Protein 5ZY9 (pdb70)

Radius of gyration: 34.43 Å; Cα contacts (8 Å, |Δi|>4): 2413; chains: 3; bounding box: 102×99×86 Å

Solvent-accessible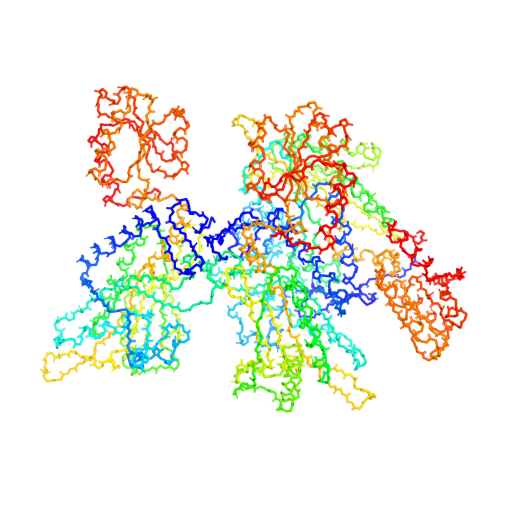 surface area: 51373 Å² total; per-residue (Å²): 228,89,162,123,58,31,34,116,32,102,56,8,6,25,68,58,97,25,0,33,4,0,6,0,2,5,37,53,0,1,27,1,1,48,50,0,7,132,4,0,67,75,22,6,120,70,71,41,17,62,24,4,17,3,0,4,1,1,23,12,85,0,1,71,48,22,9,20,21,169,101,46,76,158,56,6,4,47,10,108,5,60,71,78,70,7,0,2,1,0,51,1,14,1,2,7,0,18,0,2,78,65,128,102,14,6,58,168,57,13,26,18,50,9,0,7,11,18,9,0,2,39,39,34,126,43,79,54,25,92,19,1,58,108,17,2,12,17,24,34,0,7,0,3,2,0,0,58,29,83,25,2,62,123,7,1,29,60,4,0,55,2,0,88,98,0,0,76,34,5,59,5,118,39,85,5,56,6,2,26,81,17,168,176,23,58,21,127,106,123,60,2,98,122,1,34,66,29,0,27,89,0,0,62,122,50,38,24,84,72,150,46,75,65,30,103,35,84,11,18,73,64,0,0,62,0,31,3,45,0,30,6,72,30,179,67,112,30,128,8,4,50,1,18,0,9,9,26,20,3,86,106,19,83,0,87,0,52,40,43,96,64,121,75,86,81,92,4,10,1,3,24,2,10,0,0,13,9,0,2,77,0,0,2,3,0,2,18,21,46,39,19,30,7,5,6,10,0,2,10,36,0,0,15,0,0,2,63,23,98,80,41,27,110,7,0,88,106,0,47,69,9,0,69,171,36,37,3,51,12,56,27,21,64,61,83,62,85,56,102,94,3,13,155,71,2,27,134,43,71,18,8,27,0,0,9,0,6,45,96,17,89,138,54,176,5,0,30,2,59,24,26,121,84,146,88,57,23,71,42,44,31,123,89,0,34,56,75,0,112,103,47,60,131,82,45,33,67,75,201,154,93,58,144,30,78,12,24,12,47,81,10,5,23,52,57,40,25,2,16,3,0,6,0,3,17,36,56,0,1,30,0,1,50,47,0,8,130,6,0,66,78,20,5,117,72,76,39,17,62,24,3,16,5,0,4,1,1,21,15,84,0,1,70,45,11,9,20,26,157,90,44,76,117,52,8,5,48,12,92,5,96,62,105,72,10,0,2,2,0,52,1,16,0,2,4,0,19,0,3,77,65,108,115,12,13,64,184,66,14,23,21,46,8,0,6,10,19,9,0,2,49,44,52,56,5,2,22,19,15,9,3,18,66,15,3,15,17,24,36,0,7,0,1,2,0,0,51,43,86,28,2,51,128,7,1,32,64,3,0,53,2,0,80,102,0,0,78,29,3,51,5,104,55,87,12,49,5,0,20,72,22,182,174,33,60,21,127,118,82,57,3,112,124,1,32,63,26,0,25,84,0,0,52,108,80,52,17,76,80,155,41,84,71,30,108,34,89,10,23,71,66,0,0,43,1,36,5,36,0,23,4,41,6,116,5,76,11,103,5,6,48,0,16,0,6,7,22,11,3,88,100,20,72,0,94,4,100,17,83,116,70,115,92,71,95,92,3,10,2,1,29,2,12,0,0,13,10,0,4,89,0,1,20,4,0,7,8,20,44,34,8,25,8,5,6,12,0,3,10,67,1,0,14,0,0,6,85,22,85,73,33,28,109,12,0,84,102,0,44,62,20,0,74,168,44,35,4,49,12,51,33,27,66,69,76,88,78,57,88,127,3,5,164,90,4,30,144,36,68,19,7,15,0,0,12,0,11,56,121,13,86,150,51,149,2,0,36,1,52,29,22,115,79,129,104,48,20,66,62,58,22,143,75,0,31,55,53,0,131,103,40,60,138,87,46,36,80,72,178,142,66,12,17,21,34,40,115,98,9,0,44,12,36,19,135,46,21,3,20,25,88,52,52,102,45,0,25,24,0,16,127,45,0,8,129,4,0,100,82,25,5,208,81,74,41,18,83,67,26,158,13,75,66,80,21,45,14,94,16,1,72,55,14,8,20,24,164,90,46,70,116,49,8,53,58,73,95,48,170,65,104,76,48,0,42,2,0,50,0,14,1,6,4,0,88,57,2,76,164,124,127,14,33,61,190,60,14,28,20,43,27,0,4,12,17,39,0,42,47,54,71,63,12,3,36,2,4,14,2,9,35,17,48,64,17,29,34,0,7,0,2,3,0,0,49,46,89,23,2,53,123,7,0,31,67,6,0,50,2,0,88,106,0,0,80,28,4,54,7,112,50,80,5,44,6,0,22,73,22,182,180,28,59,14,121,113,110,45,4,113,103,2,35,61,25,0,25,86,0,0,56,114,54,46,20,91,60,146,38,84,67,31,109,35,82,10,16,72,66,0,0,56,2,37,4,30,0,27,4,55,57,138,27,38,6,111,5,6,55,1,14,0,9,6,24,11,2,86,110,23,80,0,63,6,103,19,92,119,12,146,92,96,113,82,3,9,1,4,26,2,10,0,0,15,10,0,3,77,0,0,0,0,0,2,15,22,40,41,9,92,8,5,6,13,0,3,11,38,2,0,13,0,0,4,70,29,95,72,37,27,114,4,0,97,80,0,55,57,21,0,142,190,19,51,4,48,14,52,24,19,59,62,85,80,86,57,98,101,1,8,145,58,2,34,116,29,54,17,9,22,0,0,12,0,8,54,123,16,76,130,66,120,3,0,40,0,53,20,22,97,77,131,107,36,37,73,47,58,24,144,86,0,35,59,60,0,73,96,39,57,126,81,43,32,68,78,214

Structure (mmCIF, N/CA/C/O backbone):
data_5ZY9
#
_entry.id   5ZY9
#
_cell.length_a   105.212
_cell.length_b   109.633
_cell.length_c   133.766
_cell.angle_alpha   90.00
_cell.angle_beta   99.46
_cell.angle_gamma   90.00
#
_symmetry.space_group_name_H-M   'C 1 2 1'
#
loop_
_entity.id
_entity.type
_entity.pdbx_description
1 polymer 'Threonyl-tRNA synthase'
2 non-polymer '(1R,2R)-2-[(2S,4E,6E,8R,9S,11R,13S,15S,16S)-7-cyano-8,16-dihydroxy-9,11,13,15-tetramethyl-18-oxooxacyclooctadeca-4,6-dien-2-yl]cyclopentanecarboxylic acid'
3 non-polymer 'ZINC ION'
4 water water
#
loop_
_atom_site.group_PDB
_atom_site.id
_atom_site.type_symbol
_atom_site.label_atom_id
_atom_site.label_alt_id
_atom_site.label_comp_id
_atom_site.label_asym_id
_atom_site.label_entity_id
_atom_site.label_seq_id
_atom_site.pdbx_PDB_ins_code
_atom_site.Cartn_x
_atom_site.Cartn_y
_atom_site.Cartn_z
_atom_site.occupancy
_atom_site.B_iso_or_equiv
_atom_site.auth_seq_id
_atom_site.auth_comp_id
_atom_site.auth_asym_id
_atom_site.auth_atom_id
_atom_site.pdbx_PDB_model_num
ATOM 1 N N . MET A 1 1 ? -27.006 1.982 75.628 1.00 78.15 1 MET C N 1
ATOM 2 C CA . MET A 1 1 ? -25.862 2.093 76.505 1.00 76.64 1 MET C CA 1
ATOM 3 C C . MET A 1 1 ? -24.896 0.935 76.316 1.00 73.10 1 MET C C 1
ATOM 4 O O . MET A 1 1 ? -25.224 -0.175 76.606 1.00 73.80 1 MET C O 1
ATOM 9 N N . ASP A 1 2 ? -23.700 1.236 75.821 1.00 71.64 2 ASP C N 1
ATOM 10 C CA . ASP A 1 2 ? -22.685 0.215 75.590 1.00 68.15 2 ASP C CA 1
ATOM 11 C C . ASP A 1 2 ? -21.485 0.792 74.846 1.00 63.08 2 ASP C C 1
ATOM 12 O O . ASP A 1 2 ? -21.576 1.857 74.235 1.00 56.05 2 ASP C O 1
ATOM 17 N N . HIS A 1 3 ? -20.363 0.083 74.901 1.00 71.10 3 HIS C N 1
ATOM 18 C CA . HIS A 1 3 ? -19.144 0.525 74.234 1.00 69.52 3 HIS C CA 1
ATOM 19 C C . HIS A 1 3 ? -19.434 1.010 72.817 1.00 71.94 3 HIS C C 1
ATOM 20 O O . HIS A 1 3 ? -20.449 0.647 72.222 1.00 74.56 3 HIS C O 1
ATOM 27 N N . ARG A 1 4 ? -18.537 1.832 72.283 1.00 74.17 4 ARG C N 1
ATOM 28 C CA . ARG A 1 4 ? -18.696 2.369 70.937 1.00 72.85 4 ARG C CA 1
ATOM 29 C C . ARG A 1 4 ? -17.360 2.827 70.362 1.00 74.71 4 ARG C C 1
ATOM 30 O O . ARG A 1 4 ? -16.537 3.412 71.066 1.00 70.42 4 ARG C O 1
ATOM 38 N N . ARG A 1 5 ? -17.150 2.556 69.077 1.00 75.82 5 ARG C N 1
ATOM 39 C CA . ARG A 1 5 ? -18.145 1.859 68.270 1.00 83.20 5 ARG C CA 1
ATOM 40 C C . ARG A 1 5 ? -17.925 2.113 66.783 1.00 89.21 5 ARG C C 1
ATOM 41 O O . ARG A 1 5 ? -18.693 1.642 65.943 1.00 90.21 5 ARG C O 1
ATOM 49 N N . LEU A 1 6 ? -16.873 2.858 66.463 1.00 83.19 6 LEU C N 1
ATOM 50 C CA . LEU A 1 6 ? -16.551 3.175 65.077 1.00 84.03 6 LEU C CA 1
ATOM 51 C C . LEU A 1 6 ? -15.110 2.803 64.746 1.00 82.94 6 LEU C C 1
ATOM 52 O O . LEU A 1 6 ? -14.396 2.243 65.579 1.00 85.64 6 LEU C O 1
ATOM 57 N N . GLY A 1 7 ? -14.688 3.117 63.526 1.00 78.94 7 GLY C N 1
ATOM 58 C CA . GLY A 1 7 ? -13.338 2.819 63.085 1.00 80.79 7 GLY C CA 1
ATOM 59 C C . GLY A 1 7 ? -13.054 1.330 63.053 1.00 83.71 7 GLY C C 1
ATOM 60 O O . GLY A 1 7 ? -12.812 0.757 61.991 1.00 81.45 7 GLY C O 1
ATOM 61 N N . VAL A 1 8 ? -13.083 0.702 64.224 1.00 88.78 8 VAL C N 1
ATOM 62 C CA . VAL A 1 8 ? -12.827 -0.730 64.332 1.00 82.41 8 VAL C CA 1
ATOM 63 C C . VAL A 1 8 ? -13.937 -1.540 63.671 1.00 73.62 8 VAL C C 1
ATOM 64 O O . VAL A 1 8 ? -13.685 -2.596 63.090 1.00 69.97 8 VAL C O 1
ATOM 68 N N . SER A 1 9 ? -15.149 -1.042 63.766 1.00 73.76 9 SER C N 1
ATOM 69 C CA . SER A 1 9 ? -16.291 -1.705 63.199 1.00 74.67 9 SER C CA 1
ATOM 70 C C . SER A 1 9 ? -16.047 -2.010 61.717 1.00 69.16 9 SER C C 1
ATOM 71 O O . SER A 1 9 ? -15.813 -1.122 60.922 1.00 65.89 9 SER C O 1
ATOM 74 N N . GLU A 1 10 ? -16.099 -3.293 61.378 1.00 72.55 10 GLU C N 1
ATOM 75 C CA . GLU A 1 10 ? -15.635 -3.819 60.099 1.00 68.14 10 GLU C CA 1
ATOM 76 C C . GLU A 1 10 ? -16.750 -4.446 59.250 1.00 65.18 10 GLU C C 1
ATOM 77 O O . GLU A 1 10 ? -17.841 -4.618 59.732 1.00 69.91 10 GLU C O 1
ATOM 83 N N . GLU A 1 11 ? -16.473 -4.788 57.993 1.00 55.93 11 GLU C N 1
ATOM 84 C CA . GLU A 1 11 ? -15.241 -4.390 57.331 1.00 58.24 11 GLU C CA 1
ATOM 85 C C . GLU A 1 11 ? -15.284 -2.905 56.940 1.00 53.33 11 GLU C C 1
ATOM 86 O O . GLU A 1 11 ? -14.775 -2.059 57.651 1.00 48.97 11 GLU C O 1
ATOM 92 N N . LEU A 1 12 ? -15.909 -2.593 55.828 1.00 41.68 12 LEU C N 1
ATOM 93 C CA . LEU A 1 12 ? -16.231 -1.207 55.481 1.00 40.14 12 LEU C CA 1
ATOM 94 C C . LEU A 1 12 ? -15.138 -0.280 54.983 1.00 34.39 12 LEU C C 1
ATOM 95 O O . LEU A 1 12 ? -15.131 0.061 53.855 1.00 33.60 12 LEU C O 1
ATOM 100 N N . PHE A 1 13 ? -14.239 0.158 55.831 1.00 37.98 13 PHE C N 1
ATOM 101 C CA . PHE A 1 13 ? -13.258 1.103 55.379 1.00 30.31 13 PHE C CA 1
ATOM 102 C C . PHE A 1 13 ? -11.990 1.075 56.164 1.00 33.70 13 PHE C C 1
ATOM 103 O O . PHE A 1 13 ? -11.980 0.659 57.248 1.00 34.10 13 PHE C O 1
ATOM 111 N N . PHE A 1 14 ? -10.914 1.554 55.581 1.00 34.54 14 PHE C N 1
ATOM 112 C CA . PHE A 1 14 ? -9.622 1.574 56.238 1.00 33.54 14 PHE C CA 1
ATOM 113 C C . PHE A 1 14 ? -8.754 2.756 55.849 1.00 33.73 14 PHE C C 1
ATOM 114 O O . PHE A 1 14 ? -9.023 3.417 54.910 1.00 34.16 14 PHE C O 1
ATOM 122 N N . PHE A 1 15 ? -7.694 3.004 56.582 1.00 39.41 15 PHE C N 1
ATOM 123 C CA . PHE A 1 15 ? -6.797 4.094 56.296 1.00 34.02 15 PHE C CA 1
ATOM 124 C C . PHE A 1 15 ? -5.397 3.558 56.169 1.00 42.01 15 PHE C C 1
ATOM 125 O O . PHE A 1 15 ? -5.067 2.582 56.747 1.00 49.48 15 PHE C O 1
ATOM 133 N N . HIS A 1 16 ? -4.585 4.207 55.377 1.00 36.67 16 HIS C N 1
ATOM 134 C CA . HIS A 1 16 ? -3.263 3.749 55.116 1.00 34.74 16 HIS C CA 1
ATOM 135 C C . HIS A 1 16 ? -2.358 4.883 55.403 1.00 36.03 16 HIS C C 1
ATOM 136 O O . HIS A 1 16 ? -2.765 5.981 55.414 1.00 37.91 16 HIS C O 1
ATOM 143 N N . SER A 1 17 ? -1.110 4.607 55.661 1.00 40.07 17 SER C N 1
ATOM 144 C CA . SER A 1 17 ? -0.203 5.647 56.067 1.00 37.59 17 SER C CA 1
ATOM 145 C C . SER A 1 17 ? 0.299 6.466 54.903 1.00 36.11 17 SER C C 1
ATOM 146 O O . SER A 1 17 ? 0.877 7.490 55.073 1.00 35.93 17 SER C O 1
ATOM 149 N N . LEU A 1 18 ? 0.092 5.968 53.714 1.00 39.19 18 LEU C N 1
ATOM 150 C CA . LEU A 1 18 ? 0.353 6.694 52.499 1.00 29.78 18 LEU C CA 1
ATOM 151 C C . LEU A 1 18 ? -0.648 7.793 52.148 1.00 37.39 18 LEU C C 1
ATOM 152 O O . LEU A 1 18 ? -0.363 8.632 51.352 1.00 37.79 18 LEU C O 1
ATOM 157 N N . SER A 1 19 ? -1.839 7.747 52.709 1.00 33.10 19 SER C N 1
ATOM 158 C CA . SER A 1 19 ? -2.807 8.808 52.556 1.00 32.93 19 SER C CA 1
ATOM 159 C C . SER A 1 19 ? -3.626 8.968 53.811 1.00 30.39 19 SER C C 1
ATOM 160 O O . SER A 1 19 ? -4.787 8.615 53.833 1.00 27.81 19 SER C O 1
ATOM 163 N N . PRO A 1 20 ? -3.046 9.471 54.870 1.00 31.17 20 PRO C N 1
ATOM 164 C CA . PRO A 1 20 ? -3.819 9.603 56.088 1.00 31.55 20 PRO C CA 1
ATOM 165 C C . PRO A 1 20 ? -4.897 10.640 55.922 1.00 38.97 20 PRO C C 1
ATOM 166 O O . PRO A 1 20 ? -4.695 11.604 55.220 1.00 40.42 20 PRO C O 1
ATOM 170 N N . GLY A 1 21 ? -6.043 10.426 56.507 1.00 31.32 21 GLY C N 1
ATOM 171 C CA . GLY A 1 21 ? -7.109 11.346 56.298 1.00 29.13 21 GLY C CA 1
ATOM 172 C C . GLY A 1 21 ? -7.883 11.100 55.046 1.00 28.14 21 GLY C C 1
ATOM 173 O O . GLY A 1 21 ? -8.757 11.833 54.762 1.00 29.25 21 GLY C O 1
ATOM 174 N N . SER A 1 22 ? -7.560 10.074 54.293 1.00 30.15 22 SER C N 1
ATOM 175 C CA . SER A 1 22 ? -8.359 9.738 53.125 1.00 31.33 22 SER C CA 1
ATOM 176 C C . SER A 1 22 ? -8.781 8.333 53.191 1.00 30.19 22 SER C C 1
ATOM 177 O O . SER A 1 22 ? -7.972 7.495 53.277 1.00 28.57 22 SER C O 1
ATOM 180 N N . GLY A 1 23 ? -10.056 8.082 53.145 1.00 21.97 23 GLY C N 1
ATOM 181 C CA . GLY A 1 23 ? -10.553 6.734 53.215 1.00 30.51 23 GLY C CA 1
ATOM 182 C C . GLY A 1 23 ? -10.394 5.767 52.061 1.00 28.70 23 GLY C C 1
ATOM 183 O O . GLY A 1 23 ? -10.454 6.135 50.935 1.00 30.45 23 GLY C O 1
ATOM 184 N N . PHE A 1 24 ? -10.246 4.503 52.375 1.00 27.60 24 PHE C N 1
ATOM 185 C CA . PHE A 1 24 ? -10.355 3.444 51.403 1.00 30.52 24 PHE C CA 1
ATOM 186 C C . PHE A 1 24 ? -11.625 2.770 51.742 1.00 29.09 24 PHE C C 1
ATOM 187 O O . PHE A 1 24 ? -11.761 2.335 52.816 1.00 33.83 24 PHE C O 1
ATOM 195 N N . TRP A 1 25 ? -12.560 2.713 50.830 1.00 26.66 25 TRP C N 1
ATOM 196 C CA . TRP A 1 25 ? -13.838 2.158 51.127 1.00 27.98 25 TRP C CA 1
ATOM 197 C C . TRP A 1 25 ? -13.879 0.828 50.467 1.00 31.13 25 TRP C C 1
ATOM 198 O O . TRP A 1 25 ? -13.834 0.718 49.291 1.00 33.36 25 TRP C O 1
ATOM 209 N N . LEU A 1 26 ? -13.941 -0.189 51.284 1.00 31.56 26 LEU C N 1
ATOM 210 C CA . LEU A 1 26 ? -13.990 -1.539 50.870 1.00 24.63 26 LEU C CA 1
ATOM 211 C C . LEU A 1 26 ? -15.343 -1.726 50.333 1.00 26.62 26 LEU C C 1
ATOM 212 O O . LEU A 1 26 ? -16.178 -0.918 50.534 1.00 27.85 26 LEU C O 1
ATOM 217 N N . PRO A 1 27 ? -15.596 -2.819 49.665 1.00 25.17 27 PRO C N 1
ATOM 218 C CA . PRO A 1 27 ? -16.835 -2.974 48.934 1.00 28.43 27 PRO C CA 1
ATOM 219 C C . PRO A 1 27 ? -18.091 -2.903 49.740 1.00 26.73 27 PRO C C 1
ATOM 220 O O . PRO A 1 27 ? -19.019 -2.398 49.235 1.00 25.11 27 PRO C O 1
ATOM 224 N N . HIS A 1 28 ? -18.124 -3.447 50.927 1.00 27.56 28 HIS C N 1
ATOM 225 C CA . HIS A 1 28 ? -19.252 -3.309 51.802 1.00 29.21 28 HIS C CA 1
ATOM 226 C C . HIS A 1 28 ? -19.456 -1.893 52.231 1.00 28.33 28 HIS C C 1
ATOM 227 O O . HIS A 1 28 ? -20.541 -1.492 52.380 1.00 27.77 28 HIS C O 1
ATOM 234 N N . GLY A 1 29 ? -18.386 -1.162 52.451 1.00 28.21 29 GLY C N 1
ATOM 235 C CA . GLY A 1 29 ? -18.450 0.259 52.708 1.00 29.33 29 GLY C CA 1
ATOM 236 C C . GLY A 1 29 ? -18.949 1.158 51.610 1.00 28.01 29 GLY C C 1
ATOM 237 O O . GLY A 1 29 ? -19.748 1.997 51.863 1.00 23.91 29 GLY C O 1
ATOM 238 N N . SER A 1 30 ? -18.485 0.918 50.398 1.00 24.64 30 SER C N 1
ATOM 239 C CA . SER A 1 30 ? -18.878 1.631 49.207 1.00 25.56 30 SER C CA 1
ATOM 240 C C . SER A 1 30 ? -20.309 1.460 48.951 1.00 28.29 30 SER C C 1
ATOM 241 O O . SER A 1 30 ? -20.950 2.322 48.452 1.00 23.53 30 SER C O 1
ATOM 244 N N . ALA A 1 31 ? -20.788 0.288 49.263 1.00 23.92 31 ALA C N 1
ATOM 245 C CA . ALA A 1 31 ? -22.155 -0.060 49.061 1.00 24.10 31 ALA C CA 1
ATOM 246 C C . ALA A 1 31 ? -23.032 0.806 49.880 1.00 24.98 31 ALA C C 1
ATOM 247 O O . ALA A 1 31 ? -24.058 1.142 49.466 1.00 26.79 31 ALA C O 1
ATOM 249 N N . ILE A 1 32 ? -22.630 1.106 51.090 1.00 22.63 32 ILE C N 1
ATOM 250 C CA . ILE A 1 32 ? -23.320 2.067 51.916 1.00 25.68 32 ILE C CA 1
ATOM 251 C C . ILE A 1 32 ? -23.250 3.514 51.426 1.00 25.72 32 ILE C C 1
ATOM 252 O O . ILE A 1 32 ? -24.217 4.185 51.347 1.00 23.66 32 ILE C O 1
ATOM 257 N N . TYR A 1 33 ? -22.077 3.942 51.047 1.00 23.27 33 TYR C N 1
ATOM 258 C CA . TYR A 1 33 ? -21.857 5.238 50.527 1.00 24.14 33 TYR C CA 1
ATOM 259 C C . TYR A 1 33 ? -22.672 5.519 49.255 1.00 27.24 33 TYR C C 1
ATOM 260 O O . TYR A 1 33 ? -23.242 6.553 49.127 1.00 24.52 33 TYR C O 1
ATOM 269 N N . PHE A 1 34 ? -22.705 4.577 48.332 1.00 25.31 34 PHE C N 1
ATOM 270 C CA . PHE A 1 34 ? -23.493 4.671 47.132 1.00 26.99 34 PHE C CA 1
ATOM 271 C C . PHE A 1 34 ? -24.987 4.701 47.336 1.00 28.18 34 PHE C C 1
ATOM 272 O O . PHE A 1 34 ? -25.683 5.289 46.586 1.00 29.20 34 PHE C O 1
ATOM 280 N N . LYS A 1 35 ? -25.462 3.988 48.315 1.00 24.66 35 LYS C N 1
ATOM 281 C CA . LYS A 1 35 ? -26.845 4.006 48.647 1.00 29.44 35 LYS C CA 1
ATOM 282 C C . LYS A 1 35 ? -27.286 5.318 49.202 1.00 28.56 35 LYS C C 1
ATOM 283 O O . LYS A 1 35 ? -28.347 5.750 48.958 1.00 27.06 35 LYS C O 1
ATOM 289 N N . LEU A 1 36 ? -26.453 5.914 50.016 1.00 26.68 36 LEU C N 1
ATOM 290 C CA . LEU A 1 36 ? -26.725 7.197 50.569 1.00 25.37 36 LEU C CA 1
ATOM 291 C C . LEU A 1 36 ? -26.783 8.269 49.503 1.00 27.77 36 LEU C C 1
ATOM 292 O O . LEU A 1 36 ? -27.587 9.133 49.569 1.00 26.87 36 LEU C O 1
ATOM 297 N N . LEU A 1 37 ? -25.876 8.220 48.548 1.00 23.20 37 LEU C N 1
ATOM 298 C CA . LEU A 1 37 ? -25.830 9.136 47.446 1.00 28.74 37 LEU C CA 1
ATOM 299 C C . LEU A 1 37 ? -27.009 9.000 46.559 1.00 28.44 37 LEU C C 1
ATOM 300 O O . LEU A 1 37 ? -27.503 9.943 46.042 1.00 27.45 37 LEU C O 1
ATOM 305 N N . LYS A 1 38 ? -27.398 7.779 46.324 1.00 27.14 38 LYS C N 1
ATOM 306 C CA . LYS A 1 38 ? -28.557 7.504 45.571 1.00 28.80 38 LYS C CA 1
ATOM 307 C C . LYS A 1 38 ? -29.844 7.953 46.219 1.00 29.08 38 LYS C C 1
ATOM 308 O O . LYS A 1 38 ? -30.702 8.391 45.549 1.00 30.38 38 LYS C O 1
ATOM 314 N N . PHE A 1 39 ? -29.975 7.827 47.517 1.00 29.09 39 PHE C N 1
ATOM 315 C CA . PHE A 1 39 ? -31.114 8.338 48.200 1.00 28.15 39 PHE C CA 1
ATOM 316 C C . PHE A 1 39 ? -31.211 9.844 48.116 1.00 29.96 39 PHE C C 1
ATOM 317 O O . PHE A 1 39 ? -32.260 10.363 47.888 1.00 28.71 39 PHE C O 1
ATOM 325 N N . ILE A 1 40 ? -30.104 10.530 48.310 1.00 25.32 40 ILE C N 1
ATOM 326 C CA . ILE A 1 40 ? -30.042 11.951 48.219 1.00 25.71 40 ILE C CA 1
ATOM 327 C C . ILE A 1 40 ? -30.336 12.433 46.801 1.00 28.13 40 ILE C C 1
ATOM 328 O O . ILE A 1 40 ? -31.043 13.372 46.605 1.00 25.44 40 ILE C O 1
ATOM 333 N N . ARG A 1 41 ? -29.815 11.732 45.821 1.00 28.60 41 ARG C N 1
ATOM 334 C CA . ARG A 1 41 ? -30.095 12.012 44.437 1.00 25.06 41 ARG C CA 1
ATOM 335 C C . ARG A 1 41 ? -31.548 11.830 44.049 1.00 27.86 41 ARG C C 1
ATOM 336 O O . ARG A 1 41 ? -32.010 12.560 43.245 1.00 29.22 41 ARG C O 1
ATOM 344 N N . GLU A 1 42 ? -32.253 10.860 44.594 1.00 27.22 42 GLU C N 1
ATOM 345 C CA . GLU A 1 42 ? -33.668 10.718 44.327 1.00 33.20 42 GLU C CA 1
ATOM 346 C C . GLU A 1 42 ? -34.462 11.899 44.840 1.00 34.98 42 GLU C C 1
ATOM 347 O O . GLU A 1 42 ? -35.302 12.425 44.184 1.00 35.02 42 GLU C O 1
ATOM 353 N N . GLN A 1 43 ? -34.157 12.310 46.040 1.00 29.32 43 GLN C N 1
ATOM 354 C CA . GLN A 1 43 ? -34.753 13.448 46.647 1.00 33.14 43 GLN C CA 1
ATOM 355 C C . GLN A 1 43 ? -34.462 14.742 45.895 1.00 31.89 43 GLN C C 1
ATOM 356 O O . GLN A 1 43 ? -35.315 15.564 45.777 1.00 29.72 43 GLN C O 1
ATOM 362 N N . TYR A 1 44 ? -33.264 14.890 45.364 1.00 30.28 44 TYR C N 1
ATOM 363 C CA . TYR A 1 44 ? -32.939 16.080 44.626 1.00 31.38 44 TYR C CA 1
ATOM 364 C C . TYR A 1 44 ? -33.832 16.255 43.433 1.00 31.42 44 TYR C C 1
ATOM 365 O O . TYR A 1 44 ? -34.291 17.332 43.188 1.00 29.86 44 TYR C O 1
ATOM 374 N N . ARG A 1 45 ? -34.075 15.183 42.700 1.00 29.99 45 ARG C N 1
ATOM 375 C CA . ARG A 1 45 ? -34.937 15.194 41.553 1.00 30.72 45 ARG C CA 1
ATOM 376 C C . ARG A 1 45 ? -36.361 15.513 41.908 1.00 31.02 45 ARG C C 1
ATOM 377 O O . ARG A 1 45 ? -37.012 16.247 41.242 1.00 39.51 45 ARG C O 1
ATOM 385 N N . ALA A 1 46 ? -36.832 14.928 42.970 1.00 31.62 46 ALA C N 1
ATOM 386 C CA . ALA A 1 46 ? -38.142 15.197 43.442 1.00 27.70 46 ALA C CA 1
ATOM 387 C C . ALA A 1 46 ? -38.339 16.614 43.955 1.00 33.71 46 ALA C C 1
ATOM 388 O O . ALA A 1 46 ? -39.432 17.082 44.005 1.00 32.50 46 ALA C O 1
ATOM 390 N N . ARG A 1 47 ? -37.272 17.286 44.345 1.00 32.37 47 ARG C N 1
ATOM 391 C CA . ARG A 1 47 ? -37.348 18.577 44.995 1.00 29.31 47 ARG C CA 1
ATOM 392 C C . ARG A 1 47 ? -36.760 19.771 44.256 1.00 31.99 47 ARG C C 1
ATOM 393 O O . ARG A 1 47 ? -36.399 20.743 44.861 1.00 26.44 47 ARG C O 1
ATOM 401 N N . GLY A 1 48 ? -36.678 19.693 42.947 1.00 29.78 48 GLY C N 1
ATOM 402 C CA . GLY A 1 48 ? -36.048 20.717 42.155 1.00 19.93 48 GLY C CA 1
ATOM 403 C C . GLY A 1 48 ? -34.607 21.077 42.345 1.00 26.60 48 GLY C C 1
ATOM 404 O O . GLY A 1 48 ? -34.280 22.207 42.313 1.00 25.62 48 GLY C O 1
ATOM 405 N N . TYR A 1 49 ? -33.748 20.103 42.489 1.00 24.58 49 TYR C N 1
ATOM 406 C CA . TYR A 1 49 ? -32.360 20.361 42.512 1.00 25.13 49 TYR C CA 1
ATOM 407 C C . TYR A 1 49 ? -31.830 19.754 41.244 1.00 32.62 49 TYR C C 1
ATOM 408 O O . TYR A 1 49 ? -32.359 18.799 40.779 1.00 28.66 49 TYR C O 1
ATOM 417 N N . THR A 1 50 ? -30.791 20.331 40.688 1.00 26.02 50 THR C N 1
ATOM 418 C CA . THR A 1 50 ? -30.054 19.731 39.613 1.00 27.14 50 THR C CA 1
ATOM 419 C C . THR A 1 50 ? -28.608 19.559 40.021 1.00 30.59 50 THR C C 1
ATOM 420 O O . THR A 1 50 ? -27.987 20.488 40.388 1.00 29.81 50 THR C O 1
ATOM 424 N N . GLU A 1 51 ? -28.079 18.362 39.948 1.00 31.15 51 GLU C N 1
ATOM 425 C CA . GLU A 1 51 ? -26.689 18.127 40.270 1.00 29.81 51 GLU C CA 1
ATOM 426 C C . GLU A 1 51 ? -25.772 18.486 39.147 1.00 29.12 51 GLU C C 1
ATOM 427 O O . GLU A 1 51 ? -26.080 18.249 38.052 1.00 33.04 51 GLU C O 1
ATOM 433 N N . VAL A 1 52 ? -24.638 19.064 39.447 1.00 23.67 52 VAL C N 1
ATOM 434 C CA . VAL A 1 52 ? -23.700 19.523 38.479 1.00 26.16 52 VAL C CA 1
ATOM 435 C C . VAL A 1 52 ? -22.341 19.015 38.867 1.00 25.82 52 VAL C C 1
ATOM 436 O O . VAL A 1 52 ? -22.172 18.472 39.918 1.00 25.75 52 VAL C O 1
ATOM 440 N N . ILE A 1 53 ? -21.387 19.151 37.973 1.00 25.88 53 ILE C N 1
ATOM 441 C CA . ILE A 1 53 ? -20.049 18.710 38.213 1.00 28.03 53 ILE C CA 1
ATOM 442 C C . ILE A 1 53 ? -19.099 19.836 38.013 1.00 27.57 53 ILE C C 1
ATOM 443 O O . ILE A 1 53 ? -19.279 20.638 37.172 1.00 27.83 53 ILE C O 1
ATOM 448 N N . THR A 1 54 ? -18.082 19.879 38.834 1.00 23.88 54 THR C N 1
ATOM 449 C CA . THR A 1 54 ? -17.180 20.989 38.883 1.00 25.30 54 THR C CA 1
ATOM 450 C C . THR A 1 54 ? -15.721 20.616 38.945 1.00 23.04 54 THR C C 1
ATOM 451 O O . THR A 1 54 ? -15.370 19.523 39.226 1.00 27.46 54 THR C O 1
ATOM 455 N N . PRO A 1 55 ? -14.851 21.562 38.690 1.00 25.41 55 PRO C N 1
ATOM 456 C CA . PRO A 1 55 ? -13.409 21.344 38.763 1.00 25.38 55 PRO C CA 1
ATOM 457 C C . PRO A 1 55 ? -12.916 21.125 40.177 1.00 28.86 55 PRO C C 1
ATOM 458 O O . PRO A 1 55 ? -13.562 21.537 41.064 1.00 29.72 55 PRO C O 1
ATOM 462 N N . ASN A 1 56 ? -11.784 20.484 40.363 1.00 26.07 56 ASN C N 1
ATOM 463 C CA . ASN A 1 56 ? -11.247 20.226 41.674 1.00 27.19 56 ASN C CA 1
ATOM 464 C C . ASN A 1 56 ? -10.073 21.137 42.082 1.00 29.54 56 ASN C C 1
ATOM 465 O O . ASN A 1 56 ? -9.824 21.352 43.228 1.00 24.06 56 ASN C O 1
ATOM 470 N N . ILE A 1 57 ? -9.367 21.678 41.112 1.00 22.14 57 ILE C N 1
ATOM 471 C CA . ILE A 1 57 ? -8.270 22.572 41.353 1.00 24.55 57 ILE C CA 1
ATOM 472 C C . ILE A 1 57 ? -8.519 23.895 40.667 1.00 28.49 57 ILE C C 1
ATOM 473 O O . ILE A 1 57 ? -9.148 23.931 39.677 1.00 26.26 57 ILE C O 1
ATOM 478 N N . PHE A 1 58 ? -8.087 24.984 41.262 1.00 28.88 58 PHE C N 1
ATOM 479 C CA . PHE A 1 58 ? -8.280 26.316 40.735 1.00 27.06 58 PHE C CA 1
ATOM 480 C C . PHE A 1 58 ? -7.071 27.179 40.947 1.00 31.92 58 PHE C C 1
ATOM 481 O O . PHE A 1 58 ? -6.335 26.986 41.856 1.00 29.22 58 PHE C O 1
ATOM 489 N N . ASN A 1 59 ? -6.926 28.166 40.098 1.00 31.09 59 ASN C N 1
ATOM 490 C CA . ASN A 1 59 ? -5.955 29.193 40.220 1.00 32.57 59 ASN C CA 1
ATOM 491 C C . ASN A 1 59 ? -6.275 29.911 41.489 1.00 30.98 59 ASN C C 1
ATOM 492 O O . ASN A 1 59 ? -7.408 30.036 41.827 1.00 28.66 59 ASN C O 1
ATOM 497 N N . MET A 1 60 ? -5.264 30.414 42.160 1.00 28.29 60 MET C N 1
ATOM 498 C CA . MET A 1 60 ? -5.433 31.083 43.421 1.00 31.62 60 MET C CA 1
ATOM 499 C C . MET A 1 60 ? -6.286 32.335 43.369 1.00 31.86 60 MET C C 1
ATOM 500 O O . MET A 1 60 ? -6.836 32.714 44.336 1.00 30.28 60 MET C O 1
ATOM 505 N N . GLU A 1 61 ? -6.391 32.953 42.215 1.00 28.98 61 GLU C N 1
ATOM 506 C CA . GLU A 1 61 ? -7.177 34.134 42.046 1.00 33.45 61 GLU C CA 1
ATOM 507 C C . GLU A 1 61 ? -8.656 33.905 42.325 1.00 31.83 61 GLU C C 1
ATOM 508 O O . GLU A 1 61 ? -9.368 34.823 42.612 1.00 33.52 61 GLU C O 1
ATOM 514 N N . LEU A 1 62 ? -9.132 32.693 42.161 1.00 28.48 62 LEU C N 1
ATOM 515 C CA . LEU A 1 62 ? -10.455 32.352 42.586 1.00 33.25 62 LEU C CA 1
ATOM 516 C C . LEU A 1 62 ? -10.639 32.367 44.090 1.00 34.25 62 LEU C C 1
ATOM 517 O O . LEU A 1 62 ? -11.602 32.857 44.594 1.00 31.91 62 LEU C O 1
ATOM 522 N N . TRP A 1 63 ? -9.698 31.797 44.798 1.00 32.27 63 TRP C N 1
ATOM 523 C CA . TRP A 1 63 ? -9.678 31.854 46.239 1.00 30.08 63 TRP C CA 1
ATOM 524 C C . TRP A 1 63 ? -9.483 33.248 46.841 1.00 30.60 63 TRP C C 1
ATOM 525 O O . TRP A 1 63 ? -9.947 33.512 47.896 1.00 28.24 63 TRP C O 1
ATOM 536 N N . ASN A 1 64 ? -8.760 34.115 46.153 1.00 31.52 64 ASN C N 1
ATOM 537 C CA . ASN A 1 64 ? -8.619 35.511 46.510 1.00 30.24 64 ASN C CA 1
ATOM 538 C C . ASN A 1 64 ? -9.917 36.256 46.435 1.00 30.00 64 ASN C C 1
ATOM 539 O O . ASN A 1 64 ? -10.228 37.049 47.272 1.00 31.90 64 ASN C O 1
ATOM 544 N N . ILE A 1 65 ? -10.672 35.996 45.400 1.00 30.80 65 ILE C N 1
ATOM 545 C CA . ILE A 1 65 ? -11.981 36.545 45.281 1.00 28.30 65 ILE C CA 1
ATOM 546 C C . ILE A 1 65 ? -12.941 36.069 46.340 1.00 33.63 65 ILE C C 1
ATOM 547 O O . ILE A 1 65 ? -13.691 36.828 46.860 1.00 28.87 65 ILE C O 1
ATOM 552 N N . SER A 1 66 ? -12.956 34.789 46.597 1.00 35.67 66 SER C N 1
ATOM 553 C CA . SER A 1 66 ? -13.898 34.214 47.525 1.00 33.57 66 SER C CA 1
ATOM 554 C C . SER A 1 66 ? -13.710 34.605 48.990 1.00 30.43 66 SER C C 1
ATOM 555 O O . SER A 1 66 ? -14.637 34.621 49.742 1.00 30.01 66 SER C O 1
ATOM 558 N N . GLY A 1 67 ? -12.493 34.938 49.362 1.00 30.45 67 GLY C N 1
ATOM 559 C CA . GLY A 1 67 ? -12.096 35.115 50.723 1.00 28.00 67 GLY C CA 1
ATOM 560 C C . GLY A 1 67 ? -11.288 33.990 51.304 1.00 33.57 67 GLY C C 1
ATOM 561 O O . GLY A 1 67 ? -10.771 34.115 52.356 1.00 33.17 67 GLY C O 1
ATOM 562 N N . HIS A 1 68 ? -11.162 32.909 50.573 1.00 30.48 68 HIS C N 1
ATOM 563 C CA . HIS A 1 68 ? -10.433 31.758 51.013 1.00 35.79 68 HIS C CA 1
ATOM 564 C C . HIS A 1 68 ? -8.996 32.036 51.212 1.00 34.84 68 HIS C C 1
ATOM 565 O O . HIS A 1 68 ? -8.425 31.539 52.116 1.00 35.89 68 HIS C O 1
ATOM 572 N N . ALA A 1 69 ? -8.422 32.844 50.365 1.00 29.19 69 ALA C N 1
ATOM 573 C CA . ALA A 1 69 ? -7.039 33.173 50.505 1.00 35.19 69 ALA C CA 1
ATOM 574 C C . ALA A 1 69 ? -6.751 33.913 51.795 1.00 31.14 69 ALA C C 1
ATOM 575 O O . ALA A 1 69 ? -5.739 33.697 52.390 1.00 33.85 69 ALA C O 1
ATOM 577 N N . LYS A 1 70 ? -7.619 34.816 52.189 1.00 31.36 70 LYS C N 1
ATOM 578 C CA . LYS A 1 70 ? -7.490 35.424 53.466 1.00 32.78 70 LYS C CA 1
ATOM 579 C C . LYS A 1 70 ? -7.724 34.523 54.656 1.00 41.19 70 LYS C C 1
ATOM 580 O O . LYS A 1 70 ? -6.916 34.414 55.548 1.00 42.48 70 LYS C O 1
ATOM 586 N N . HIS A 1 71 ? -8.904 33.946 54.665 1.00 35.68 71 HIS C N 1
ATOM 587 C CA . HIS A 1 71 ? -9.406 33.186 55.759 1.00 33.62 71 HIS C CA 1
ATOM 588 C C . HIS A 1 71 ? -9.069 31.733 55.856 1.00 36.68 71 HIS C C 1
ATOM 589 O O . HIS A 1 71 ? -9.201 31.200 56.897 1.00 41.68 71 HIS C O 1
ATOM 596 N N . TYR A 1 72 ? -8.738 31.076 54.768 1.00 36.39 72 TYR C N 1
ATOM 597 C CA . TYR A 1 72 ? -8.683 29.632 54.771 1.00 34.78 72 TYR C CA 1
ATOM 598 C C . TYR A 1 72 ? -7.434 28.985 54.283 1.00 35.63 72 TYR C C 1
ATOM 599 O O . TYR A 1 72 ? -7.384 27.824 54.202 1.00 36.47 72 TYR C O 1
ATOM 608 N N . LYS A 1 73 ? -6.440 29.747 53.928 1.00 38.35 73 LYS C N 1
ATOM 609 C CA . LYS A 1 73 ? -5.329 29.239 53.190 1.00 39.58 73 LYS C CA 1
ATOM 610 C C . LYS A 1 73 ? -4.527 28.181 53.887 1.00 41.90 73 LYS C C 1
ATOM 611 O O . LYS A 1 73 ? -3.966 27.343 53.242 1.00 44.56 73 LYS C O 1
ATOM 617 N N . GLU A 1 74 ? -4.417 28.262 55.199 1.00 41.00 74 GLU C N 1
ATOM 618 C CA . GLU A 1 74 ? -3.669 27.303 55.955 1.00 45.01 74 GLU C CA 1
ATOM 619 C C . GLU A 1 74 ? -4.378 25.977 56.044 1.00 39.31 74 GLU C C 1
ATOM 620 O O . GLU A 1 74 ? -3.786 25.010 56.402 1.00 40.36 74 GLU C O 1
ATOM 626 N N . ASN A 1 75 ? -5.638 25.947 55.668 1.00 34.47 75 ASN C N 1
ATOM 627 C CA . ASN A 1 75 ? -6.410 24.734 55.592 1.00 36.29 75 ASN C CA 1
ATOM 628 C C . ASN A 1 75 ? -6.497 24.161 54.189 1.00 36.77 75 ASN C C 1
ATOM 629 O O . ASN A 1 75 ? -7.309 23.330 53.924 1.00 34.32 75 ASN C O 1
ATOM 634 N N . MET A 1 76 ? -5.645 24.619 53.298 1.00 35.61 76 MET C N 1
ATOM 635 C CA . MET A 1 76 ? -5.721 24.277 51.915 1.00 32.93 76 MET C CA 1
ATOM 636 C C . MET A 1 76 ? -4.425 23.712 51.420 1.00 31.16 76 MET C C 1
ATOM 637 O O . MET A 1 76 ? -3.406 24.048 51.922 1.00 35.03 76 MET C O 1
ATOM 642 N N . PHE A 1 77 ? -4.474 22.873 50.399 1.00 32.14 77 PHE C N 1
ATOM 643 C CA . PHE A 1 77 ? -3.288 22.381 49.698 1.00 29.75 77 PHE C CA 1
ATOM 644 C C . PHE A 1 77 ? -3.022 23.170 48.420 1.00 31.27 77 PHE C C 1
ATOM 645 O O . PHE A 1 77 ? -3.821 23.231 47.543 1.00 31.84 77 PHE C O 1
ATOM 653 N N . VAL A 1 78 ? -1.860 23.759 48.388 1.00 30.09 78 VAL C N 1
ATOM 654 C CA . VAL A 1 78 ? -1.483 24.749 47.441 1.00 32.54 78 VAL C CA 1
ATOM 655 C C . VAL A 1 78 ? -0.255 24.270 46.720 1.00 31.99 78 VAL C C 1
ATOM 656 O O . VAL A 1 78 ? 0.595 23.695 47.304 1.00 36.42 78 VAL C O 1
ATOM 660 N N . PHE A 1 79 ? -0.199 24.505 45.430 1.00 29.83 79 PHE C N 1
ATOM 661 C CA . PHE A 1 79 ? 0.882 24.060 44.588 1.00 30.83 79 PHE C CA 1
ATOM 662 C C . PHE A 1 79 ? 0.981 24.990 43.395 1.00 35.01 79 PHE C C 1
ATOM 663 O O . PHE A 1 79 ? 0.179 25.856 43.231 1.00 38.12 79 PHE C O 1
ATOM 671 N N . ASP A 1 80 ? 1.979 24.799 42.566 1.00 36.47 80 ASP C N 1
ATOM 672 C CA . ASP A 1 80 ? 2.270 25.690 41.484 1.00 38.52 80 ASP C CA 1
ATOM 673 C C . ASP A 1 80 ? 1.909 25.034 40.202 1.00 38.75 80 ASP C C 1
ATOM 674 O O . ASP A 1 80 ? 2.176 23.887 40.017 1.00 43.51 80 ASP C O 1
ATOM 679 N N . VAL A 1 81 ? 1.269 25.768 39.329 1.00 34.23 81 VAL C N 1
ATOM 680 C CA . VAL A 1 81 ? 1.059 25.298 38.001 1.00 30.55 81 VAL C CA 1
ATOM 681 C C . VAL A 1 81 ? 1.532 26.344 37.062 1.00 35.06 81 VAL C C 1
ATOM 682 O O . VAL A 1 81 ? 0.962 27.397 36.976 1.00 38.67 81 VAL C O 1
ATOM 686 N N . GLU A 1 82 ? 2.594 26.033 36.351 1.00 28.91 82 GLU C N 1
ATOM 687 C CA . GLU A 1 82 ? 3.091 26.911 35.327 1.00 37.01 82 GLU C CA 1
ATOM 688 C C . GLU A 1 82 ? 3.428 28.226 35.958 1.00 38.43 82 GLU C C 1
ATOM 689 O O . GLU A 1 82 ? 3.209 29.270 35.402 1.00 35.90 82 GLU C O 1
ATOM 695 N N . GLY A 1 83 ? 3.930 28.152 37.164 1.00 38.16 83 GLY C N 1
ATOM 696 C CA . GLY A 1 83 ? 4.331 29.314 37.906 1.00 39.79 83 GLY C CA 1
ATOM 697 C C . GLY A 1 83 ? 3.249 30.062 38.647 1.00 45.23 83 GLY C C 1
ATOM 698 O O . GLY A 1 83 ? 3.527 31.030 39.287 1.00 46.58 83 GLY C O 1
ATOM 699 N N . GLN A 1 84 ? 2.015 29.612 38.565 1.00 42.12 84 GLN C N 1
ATOM 700 C CA . GLN A 1 84 ? 0.943 30.237 39.299 1.00 40.22 84 GLN C CA 1
ATOM 701 C C . GLN A 1 84 ? 0.420 29.400 40.419 1.00 36.01 84 GLN C C 1
ATOM 702 O O . GLN A 1 84 ? 0.386 28.217 40.344 1.00 35.45 84 GLN C O 1
ATOM 708 N N . GLU A 1 85 ? -0.019 30.065 41.454 1.00 39.85 85 GLU C N 1
ATOM 709 C CA . GLU A 1 85 ? -0.601 29.405 42.578 1.00 35.86 85 GLU C CA 1
ATOM 710 C C . GLU A 1 85 ? -1.919 28.741 42.307 1.00 32.28 85 GLU C C 1
ATOM 711 O O . GLU A 1 85 ? -2.775 29.253 41.655 1.00 28.91 85 GLU C O 1
ATOM 717 N N . TYR A 1 86 ? -2.032 27.553 42.824 1.00 28.34 86 TYR C N 1
ATOM 718 C CA . TYR A 1 86 ? -3.197 26.761 42.678 1.00 31.46 86 TYR C CA 1
ATOM 719 C C . TYR A 1 86 ? -3.558 26.071 43.985 1.00 29.32 86 TYR C C 1
ATOM 720 O O . TYR A 1 86 ? -2.730 25.797 44.809 1.00 30.77 86 TYR C O 1
ATOM 729 N N . ALA A 1 87 ? -4.825 25.799 44.147 1.00 29.63 87 ALA C N 1
ATOM 730 C CA . ALA A 1 87 ? -5.281 25.022 45.251 1.00 25.85 87 ALA C CA 1
ATOM 731 C C . ALA A 1 87 ? -6.345 24.021 44.898 1.00 29.82 87 ALA C C 1
ATOM 732 O O . ALA A 1 87 ? -7.100 24.221 44.006 1.00 28.09 87 ALA C O 1
ATOM 734 N N . LEU A 1 88 ? -6.361 22.918 45.629 1.00 29.94 88 LEU C N 1
ATOM 735 C CA . LEU A 1 88 ? -7.451 21.989 45.678 1.00 28.50 88 LEU C CA 1
ATOM 736 C C . LEU A 1 88 ? -8.596 22.619 46.411 1.00 29.47 88 LEU C C 1
ATOM 737 O O . LEU A 1 88 ? -8.372 23.268 47.389 1.00 26.14 88 LEU C O 1
ATOM 742 N N . LYS A 1 89 ? -9.818 22.442 45.938 1.00 24.18 89 LYS C N 1
ATOM 743 C CA . LYS A 1 89 ? -10.932 23.106 46.576 1.00 25.09 89 LYS C CA 1
ATOM 744 C C . LYS A 1 89 ? -11.249 22.567 47.937 1.00 27.65 89 LYS C C 1
ATOM 745 O O . LYS A 1 89 ? -11.386 21.391 48.124 1.00 27.35 89 LYS C O 1
ATOM 751 N N . PRO A 1 90 ? -11.392 23.450 48.895 1.00 27.28 90 PRO C N 1
ATOM 752 C CA . PRO A 1 90 ? -11.910 23.075 50.184 1.00 25.63 90 PRO C CA 1
ATOM 753 C C . PRO A 1 90 ? -13.408 23.211 50.178 1.00 28.69 90 PRO C C 1
ATOM 754 O O . PRO A 1 90 ? -14.026 22.597 50.938 1.00 27.28 90 PRO C O 1
ATOM 758 N N . MET A 1 91 ? -13.953 23.995 49.278 1.00 22.50 91 MET C N 1
ATOM 759 C CA . MET A 1 91 ? -15.377 24.176 49.123 1.00 24.06 91 MET C CA 1
ATOM 760 C C . MET A 1 91 ? -15.811 24.296 47.661 1.00 25.93 91 MET C C 1
ATOM 761 O O . MET A 1 91 ? -15.062 24.702 46.833 1.00 26.70 91 MET C O 1
ATOM 766 N N . ASN A 1 92 ? -17.042 23.946 47.376 1.00 24.48 92 ASN C N 1
ATOM 767 C CA . ASN A 1 92 ? -17.617 24.059 46.053 1.00 28.45 92 ASN C CA 1
ATOM 768 C C . ASN A 1 92 ? -18.318 25.372 45.887 1.00 31.29 92 ASN C C 1
ATOM 769 O O . ASN A 1 92 ? -18.743 25.700 44.841 1.00 34.19 92 ASN C O 1
ATOM 774 N N . CYS A 1 93 ? -18.447 26.103 46.972 1.00 41.65 93 CYS C N 1
ATOM 775 C CA . CYS A 1 93 ? -19.379 27.188 47.106 1.00 35.21 93 CYS C CA 1
ATOM 776 C C . CYS A 1 93 ? -18.942 28.282 45.962 1.00 36.69 93 CYS C C 1
ATOM 777 O O . CYS A 1 93 ? -19.759 28.782 45.203 1.00 33.88 93 CYS C O 1
ATOM 780 N N . PRO A 1 94 ? -17.666 28.567 45.728 1.00 29.70 94 PRO C N 1
ATOM 781 C CA . PRO A 1 94 ? -17.235 29.439 44.612 1.00 26.18 94 PRO C CA 1
ATOM 782 C C . PRO A 1 94 ? -17.390 29.043 43.127 1.00 37.46 94 PRO C C 1
ATOM 783 O O . PRO A 1 94 ? -17.594 29.879 42.302 1.00 34.00 94 PRO C O 1
ATOM 787 N N . ALA A 1 95 ? -17.217 27.783 42.806 1.00 31.25 95 ALA C N 1
ATOM 788 C CA . ALA A 1 95 ? -17.477 27.210 41.515 1.00 27.05 95 ALA C CA 1
ATOM 789 C C . ALA A 1 95 ? -18.923 27.286 41.143 1.00 31.92 95 ALA C C 1
ATOM 790 O O . ALA A 1 95 ? -19.246 27.419 40.018 1.00 32.55 95 ALA C O 1
ATOM 792 N N . ALA A 1 96 ? -19.789 27.157 42.104 1.00 27.84 96 ALA C N 1
ATOM 793 C CA . ALA A 1 96 ? -21.192 27.290 41.870 1.00 25.74 96 ALA C CA 1
ATOM 794 C C . ALA A 1 96 ? -21.571 28.677 41.420 1.00 27.69 96 ALA C C 1
ATOM 795 O O . ALA A 1 96 ? -22.504 28.841 40.729 1.00 28.40 96 ALA C O 1
ATOM 797 N N . SER A 1 97 ? -20.858 29.669 41.875 1.00 27.40 97 SER C N 1
ATOM 798 C CA . SER A 1 97 ? -21.065 31.005 41.454 1.00 33.66 97 SER C CA 1
ATOM 799 C C . SER A 1 97 ? -20.715 31.225 40.005 1.00 35.36 97 SER C C 1
ATOM 800 O O . SER A 1 97 ? -21.458 31.799 39.298 1.00 31.45 97 SER C O 1
ATOM 803 N N . LEU A 1 98 ? -19.607 30.679 39.566 1.00 33.17 98 LEU C N 1
ATOM 804 C CA . LEU A 1 98 ? -19.212 30.755 38.200 1.00 31.45 98 LEU C CA 1
ATOM 805 C C . LEU A 1 98 ? -20.220 30.112 37.313 1.00 35.20 98 LEU C C 1
ATOM 806 O O . LEU A 1 98 ? -20.447 30.584 36.256 1.00 27.00 98 LEU C O 1
ATOM 811 N N . MET A 1 99 ? -20.820 29.030 37.744 1.00 32.19 99 MET C N 1
ATOM 812 C CA . MET A 1 99 ? -21.868 28.407 37.006 1.00 31.43 99 MET C CA 1
ATOM 813 C C . MET A 1 99 ? -23.093 29.236 36.849 1.00 33.15 99 MET C C 1
ATOM 814 O O . MET A 1 99 ? -23.711 29.187 35.844 1.00 34.97 99 MET C O 1
ATOM 819 N N . PHE A 1 100 ? -23.461 29.943 37.883 1.00 33.30 100 PHE C N 1
ATOM 820 C CA . PHE A 1 100 ? -24.579 30.829 37.878 1.00 33.12 100 PHE C CA 1
ATOM 821 C C . PHE A 1 100 ? -24.355 31.946 36.881 1.00 34.73 100 PHE C C 1
ATOM 822 O O . PHE A 1 100 ? -25.238 32.375 36.222 1.00 32.24 100 PHE C O 1
ATOM 830 N N . ASP A 1 101 ? -23.124 32.359 36.765 1.00 35.56 101 ASP C N 1
ATOM 831 C CA . ASP A 1 101 ? -22.742 33.492 35.992 1.00 31.08 101 ASP C CA 1
ATOM 832 C C . ASP A 1 101 ? -22.476 33.140 34.556 1.00 38.23 101 ASP C C 1
ATOM 833 O O . ASP A 1 101 ? -22.077 33.957 33.789 1.00 39.51 101 ASP C O 1
ATOM 838 N N . PHE A 1 102 ? -22.718 31.901 34.205 1.00 39.83 102 PHE C N 1
ATOM 839 C CA . PHE A 1 102 ? -22.474 31.428 32.865 1.00 38.12 102 PHE C CA 1
ATOM 840 C C . PHE A 1 102 ? -23.361 32.107 31.856 1.00 41.92 102 PHE C C 1
ATOM 841 O O . PHE A 1 102 ? -22.941 32.413 30.795 1.00 35.49 102 PHE C O 1
ATOM 849 N N . ARG A 1 103 ? -24.585 32.343 32.218 1.00 38.86 103 ARG C N 1
ATOM 850 C CA . ARG A 1 103 ? -25.490 32.998 31.349 1.00 40.05 103 ARG C CA 1
ATOM 851 C C . ARG A 1 103 ? -26.382 33.878 32.187 1.00 45.33 103 ARG C C 1
ATOM 852 O O . ARG A 1 103 ? -26.435 33.720 33.369 1.00 43.37 103 ARG C O 1
ATOM 860 N N . GLN A 1 104 ? -27.034 34.842 31.585 1.00 45.89 104 GLN C N 1
ATOM 861 C CA . GLN A 1 104 ? -27.882 35.727 32.312 1.00 43.42 104 GLN C CA 1
ATOM 862 C C . GLN A 1 104 ? -29.081 34.989 32.794 1.00 40.41 104 GLN C C 1
ATOM 863 O O . GLN A 1 104 ? -29.585 34.155 32.112 1.00 40.92 104 GLN C O 1
ATOM 869 N N . ARG A 1 105 ? -29.534 35.322 33.985 1.00 39.34 105 ARG C N 1
ATOM 870 C CA . ARG A 1 105 ? -30.601 34.592 34.602 1.00 38.51 105 ARG C CA 1
ATOM 871 C C . ARG A 1 105 ? -31.682 35.535 34.929 1.00 45.62 105 ARG C C 1
ATOM 872 O O . ARG A 1 105 ? -31.460 36.700 35.060 1.00 42.76 105 ARG C O 1
ATOM 880 N N . SER A 1 106 ? -32.866 35.011 35.086 1.00 43.72 106 SER C N 1
ATOM 881 C CA . SER A 1 106 ? -34.014 35.846 35.186 1.00 51.88 106 SER C CA 1
ATOM 882 C C . SER A 1 106 ? -34.834 35.511 36.399 1.00 52.99 106 SER C C 1
ATOM 883 O O . SER A 1 106 ? -34.739 34.456 36.915 1.00 51.72 106 SER C O 1
ATOM 886 N N . TYR A 1 107 ? -35.717 36.402 36.765 1.00 47.57 107 TYR C N 1
ATOM 887 C CA . TYR A 1 107 ? -36.578 36.226 37.897 1.00 48.54 107 TYR C CA 1
ATOM 888 C C . TYR A 1 107 ? -37.410 35.008 37.668 1.00 56.11 107 TYR C C 1
ATOM 889 O O . TYR A 1 107 ? -37.900 34.429 38.587 1.00 59.14 107 TYR C O 1
ATOM 898 N N . ARG A 1 108 ? -37.590 34.649 36.418 1.00 59.02 108 ARG C N 1
ATOM 899 C CA . ARG A 1 108 ? -38.345 33.472 36.061 1.00 59.84 108 ARG C CA 1
ATOM 900 C C . ARG A 1 108 ? -37.687 32.198 36.548 1.00 53.55 108 ARG C C 1
ATOM 901 O O . ARG A 1 108 ? -38.332 31.296 36.994 1.00 58.54 108 ARG C O 1
ATOM 909 N N . GLU A 1 109 ? -36.363 32.152 36.438 1.00 53.22 109 GLU C N 1
ATOM 910 C CA . GLU A 1 109 ? -35.599 30.975 36.839 1.00 52.32 109 GLU C CA 1
ATOM 911 C C . GLU A 1 109 ? -35.613 30.783 38.351 1.00 46.55 109 GLU C C 1
ATOM 912 O O . GLU A 1 109 ? -35.615 29.654 38.842 1.00 44.38 109 GLU C O 1
ATOM 918 N N . LEU A 1 110 ? -35.574 31.850 39.142 1.00 45.18 110 LEU C N 1
ATOM 919 C CA . LEU A 1 110 ? -35.409 31.690 40.604 1.00 38.99 110 LEU C CA 1
ATOM 920 C C . LEU A 1 110 ? -36.488 30.842 41.314 1.00 37.88 110 LEU C C 1
ATOM 921 O O . LEU A 1 110 ? -37.673 30.982 41.012 1.00 39.66 110 LEU C O 1
ATOM 926 N N . PRO A 1 111 ? -36.092 29.988 42.270 1.00 36.43 111 PRO C N 1
ATOM 927 C CA . PRO A 1 111 ? -34.682 29.744 42.600 1.00 35.41 111 PRO C CA 1
ATOM 928 C C . PRO A 1 111 ? -33.960 28.755 41.721 1.00 38.69 111 PRO C C 1
ATOM 929 O O . PRO A 1 111 ? -34.509 27.843 41.166 1.00 36.14 111 PRO C O 1
ATOM 933 N N . ILE A 1 112 ? -32.669 28.958 41.637 1.00 36.73 112 ILE C N 1
ATOM 934 C CA . ILE A 1 112 ? -31.760 28.010 41.032 1.00 38.97 112 ILE C CA 1
ATOM 935 C C . ILE A 1 112 ? -31.107 27.173 42.118 1.00 33.20 112 ILE C C 1
ATOM 936 O O . ILE A 1 112 ? -30.501 27.676 42.987 1.00 31.30 112 ILE C O 1
ATOM 941 N N . ARG A 1 113 ? -31.279 25.875 42.063 1.00 30.29 113 ARG C N 1
ATOM 942 C CA . ARG A 1 113 ? -30.645 25.002 43.034 1.00 33.60 113 ARG C CA 1
ATOM 943 C C . ARG A 1 113 ? -29.616 24.063 42.463 1.00 28.77 113 ARG C C 1
ATOM 944 O O . ARG A 1 113 ? -29.980 23.083 41.949 1.00 27.12 113 ARG C O 1
ATOM 952 N N . TYR A 1 114 ? -28.335 24.328 42.624 1.00 22.44 114 TYR C N 1
ATOM 953 C CA . TYR A 1 114 ? -27.296 23.415 42.172 1.00 28.40 114 TYR C CA 1
ATOM 954 C C . TYR A 1 114 ? -26.702 22.515 43.259 1.00 28.14 114 TYR C C 1
ATOM 955 O O . TYR A 1 114 ? -26.092 22.990 44.156 1.00 29.05 114 TYR C O 1
ATOM 964 N N . ALA A 1 115 ? -26.852 21.211 43.131 1.00 25.96 115 ALA C N 1
ATOM 965 C CA . ALA A 1 115 ? -26.158 20.253 43.965 1.00 22.67 115 ALA C CA 1
ATOM 966 C C . ALA A 1 115 ? -24.783 19.897 43.447 1.00 28.71 115 ALA C C 1
ATOM 967 O O . ALA A 1 115 ? -24.568 19.783 42.298 1.00 29.31 115 ALA C O 1
ATOM 969 N N . ASP A 1 116 ? -23.836 19.786 44.329 1.00 27.55 116 ASP C N 1
ATOM 970 C CA . ASP A 1 116 ? -22.542 19.303 43.993 1.00 30.13 116 ASP C CA 1
ATOM 971 C C . ASP A 1 116 ? -22.060 18.265 44.950 1.00 29.51 116 ASP C C 1
ATOM 972 O O . ASP A 1 116 ? -21.912 18.535 46.072 1.00 32.72 116 ASP C O 1
ATOM 977 N N . CYS A 1 117 ? -21.700 17.105 44.468 1.00 26.13 117 CYS C N 1
ATOM 978 C CA . CYS A 1 117 ? -21.163 16.060 45.287 1.00 25.56 117 CYS C CA 1
ATOM 979 C C . CYS A 1 117 ? -19.682 15.884 45.174 1.00 26.11 117 CYS C C 1
ATOM 980 O O . CYS A 1 117 ? -19.184 14.855 45.444 1.00 25.43 117 CYS C O 1
ATOM 983 N N . GLY A 1 118 ? -18.982 16.929 44.820 1.00 24.83 118 GLY C N 1
ATOM 984 C CA . GLY A 1 118 ? -17.571 16.887 44.569 1.00 23.26 118 GLY C CA 1
ATOM 985 C C . GLY A 1 118 ? -16.604 16.672 45.694 1.00 26.78 118 GLY C C 1
ATOM 986 O O . GLY A 1 118 ? -16.888 16.963 46.817 1.00 26.54 118 GLY C O 1
ATOM 987 N N . VAL A 1 119 ? -15.440 16.172 45.353 1.00 22.94 119 VAL C N 1
ATOM 988 C CA . VAL A 1 119 ? -14.381 15.942 46.295 1.00 25.57 119 VAL C CA 1
ATOM 989 C C . VAL A 1 119 ? -13.675 17.205 46.812 1.00 27.09 119 VAL C C 1
ATOM 990 O O . VAL A 1 119 ? -13.264 18.028 46.077 1.00 24.76 119 VAL C O 1
ATOM 994 N N . LEU A 1 120 ? -13.559 17.296 48.119 1.00 24.07 120 LEU C N 1
ATOM 995 C CA . LEU A 1 120 ? -12.929 18.397 48.792 1.00 24.84 120 LEU C CA 1
ATOM 996 C C . LEU A 1 120 ? -11.762 17.978 49.660 1.00 27.89 120 LEU C C 1
ATOM 997 O O . LEU A 1 120 ? -11.717 16.912 50.135 1.00 24.98 120 LEU C O 1
ATOM 1002 N N . HIS A 1 121 ? -10.788 18.836 49.791 1.00 24.28 121 HIS C N 1
ATOM 1003 C CA . HIS A 1 121 ? -9.638 18.582 50.607 1.00 26.42 121 HIS C CA 1
ATOM 1004 C C . HIS A 1 121 ? -9.403 19.729 51.556 1.00 29.04 121 HIS C C 1
ATOM 1005 O O . HIS A 1 121 ? -9.533 20.838 51.204 1.00 24.22 121 HIS C O 1
ATOM 1012 N N . ARG A 1 122 ? -9.087 19.425 52.791 1.00 26.29 122 ARG C N 1
ATOM 1013 C CA . ARG A 1 122 ? -8.736 20.420 53.753 1.00 29.66 122 ARG C CA 1
ATOM 1014 C C . ARG A 1 122 ? -7.507 19.931 54.419 1.00 31.23 122 ARG C C 1
ATOM 1015 O O . ARG A 1 122 ? -7.399 18.798 54.681 1.00 31.42 122 ARG C O 1
ATOM 1023 N N . ASN A 1 123 ? -6.551 20.788 54.631 1.00 30.41 123 ASN C N 1
ATOM 1024 C CA . ASN A 1 123 ? -5.278 20.368 55.130 1.00 34.88 123 ASN C CA 1
ATOM 1025 C C . ASN A 1 123 ? -5.125 20.350 56.658 1.00 36.29 123 ASN C C 1
ATOM 1026 O O . ASN A 1 123 ? -4.519 21.197 57.215 1.00 41.81 123 ASN C O 1
ATOM 1031 N N . GLU A 1 124 ? -5.679 19.360 57.307 1.00 33.76 124 GLU C N 1
ATOM 1032 C CA . GLU A 1 124 ? -5.510 19.121 58.721 1.00 40.49 124 GLU C CA 1
ATOM 1033 C C . GLU A 1 124 ? -4.199 18.476 59.122 1.00 33.82 124 GLU C C 1
ATOM 1034 O O . GLU A 1 124 ? -3.709 17.664 58.428 1.00 32.61 124 GLU C O 1
ATOM 1040 N N . LEU A 1 125 ? -3.695 18.796 60.297 1.00 30.51 125 LEU C N 1
ATOM 1041 C CA . LEU A 1 125 ? -2.491 18.181 60.820 1.00 32.04 125 LEU C CA 1
ATOM 1042 C C . LEU A 1 125 ? -2.643 16.683 60.993 1.00 33.39 125 LEU C C 1
ATOM 1043 O O . LEU A 1 125 ? -3.628 16.212 61.472 1.00 32.89 125 LEU C O 1
ATOM 1048 N N . SER A 1 126 ? -1.641 15.941 60.563 1.00 33.56 126 SER C N 1
ATOM 1049 C CA . SER A 1 126 ? -1.750 14.506 60.411 1.00 36.72 126 SER C CA 1
ATOM 1050 C C . SER A 1 126 ? -2.016 13.735 61.682 1.00 37.60 126 SER C C 1
ATOM 1051 O O . SER A 1 126 ? -2.824 12.863 61.693 1.00 30.59 126 SER C O 1
ATOM 1054 N N . GLY A 1 127 ? -1.387 14.140 62.762 1.00 36.36 127 GLY C N 1
ATOM 1055 C CA . GLY A 1 127 ? -1.600 13.544 64.050 1.00 37.27 127 GLY C CA 1
ATOM 1056 C C . GLY A 1 127 ? -3.018 13.655 64.538 1.00 36.97 127 GLY C C 1
ATOM 1057 O O . GLY A 1 127 ? -3.481 12.825 65.247 1.00 42.81 127 GLY C O 1
ATOM 1058 N N . ALA A 1 128 ? -3.716 14.674 64.127 1.00 37.50 128 ALA C N 1
ATOM 1059 C CA . ALA A 1 128 ? -5.071 14.882 64.526 1.00 37.55 128 ALA C CA 1
ATOM 1060 C C . ALA A 1 128 ? -6.102 14.112 63.743 1.00 43.17 128 ALA C C 1
ATOM 1061 O O . ALA A 1 128 ? -7.247 14.248 64.012 1.00 45.76 128 ALA C O 1
ATOM 1063 N N . LEU A 1 129 ? -5.693 13.407 62.700 1.00 41.62 129 LEU C N 1
ATOM 1064 C CA . LEU A 1 129 ? -6.670 12.839 61.783 1.00 44.53 129 LEU C CA 1
ATOM 1065 C C . LEU A 1 129 ? -7.108 11.453 62.214 1.00 47.13 129 LEU C C 1
ATOM 1066 O O . LEU A 1 129 ? -6.445 10.469 61.887 1.00 53.53 129 LEU C O 1
ATOM 1071 N N . THR A 1 130 ? -8.220 11.353 62.939 1.00 37.85 130 THR C N 1
ATOM 1072 C CA . THR A 1 130 ? -8.666 10.006 63.299 1.00 48.80 130 THR C CA 1
ATOM 1073 C C . THR A 1 130 ? -9.993 9.597 62.659 1.00 43.74 130 THR C C 1
ATOM 1074 O O . THR A 1 130 ? -11.001 10.283 62.830 1.00 43.65 130 THR C O 1
ATOM 1078 N N . GLY A 1 131 ? -10.004 8.475 61.937 1.00 43.85 131 GLY C N 1
ATOM 1079 C CA . GLY A 1 131 ? -11.255 7.953 61.452 1.00 44.45 131 GLY C CA 1
ATOM 1080 C C . GLY A 1 131 ? -11.993 8.715 60.393 1.00 42.86 131 GLY C C 1
ATOM 1081 O O . GLY A 1 131 ? -11.393 9.293 59.551 1.00 37.36 131 GLY C O 1
ATOM 1082 N N . LEU A 1 132 ? -13.307 8.676 60.425 1.00 38.39 132 LEU C N 1
ATOM 1083 C CA . LEU A 1 132 ? -14.065 9.460 59.489 1.00 37.54 132 LEU C CA 1
ATOM 1084 C C . LEU A 1 132 ? -14.463 10.795 60.033 1.00 41.64 132 LEU C C 1
ATOM 1085 O O . LEU A 1 132 ? -14.835 11.655 59.302 1.00 40.52 132 LEU C O 1
ATOM 1090 N N . THR A 1 133 ? -14.397 10.959 61.329 1.00 40.16 133 THR C N 1
ATOM 1091 C CA . THR A 1 133 ? -14.703 12.237 61.921 1.00 48.07 133 THR C CA 1
ATOM 1092 C C . THR A 1 133 ? -13.765 13.379 61.571 1.00 43.43 133 THR C C 1
ATOM 1093 O O . THR A 1 133 ? -14.187 14.486 61.541 1.00 40.74 133 THR C O 1
ATOM 1097 N N . ARG A 1 134 ? -12.506 13.108 61.359 1.00 42.62 134 ARG C N 1
ATOM 1098 C CA . ARG A 1 134 ? -11.596 14.146 60.983 1.00 47.78 134 ARG C CA 1
ATOM 1099 C C . ARG A 1 134 ? -10.721 13.694 59.835 1.00 44.81 134 ARG C C 1
ATOM 1100 O O . ARG A 1 134 ? -9.794 12.959 60.021 1.00 42.85 134 ARG C O 1
ATOM 1108 N N . VAL A 1 135 ? -11.023 14.170 58.648 1.00 39.09 135 VAL C N 1
ATOM 1109 C CA . VAL A 1 135 ? -10.418 13.675 57.440 1.00 30.66 135 VAL C CA 1
ATOM 1110 C C . VAL A 1 135 ? -9.899 14.821 56.641 1.00 32.53 135 VAL C C 1
ATOM 1111 O O . VAL A 1 135 ? -10.332 15.901 56.779 1.00 35.19 135 VAL C O 1
ATOM 1115 N N . ARG A 1 136 ? -8.902 14.580 55.844 1.00 35.22 136 ARG C N 1
ATOM 1116 C CA . ARG A 1 136 ? -8.544 15.428 54.746 1.00 32.85 136 ARG C CA 1
ATOM 1117 C C . ARG A 1 136 ? -9.503 15.500 53.577 1.00 29.33 136 ARG C C 1
ATOM 1118 O O . ARG A 1 136 ? -9.687 16.526 53.030 1.00 30.10 136 ARG C O 1
ATOM 1126 N N . ARG A 1 137 ? -10.082 14.373 53.208 1.00 27.72 137 ARG C N 1
ATOM 1127 C CA . ARG A 1 137 ? -10.814 14.189 51.995 1.00 25.56 137 ARG C CA 1
ATOM 1128 C C . ARG A 1 137 ? -12.259 13.753 52.202 1.00 25.79 137 ARG C C 1
ATOM 1129 O O . ARG A 1 137 ? -12.521 12.861 52.924 1.00 27.24 137 ARG C O 1
ATOM 1137 N N . PHE A 1 138 ? -13.185 14.422 51.561 1.00 22.89 138 PHE C N 1
ATOM 1138 C CA . PHE A 1 138 ? -14.570 14.144 51.756 1.00 25.30 138 PHE C CA 1
ATOM 1139 C C . PHE A 1 138 ? -15.415 14.608 50.617 1.00 24.42 138 PHE C C 1
ATOM 1140 O O . PHE A 1 138 ? -14.993 15.369 49.815 1.00 26.51 138 PHE C O 1
ATOM 1148 N N . GLN A 1 139 ? -16.627 14.108 50.573 1.00 22.98 139 GLN C N 1
ATOM 1149 C CA . GLN A 1 139 ? -17.622 14.584 49.674 1.00 26.46 139 GLN C CA 1
ATOM 1150 C C . GLN A 1 139 ? -18.776 15.053 50.504 1.00 27.18 139 GLN C C 1
ATOM 1151 O O . GLN A 1 139 ? -19.304 14.336 51.270 1.00 23.64 139 GLN C O 1
ATOM 1157 N N . GLN A 1 140 ? -19.114 16.304 50.374 1.00 23.63 140 GLN C N 1
ATOM 1158 C CA . GLN A 1 140 ? -20.287 16.851 50.964 1.00 22.13 140 GLN C CA 1
ATOM 1159 C C . GLN A 1 140 ? -21.493 16.643 50.125 1.00 23.35 140 GLN C C 1
ATOM 1160 O O . GLN A 1 140 ? -21.398 16.555 48.947 1.00 30.25 140 GLN C O 1
ATOM 1166 N N . ASP A 1 141 ? -22.643 16.593 50.739 1.00 21.45 141 ASP C N 1
ATOM 1167 C CA . ASP A 1 141 ? -23.862 16.748 50.008 1.00 22.73 141 ASP C CA 1
ATOM 1168 C C . ASP A 1 141 ? -24.225 18.222 49.908 1.00 27.74 141 ASP C C 1
ATOM 1169 O O . ASP A 1 141 ? -25.224 18.650 50.346 1.00 24.95 141 ASP C O 1
ATOM 1174 N N . ASP A 1 142 ? -23.330 18.982 49.316 1.00 29.01 142 ASP C N 1
ATOM 1175 C CA . ASP A 1 142 ? -23.452 20.395 49.127 1.00 24.89 142 ASP C CA 1
ATOM 1176 C C . ASP A 1 142 ? -24.458 20.728 48.089 1.00 29.07 142 ASP C C 1
ATOM 1177 O O . ASP A 1 142 ? -24.565 20.079 47.123 1.00 30.11 142 ASP C O 1
ATOM 1182 N N . ALA A 1 143 ? -25.215 21.758 48.333 1.00 27.97 143 ALA C N 1
ATOM 1183 C CA . ALA A 1 143 ? -25.992 22.438 47.356 1.00 30.27 143 ALA C CA 1
ATOM 1184 C C . ALA A 1 143 ? -25.899 23.861 47.867 1.00 33.26 143 ALA C C 1
ATOM 1185 O O . ALA A 1 143 ? -25.817 24.059 49.030 1.00 31.38 143 ALA C O 1
ATOM 1187 N N . HIS A 1 144 ? -25.802 24.806 46.938 1.00 24.98 144 HIS C N 1
ATOM 1188 C CA . HIS A 1 144 ? -25.697 26.224 47.244 1.00 34.23 144 HIS C CA 1
ATOM 1189 C C . HIS A 1 144 ? -26.794 26.886 46.441 1.00 32.59 144 HIS C C 1
ATOM 1190 O O . HIS A 1 144 ? -26.747 26.917 45.211 1.00 31.53 144 HIS C O 1
ATOM 1197 N N . ILE A 1 145 ? -27.799 27.391 47.140 1.00 27.73 145 ILE C N 1
ATOM 1198 C CA . ILE A 1 145 ? -29.106 27.736 46.484 1.00 28.09 145 ILE C CA 1
ATOM 1199 C C . ILE A 1 145 ? -29.161 29.230 46.101 1.00 34.48 145 ILE C C 1
ATOM 1200 O O . ILE A 1 145 ? -28.757 30.040 46.853 1.00 38.32 145 ILE C O 1
ATOM 1205 N N . PHE A 1 146 ? -29.709 29.584 44.948 1.00 30.05 146 PHE C N 1
ATOM 1206 C CA . PHE A 1 146 ? -29.696 30.947 44.492 1.00 32.06 146 PHE C CA 1
ATOM 1207 C C . PHE A 1 146 ? -31.081 31.506 44.354 1.00 33.42 146 PHE C C 1
ATOM 1208 O O . PHE A 1 146 ? -31.847 31.006 43.604 1.00 29.96 146 PHE C O 1
ATOM 1216 N N . CYS A 1 147 ? -31.403 32.546 45.091 1.00 31.55 147 CYS C N 1
ATOM 1217 C CA . CYS A 1 147 ? -32.762 33.041 45.092 1.00 31.54 147 CYS C CA 1
ATOM 1218 C C . CYS A 1 147 ? -32.975 34.514 45.316 1.00 30.73 147 CYS C C 1
ATOM 1219 O O . CYS A 1 147 ? -32.111 35.214 45.730 1.00 31.30 147 CYS C O 1
ATOM 1222 N N . ARG A 1 148 ? -34.174 34.965 45.031 1.00 37.71 148 ARG C N 1
ATOM 1223 C CA . ARG A 1 148 ? -34.586 36.311 45.345 1.00 41.89 148 ARG C CA 1
ATOM 1224 C C . ARG A 1 148 ? -34.785 36.449 46.836 1.00 43.01 148 ARG C C 1
ATOM 1225 O O . ARG A 1 148 ? -35.142 35.516 47.476 1.00 40.82 148 ARG C O 1
ATOM 1233 N N . ASP A 1 149 ? -34.601 37.647 47.367 1.00 48.80 149 ASP C N 1
ATOM 1234 C CA . ASP A 1 149 ? -34.710 37.896 48.794 1.00 45.31 149 ASP C CA 1
ATOM 1235 C C . ASP A 1 149 ? -36.086 37.623 49.344 1.00 46.86 149 ASP C C 1
ATOM 1236 O O . ASP A 1 149 ? -36.227 37.329 50.480 1.00 49.02 149 ASP C O 1
ATOM 1241 N N . ASP A 1 150 ? -37.096 37.666 48.514 1.00 47.52 150 ASP C N 1
ATOM 1242 C CA . ASP A 1 150 ? -38.429 37.362 48.952 1.00 43.97 150 ASP C CA 1
ATOM 1243 C C . ASP A 1 150 ? -38.668 35.895 49.025 1.00 39.62 150 ASP C C 1
ATOM 1244 O O . ASP A 1 150 ? -39.675 35.470 49.468 1.00 41.30 150 ASP C O 1
ATOM 1249 N N . GLN A 1 151 ? -37.728 35.118 48.546 1.00 45.12 151 GLN C N 1
ATOM 1250 C CA . GLN A 1 151 ? -37.925 33.687 48.420 1.00 47.24 151 GLN C CA 1
ATOM 1251 C C . GLN A 1 151 ? -37.332 32.881 49.587 1.00 39.29 151 GLN C C 1
ATOM 1252 O O . GLN A 1 151 ? -37.452 31.700 49.629 1.00 37.87 151 GLN C O 1
ATOM 1258 N N . ILE A 1 152 ? -36.714 33.558 50.522 1.00 37.44 152 ILE C N 1
ATOM 1259 C CA . ILE A 1 152 ? -35.998 32.905 51.553 1.00 37.49 152 ILE C CA 1
ATOM 1260 C C . ILE A 1 152 ? -36.824 32.018 52.469 1.00 39.59 152 ILE C C 1
ATOM 1261 O O . ILE A 1 152 ? -36.457 30.910 52.738 1.00 32.46 152 ILE C O 1
ATOM 1266 N N . LYS A 1 153 ? -37.938 32.510 52.943 1.00 36.35 153 LYS C N 1
ATOM 1267 C CA . LYS A 1 153 ? -38.725 31.757 53.875 1.00 35.98 153 LYS C CA 1
ATOM 1268 C C . LYS A 1 153 ? -39.247 30.474 53.259 1.00 32.97 153 LYS C C 1
ATOM 1269 O O . LYS A 1 153 ? -39.229 29.446 53.861 1.00 32.25 153 LYS C O 1
ATOM 1275 N N . LYS A 1 154 ? -39.738 30.574 52.050 1.00 33.45 154 LYS C N 1
ATOM 1276 C CA . LYS A 1 154 ? -40.228 29.435 51.353 1.00 37.36 154 LYS C CA 1
ATOM 1277 C C . LYS A 1 154 ? -39.156 28.413 51.054 1.00 37.96 154 LYS C C 1
ATOM 1278 O O . LYS A 1 154 ? -39.390 27.268 51.182 1.00 34.05 154 LYS C O 1
ATOM 1284 N N . GLU A 1 155 ? -37.989 28.855 50.630 1.00 33.47 155 GLU C N 1
ATOM 1285 C CA . GLU A 1 155 ? -36.871 27.978 50.382 1.00 34.08 155 GLU C CA 1
ATOM 1286 C C . GLU A 1 155 ? -36.301 27.295 51.598 1.00 34.08 155 GLU C C 1
ATOM 1287 O O . GLU A 1 155 ? -35.919 26.167 51.550 1.00 34.45 155 GLU C O 1
ATOM 1293 N N . VAL A 1 156 ? -36.184 28.021 52.675 1.00 32.54 156 VAL C N 1
ATOM 1294 C CA . VAL A 1 156 ? -35.807 27.467 53.936 1.00 34.20 156 VAL C CA 1
ATOM 1295 C C . VAL A 1 156 ? -36.806 26.486 54.516 1.00 32.27 156 VAL C C 1
ATOM 1296 O O . VAL A 1 156 ? -36.425 25.519 55.067 1.00 25.44 156 VAL C O 1
ATOM 1300 N N . LEU A 1 157 ? -38.072 26.757 54.378 1.00 27.35 157 LEU C N 1
ATOM 1301 C CA . LEU A 1 157 ? -39.083 25.863 54.823 1.00 31.96 157 LEU C CA 1
ATOM 1302 C C . LEU A 1 157 ? -39.054 24.542 54.084 1.00 31.50 157 LEU C C 1
ATOM 1303 O O . LEU A 1 157 ? -39.242 23.495 54.654 1.00 32.24 157 LEU C O 1
ATOM 1308 N N . ASP A 1 158 ? -38.824 24.631 52.792 1.00 32.76 158 ASP C N 1
ATOM 1309 C CA . ASP A 1 158 ? -38.641 23.499 51.941 1.00 34.70 158 ASP C CA 1
ATOM 1310 C C . ASP A 1 158 ? -37.419 22.689 52.276 1.00 34.52 158 ASP C C 1
ATOM 1311 O O . ASP A 1 158 ? -37.464 21.500 52.208 1.00 35.85 158 ASP C O 1
ATOM 1316 N N . PHE A 1 159 ? -36.330 23.344 52.625 1.00 29.77 159 PHE C N 1
ATOM 1317 C CA . PHE A 1 159 ? -35.145 22.664 53.069 1.00 28.67 159 PHE C CA 1
ATOM 1318 C C . PHE A 1 159 ? -35.344 21.908 54.359 1.00 30.36 159 PHE C C 1
ATOM 1319 O O . PHE A 1 159 ? -34.869 20.827 54.511 1.00 33.87 159 PHE C O 1
ATOM 1327 N N . LEU A 1 160 ? -36.006 22.521 55.302 1.00 34.34 160 LEU C N 1
ATOM 1328 C CA . LEU A 1 160 ? -36.223 21.924 56.572 1.00 35.36 160 LEU C CA 1
ATOM 1329 C C . LEU A 1 160 ? -37.063 20.720 56.416 1.00 33.31 160 LEU C C 1
ATOM 1330 O O . LEU A 1 160 ? -36.874 19.758 57.089 1.00 33.63 160 LEU C O 1
ATOM 1335 N N . SER A 1 161 ? -38.028 20.808 55.550 1.00 30.48 161 SER C N 1
ATOM 1336 C CA . SER A 1 161 ? -38.861 19.697 55.274 1.00 34.02 161 SER C CA 1
ATOM 1337 C C . SER A 1 161 ? -38.128 18.518 54.601 1.00 36.82 161 SER C C 1
ATOM 1338 O O . SER A 1 161 ? -38.386 17.386 54.887 1.00 34.09 161 SER C O 1
ATOM 1341 N N . PHE A 1 162 ? -37.229 18.823 53.688 1.00 35.66 162 PHE C N 1
ATOM 1342 C CA . PHE A 1 162 ? -36.384 17.872 53.042 1.00 31.12 162 PHE C CA 1
ATOM 1343 C C . PHE A 1 162 ? -35.485 17.207 54.057 1.00 28.34 162 PHE C C 1
ATOM 1344 O O . PHE A 1 162 ? -35.338 16.036 54.072 1.00 25.76 162 PHE C O 1
ATOM 1352 N N . MET A 1 163 ? -34.892 18.000 54.907 1.00 30.37 163 MET C N 1
ATOM 1353 C CA . MET A 1 163 ? -34.039 17.528 55.941 1.00 31.11 163 MET C CA 1
ATOM 1354 C C . MET A 1 163 ? -34.697 16.651 56.999 1.00 29.00 163 MET C C 1
ATOM 1355 O O . MET A 1 163 ? -34.148 15.666 57.357 1.00 28.76 163 MET C O 1
ATOM 1360 N N . LYS A 1 164 ? -35.873 16.997 57.469 1.00 29.85 164 LYS C N 1
ATOM 1361 C CA . LYS A 1 164 ? -36.563 16.172 58.418 1.00 31.77 164 LYS C CA 1
ATOM 1362 C C . LYS A 1 164 ? -36.882 14.879 57.803 1.00 31.11 164 LYS C C 1
ATOM 1363 O O . LYS A 1 164 ? -36.841 13.895 58.434 1.00 29.45 164 LYS C O 1
ATOM 1369 N N . TYR A 1 165 ? -37.240 14.916 56.545 1.00 29.34 165 TYR C N 1
ATOM 1370 C CA . TYR A 1 165 ? -37.563 13.747 55.819 1.00 29.71 165 TYR C CA 1
ATOM 1371 C C . TYR A 1 165 ? -36.421 12.744 55.707 1.00 25.77 165 TYR C C 1
ATOM 1372 O O . TYR A 1 165 ? -36.633 11.577 55.821 1.00 27.00 165 TYR C O 1
ATOM 1381 N N . VAL A 1 166 ? -35.219 13.204 55.461 1.00 23.09 166 VAL C N 1
ATOM 1382 C CA . VAL A 1 166 ? -34.067 12.339 55.451 1.00 25.44 166 VAL C CA 1
ATOM 1383 C C . VAL A 1 166 ? -33.735 11.761 56.817 1.00 25.57 166 VAL C C 1
ATOM 1384 O O . VAL A 1 166 ? -33.531 10.607 56.970 1.00 26.86 166 VAL C O 1
ATOM 1388 N N . TYR A 1 167 ? -33.697 12.604 57.814 1.00 30.24 167 TYR C N 1
ATOM 1389 C CA . TYR A 1 167 ? -33.411 12.203 59.149 1.00 27.61 167 TYR C CA 1
ATOM 1390 C C . TYR A 1 167 ? -34.450 11.234 59.684 1.00 26.24 167 TYR C C 1
ATOM 1391 O O . TYR A 1 167 ? -34.135 10.373 60.430 1.00 28.54 167 TYR C O 1
ATOM 1400 N N . ASP A 1 168 ? -35.689 11.396 59.305 1.00 27.53 168 ASP C N 1
ATOM 1401 C CA . ASP A 1 168 ? -36.752 10.537 59.774 1.00 26.01 168 ASP C CA 1
ATOM 1402 C C . ASP A 1 168 ? -36.555 9.130 59.345 1.00 28.09 168 ASP C C 1
ATOM 1403 O O . ASP A 1 168 ? -36.925 8.237 60.026 1.00 28.00 168 ASP C O 1
ATOM 1408 N N . VAL A 1 169 ? -35.959 8.960 58.189 1.00 27.26 169 VAL C N 1
ATOM 1409 C CA . VAL A 1 169 ? -35.697 7.683 57.609 1.00 25.51 169 VAL C CA 1
ATOM 1410 C C . VAL A 1 169 ? -34.766 6.898 58.529 1.00 28.02 169 VAL C C 1
ATOM 1411 O O . VAL A 1 169 ? -34.920 5.734 58.706 1.00 25.64 169 VAL C O 1
ATOM 1415 N N . PHE A 1 170 ? -33.830 7.586 59.136 1.00 27.89 170 PHE C N 1
ATOM 1416 C CA . PHE A 1 170 ? -32.896 6.986 60.050 1.00 28.70 170 PHE C CA 1
ATOM 1417 C C . PHE A 1 170 ? -33.227 7.005 61.519 1.00 33.36 170 PHE C C 1
ATOM 1418 O O . PHE A 1 170 ? -32.479 6.515 62.287 1.00 34.72 170 PHE C O 1
ATOM 1426 N N . GLY A 1 171 ? -34.341 7.579 61.907 1.00 29.73 171 GLY C N 1
ATOM 1427 C CA . GLY A 1 171 ? -34.667 7.703 63.293 1.00 24.64 171 GLY C CA 1
ATOM 1428 C C . GLY A 1 171 ? -33.877 8.731 64.035 1.00 33.99 171 GLY C C 1
ATOM 1429 O O . GLY A 1 171 ? -33.751 8.655 65.208 1.00 42.29 171 GLY C O 1
ATOM 1430 N N . ILE A 1 172 ? -33.392 9.717 63.323 1.00 29.93 172 ILE C N 1
ATOM 1431 C CA . ILE A 1 172 ? -32.471 10.690 63.822 1.00 36.12 172 ILE C CA 1
ATOM 1432 C C . ILE A 1 172 ? -33.205 11.945 64.158 1.00 32.29 172 ILE C C 1
ATOM 1433 O O . ILE A 1 172 ? -34.156 12.287 63.541 1.00 31.26 172 ILE C O 1
ATOM 1438 N N . GLU A 1 173 ? -32.735 12.635 65.162 1.00 35.06 173 GLU C N 1
ATOM 1439 C CA . GLU A 1 173 ? -33.452 13.758 65.684 1.00 38.92 173 GLU C CA 1
ATOM 1440 C C . GLU A 1 173 ? -32.658 14.972 65.535 1.00 31.18 173 GLU C C 1
ATOM 1441 O O . GLU A 1 173 ? -31.478 14.919 65.444 1.00 34.15 173 GLU C O 1
ATOM 1447 N N . PHE A 1 174 ? -33.350 16.085 65.519 1.00 36.52 174 PHE C N 1
ATOM 1448 C CA . PHE A 1 174 ? -32.719 17.348 65.300 1.00 35.57 174 PHE C CA 1
ATOM 1449 C C . PHE A 1 174 ? -33.193 18.431 66.227 1.00 34.27 174 PHE C C 1
ATOM 1450 O O . PHE A 1 174 ? -34.242 18.349 66.789 1.00 32.70 174 PHE C O 1
ATOM 1458 N N . ASN A 1 175 ? -32.365 19.440 66.392 1.00 33.22 175 ASN C N 1
ATOM 1459 C CA . ASN A 1 175 ? -32.747 20.646 67.071 1.00 31.07 175 ASN C CA 1
ATOM 1460 C C . ASN A 1 175 ? -32.265 21.812 66.253 1.00 32.48 175 ASN C C 1
ATOM 1461 O O . ASN A 1 175 ? -31.267 21.722 65.647 1.00 33.50 175 ASN C O 1
ATOM 1466 N N . LEU A 1 176 ? -32.999 22.906 66.254 1.00 33.20 176 LEU C N 1
ATOM 1467 C CA . LEU A 1 176 ? -32.710 24.051 65.422 1.00 36.20 176 LEU C CA 1
ATOM 1468 C C . LEU A 1 176 ? -32.399 25.315 66.189 1.00 40.71 176 LEU C C 1
ATOM 1469 O O . LEU A 1 176 ? -33.127 25.663 67.060 1.00 43.86 176 LEU C O 1
ATOM 1474 N N . GLU A 1 177 ? -31.326 26.015 65.846 1.00 46.08 177 GLU C N 1
ATOM 1475 C CA . GLU A 1 177 ? -31.044 27.335 66.414 1.00 43.48 177 GLU C CA 1
ATOM 1476 C C . GLU A 1 177 ? -30.823 28.351 65.343 1.00 43.75 177 GLU C C 1
ATOM 1477 O O . GLU A 1 177 ? -30.394 28.029 64.291 1.00 44.55 177 GLU C O 1
ATOM 1483 N N . LEU A 1 178 ? -31.099 29.600 65.640 1.00 37.22 178 LEU C N 1
ATOM 1484 C CA . LEU A 1 178 ? -30.870 30.681 64.727 1.00 32.46 178 LEU C CA 1
ATOM 1485 C C . LEU A 1 178 ? -29.762 31.584 65.199 1.00 39.28 178 LEU C C 1
ATOM 1486 O O . LEU A 1 178 ? -29.851 32.158 66.227 1.00 34.29 178 LEU C O 1
ATOM 1491 N N . SER A 1 179 ? -28.725 31.725 64.405 1.00 34.60 179 SER C N 1
ATOM 1492 C CA . SER A 1 179 ? -27.641 32.602 64.754 1.00 33.70 179 SER C CA 1
ATOM 1493 C C . SER A 1 179 ? -27.715 33.925 64.027 1.00 36.89 179 SER C C 1
ATOM 1494 O O . SER A 1 179 ? -27.677 33.980 62.854 1.00 37.86 179 SER C O 1
ATOM 1497 N N . THR A 1 180 ? -27.848 34.998 64.766 1.00 33.58 180 THR C N 1
ATOM 1498 C CA . THR A 1 180 ? -28.029 36.308 64.195 1.00 36.80 180 THR C CA 1
ATOM 1499 C C . THR A 1 180 ? -26.796 37.148 63.979 1.00 32.75 180 THR C C 1
ATOM 1500 O O . THR A 1 180 ? -25.723 36.769 64.319 1.00 32.24 180 THR C O 1
ATOM 1504 N N . ARG A 1 181 ? -27.007 38.334 63.476 1.00 32.41 181 ARG C N 1
ATOM 1505 C CA . ARG A 1 181 ? -25.952 39.149 62.972 1.00 30.34 181 ARG C CA 1
ATOM 1506 C C . ARG A 1 181 ? -24.896 39.434 63.991 1.00 35.57 181 ARG C C 1
ATOM 1507 O O . ARG A 1 181 ? -25.163 39.869 65.077 1.00 36.77 181 ARG C O 1
ATOM 1515 N N . PRO A 1 182 ? -23.647 39.235 63.626 1.00 41.05 182 PRO C N 1
ATOM 1516 C CA . PRO A 1 182 ? -22.530 39.560 64.500 1.00 36.57 182 PRO C CA 1
ATOM 1517 C C . PRO A 1 182 ? -22.235 41.034 64.577 1.00 39.69 182 PRO C C 1
ATOM 1518 O O . PRO A 1 182 ? -22.735 41.785 63.803 1.00 42.96 182 PRO C O 1
ATOM 1522 N N . GLU A 1 183 ? -21.388 41.427 65.501 1.00 46.60 183 GLU C N 1
ATOM 1523 C CA . GLU A 1 183 ? -20.939 42.796 65.563 1.00 54.61 183 GLU C CA 1
ATOM 1524 C C . GLU A 1 183 ? -20.171 43.210 64.326 1.00 51.66 183 GLU C C 1
ATOM 1525 O O . GLU A 1 183 ? -20.420 44.259 63.778 1.00 56.44 183 GLU C O 1
ATOM 1531 N N . LYS A 1 184 ? -19.255 42.387 63.875 1.00 48.52 184 LYS C N 1
ATOM 1532 C CA . LYS A 1 184 ? -18.639 42.649 62.605 1.00 55.08 184 LYS C CA 1
ATOM 1533 C C . LYS A 1 184 ? -19.298 41.819 61.512 1.00 46.99 184 LYS C C 1
ATOM 1534 O O . LYS A 1 184 ? -19.001 40.673 61.341 1.00 46.65 184 LYS C O 1
ATOM 1540 N N . ALA A 1 185 ? -20.209 42.441 60.796 1.00 42.10 185 ALA C N 1
ATOM 1541 C CA . ALA A 1 185 ? -20.980 41.803 59.775 1.00 35.65 185 ALA C CA 1
ATOM 1542 C C . ALA A 1 185 ? -20.840 42.695 58.579 1.00 44.68 185 ALA C C 1
ATOM 1543 O O . ALA A 1 185 ? -20.436 43.813 58.723 1.00 45.19 185 ALA C O 1
ATOM 1545 N N . MET A 1 186 ? -21.077 42.179 57.389 1.00 36.98 186 MET C N 1
ATOM 1546 C CA . MET A 1 186 ? -20.823 42.941 56.195 1.00 34.97 186 MET C CA 1
ATOM 1547 C C . MET A 1 186 ? -22.004 43.371 55.406 1.00 40.75 186 MET C C 1
ATOM 1548 O O . MET A 1 186 ? -21.832 44.033 54.425 1.00 45.39 186 MET C O 1
ATOM 1553 N N . GLY A 1 187 ? -23.189 43.067 55.795 1.00 38.19 187 GLY C N 1
ATOM 1554 C CA . GLY A 1 187 ? -24.242 43.443 54.896 1.00 51.91 187 GLY C CA 1
ATOM 1555 C C . GLY A 1 187 ? -24.634 44.898 54.962 1.00 53.37 187 GLY C C 1
ATOM 1556 O O . GLY A 1 187 ? -24.052 45.675 55.656 1.00 49.36 187 GLY C O 1
ATOM 1557 N N . GLU A 1 188 ? -25.631 45.260 54.207 1.00 52.55 188 GLU C N 1
ATOM 1558 C CA . GLU A 1 188 ? -26.410 46.388 54.527 1.00 46.87 188 GLU C CA 1
ATOM 1559 C C . GLU A 1 188 ? -27.312 45.846 55.574 1.00 52.26 188 GLU C C 1
ATOM 1560 O O . GLU A 1 188 ? -27.649 44.701 55.562 1.00 48.27 188 GLU C O 1
ATOM 1566 N N . LEU A 1 189 ? -27.730 46.695 56.473 1.00 52.10 189 LEU C N 1
ATOM 1567 C CA . LEU A 1 189 ? -28.557 46.289 57.568 1.00 47.79 189 LEU C CA 1
ATOM 1568 C C . LEU A 1 189 ? -29.875 45.728 57.159 1.00 51.39 189 LEU C C 1
ATOM 1569 O O . LEU A 1 189 ? -30.407 44.897 57.816 1.00 50.09 189 LEU C O 1
ATOM 1574 N N . GLU A 1 190 ? -30.419 46.251 56.095 1.00 53.82 190 GLU C N 1
ATOM 1575 C CA . GLU A 1 190 ? -31.722 45.901 55.671 1.00 52.06 190 GLU C CA 1
ATOM 1576 C C . GLU A 1 190 ? -31.790 44.471 55.290 1.00 52.55 190 GLU C C 1
ATOM 1577 O O . GLU A 1 190 ? -32.721 43.805 55.609 1.00 51.22 190 GLU C O 1
ATOM 1583 N N . GLN A 1 191 ? -30.812 44.014 54.540 1.00 48.81 191 GLN C N 1
ATOM 1584 C CA . GLN A 1 191 ? -30.838 42.658 54.053 1.00 47.99 191 GLN C CA 1
ATOM 1585 C C . GLN A 1 191 ? -30.760 41.628 55.151 1.00 43.16 191 GLN C C 1
ATOM 1586 O O . GLN A 1 191 ? -31.418 40.641 55.101 1.00 41.78 191 GLN C O 1
ATOM 1592 N N . TRP A 1 192 ? -29.987 41.913 56.163 1.00 39.08 192 TRP C N 1
ATOM 1593 C CA . TRP A 1 192 ? -29.934 41.092 57.302 1.00 36.68 192 TRP C CA 1
ATOM 1594 C C . TRP A 1 192 ? -31.270 41.026 57.966 1.00 40.19 192 TRP C C 1
ATOM 1595 O O . TRP A 1 192 ? -31.669 40.001 58.400 1.00 41.02 192 TRP C O 1
ATOM 1606 N N . GLU A 1 193 ? -31.930 42.145 58.110 1.00 44.41 193 GLU C N 1
ATOM 1607 C CA . GLU A 1 193 ? -33.187 42.170 58.807 1.00 43.33 193 GLU C CA 1
ATOM 1608 C C . GLU A 1 193 ? -34.236 41.421 58.102 1.00 42.45 193 GLU C C 1
ATOM 1609 O O . GLU A 1 193 ? -35.009 40.710 58.688 1.00 38.23 193 GLU C O 1
ATOM 1615 N N . ARG A 1 194 ? -34.281 41.638 56.815 1.00 43.16 194 ARG C N 1
ATOM 1616 C CA . ARG A 1 194 ? -35.278 41.026 56.016 1.00 46.83 194 ARG C CA 1
ATOM 1617 C C . ARG A 1 194 ? -35.114 39.535 56.072 1.00 39.28 194 ARG C C 1
ATOM 1618 O O . ARG A 1 194 ? -36.053 38.828 56.183 1.00 37.39 194 ARG C O 1
ATOM 1626 N N . ALA A 1 195 ? -33.889 39.087 55.987 1.00 41.32 195 ALA C N 1
ATOM 1627 C CA . ALA A 1 195 ? -33.564 37.691 56.024 1.00 39.13 195 ALA C CA 1
ATOM 1628 C C . ALA A 1 195 ? -33.867 36.984 57.310 1.00 38.74 195 ALA C C 1
ATOM 1629 O O . ALA A 1 195 ? -34.381 35.905 57.308 1.00 32.40 195 ALA C O 1
ATOM 1631 N N . GLU A 1 196 ? -33.473 37.618 58.394 1.00 39.43 196 GLU C N 1
ATOM 1632 C CA . GLU A 1 196 ? -33.599 37.139 59.737 1.00 33.43 196 GLU C CA 1
ATOM 1633 C C . GLU A 1 196 ? -35.028 36.993 60.114 1.00 36.82 196 GLU C C 1
ATOM 1634 O O . GLU A 1 196 ? -35.392 36.097 60.795 1.00 35.60 196 GLU C O 1
ATOM 1640 N N . SER A 1 197 ? -35.842 37.909 59.647 1.00 32.64 197 SER C N 1
ATOM 1641 C CA . SER A 1 197 ? -37.254 37.833 59.837 1.00 31.97 197 SER C CA 1
ATOM 1642 C C . SER A 1 197 ? -37.862 36.655 59.127 1.00 33.11 197 SER C C 1
ATOM 1643 O O . SER A 1 197 ? -38.717 36.003 59.652 1.00 34.49 197 SER C O 1
ATOM 1646 N N . GLN A 1 198 ? -37.421 36.414 57.912 1.00 31.03 198 GLN C N 1
ATOM 1647 C CA . GLN A 1 198 ? -37.836 35.260 57.166 1.00 34.94 198 GLN C CA 1
ATOM 1648 C C . GLN A 1 198 ? -37.422 33.963 57.810 1.00 33.10 198 GLN C C 1
ATOM 1649 O O . GLN A 1 198 ? -38.198 33.074 57.878 1.00 32.70 198 GLN C O 1
ATOM 1655 N N . LEU A 1 199 ? -36.213 33.878 58.305 1.00 28.22 199 LEU C N 1
ATOM 1656 C CA . LEU A 1 199 ? -35.790 32.671 58.965 1.00 33.65 199 LEU C CA 1
ATOM 1657 C C . LEU A 1 199 ? -36.576 32.322 60.215 1.00 34.46 199 LEU C C 1
ATOM 1658 O O . LEU A 1 199 ? -36.963 31.205 60.404 1.00 30.06 199 LEU C O 1
ATOM 1663 N N . ALA A 1 200 ? -36.835 33.310 61.037 1.00 36.37 200 ALA C N 1
ATOM 1664 C CA . ALA A 1 200 ? -37.586 33.153 62.235 1.00 33.60 200 ALA C CA 1
ATOM 1665 C C . ALA A 1 200 ? -38.972 32.719 61.918 1.00 34.73 200 ALA C C 1
ATOM 1666 O O . ALA A 1 200 ? -39.567 32.003 62.638 1.00 32.06 200 ALA C O 1
ATOM 1668 N N . GLU A 1 201 ? -39.502 33.228 60.840 1.00 34.00 201 GLU C N 1
ATOM 1669 C CA . GLU A 1 201 ? -40.790 32.840 60.374 1.00 40.98 201 GLU C CA 1
ATOM 1670 C C . GLU A 1 201 ? -40.921 31.413 59.910 1.00 43.59 201 GLU C C 1
ATOM 1671 O O . GLU A 1 201 ? -41.883 30.762 60.198 1.00 40.56 201 GLU C O 1
ATOM 1677 N N . ALA A 1 202 ? -39.942 30.930 59.180 1.00 40.21 202 ALA C N 1
ATOM 1678 C CA . ALA A 1 202 ? -39.891 29.543 58.801 1.00 39.90 202 ALA C CA 1
ATOM 1679 C C . ALA A 1 202 ? -39.770 28.663 60.013 1.00 32.80 202 ALA C C 1
ATOM 1680 O O . ALA A 1 202 ? -40.421 27.683 60.121 1.00 30.29 202 ALA C O 1
ATOM 1682 N N . LEU A 1 203 ? -38.941 29.068 60.940 1.00 32.41 203 LEU C N 1
ATOM 1683 C CA . LEU A 1 203 ? -38.765 28.329 62.155 1.00 35.94 203 LEU C CA 1
ATOM 1684 C C . LEU A 1 203 ? -40.031 28.257 62.939 1.00 36.24 203 LEU C C 1
ATOM 1685 O O . LEU A 1 203 ? -40.306 27.275 63.544 1.00 35.86 203 LEU C O 1
ATOM 1690 N N . ASP A 1 204 ? -40.772 29.334 62.980 1.00 36.87 204 ASP C N 1
ATOM 1691 C CA . ASP A 1 204 ? -42.005 29.347 63.703 1.00 40.05 204 ASP C CA 1
ATOM 1692 C C . ASP A 1 204 ? -43.015 28.438 63.089 1.00 40.15 204 ASP C C 1
ATOM 1693 O O . ASP A 1 204 ? -43.703 27.747 63.776 1.00 42.66 204 ASP C O 1
ATOM 1698 N N . GLU A 1 205 ? -43.116 28.473 61.781 1.00 33.58 205 GLU C N 1
ATOM 1699 C CA . GLU A 1 205 ? -43.969 27.570 61.070 1.00 36.56 205 GLU C CA 1
ATOM 1700 C C . GLU A 1 205 ? -43.551 26.112 61.166 1.00 37.99 205 GLU C C 1
ATOM 1701 O O . GLU A 1 205 ? -44.376 25.260 61.264 1.00 30.66 205 GLU C O 1
ATOM 1707 N N . PHE A 1 206 ? -42.265 25.841 61.040 1.00 39.78 206 PHE C N 1
ATOM 1708 C CA . PHE A 1 206 ? -41.791 24.481 61.014 1.00 39.64 206 PHE C CA 1
ATOM 1709 C C . PHE A 1 206 ? -41.906 23.731 62.311 1.00 40.65 206 PHE C C 1
ATOM 1710 O O . PHE A 1 206 ? -42.444 22.655 62.340 1.00 40.77 206 PHE C O 1
ATOM 1718 N N . VAL A 1 207 ? -41.359 24.317 63.365 1.00 38.56 207 VAL C N 1
ATOM 1719 C CA . VAL A 1 207 ? -41.404 23.768 64.704 1.00 39.08 207 VAL C CA 1
ATOM 1720 C C . VAL A 1 207 ? -42.242 24.502 65.728 1.00 38.36 207 VAL C C 1
ATOM 1721 O O . VAL A 1 207 ? -42.554 23.951 66.749 1.00 41.20 207 VAL C O 1
ATOM 1725 N N . GLY A 1 208 ? -42.586 25.749 65.463 1.00 40.01 208 GLY C N 1
ATOM 1726 C CA . GLY A 1 208 ? -43.296 26.562 66.423 1.00 36.65 208 GLY C CA 1
ATOM 1727 C C . GLY A 1 208 ? -42.424 27.412 67.317 1.00 44.16 208 GLY C C 1
ATOM 1728 O O . GLY A 1 208 ? -41.283 27.147 67.503 1.00 42.72 208 GLY C O 1
ATOM 1729 N N . ALA A 1 209 ? -43.016 28.418 67.915 1.00 45.83 209 ALA C N 1
ATOM 1730 C CA . ALA A 1 209 ? -42.323 29.453 68.643 1.00 41.77 209 ALA C CA 1
ATOM 1731 C C . ALA A 1 209 ? -41.553 28.902 69.801 1.00 43.34 209 ALA C C 1
ATOM 1732 O O . ALA A 1 209 ? -40.517 29.380 70.163 1.00 44.10 209 ALA C O 1
ATOM 1734 N N . GLY A 1 210 ? -42.108 27.888 70.397 1.00 41.64 210 GLY C N 1
ATOM 1735 C CA . GLY A 1 210 ? -41.477 27.239 71.503 1.00 48.18 210 GLY C CA 1
ATOM 1736 C C . GLY A 1 210 ? -40.174 26.541 71.248 1.00 52.71 210 GLY C C 1
ATOM 1737 O O . GLY A 1 210 ? -39.318 26.534 72.094 1.00 50.57 210 GLY C O 1
ATOM 1738 N N . LYS A 1 211 ? -40.044 25.912 70.099 1.00 41.11 211 LYS C N 1
ATOM 1739 C CA . LYS A 1 211 ? -39.090 24.852 69.952 1.00 47.87 211 LYS C CA 1
ATOM 1740 C C . LYS A 1 211 ? -37.746 25.156 69.342 1.00 41.23 211 LYS C C 1
ATOM 1741 O O . LYS A 1 211 ? -36.995 24.265 69.059 1.00 38.04 211 LYS C O 1
ATOM 1747 N N . TRP A 1 212 ? -37.434 26.416 69.182 1.00 41.21 212 TRP C N 1
ATOM 1748 C CA . TRP A 1 212 ? -36.158 26.790 68.679 1.00 43.49 212 TRP C CA 1
ATOM 1749 C C . TRP A 1 212 ? -35.594 27.921 69.499 1.00 43.21 212 TRP C C 1
ATOM 1750 O O . TRP A 1 212 ? -36.299 28.594 70.202 1.00 47.75 212 TRP C O 1
ATOM 1761 N N . VAL A 1 213 ? -34.308 28.126 69.401 1.00 40.41 213 VAL C N 1
ATOM 1762 C CA . VAL A 1 213 ? -33.652 29.075 70.239 1.00 44.40 213 VAL C CA 1
ATOM 1763 C C . VAL A 1 213 ? -32.802 29.981 69.388 1.00 45.87 213 VAL C C 1
ATOM 1764 O O . VAL A 1 213 ? -32.415 29.622 68.336 1.00 43.27 213 VAL C O 1
ATOM 1768 N N . VAL A 1 214 ? -32.510 31.158 69.882 1.00 43.16 214 VAL C N 1
ATOM 1769 C CA . VAL A 1 214 ? -31.724 32.101 69.142 1.00 41.19 214 VAL C CA 1
ATOM 1770 C C . VAL A 1 214 ? -30.362 32.351 69.759 1.00 43.45 214 VAL C C 1
ATOM 1771 O O . VAL A 1 214 ? -30.255 32.458 70.930 1.00 48.86 214 VAL C O 1
ATOM 1775 N N . ASN A 1 215 ? -29.320 32.382 68.962 1.00 41.82 215 ASN C N 1
ATOM 1776 C CA . ASN A 1 215 ? -28.045 32.787 69.457 1.00 42.24 215 ASN C CA 1
ATOM 1777 C C . ASN A 1 215 ? -27.685 34.099 68.895 1.00 44.13 215 ASN C C 1
ATOM 1778 O O . ASN A 1 215 ? -27.152 34.204 67.814 1.00 39.11 215 ASN C O 1
ATOM 1783 N N . PRO A 1 216 ? -27.960 35.130 69.645 1.00 46.95 216 PRO C N 1
ATOM 1784 C CA . PRO A 1 216 ? -27.754 36.454 69.121 1.00 42.35 216 PRO C CA 1
ATOM 1785 C C . PRO A 1 216 ? -26.296 36.686 68.848 1.00 44.03 216 PRO C C 1
ATOM 1786 O O . PRO A 1 216 ? -25.466 36.377 69.655 1.00 44.09 216 PRO C O 1
ATOM 1790 N N . GLY A 1 217 ? -26.012 37.233 67.685 1.00 43.26 217 GLY C N 1
ATOM 1791 C CA . GLY A 1 217 ? -24.685 37.624 67.317 1.00 37.73 217 GLY C CA 1
ATOM 1792 C C . GLY A 1 217 ? -23.731 36.517 67.003 1.00 43.91 217 GLY C C 1
ATOM 1793 O O . GLY A 1 217 ? -22.559 36.733 66.968 1.00 47.64 217 GLY C O 1
ATOM 1794 N N . ASP A 1 218 ? -24.243 35.325 66.791 1.00 39.42 218 ASP C N 1
ATOM 1795 C CA . ASP A 1 218 ? -23.425 34.169 66.488 1.00 40.82 218 ASP C CA 1
ATOM 1796 C C . ASP A 1 218 ? -23.425 33.845 65.016 1.00 40.32 218 ASP C C 1
ATOM 1797 O O . ASP A 1 218 ? -22.934 32.838 64.606 1.00 38.25 218 ASP C O 1
ATOM 1802 N N . GLY A 1 219 ? -23.964 34.745 64.232 1.00 36.39 219 GLY C N 1
ATOM 1803 C CA . GLY A 1 219 ? -24.005 34.601 62.809 1.00 33.37 219 GLY C CA 1
ATOM 1804 C C . GLY A 1 219 ? -22.645 34.767 62.222 1.00 36.35 219 GLY C C 1
ATOM 1805 O O . GLY A 1 219 ? -21.724 35.142 62.894 1.00 39.85 219 GLY C O 1
ATOM 1806 N N . ALA A 1 220 ? -22.522 34.412 60.966 1.00 31.67 220 ALA C N 1
ATOM 1807 C CA . ALA A 1 220 ? -21.314 34.608 60.240 1.00 31.77 220 ALA C CA 1
ATOM 1808 C C . ALA A 1 220 ? -21.252 36.031 59.803 1.00 27.98 220 ALA C C 1
ATOM 1809 O O . ALA A 1 220 ? -22.236 36.648 59.676 1.00 28.39 220 ALA C O 1
ATOM 1811 N N . PHE A 1 221 ? -20.074 36.511 59.537 1.00 25.21 221 PHE C N 1
ATOM 1812 C CA . PHE A 1 221 ? -19.905 37.849 59.067 1.00 31.27 221 PHE C CA 1
ATOM 1813 C C . PHE A 1 221 ? -20.611 38.078 57.761 1.00 33.58 221 PHE C C 1
ATOM 1814 O O . PHE A 1 221 ? -21.045 39.148 57.497 1.00 35.03 221 PHE C O 1
ATOM 1822 N N . TYR A 1 222 ? -20.744 37.041 56.967 1.00 29.27 222 TYR C N 1
ATOM 1823 C CA . TYR A 1 222 ? -21.394 37.134 55.691 1.00 31.08 222 TYR C CA 1
ATOM 1824 C C . TYR A 1 222 ? -22.838 36.705 55.659 1.00 30.82 222 TYR C C 1
ATOM 1825 O O . TYR A 1 222 ? -23.455 36.834 54.658 1.00 30.70 222 TYR C O 1
ATOM 1834 N N . GLY A 1 223 ? -23.337 36.131 56.718 1.00 28.89 223 GLY C N 1
ATOM 1835 C CA . GLY A 1 223 ? -24.732 35.808 56.767 1.00 27.26 223 GLY C CA 1
ATOM 1836 C C . GLY A 1 223 ? -25.345 35.276 58.023 1.00 26.60 223 GLY C C 1
ATOM 1837 O O . GLY A 1 223 ? -24.681 34.801 58.880 1.00 28.93 223 GLY C O 1
ATOM 1838 N N . PRO A 1 224 ? -26.641 35.260 58.099 1.00 28.84 224 PRO C N 1
ATOM 1839 C CA . PRO A 1 224 ? -27.339 34.533 59.149 1.00 29.28 224 PRO C CA 1
ATOM 1840 C C . PRO A 1 224 ? -27.470 33.045 58.884 1.00 34.95 224 PRO C C 1
ATOM 1841 O O . PRO A 1 224 ? -27.604 32.660 57.767 1.00 33.88 224 PRO C O 1
ATOM 1845 N N . LYS A 1 225 ? -27.446 32.226 59.901 1.00 32.95 225 LYS C N 1
ATOM 1846 C CA . LYS A 1 225 ? -27.579 30.817 59.671 1.00 34.65 225 LYS C CA 1
ATOM 1847 C C . LYS A 1 225 ? -28.537 30.157 60.612 1.00 37.99 225 LYS C C 1
ATOM 1848 O O . LYS A 1 225 ? -28.797 30.667 61.640 1.00 42.17 225 LYS C O 1
ATOM 1854 N N . ILE A 1 226 ? -29.030 28.996 60.259 1.00 34.47 226 ILE C N 1
ATOM 1855 C CA . ILE A 1 226 ? -29.754 28.210 61.198 1.00 39.32 226 ILE C CA 1
ATOM 1856 C C . ILE A 1 226 ? -28.842 27.071 61.580 1.00 42.51 226 ILE C C 1
ATOM 1857 O O . ILE A 1 226 ? -28.368 26.373 60.746 1.00 34.54 226 ILE C O 1
ATOM 1862 N N . ASP A 1 227 ? -28.566 26.951 62.870 1.00 45.79 227 ASP C N 1
ATOM 1863 C CA . ASP A 1 227 ? -27.779 25.865 63.416 1.00 45.73 227 ASP C CA 1
ATOM 1864 C C . ASP A 1 227 ? -28.644 24.656 63.462 1.00 43.92 227 ASP C C 1
ATOM 1865 O O . ASP A 1 227 ? -29.717 24.717 63.963 1.00 44.79 227 ASP C O 1
ATOM 1870 N N . ILE A 1 228 ? -28.162 23.554 62.958 1.00 41.43 228 ILE C N 1
ATOM 1871 C CA . ILE A 1 228 ? -28.857 22.331 63.131 1.00 39.81 228 ILE C CA 1
ATOM 1872 C C . ILE A 1 228 ? -28.019 21.319 63.882 1.00 45.94 228 ILE C C 1
ATOM 1873 O O . ILE A 1 228 ? -26.891 21.085 63.558 1.00 48.73 228 ILE C O 1
ATOM 1878 N N . MET A 1 229 ? -28.593 20.723 64.901 1.00 40.83 229 MET C N 1
ATOM 1879 C CA . MET A 1 229 ? -27.908 19.720 65.646 1.00 39.58 229 MET C CA 1
ATOM 1880 C C . MET A 1 229 ? -28.739 18.475 65.621 1.00 40.92 229 MET C C 1
ATOM 1881 O O . MET A 1 229 ? -29.922 18.538 65.759 1.00 38.64 229 MET C O 1
ATOM 1886 N N . ILE A 1 230 ? -28.097 17.338 65.425 1.00 34.28 230 ILE C N 1
ATOM 1887 C CA . ILE A 1 230 ? -28.807 16.094 65.336 1.00 33.60 230 ILE C CA 1
ATOM 1888 C C . ILE A 1 230 ? -28.371 15.219 66.458 1.00 32.85 230 ILE C C 1
ATOM 1889 O O . ILE A 1 230 ? -27.305 15.349 66.946 1.00 31.14 230 ILE C O 1
ATOM 1894 N N . THR A 1 231 ? -29.253 14.359 66.899 1.00 30.64 231 THR C N 1
ATOM 1895 C CA . THR A 1 231 ? -28.966 13.478 67.991 1.00 32.65 231 THR C CA 1
ATOM 1896 C C . THR A 1 231 ? -29.146 12.031 67.600 1.00 31.09 231 THR C C 1
ATOM 1897 O O . THR A 1 231 ? -30.150 11.653 67.095 1.00 31.48 231 THR C O 1
ATOM 1901 N N . ASP A 1 232 ? -28.127 11.236 67.832 1.00 28.55 232 ASP C N 1
ATOM 1902 C CA . ASP A 1 232 ? -28.190 9.798 67.643 1.00 32.03 232 ASP C CA 1
ATOM 1903 C C . ASP A 1 232 ? -28.740 8.971 68.785 1.00 34.63 232 ASP C C 1
ATOM 1904 O O . ASP A 1 232 ? -29.037 9.469 69.809 1.00 39.44 232 ASP C O 1
ATOM 1909 N N . ALA A 1 233 ? -28.850 7.684 68.567 1.00 31.80 233 ALA C N 1
ATOM 1910 C CA . ALA A 1 233 ? -29.463 6.766 69.482 1.00 33.47 233 ALA C CA 1
ATOM 1911 C C . ALA A 1 233 ? -28.698 6.617 70.766 1.00 38.12 233 ALA C C 1
ATOM 1912 O O . ALA A 1 233 ? -29.244 6.245 71.766 1.00 38.55 233 ALA C O 1
ATOM 1914 N N . LEU A 1 234 ? -27.451 7.025 70.745 1.00 38.17 234 LEU C N 1
ATOM 1915 C CA . LEU A 1 234 ? -26.590 7.018 71.892 1.00 40.29 234 LEU C CA 1
ATOM 1916 C C . LEU A 1 234 ? -26.615 8.331 72.629 1.00 41.30 234 LEU C C 1
ATOM 1917 O O . LEU A 1 234 ? -25.851 8.522 73.519 1.00 37.65 234 LEU C O 1
ATOM 1922 N N . LYS A 1 235 ? -27.508 9.218 72.235 1.00 37.78 235 LYS C N 1
ATOM 1923 C CA . LYS A 1 235 ? -27.576 10.595 72.686 1.00 39.43 235 LYS C CA 1
ATOM 1924 C C . LYS A 1 235 ? -26.333 11.434 72.519 1.00 38.66 235 LYS C C 1
ATOM 1925 O O . LYS A 1 235 ? -25.936 12.151 73.399 1.00 41.13 235 LYS C O 1
ATOM 1931 N N . ARG A 1 236 ? -25.753 11.348 71.344 1.00 36.35 236 ARG C N 1
ATOM 1932 C CA . ARG A 1 236 ? -24.598 12.088 70.976 1.00 35.33 236 ARG C CA 1
ATOM 1933 C C . ARG A 1 236 ? -25.080 13.054 69.966 1.00 34.43 236 ARG C C 1
ATOM 1934 O O . ARG A 1 236 ? -25.979 12.781 69.259 1.00 33.19 236 ARG C O 1
ATOM 1942 N N . GLN A 1 237 ? -24.495 14.217 69.952 1.00 35.64 237 GLN C N 1
ATOM 1943 C CA . GLN A 1 237 ? -24.967 15.283 69.160 1.00 34.61 237 GLN C CA 1
ATOM 1944 C C . GLN A 1 237 ? -23.928 15.557 68.133 1.00 31.94 237 GLN C C 1
ATOM 1945 O O . GLN A 1 237 ? -22.776 15.502 68.422 1.00 30.23 237 GLN C O 1
ATOM 1951 N N . HIS A 1 238 ? -24.378 15.794 66.915 1.00 32.41 238 HIS C N 1
ATOM 1952 C CA . HIS A 1 238 ? -23.532 16.029 65.764 1.00 32.26 238 HIS C CA 1
ATOM 1953 C C . HIS A 1 238 ? -24.058 17.228 65.046 1.00 38.08 238 HIS C C 1
ATOM 1954 O O . HIS A 1 238 ? -25.224 17.462 65.070 1.00 38.85 238 HIS C O 1
ATOM 1961 N N . GLN A 1 239 ? -23.206 17.962 64.373 1.00 41.12 239 GLN C N 1
ATOM 1962 C CA . GLN A 1 239 ? -23.698 18.915 63.416 1.00 50.51 239 GLN C CA 1
ATOM 1963 C C . GLN A 1 239 ? -23.417 18.453 61.991 1.00 45.31 239 GLN C C 1
ATOM 1964 O O . GLN A 1 239 ? -22.302 18.329 61.578 1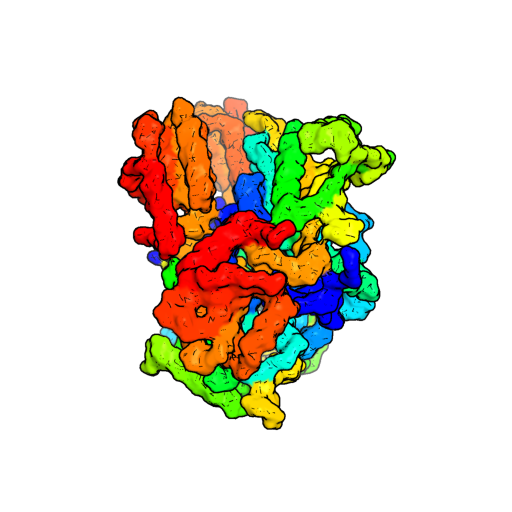.00 39.03 239 GLN C O 1
ATOM 1970 N N . CYS A 1 240 ? -24.463 18.171 61.250 1.00 41.74 240 CYS C N 1
ATOM 1971 C CA . CYS A 1 240 ? -24.316 17.740 59.880 1.00 37.15 240 CYS C CA 1
ATOM 1972 C C . CYS A 1 240 ? -25.022 18.678 58.946 1.00 36.30 240 CYS C C 1
ATOM 1973 O O . CYS A 1 240 ? -24.471 19.124 57.988 1.00 37.45 240 CYS C O 1
ATOM 1976 N N . ALA A 1 241 ? -26.267 18.959 59.236 1.00 32.77 241 ALA C N 1
ATOM 1977 C CA . ALA A 1 241 ? -27.039 19.905 58.493 1.00 34.72 241 ALA C CA 1
ATOM 1978 C C . ALA A 1 241 ? -26.659 21.325 58.779 1.00 35.72 241 ALA C C 1
ATOM 1979 O O . ALA A 1 241 ? -26.262 21.632 59.854 1.00 40.24 241 ALA C O 1
ATOM 1981 N N . THR A 1 242 ? -26.778 22.181 57.791 1.00 40.73 242 THR C N 1
ATOM 1982 C CA . THR A 1 242 ? -26.721 23.603 58.004 1.00 39.37 242 THR C CA 1
ATOM 1983 C C . THR A 1 242 ? -27.499 24.391 56.980 1.00 32.98 242 THR C C 1
ATOM 1984 O O . THR A 1 242 ? -27.769 23.918 55.957 1.00 32.60 242 THR C O 1
ATOM 1988 N N . VAL A 1 243 ? -27.917 25.591 57.306 1.00 31.45 243 VAL C N 1
ATOM 1989 C CA . VAL A 1 243 ? -28.464 26.502 56.344 1.00 26.81 243 VAL C CA 1
ATOM 1990 C C . VAL A 1 243 ? -27.755 27.783 56.596 1.00 29.61 243 VAL C C 1
ATOM 1991 O O . VAL A 1 243 ? -27.844 28.300 57.647 1.00 34.44 243 VAL C O 1
ATOM 1995 N N . GLN A 1 244 ? -27.007 28.273 55.649 1.00 30.87 244 GLN C N 1
ATOM 1996 C CA . GLN A 1 244 ? -26.226 29.451 55.857 1.00 26.81 244 GLN C CA 1
ATOM 1997 C C . GLN A 1 244 ? -26.421 30.341 54.696 1.00 32.12 244 GLN C C 1
ATOM 1998 O O . GLN A 1 244 ? -26.079 30.005 53.628 1.00 29.79 244 GLN C O 1
ATOM 2004 N N . LEU A 1 245 ? -27.006 31.488 54.910 1.00 28.35 245 LEU C N 1
ATOM 2005 C CA . LEU A 1 245 ? -27.054 32.539 53.927 1.00 28.58 245 LEU C CA 1
ATOM 2006 C C . LEU A 1 245 ? -25.735 33.272 53.768 1.00 30.57 245 LEU C C 1
ATOM 2007 O O . LEU A 1 245 ? -24.932 33.318 54.648 1.00 31.56 245 LEU C O 1
ATOM 2012 N N . ASP A 1 246 ? -25.521 33.789 52.586 1.00 26.34 246 ASP C N 1
ATOM 2013 C CA . ASP A 1 246 ? -24.333 34.485 52.260 1.00 28.34 246 ASP C CA 1
ATOM 2014 C C . ASP A 1 246 ? -24.694 35.730 51.499 1.00 30.67 246 ASP C C 1
ATOM 2015 O O . ASP A 1 246 ? -25.352 35.664 50.515 1.00 29.48 246 ASP C O 1
ATOM 2020 N N . PHE A 1 247 ? -24.235 36.877 51.955 1.00 35.26 247 PHE C N 1
ATOM 2021 C CA . PHE A 1 247 ? -24.458 38.110 51.240 1.00 31.90 247 PHE C CA 1
ATOM 2022 C C . PHE A 1 247 ? -23.171 38.537 50.577 1.00 28.47 247 PHE C C 1
ATOM 2023 O O . PHE A 1 247 ? -23.185 39.341 49.719 1.00 32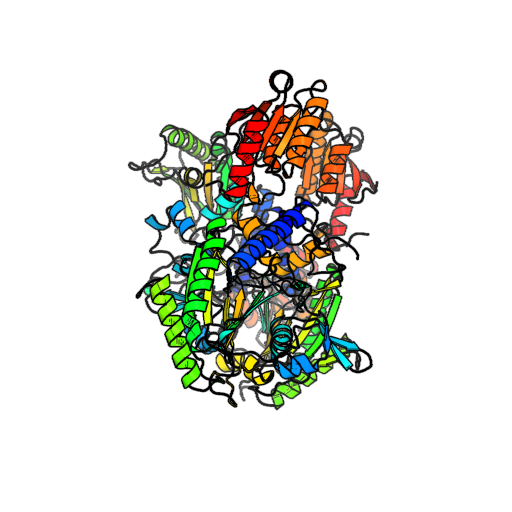.15 247 PHE C O 1
ATOM 2031 N N . GLN A 1 248 ? -22.060 37.984 51.004 1.00 26.42 248 GLN C N 1
ATOM 2032 C CA . GLN A 1 248 ? -20.789 38.343 50.459 1.00 30.34 248 GLN C CA 1
ATOM 2033 C C . GLN A 1 248 ? -20.477 37.671 49.147 1.00 32.94 248 GLN C C 1
ATOM 2034 O O . GLN A 1 248 ? -20.124 38.319 48.218 1.00 33.43 248 GLN C O 1
ATOM 2040 N N . LEU A 1 249 ? -20.671 36.355 49.216 1.00 27.56 249 LEU C N 1
ATOM 2041 C CA . LEU A 1 249 ? -20.608 35.423 48.123 1.00 29.31 249 LEU C CA 1
ATOM 2042 C C . LEU A 1 249 ? -21.193 36.027 46.879 1.00 31.57 249 LEU C C 1
ATOM 2043 O O . LEU A 1 249 ? -20.553 35.959 45.829 1.00 28.64 249 LEU C O 1
ATOM 2048 N N . PRO A 1 250 ? -22.384 36.625 46.927 1.00 28.47 250 PRO C N 1
ATOM 2049 C CA . PRO A 1 250 ? -22.746 37.158 45.616 1.00 27.51 250 PRO C CA 1
ATOM 2050 C C . PRO A 1 250 ? -22.099 38.447 45.116 1.00 35.91 250 PRO C C 1
ATOM 2051 O O . PRO A 1 250 ? -22.076 38.657 43.946 1.00 34.85 250 PRO C O 1
ATOM 2055 N N . ILE A 1 251 ? -21.697 39.329 45.992 1.00 29.21 251 ILE C N 1
ATOM 2056 C CA . ILE A 1 251 ? -21.104 40.552 45.574 1.00 34.72 251 ILE C CA 1
ATOM 2057 C C . ILE A 1 251 ? -19.792 40.273 44.894 1.00 31.54 251 ILE C C 1
ATOM 2058 O O . ILE A 1 251 ? -19.511 40.777 43.860 1.00 33.37 251 ILE C O 1
ATOM 2063 N N . ARG A 1 252 ? -19.018 39.415 45.498 1.00 32.76 252 ARG C N 1
ATOM 2064 C CA . ARG A 1 252 ? -17.673 39.128 45.115 1.00 27.34 252 ARG C CA 1
ATOM 2065 C C . ARG A 1 252 ? -17.588 38.620 43.720 1.00 35.71 252 ARG C C 1
ATOM 2066 O O . ARG A 1 252 ? -16.646 38.878 43.034 1.00 32.02 252 ARG C O 1
ATOM 2074 N N . PHE A 1 253 ? -18.578 37.865 43.326 1.00 31.74 253 PHE C N 1
ATOM 2075 C CA . PHE A 1 253 ? -18.598 37.254 42.036 1.00 34.25 253 PHE C CA 1
ATOM 2076 C C . PHE A 1 253 ? -19.510 37.941 41.055 1.00 36.38 253 PHE C C 1
ATOM 2077 O O . PHE A 1 253 ? -19.712 37.467 39.968 1.00 29.42 253 PHE C O 1
ATOM 2085 N N . ASN A 1 254 ? -20.038 39.072 41.476 1.00 33.57 254 ASN C N 1
ATOM 2086 C CA . ASN A 1 254 ? -20.840 39.931 40.658 1.00 37.92 254 ASN C CA 1
ATOM 2087 C C . ASN A 1 254 ? -22.056 39.266 40.097 1.00 33.20 254 ASN C C 1
ATOM 2088 O O . ASN A 1 254 ? -22.378 39.446 38.977 1.00 39.85 254 ASN C O 1
ATOM 2093 N N . LEU A 1 255 ? -22.737 38.505 40.909 1.00 36.87 255 LEU C N 1
ATOM 2094 C CA . LEU A 1 255 ? -23.924 37.833 40.469 1.00 36.50 255 LEU C CA 1
ATOM 2095 C C . LEU A 1 255 ? -25.147 38.709 40.372 1.00 38.00 255 LEU C C 1
ATOM 2096 O O . LEU A 1 255 ? -25.332 39.580 41.153 1.00 39.77 255 LEU C O 1
ATOM 2101 N N . LYS A 1 256 ? -25.971 38.464 39.376 1.00 37.72 256 LYS C N 1
ATOM 2102 C CA . LYS A 1 256 ? -27.202 39.180 39.236 1.00 40.80 256 LYS C CA 1
ATOM 2103 C C . LYS A 1 256 ? -28.232 38.429 38.475 1.00 43.49 256 LYS C C 1
ATOM 2104 O O . LYS A 1 256 ? -27.955 37.548 37.718 1.00 40.67 256 LYS C O 1
ATOM 2110 N N . TYR A 1 257 ? -29.449 38.848 38.668 1.00 43.66 257 TYR C N 1
ATOM 2111 C CA . TYR A 1 257 ? -30.511 38.383 37.871 1.00 37.09 257 TYR C CA 1
ATOM 2112 C C . TYR A 1 257 ? -31.386 39.535 37.454 1.00 45.19 257 TYR C C 1
ATOM 2113 O O . TYR A 1 257 ? -31.456 40.548 38.084 1.00 45.43 257 TYR C O 1
ATOM 2122 N N . ARG A 1 258 ? -32.056 39.324 36.355 1.00 48.45 258 ARG C N 1
ATOM 2123 C CA . ARG A 1 258 ? -32.975 40.248 35.801 1.00 49.19 258 ARG C CA 1
ATOM 2124 C C . ARG A 1 258 ? -34.275 40.097 36.530 1.00 49.00 258 ARG C C 1
ATOM 2125 O O . ARG A 1 258 ? -34.782 39.022 36.644 1.00 49.80 258 ARG C O 1
ATOM 2133 N N . THR A 1 259 ? -34.809 41.199 37.023 1.00 48.74 259 THR C N 1
ATOM 2134 C CA . THR A 1 259 ? -36.075 41.229 37.761 1.00 58.21 259 THR C CA 1
ATOM 2135 C C . THR A 1 259 ? -37.268 41.453 36.876 1.00 61.30 259 THR C C 1
ATOM 2136 O O . THR A 1 259 ? -38.407 41.318 37.254 1.00 67.87 259 THR C O 1
ATOM 2140 N N . ASP A 1 260 ? -37.032 41.975 35.728 1.00 64.24 260 ASP C N 1
ATOM 2141 C CA . ASP A 1 260 ? -38.186 42.223 35.018 1.00 67.88 260 ASP C CA 1
ATOM 2142 C C . ASP A 1 260 ? -37.763 42.019 33.657 1.00 66.85 260 ASP C C 1
ATOM 2143 O O . ASP A 1 260 ? -36.682 41.582 33.363 1.00 65.14 260 ASP C O 1
ATOM 2148 N N . ASP A 1 261 ? -38.702 42.309 32.831 1.00 61.04 261 ASP C N 1
ATOM 2149 C CA . ASP A 1 261 ? -38.554 42.257 31.435 1.00 61.68 261 ASP C CA 1
ATOM 2150 C C . ASP A 1 261 ? -38.268 43.687 30.950 1.00 60.01 261 ASP C C 1
ATOM 2151 O O . ASP A 1 261 ? -38.548 44.054 29.840 1.00 63.35 261 ASP C O 1
ATOM 2156 N N . ALA A 1 262 ? -37.662 44.441 31.845 1.00 64.71 262 ALA C N 1
ATOM 2157 C CA . ALA A 1 262 ? -37.032 45.706 31.540 1.00 71.45 262 ALA C CA 1
ATOM 2158 C C . ALA A 1 262 ? -35.539 45.620 31.825 1.00 72.85 262 ALA C C 1
ATOM 2159 O O . ALA A 1 262 ? -34.931 44.607 31.616 1.00 74.53 262 ALA C O 1
ATOM 2161 N N . ASP A 1 263 ? -34.973 46.685 32.347 1.00 71.52 263 ASP C N 1
ATOM 2162 C CA . ASP A 1 263 ? -33.526 46.853 32.416 1.00 70.41 263 ASP C CA 1
ATOM 2163 C C . ASP A 1 263 ? -32.883 46.707 33.789 1.00 67.24 263 ASP C C 1
ATOM 2164 O O . ASP A 1 263 ? -31.841 47.272 34.044 1.00 63.14 263 ASP C O 1
ATOM 2169 N N . ASN A 1 264 ? -33.499 45.952 34.663 1.00 69.52 264 ASN C N 1
ATOM 2170 C CA . ASN A 1 264 ? -33.132 46.021 36.057 1.00 65.62 264 ASN C CA 1
ATOM 2171 C C . ASN A 1 264 ? -32.590 44.771 36.663 1.00 56.09 264 ASN C C 1
ATOM 2172 O O . ASN A 1 264 ? -33.115 43.721 36.461 1.00 56.75 264 ASN C O 1
ATOM 2177 N N . PHE A 1 265 ? -31.521 44.902 37.410 1.00 54.72 265 PHE C N 1
ATOM 2178 C CA . PHE A 1 265 ? -30.856 43.752 37.937 1.00 54.45 265 PHE C CA 1
ATOM 2179 C C . PHE A 1 265 ? -30.658 43.840 39.422 1.00 49.46 265 PHE C C 1
ATOM 2180 O O . PHE A 1 265 ? -30.462 44.892 39.960 1.00 49.03 265 PHE C O 1
ATOM 2188 N N . LYS A 1 266 ? -30.722 42.701 40.073 1.00 43.72 266 LYS C N 1
ATOM 2189 C CA . LYS A 1 266 ? -30.595 42.612 41.500 1.00 45.97 266 LYS C CA 1
ATOM 2190 C C . LYS A 1 266 ? -29.672 41.498 41.760 1.00 43.85 266 LYS C C 1
ATOM 2191 O O . LYS A 1 266 ? -29.473 40.688 40.924 1.00 41.11 266 LYS C O 1
ATOM 2197 N N . ARG A 1 267 ? -29.097 41.464 42.934 1.00 38.20 267 ARG C N 1
ATOM 2198 C CA . ARG A 1 267 ? -28.339 40.306 43.361 1.00 38.62 267 ARG C CA 1
ATOM 2199 C C . ARG A 1 267 ? -29.177 39.179 43.971 1.00 41.05 267 ARG C C 1
ATOM 2200 O O . ARG A 1 267 ? -30.161 39.408 44.628 1.00 40.00 267 ARG C O 1
ATOM 2208 N N . PRO A 1 268 ? -28.797 37.944 43.719 1.00 42.71 268 PRO C N 1
ATOM 2209 C CA . PRO A 1 268 ? -29.480 36.816 44.329 1.00 32.31 268 PRO C CA 1
ATOM 2210 C C . PRO A 1 268 ? -28.998 36.622 45.727 1.00 31.22 268 PRO C C 1
ATOM 2211 O O . PRO A 1 268 ? -27.970 37.118 46.068 1.00 27.28 268 PRO C O 1
ATOM 2215 N N . VAL A 1 269 ? -29.740 35.895 46.529 1.00 32.27 269 VAL C N 1
ATOM 2216 C CA . VAL A 1 269 ? -29.211 35.449 47.785 1.00 33.84 269 VAL C CA 1
ATOM 2217 C C . VAL A 1 269 ? -28.660 34.065 47.579 1.00 32.84 269 VAL C C 1
ATOM 2218 O O . VAL A 1 269 ? -29.196 33.324 46.811 1.00 30.00 269 VAL C O 1
ATOM 2222 N N . ILE A 1 270 ? -27.585 33.735 48.271 1.00 33.03 270 ILE C N 1
ATOM 2223 C CA . ILE A 1 270 ? -27.013 32.400 48.257 1.00 31.31 270 ILE C CA 1
ATOM 2224 C C . ILE A 1 270 ? -27.304 31.697 49.569 1.00 36.43 270 ILE C C 1
ATOM 2225 O O . ILE A 1 270 ? -27.124 32.258 50.601 1.00 35.17 270 ILE C O 1
ATOM 2230 N N . ILE A 1 271 ? -27.790 30.468 49.503 1.00 31.31 271 ILE C N 1
ATOM 2231 C CA . ILE A 1 271 ? -27.853 29.614 50.666 1.00 28.13 271 ILE C CA 1
ATOM 2232 C C . ILE A 1 271 ? -26.977 28.406 50.482 1.00 30.27 271 ILE C C 1
ATOM 2233 O O . ILE A 1 271 ? -27.242 27.631 49.640 1.00 30.10 271 ILE C O 1
ATOM 2238 N N . HIS A 1 272 ? -25.943 28.273 51.307 1.00 31.67 272 HIS C N 1
ATOM 2239 C CA . HIS A 1 272 ? -25.099 27.085 51.297 1.00 29.25 272 HIS C CA 1
ATOM 2240 C C . HIS A 1 272 ? -25.673 26.064 52.271 1.00 29.88 272 HIS C C 1
ATOM 2241 O O . HIS A 1 272 ? -25.598 26.244 53.487 1.00 33.42 272 HIS C O 1
ATOM 2248 N N . ARG A 1 273 ? -26.256 24.997 51.734 1.00 25.86 273 ARG C N 1
ATOM 2249 C CA . ARG A 1 273 ? -26.964 24.015 52.561 1.00 28.91 273 ARG C CA 1
ATOM 2250 C C . ARG A 1 273 ? -26.433 22.581 52.491 1.00 28.87 273 ARG C C 1
ATOM 2251 O O . ARG A 1 273 ? -25.859 22.210 51.530 1.00 24.41 273 ARG C O 1
ATOM 2259 N N . ALA A 1 274 ? -26.640 21.809 53.544 1.00 26.04 274 ALA C N 1
ATOM 2260 C CA . ALA A 1 274 ? -26.278 20.397 53.618 1.00 26.29 274 ALA C CA 1
ATOM 2261 C C . ALA A 1 274 ? -27.162 19.620 54.570 1.00 27.41 274 ALA C C 1
ATOM 2262 O O . ALA A 1 274 ? -27.787 20.199 55.387 1.00 29.82 274 ALA C O 1
ATOM 2264 N N . ILE A 1 275 ? -27.229 18.313 54.420 1.00 23.06 275 ILE C N 1
ATOM 2265 C CA . ILE A 1 275 ? -27.977 17.435 55.293 1.00 23.52 275 ILE C CA 1
ATOM 2266 C C . ILE A 1 275 ? -27.121 16.352 55.957 1.00 26.40 275 ILE C C 1
ATOM 2267 O O . ILE A 1 275 ? -27.068 16.260 57.132 1.00 28.31 275 ILE C O 1
ATOM 2272 N N . TYR A 1 276 ? -26.461 15.533 55.177 1.00 26.29 276 TYR C N 1
ATOM 2273 C CA . TYR A 1 276 ? -25.474 14.588 55.620 1.00 25.87 276 TYR C CA 1
ATOM 2274 C C . TYR A 1 276 ? -24.304 15.305 56.193 1.00 26.23 276 TYR C C 1
ATOM 2275 O O . TYR A 1 276 ? -23.671 14.845 57.069 1.00 27.97 276 TYR C O 1
ATOM 2284 N N . GLY A 1 277 ? -24.030 16.466 55.659 1.00 22.76 277 GLY C N 1
ATOM 2285 C CA . GLY A 1 277 ? -22.825 17.181 55.937 1.00 20.46 277 GLY C CA 1
ATOM 2286 C C . GLY A 1 277 ? -21.635 16.690 55.181 1.00 26.69 277 GLY C C 1
ATOM 2287 O O . GLY A 1 277 ? -21.124 17.392 54.410 1.00 25.50 277 GLY C O 1
ATOM 2288 N N . SER A 1 278 ? -21.186 15.493 55.416 1.00 25.45 278 SER C N 1
ATOM 2289 C CA . SER A 1 278 ? -20.360 14.791 54.472 1.00 24.90 278 SER C CA 1
ATOM 2290 C C . SER A 1 278 ? -20.781 13.349 54.441 1.00 26.42 278 SER C C 1
ATOM 2291 O O . SER A 1 278 ? -21.445 12.902 55.315 1.00 26.67 278 SER C O 1
ATOM 2294 N N . LEU A 1 279 ? -20.432 12.649 53.366 1.00 20.27 279 LEU C N 1
ATOM 2295 C CA . LEU A 1 279 ? -20.836 11.258 53.198 1.00 22.97 279 LEU C CA 1
ATOM 2296 C C . LEU A 1 279 ? -19.955 10.366 54.055 1.00 22.50 279 LEU C C 1
ATOM 2297 O O . LEU A 1 279 ? -20.364 9.289 54.488 1.00 21.78 279 LEU C O 1
ATOM 2302 N N . GLU A 1 280 ? -18.738 10.836 54.294 1.00 21.43 280 GLU C N 1
ATOM 2303 C CA . GLU A 1 280 ? -17.807 10.153 55.111 1.00 24.82 280 GLU C CA 1
ATOM 2304 C C . GLU A 1 280 ? -18.244 10.281 56.534 1.00 30.33 280 GLU C C 1
ATOM 2305 O O . GLU A 1 280 ? -18.285 9.340 57.254 1.00 32.37 280 GLU C O 1
ATOM 2311 N N . ARG A 1 281 ? -18.557 11.484 56.940 1.00 28.96 281 ARG C N 1
ATOM 2312 C CA . ARG A 1 281 ? -19.073 11.739 58.252 1.00 28.11 281 ARG C CA 1
ATOM 2313 C C . ARG A 1 281 ? -20.455 11.163 58.588 1.00 26.27 281 ARG C C 1
ATOM 2314 O O . ARG A 1 281 ? -20.662 10.731 59.669 1.00 25.50 281 ARG C O 1
ATOM 2322 N N . PHE A 1 282 ? -21.387 11.190 57.672 1.00 25.16 282 PHE C N 1
ATOM 2323 C CA . PHE A 1 282 ? -22.679 10.607 57.914 1.00 25.92 282 PHE C CA 1
ATOM 2324 C C . PHE A 1 282 ? -22.648 9.115 58.118 1.00 31.85 282 PHE C C 1
ATOM 2325 O O . PHE A 1 282 ? -23.436 8.583 58.842 1.00 27.68 282 PHE C O 1
ATOM 2333 N N . VAL A 1 283 ? -21.754 8.445 57.440 1.00 22.86 283 VAL C N 1
ATOM 2334 C CA . VAL A 1 283 ? -21.551 7.030 57.627 1.00 26.17 283 VAL C CA 1
ATOM 2335 C C . VAL A 1 283 ? -21.044 6.701 59.009 1.00 24.64 283 VAL C C 1
ATOM 2336 O O . VAL A 1 283 ? -21.502 5.796 59.621 1.00 22.85 283 VAL C O 1
ATOM 2340 N N . ALA A 1 284 ? -20.115 7.494 59.493 1.00 25.51 284 ALA C N 1
ATOM 2341 C CA . ALA A 1 284 ? -19.540 7.327 60.792 1.00 26.33 284 ALA C CA 1
ATOM 2342 C C . ALA A 1 284 ? -20.592 7.451 61.856 1.00 33.49 284 ALA C C 1
ATOM 2343 O O . ALA A 1 284 ? -20.558 6.725 62.816 1.00 31.92 284 ALA C O 1
ATOM 2345 N N . VAL A 1 285 ? -21.510 8.386 61.664 1.00 28.43 285 VAL C N 1
ATOM 2346 C CA . VAL A 1 285 ? -22.631 8.578 62.519 1.00 29.50 285 VAL C CA 1
ATOM 2347 C C . VAL A 1 285 ? -23.524 7.368 62.512 1.00 28.35 285 VAL C C 1
ATOM 2348 O O . VAL A 1 285 ? -23.800 6.858 63.542 1.00 33.36 285 VAL C O 1
ATOM 2352 N N . LEU A 1 286 ? -23.911 6.888 61.346 1.00 26.81 286 LEU C N 1
ATOM 2353 C CA . LEU A 1 286 ? -24.770 5.739 61.166 1.00 31.20 286 LEU C CA 1
ATOM 2354 C C . LEU A 1 286 ? -24.215 4.410 61.692 1.00 32.22 286 LEU C C 1
ATOM 2355 O O . LEU A 1 286 ? -24.954 3.580 62.126 1.00 30.87 286 LEU C O 1
ATOM 2360 N N . VAL A 1 287 ? -22.917 4.226 61.622 1.00 29.45 287 VAL C N 1
ATOM 2361 C CA . VAL A 1 287 ? -22.323 3.021 62.102 1.00 32.62 287 VAL C CA 1
ATOM 2362 C C . VAL A 1 287 ? -22.516 2.852 63.591 1.00 37.04 287 VAL C C 1
ATOM 2363 O O . VAL A 1 287 ? -22.898 1.811 64.030 1.00 29.77 287 VAL C O 1
ATOM 2367 N N . GLU A 1 288 ? -22.187 3.887 64.339 1.00 34.78 288 GLU C N 1
ATOM 2368 C CA . GLU A 1 288 ? -22.412 3.968 65.741 1.00 36.80 288 GLU C CA 1
ATOM 2369 C C . GLU A 1 288 ? -23.865 3.990 66.119 1.00 36.46 288 GLU C C 1
ATOM 2370 O O . GLU A 1 288 ? -24.282 3.355 67.033 1.00 39.47 288 GLU C O 1
ATOM 2376 N N . HIS A 1 289 ? -24.624 4.729 65.370 1.00 31.87 289 HIS C N 1
ATOM 2377 C CA . HIS A 1 289 ? -25.987 4.903 65.633 1.00 27.84 289 HIS C CA 1
ATOM 2378 C C . HIS A 1 289 ? -26.671 3.572 65.549 1.00 32.63 289 HIS C C 1
ATOM 2379 O O . HIS A 1 289 ? -27.527 3.290 66.329 1.00 33.62 289 HIS C O 1
ATOM 2386 N N . TYR A 1 290 ? -26.314 2.759 64.575 1.00 31.59 290 TYR C N 1
ATOM 2387 C CA . TYR A 1 290 ? -26.930 1.483 64.408 1.00 31.79 290 TYR C CA 1
ATOM 2388 C C . TYR A 1 290 ? -26.160 0.381 65.099 1.00 33.17 290 TYR C C 1
ATOM 2389 O O . TYR A 1 290 ? -26.633 -0.701 65.228 1.00 30.66 290 TYR C O 1
ATOM 2398 N N . ALA A 1 291 ? -24.954 0.690 65.514 1.00 31.38 291 ALA C N 1
ATOM 2399 C CA . ALA A 1 291 ? -24.027 -0.264 66.078 1.00 33.96 291 ALA C CA 1
ATOM 2400 C C . ALA A 1 291 ? -23.675 -1.373 65.114 1.00 29.90 291 ALA C C 1
ATOM 2401 O O . ALA A 1 291 ? -23.419 -2.473 65.485 1.00 33.04 291 ALA C O 1
ATOM 2403 N N . GLY A 1 292 ? -23.668 -1.036 63.854 1.00 33.58 292 GLY C N 1
ATOM 2404 C CA . GLY A 1 292 ? -23.264 -1.920 62.811 1.00 31.35 292 GLY C CA 1
ATOM 2405 C C . GLY A 1 292 ? -24.372 -2.777 62.303 1.00 33.56 292 GLY C C 1
ATOM 2406 O O . GLY A 1 292 ? -24.186 -3.498 61.375 1.00 31.32 292 GLY C O 1
ATOM 2407 N N . LYS A 1 293 ? -25.515 -2.714 62.950 1.00 36.47 293 LYS C N 1
ATOM 2408 C CA . LYS A 1 293 ? -26.714 -3.376 62.501 1.00 34.45 293 LYS C CA 1
ATOM 2409 C C . LYS A 1 293 ? -27.604 -2.474 61.669 1.00 35.33 293 LYS C C 1
ATOM 2410 O O . LYS A 1 293 ? -28.536 -1.901 62.155 1.00 30.66 293 LYS C O 1
ATOM 2412 N N . PHE A 1 294 ? -27.297 -2.374 60.391 1.00 29.27 294 PHE C N 1
ATOM 2413 C CA . PHE A 1 294 ? -28.025 -1.547 59.444 1.00 29.99 294 PHE C CA 1
ATOM 2414 C C . PHE A 1 294 ? -29.408 -2.011 59.046 1.00 30.71 294 PHE C C 1
ATOM 2415 O O . PHE A 1 294 ? -29.643 -3.159 58.932 1.00 29.21 294 PHE C O 1
ATOM 2423 N N . PRO A 1 295 ? -30.326 -1.103 58.799 1.00 26.64 295 PRO C N 1
ATOM 2424 C CA . PRO A 1 295 ? -31.651 -1.472 58.335 1.00 27.63 295 PRO C CA 1
ATOM 2425 C C . PRO A 1 295 ? -31.589 -2.024 56.935 1.00 31.05 295 PRO C C 1
ATOM 2426 O O . PRO A 1 295 ? -30.673 -1.728 56.228 1.00 28.43 295 PRO C O 1
ATOM 2430 N N . PHE A 1 296 ? -32.571 -2.805 56.534 1.00 28.98 296 PHE C N 1
ATOM 2431 C CA . PHE A 1 296 ? -32.412 -3.685 55.413 1.00 30.44 296 PHE C CA 1
ATOM 2432 C C . PHE A 1 296 ? -32.072 -2.961 54.124 1.00 31.59 296 PHE C C 1
ATOM 2433 O O . PHE A 1 296 ? -31.191 -3.362 53.425 1.00 25.17 296 PHE C O 1
ATOM 2441 N N . TRP A 1 297 ? -32.719 -1.850 53.869 1.00 29.59 297 TRP C N 1
ATOM 2442 C CA . TRP A 1 297 ? -32.514 -1.144 52.640 1.00 30.31 297 TRP C CA 1
ATOM 2443 C C . TRP A 1 297 ? -31.085 -0.710 52.498 1.00 33.00 297 TRP C C 1
ATOM 2444 O O . TRP A 1 297 ? -30.558 -0.723 51.431 1.00 32.93 297 TRP C O 1
ATOM 2455 N N . LEU A 1 298 ? -30.466 -0.309 53.579 1.00 33.88 298 LEU C N 1
ATOM 2456 C CA . LEU A 1 298 ? -29.144 0.231 53.514 1.00 30.45 298 LEU C CA 1
ATOM 2457 C C . LEU A 1 298 ? -28.063 -0.742 53.854 1.00 28.08 298 LEU C C 1
ATOM 2458 O O . LEU A 1 298 ? -26.938 -0.408 53.838 1.00 32.17 298 LEU C O 1
ATOM 2463 N N . SER A 1 299 ? -28.432 -1.943 54.190 1.00 31.52 299 SER C N 1
ATOM 2464 C CA . SER A 1 299 ? -27.482 -2.922 54.615 1.00 31.27 299 SER C CA 1
ATOM 2465 C C . SER A 1 299 ? -26.627 -3.438 53.496 1.00 28.99 299 SER C C 1
ATOM 2466 O O . SER A 1 299 ? -27.094 -3.703 52.435 1.00 27.79 299 SER C O 1
ATOM 2469 N N . PRO A 1 300 ? -25.353 -3.613 53.756 1.00 27.68 300 PRO C N 1
ATOM 2470 C CA . PRO A 1 300 ? -24.499 -4.271 52.793 1.00 28.59 300 PRO C CA 1
ATOM 2471 C C . PRO A 1 300 ? -24.479 -5.780 52.950 1.00 36.09 300 PRO C C 1
ATOM 2472 O O . PRO A 1 300 ? -23.834 -6.426 52.189 1.00 34.68 300 PRO C O 1
ATOM 2476 N N . ARG A 1 301 ? -25.173 -6.315 53.937 1.00 29.17 301 ARG C N 1
ATOM 2477 C CA . ARG A 1 301 ? -25.293 -7.730 54.153 1.00 28.98 301 ARG C CA 1
ATOM 2478 C C . ARG A 1 301 ? -26.743 -8.054 54.386 1.00 28.28 301 ARG C C 1
ATOM 2479 O O . ARG A 1 301 ? -27.151 -8.243 55.479 1.00 31.87 301 ARG C O 1
ATOM 2487 N N . GLN A 1 302 ? -27.538 -7.997 53.352 1.00 28.52 302 GLN C N 1
ATOM 2488 C CA . GLN A 1 302 ? -28.949 -8.230 53.473 1.00 29.85 302 GLN C CA 1
ATOM 2489 C C . GLN A 1 302 ? -29.440 -9.634 53.764 1.00 30.82 302 GLN C C 1
ATOM 2490 O O . GLN A 1 302 ? -30.309 -9.825 54.551 1.00 33.18 302 GLN C O 1
ATOM 2496 N N . VAL A 1 303 ? -28.926 -10.584 53.009 1.00 31.94 303 VAL C N 1
ATOM 2497 C CA . VAL A 1 303 ? -29.317 -11.965 53.071 1.00 32.16 303 VAL C CA 1
ATOM 2498 C C . VAL A 1 303 ? -28.134 -12.878 53.080 1.00 33.56 303 VAL C C 1
ATOM 2499 O O . VAL A 1 303 ? -27.302 -12.753 52.257 1.00 35.02 303 VAL C O 1
ATOM 2503 N N . LEU A 1 304 ? -28.094 -13.821 53.993 1.00 29.08 304 LEU C N 1
ATOM 2504 C CA . LEU A 1 304 ? -27.181 -14.924 53.915 1.00 34.97 304 LEU C CA 1
ATOM 2505 C C . LEU A 1 304 ? -27.918 -16.249 53.751 1.00 36.61 304 LEU C C 1
ATOM 2506 O O . LEU A 1 304 ? -28.791 -16.586 54.495 1.00 30.96 304 LEU C O 1
ATOM 2511 N N . ILE A 1 305 ? -27.534 -16.988 52.741 1.00 39.00 305 ILE C N 1
ATOM 2512 C CA . ILE A 1 305 ? -28.091 -18.294 52.527 1.00 38.20 305 ILE C CA 1
ATOM 2513 C C . ILE A 1 305 ? -27.217 -19.305 53.219 1.00 42.79 305 ILE C C 1
ATOM 2514 O O . ILE A 1 305 ? -26.025 -19.276 53.091 1.00 42.84 305 ILE C O 1
ATOM 2519 N N . VAL A 1 306 ? -27.857 -20.162 54.002 1.00 43.37 306 VAL C N 1
ATOM 2520 C CA . VAL A 1 306 ? -27.189 -21.286 54.646 1.00 44.88 306 VAL C CA 1
ATOM 2521 C C . VAL A 1 306 ? -27.734 -22.673 54.274 1.00 45.84 306 VAL C C 1
ATOM 2522 O O . VAL A 1 306 ? -28.908 -22.955 54.334 1.00 43.50 306 VAL C O 1
ATOM 2526 N N . THR A 1 307 ? -26.835 -23.542 53.901 1.00 46.99 307 THR C N 1
ATOM 2527 C CA . THR A 1 307 ? -27.213 -24.810 53.382 1.00 51.30 307 THR C CA 1
ATOM 2528 C C . THR A 1 307 ? -27.020 -25.860 54.418 1.00 47.46 307 THR C C 1
ATOM 2529 O O . THR A 1 307 ? -26.023 -25.873 55.079 1.00 46.92 307 THR C O 1
ATOM 2533 N N . VAL A 1 308 ? -28.047 -26.679 54.588 1.00 45.93 308 VAL C N 1
ATOM 2534 C CA . VAL A 1 308 ? -28.066 -27.824 55.475 1.00 55.46 308 VAL C CA 1
ATOM 2535 C C . VAL A 1 308 ? -27.191 -28.979 55.072 1.00 55.16 308 VAL C C 1
ATOM 2536 O O . VAL A 1 308 ? -26.644 -29.674 55.906 1.00 58.28 308 VAL C O 1
ATOM 2540 N N . GLY A 1 309 ? -27.093 -29.188 53.778 1.00 53.16 309 GLY C N 1
ATOM 2541 C CA . GLY A 1 309 ? -26.302 -30.261 53.249 1.00 52.65 309 GLY C CA 1
ATOM 2542 C C . GLY A 1 309 ? -25.672 -29.984 51.918 1.00 53.09 309 GLY C C 1
ATOM 2543 O O . GLY A 1 309 ? -26.030 -29.072 51.244 1.00 56.84 309 GLY C O 1
ATOM 2544 N N . ALA A 1 310 ? -24.739 -30.825 51.543 1.00 52.24 310 ALA C N 1
ATOM 2545 C CA . ALA A 1 310 ? -24.108 -30.791 50.244 1.00 57.45 310 ALA C CA 1
ATOM 2546 C C . ALA A 1 310 ? -25.128 -31.037 49.163 1.00 54.84 310 ALA C C 1
ATOM 2547 O O . ALA A 1 310 ? -25.036 -30.547 48.075 1.00 54.62 310 ALA C O 1
ATOM 2549 N N . ALA A 1 311 ? -26.129 -31.805 49.495 1.00 55.40 311 ALA C N 1
ATOM 2550 C CA . ALA A 1 311 ? -27.132 -32.162 48.552 1.00 55.64 311 ALA C CA 1
ATOM 2551 C C . ALA A 1 311 ? -27.997 -30.991 48.240 1.00 58.73 311 ALA C C 1
ATOM 2552 O O . ALA A 1 311 ? -28.824 -31.059 47.359 1.00 61.06 311 ALA C O 1
ATOM 2554 N N . PHE A 1 312 ? -27.852 -29.926 48.998 1.00 58.71 312 PHE C N 1
ATOM 2555 C CA . PHE A 1 312 ? -28.718 -28.789 48.803 1.00 58.49 312 PHE C CA 1
ATOM 2556 C C . PHE A 1 312 ? -28.064 -27.528 48.271 1.00 52.06 312 PHE C C 1
ATOM 2557 O O . PHE A 1 312 ? -28.724 -26.552 48.057 1.00 49.68 312 PHE C O 1
ATOM 2565 N N . VAL A 1 313 ? -26.767 -27.567 48.063 1.00 46.53 313 VAL C N 1
ATOM 2566 C CA . VAL A 1 313 ? -26.014 -26.407 47.670 1.00 52.44 313 VAL C CA 1
ATOM 2567 C C . VAL A 1 313 ? -26.420 -25.810 46.334 1.00 48.59 313 VAL C C 1
ATOM 2568 O O . VAL A 1 313 ? -26.548 -24.620 46.209 1.00 50.63 313 VAL C O 1
ATOM 2572 N N . ASP A 1 314 ? -26.688 -26.632 45.357 1.00 49.89 314 ASP C N 1
ATOM 2573 C CA . ASP A 1 314 ? -27.139 -26.123 44.084 1.00 51.68 314 ASP C CA 1
ATOM 2574 C C . ASP A 1 314 ? -28.478 -25.379 44.096 1.00 50.67 314 ASP C C 1
ATOM 2575 O O . ASP A 1 314 ? -28.648 -24.448 43.355 1.00 49.36 314 ASP C O 1
ATOM 2580 N N . TYR A 1 315 ? -29.436 -25.814 44.898 1.00 49.07 315 TYR C N 1
ATOM 2581 C CA . TYR A 1 315 ? -30.660 -25.061 45.094 1.00 45.20 315 TYR C CA 1
ATOM 2582 C C . TYR A 1 315 ? -30.371 -23.738 45.800 1.00 43.99 315 TYR C C 1
ATOM 2583 O O . TYR A 1 315 ? -31.011 -22.746 45.590 1.00 37.85 315 TYR C O 1
ATOM 2592 N N . GLY A 1 316 ? -29.392 -23.775 46.672 1.00 38.78 316 GLY C N 1
ATOM 2593 C CA . GLY A 1 316 ? -28.976 -22.601 47.385 1.00 43.65 316 GLY C CA 1
ATOM 2594 C C . GLY A 1 316 ? -28.403 -21.504 46.535 1.00 44.22 316 GLY C C 1
ATOM 2595 O O . GLY A 1 316 ? -28.730 -20.377 46.712 1.00 37.06 316 GLY C O 1
ATOM 2596 N N . TYR A 1 317 ? -27.536 -21.856 45.612 1.00 48.81 317 TYR C N 1
ATOM 2597 C CA . TYR A 1 317 ? -27.013 -20.925 44.656 1.00 45.25 317 TYR C CA 1
ATOM 2598 C C . TYR A 1 317 ? -28.124 -20.436 43.798 1.00 42.04 317 TYR C C 1
ATOM 2599 O O . TYR A 1 317 ? -28.102 -19.349 43.360 1.00 42.87 317 TYR C O 1
ATOM 2608 N N . GLU A 1 318 ? -29.094 -21.265 43.562 1.00 39.60 318 GLU C N 1
ATOM 2609 C CA . GLU A 1 318 ? -30.224 -20.889 42.803 1.00 37.80 318 GLU C CA 1
ATOM 2610 C C . GLU A 1 318 ? -30.945 -19.819 43.518 1.00 41.96 318 GLU C C 1
ATOM 2611 O O . GLU A 1 318 ? -31.459 -18.939 42.922 1.00 42.26 318 GLU C O 1
ATOM 2617 N N . VAL A 1 319 ? -31.054 -19.953 44.819 1.00 39.93 319 VAL C N 1
ATOM 2618 C CA . VAL A 1 319 ? -31.624 -18.926 45.667 1.00 37.38 319 VAL C CA 1
ATOM 2619 C C . VAL A 1 319 ? -30.841 -17.638 45.733 1.00 38.53 319 VAL C C 1
ATOM 2620 O O . VAL A 1 319 ? -31.393 -16.597 45.706 1.00 34.18 319 VAL C O 1
ATOM 2624 N N . LYS A 1 320 ? -29.546 -17.750 45.827 1.00 31.54 320 LYS C N 1
ATOM 2625 C CA . LYS A 1 320 ? -28.690 -16.632 45.857 1.00 39.38 320 LYS C CA 1
ATOM 2626 C C . LYS A 1 320 ? -28.752 -15.843 44.599 1.00 40.46 320 LYS C C 1
ATOM 2627 O O . LYS A 1 320 ? -28.784 -14.652 44.645 1.00 37.87 320 LYS C O 1
ATOM 2633 N N . ASP A 1 321 ? -28.752 -16.514 43.471 1.00 36.23 321 ASP C N 1
ATOM 2634 C CA . ASP A 1 321 ? -28.814 -15.817 42.233 1.00 33.68 321 ASP C CA 1
ATOM 2635 C C . ASP A 1 321 ? -30.101 -15.053 42.122 1.00 36.82 321 ASP C C 1
ATOM 2636 O O . ASP A 1 321 ? -30.095 -13.964 41.657 1.00 38.12 321 ASP C O 1
ATOM 2641 N N . ALA A 1 322 ? -31.205 -15.634 42.517 1.00 31.77 322 ALA C N 1
ATOM 2642 C CA . ALA A 1 322 ? -32.471 -14.963 42.398 1.00 35.42 322 ALA C CA 1
ATOM 2643 C C . ALA A 1 322 ? -32.549 -13.749 43.249 1.00 37.36 322 ALA C C 1
ATOM 2644 O O . ALA A 1 322 ? -33.173 -12.795 42.897 1.00 35.10 322 ALA C O 1
ATOM 2646 N N . MET A 1 323 ? -31.961 -13.857 44.416 1.00 33.13 323 MET C N 1
ATOM 2647 C CA . MET A 1 323 ? -31.868 -12.789 45.354 1.00 36.65 323 MET C CA 1
ATOM 2648 C C . MET A 1 323 ? -31.037 -11.665 44.830 1.00 34.77 323 MET C C 1
ATOM 2649 O O . MET A 1 323 ? -31.400 -10.563 44.941 1.00 33.39 323 MET C O 1
ATOM 2654 N N . PHE A 1 324 ? -29.908 -11.974 44.243 1.00 34.80 324 PHE C N 1
ATOM 2655 C CA . PHE A 1 324 ? -29.067 -10.993 43.631 1.00 38.04 324 PHE C CA 1
ATOM 2656 C C . PHE A 1 324 ? -29.662 -10.278 42.450 1.00 36.11 324 PHE C C 1
ATOM 2657 O O . PHE A 1 324 ? -29.496 -9.111 42.291 1.00 32.37 324 PHE C O 1
ATOM 2665 N N . ARG A 1 325 ? -30.339 -11.020 41.617 1.00 36.35 325 ARG C N 1
ATOM 2666 C CA . ARG A 1 325 ? -31.001 -10.510 40.461 1.00 36.59 325 ARG C CA 1
ATOM 2667 C C . ARG A 1 325 ? -32.096 -9.584 40.882 1.00 35.78 325 ARG C C 1
ATOM 2668 O O . ARG A 1 325 ? -32.516 -8.734 40.145 1.00 34.10 325 ARG C O 1
ATOM 2676 N N . ALA A 1 326 ? -32.546 -9.784 42.097 1.00 36.65 326 ALA C N 1
ATOM 2677 C CA . ALA A 1 326 ? -33.590 -8.997 42.671 1.00 37.09 326 ALA C CA 1
ATOM 2678 C C . ALA A 1 326 ? -33.051 -7.698 43.230 1.00 35.37 326 ALA C C 1
ATOM 2679 O O . ALA A 1 326 ? -33.793 -6.834 43.576 1.00 34.96 326 ALA C O 1
ATOM 2681 N N . GLY A 1 327 ? -31.749 -7.547 43.233 1.00 32.24 327 GLY C N 1
ATOM 2682 C CA . GLY A 1 327 ? -31.155 -6.355 43.759 1.00 30.47 327 GLY C CA 1
ATOM 2683 C C . GLY A 1 327 ? -30.651 -6.348 45.171 1.00 40.90 327 GLY C C 1
ATOM 2684 O O . GLY A 1 327 ? -30.462 -5.304 45.719 1.00 37.73 327 GLY C O 1
ATOM 2685 N N . PHE A 1 328 ? -30.444 -7.514 45.747 1.00 31.07 328 PHE C N 1
ATOM 2686 C CA . PHE A 1 328 ? -30.047 -7.626 47.123 1.00 30.79 328 PHE C CA 1
ATOM 2687 C C . PHE A 1 328 ? -28.620 -8.026 47.274 1.00 34.38 328 PHE C C 1
ATOM 2688 O O . PHE A 1 328 ? -28.097 -8.702 46.464 1.00 34.79 328 PHE C O 1
ATOM 2696 N N . ASP A 1 329 ? -27.997 -7.568 48.328 1.00 33.26 329 ASP C N 1
ATOM 2697 C CA . ASP A 1 329 ? -26.656 -7.962 48.615 1.00 30.90 329 ASP C CA 1
ATOM 2698 C C . ASP A 1 329 ? -26.697 -9.232 49.410 1.00 35.76 329 ASP C C 1
ATOM 2699 O O . ASP A 1 329 ? -27.194 -9.268 50.487 1.00 37.27 329 ASP C O 1
ATOM 2704 N N . VAL A 1 330 ? -26.195 -10.290 48.817 1.00 36.21 330 VAL C N 1
ATOM 2705 C CA . VAL A 1 330 ? -26.454 -11.617 49.281 1.00 36.90 330 VAL C CA 1
ATOM 2706 C C . VAL A 1 330 ? -25.276 -12.552 49.186 1.00 38.87 330 VAL C C 1
ATOM 2707 O O . VAL A 1 330 ? -24.488 -12.493 48.298 1.00 44.98 330 VAL C O 1
ATOM 2711 N N . ASP A 1 331 ? -25.170 -13.423 50.157 1.00 36.16 331 ASP C N 1
ATOM 2712 C CA . ASP A 1 331 ? -24.072 -14.343 50.265 1.00 39.68 331 ASP C CA 1
ATOM 2713 C C . ASP A 1 331 ? -24.605 -15.681 50.649 1.00 39.79 331 ASP C C 1
ATOM 2714 O O . ASP A 1 331 ? -25.720 -15.807 51.025 1.00 36.22 331 ASP C O 1
ATOM 2719 N N . ILE A 1 332 ? -23.776 -16.685 50.480 1.00 40.89 332 ILE C N 1
ATOM 2720 C CA . ILE A 1 332 ? -24.099 -18.045 50.804 1.00 41.35 332 ILE C CA 1
ATOM 2721 C C . ILE A 1 332 ? -22.989 -18.694 51.550 1.00 39.04 332 ILE C C 1
ATOM 2722 O O . ILE A 1 332 ? -21.862 -18.564 51.190 1.00 40.07 332 ILE C O 1
ATOM 2727 N N . ASP A 1 333 ? -23.334 -19.433 52.584 1.00 46.06 333 ASP C N 1
ATOM 2728 C CA . ASP A 1 333 ? -22.396 -20.299 53.268 1.00 47.75 333 ASP C CA 1
ATOM 2729 C C . ASP A 1 333 ? -22.714 -21.732 52.901 1.00 49.69 333 ASP C C 1
ATOM 2730 O O . ASP A 1 333 ? -23.712 -22.271 53.307 1.00 48.76 333 ASP C O 1
ATOM 2735 N N . ASP A 1 334 ? -21.827 -22.348 52.132 1.00 54.11 334 ASP C N 1
ATOM 2736 C CA . ASP A 1 334 ? -21.982 -23.712 51.648 1.00 54.58 334 ASP C CA 1
ATOM 2737 C C . ASP A 1 334 ? -21.053 -24.671 52.345 1.00 54.13 334 ASP C C 1
ATOM 2738 O O . ASP A 1 334 ? -20.845 -25.772 51.913 1.00 60.22 334 ASP C O 1
ATOM 2743 N N . THR A 1 335 ? -20.575 -24.240 53.485 1.00 51.44 335 THR C N 1
ATOM 2744 C CA . THR A 1 335 ? -19.522 -24.845 54.239 1.00 56.12 335 THR C CA 1
ATOM 2745 C C . THR A 1 335 ? -20.018 -26.105 54.853 1.00 61.44 335 THR C C 1
ATOM 2746 O O . THR A 1 335 ? -21.157 -26.439 54.715 1.00 61.21 335 THR C O 1
ATOM 2750 N N . GLY A 1 336 ? -19.143 -26.821 55.517 1.00 60.22 336 GLY C N 1
ATOM 2751 C CA . GLY A 1 336 ? -19.495 -28.095 56.091 1.00 55.09 336 GLY C CA 1
ATOM 2752 C C . GLY A 1 336 ? -19.988 -27.950 57.500 1.00 63.81 336 GLY C C 1
ATOM 2753 O O . GLY A 1 336 ? -20.308 -28.911 58.148 1.00 61.21 336 GLY C O 1
ATOM 2754 N N . LYS A 1 337 ? -20.077 -26.708 57.935 1.00 64.44 337 LYS C N 1
ATOM 2755 C CA . LYS A 1 337 ? -20.356 -26.346 59.296 1.00 61.19 337 LYS C CA 1
ATOM 2756 C C . LYS A 1 337 ? -21.747 -26.719 59.737 1.00 62.97 337 LYS C C 1
ATOM 2757 O O . LYS A 1 337 ? -22.627 -26.910 58.939 1.00 54.22 337 LYS C O 1
ATOM 2763 N N . THR A 1 338 ? -21.935 -26.797 61.040 1.00 59.86 338 THR C N 1
ATOM 2764 C CA . THR A 1 338 ? -23.217 -27.136 61.602 1.00 59.27 338 THR C CA 1
ATOM 2765 C C . THR A 1 338 ? -24.191 -26.033 61.251 1.00 61.72 338 THR C C 1
ATOM 2766 O O . THR A 1 338 ? -23.821 -24.881 61.198 1.00 65.05 338 THR C O 1
ATOM 2770 N N . LEU A 1 339 ? -25.432 -26.398 61.038 1.00 52.31 339 LEU C N 1
ATOM 2771 C CA . LEU A 1 339 ? -26.404 -25.437 60.653 1.00 55.00 339 LEU C CA 1
ATOM 2772 C C . LEU A 1 339 ? -26.562 -24.411 61.742 1.00 57.53 339 LEU C C 1
ATOM 2773 O O . LEU A 1 339 ? -26.688 -23.248 61.468 1.00 55.12 339 LEU C O 1
ATOM 2778 N N . ASN A 1 340 ? -26.529 -24.844 62.986 1.00 50.83 340 ASN C N 1
ATOM 2779 C CA . ASN A 1 340 ? -26.667 -23.936 64.102 1.00 58.75 340 ASN C CA 1
ATOM 2780 C C . ASN A 1 340 ? -25.515 -22.917 64.109 1.00 59.95 340 ASN C C 1
ATOM 2781 O O . ASN A 1 340 ? -25.679 -21.767 64.474 1.00 57.16 340 ASN C O 1
ATOM 2786 N N . LYS A 1 341 ? -24.337 -23.378 63.745 1.00 54.58 341 LYS C N 1
ATOM 2787 C CA . LYS A 1 341 ? -23.195 -22.518 63.668 1.00 55.76 341 LYS C CA 1
ATOM 2788 C C . LYS A 1 341 ? -23.300 -21.489 62.579 1.00 58.46 341 LYS C C 1
ATOM 2789 O O . LYS A 1 341 ? -22.927 -20.360 62.755 1.00 55.78 341 LYS C O 1
ATOM 2795 N N . LYS A 1 342 ? -23.766 -21.907 61.428 1.00 54.27 342 LYS C N 1
ATOM 2796 C CA . LYS A 1 342 ? -23.805 -21.033 60.298 1.00 54.25 342 LYS C CA 1
ATOM 2797 C C . LYS A 1 342 ? -24.721 -19.916 60.648 1.00 54.39 342 LYS C C 1
ATOM 2798 O O . LYS A 1 342 ? -24.463 -18.792 60.337 1.00 49.05 342 LYS C O 1
ATOM 2804 N N . ILE A 1 343 ? -25.823 -20.246 61.279 1.00 53.74 343 ILE C N 1
ATOM 2805 C CA . ILE A 1 343 ? -26.783 -19.257 61.613 1.00 51.11 343 ILE C CA 1
ATOM 2806 C C . ILE A 1 343 ? -26.222 -18.247 62.586 1.00 51.63 343 ILE C C 1
ATOM 2807 O O . ILE A 1 343 ? -26.333 -17.087 62.352 1.00 50.58 343 ILE C O 1
ATOM 2812 N N . ARG A 1 344 ? -25.589 -18.690 63.643 1.00 53.87 344 ARG C N 1
ATOM 2813 C CA . ARG A 1 344 ? -25.066 -17.783 64.611 1.00 57.63 344 ARG C CA 1
ATOM 2814 C C . ARG A 1 344 ? -24.025 -16.919 63.987 1.00 51.09 344 ARG C C 1
ATOM 2815 O O . ARG A 1 344 ? -23.907 -15.779 64.329 1.00 47.68 344 ARG C O 1
ATOM 2823 N N . GLU A 1 345 ? -23.237 -17.491 63.103 1.00 46.23 345 GLU C N 1
ATOM 2824 C CA . GLU A 1 345 ? -22.241 -16.721 62.405 1.00 50.45 345 GLU C CA 1
ATOM 2825 C C . GLU A 1 345 ? -22.796 -15.647 61.497 1.00 45.53 345 GLU C C 1
ATOM 2826 O O . GLU A 1 345 ? -22.250 -14.587 61.439 1.00 46.62 345 GLU C O 1
ATOM 2832 N N . GLY A 1 346 ? -23.859 -15.928 60.790 1.00 36.37 346 GLY C N 1
ATOM 2833 C CA . GLY A 1 346 ? -24.467 -14.935 59.970 1.00 37.90 346 GLY C CA 1
ATOM 2834 C C . GLY A 1 346 ? -25.010 -13.798 60.760 1.00 41.10 346 GLY C C 1
ATOM 2835 O O . GLY A 1 346 ? -24.959 -12.695 60.359 1.00 39.08 346 GLY C O 1
ATOM 2836 N N . GLN A 1 347 ? -25.581 -14.121 61.893 1.00 44.88 347 GLN C N 1
ATOM 2837 C CA . GLN A 1 347 ? -26.154 -13.165 62.803 1.00 41.36 347 GLN C CA 1
ATOM 2838 C C . GLN A 1 347 ? -25.139 -12.222 63.427 1.00 43.35 347 GLN C C 1
ATOM 2839 O O . GLN A 1 347 ? -25.416 -11.090 63.663 1.00 42.99 347 GLN C O 1
ATOM 2845 N N . MET A 1 348 ? -23.971 -12.726 63.723 1.00 46.72 348 MET C N 1
ATOM 2846 C CA . MET A 1 348 ? -22.852 -11.948 64.166 1.00 46.11 348 MET C CA 1
ATOM 2847 C C . MET A 1 348 ? -22.294 -11.028 63.111 1.00 47.97 348 MET C C 1
ATOM 2848 O O . MET A 1 348 ? -21.827 -9.960 63.403 1.00 47.44 348 MET C O 1
ATOM 2853 N N . ALA A 1 349 ? -22.291 -11.496 61.885 1.00 40.19 349 ALA C N 1
ATOM 2854 C CA . ALA A 1 349 ? -21.862 -10.698 60.760 1.00 40.09 349 ALA C CA 1
ATOM 2855 C C . ALA A 1 349 ? -22.907 -9.669 60.431 1.00 47.40 349 ALA C C 1
ATOM 2856 O O . ALA A 1 349 ? -22.689 -8.821 59.634 1.00 41.87 349 ALA C O 1
ATOM 2858 N N . HIS A 1 350 ? -24.031 -9.779 61.105 1.00 43.81 350 HIS C N 1
ATOM 2859 C CA . HIS A 1 350 ? -25.082 -8.829 61.010 1.00 40.97 350 HIS C CA 1
ATOM 2860 C C . HIS A 1 350 ? -25.984 -8.882 59.800 1.00 40.49 350 HIS C C 1
ATOM 2861 O O . HIS A 1 350 ? -26.590 -7.897 59.493 1.00 35.06 350 HIS C O 1
ATOM 2868 N N . TYR A 1 351 ? -26.096 -10.014 59.129 1.00 34.41 351 TYR C N 1
ATOM 2869 C CA . TYR A 1 351 ? -27.036 -10.131 58.039 1.00 33.84 351 TYR C CA 1
ATOM 2870 C C . TYR A 1 351 ? -28.433 -9.949 58.580 1.00 32.71 351 TYR C C 1
ATOM 2871 O O . TYR A 1 351 ? -28.743 -10.402 59.618 1.00 34.74 351 TYR C O 1
ATOM 2880 N N . ASN A 1 352 ? -29.246 -9.229 57.861 1.00 29.61 352 ASN C N 1
ATOM 2881 C CA . ASN A 1 352 ? -30.597 -9.023 58.233 1.00 30.52 352 ASN C CA 1
ATOM 2882 C C . ASN A 1 352 ? -31.375 -10.296 58.234 1.00 33.10 352 ASN C C 1
ATOM 2883 O O . ASN A 1 352 ? -32.219 -10.479 59.047 1.00 32.83 352 ASN C O 1
ATOM 2888 N N . PHE A 1 353 ? -31.101 -11.166 57.294 1.00 33.39 353 PHE C N 1
ATOM 2889 C CA . PHE A 1 353 ? -31.844 -12.378 57.184 1.00 32.44 353 PHE C CA 1
ATOM 2890 C C . PHE A 1 353 ? -30.963 -13.538 56.856 1.00 36.82 353 PHE C C 1
ATOM 2891 O O . PHE A 1 353 ? -29.991 -13.411 56.191 1.00 33.91 353 PHE C O 1
ATOM 2899 N N . ILE A 1 354 ? -31.341 -14.675 57.379 1.00 38.35 354 ILE C N 1
ATOM 2900 C CA . ILE A 1 354 ? -30.697 -15.905 57.098 1.00 38.16 354 ILE C CA 1
ATOM 2901 C C . ILE A 1 354 ? -31.726 -16.765 56.420 1.00 37.36 354 ILE C C 1
ATOM 2902 O O . ILE A 1 354 ? -32.838 -16.841 56.847 1.00 33.53 354 ILE C O 1
ATOM 2907 N N . LEU A 1 355 ? -31.338 -17.374 55.330 1.00 37.56 355 LEU C N 1
ATOM 2908 C CA . LEU A 1 355 ? -32.254 -18.155 54.602 1.00 38.96 355 LEU C CA 1
ATOM 2909 C C . LEU A 1 355 ? -31.738 -19.523 54.743 1.00 44.08 355 LEU C C 1
ATOM 2910 O O . LEU A 1 355 ? -30.667 -19.824 54.324 1.00 44.22 355 LEU C O 1
ATOM 2915 N N . VAL A 1 356 ? -32.512 -20.352 55.399 1.00 42.09 356 VAL C N 1
ATOM 2916 C CA . VAL A 1 356 ? -32.097 -21.714 55.635 1.00 48.23 356 VAL C CA 1
ATOM 2917 C C . VAL A 1 356 ? -32.713 -22.537 54.542 1.00 45.81 356 VAL C C 1
ATOM 2918 O O . VAL A 1 356 ? -33.885 -22.462 54.312 1.00 42.75 356 VAL C O 1
ATOM 2922 N N . VAL A 1 357 ? -31.892 -23.288 53.845 1.00 43.03 357 VAL C N 1
ATOM 2923 C CA . VAL A 1 357 ? -32.424 -24.140 52.820 1.00 49.92 357 VAL C CA 1
ATOM 2924 C C . VAL A 1 357 ? -32.021 -25.592 52.948 1.00 48.38 357 VAL C C 1
ATOM 2925 O O . VAL A 1 357 ? -30.880 -25.927 53.087 1.00 46.76 357 VAL C O 1
ATOM 2929 N N . GLY A 1 358 ? -33.041 -26.421 52.892 1.00 52.89 358 GLY C N 1
ATOM 2930 C CA . GLY A 1 358 ? -32.963 -27.833 53.107 1.00 54.61 358 GLY C CA 1
ATOM 2931 C C . GLY A 1 358 ? -33.900 -28.493 52.142 1.00 57.42 358 GLY C C 1
ATOM 2932 O O . GLY A 1 358 ? -34.375 -27.879 51.226 1.00 53.54 358 GLY C O 1
ATOM 2933 N N . ALA A 1 359 ? -34.175 -29.759 52.377 1.00 60.25 359 ALA C N 1
ATOM 2934 C CA . ALA A 1 359 ? -34.884 -30.568 51.432 1.00 55.58 359 ALA C CA 1
ATOM 2935 C C . ALA A 1 359 ? -36.262 -30.076 51.150 1.00 55.98 359 ALA C C 1
ATOM 2936 O O . ALA A 1 359 ? -36.650 -29.990 50.011 1.00 53.75 359 ALA C O 1
ATOM 2938 N N . HIS A 1 360 ? -36.997 -29.716 52.181 1.00 54.00 360 HIS C N 1
ATOM 2939 C CA . HIS A 1 360 ? -38.315 -29.183 51.979 1.00 56.45 360 HIS C CA 1
ATOM 2940 C C . HIS A 1 360 ? -38.279 -27.908 51.166 1.00 54.71 360 HIS C C 1
ATOM 2941 O O . HIS A 1 360 ? -39.160 -27.659 50.381 1.00 57.06 360 HIS C O 1
ATOM 2948 N N . GLU A 1 361 ? -37.302 -27.064 51.408 1.00 53.84 361 GLU C N 1
ATOM 2949 C CA . GLU A 1 361 ? -37.192 -25.831 50.673 1.00 51.65 361 GLU C CA 1
ATOM 2950 C C . GLU A 1 361 ? -36.899 -26.039 49.196 1.00 52.63 361 GLU C C 1
ATOM 2951 O O . GLU A 1 361 ? -37.564 -25.489 48.342 1.00 51.46 361 GLU C O 1
ATOM 2957 N N . LYS A 1 362 ? -35.940 -26.894 48.903 1.00 48.60 362 LYS C N 1
ATOM 2958 C CA . LYS A 1 362 ? -35.657 -27.264 47.533 1.00 53.20 362 LYS C CA 1
ATOM 2959 C C . LYS A 1 362 ? -36.851 -27.935 46.908 1.00 52.43 362 LYS C C 1
ATOM 2960 O O . LYS A 1 362 ? -37.163 -27.690 45.764 1.00 49.80 362 LYS C O 1
ATOM 2966 N N . GLU A 1 363 ? -37.532 -28.768 47.662 1.00 53.13 363 GLU C N 1
ATOM 2967 C CA . GLU A 1 363 ? -38.685 -29.445 47.138 1.00 57.16 363 GLU C CA 1
ATOM 2968 C C . GLU A 1 363 ? -39.716 -28.409 46.765 1.00 54.05 363 GLU C C 1
ATOM 2969 O O . GLU A 1 363 ? -40.394 -28.527 45.772 1.00 59.37 363 GLU C O 1
ATOM 2975 N N . THR A 1 364 ? -39.846 -27.392 47.588 1.00 52.61 364 THR C N 1
ATOM 2976 C CA . THR A 1 364 ? -40.926 -26.447 47.461 1.00 50.79 364 THR C CA 1
ATOM 2977 C C . THR A 1 364 ? -40.606 -25.144 46.789 1.00 53.74 364 THR C C 1
ATOM 2978 O O . THR A 1 364 ? -41.487 -24.355 46.564 1.00 51.66 364 THR C O 1
ATOM 2982 N N . ARG A 1 365 ? -39.351 -24.936 46.431 1.00 54.52 365 ARG C N 1
ATOM 2983 C CA . ARG A 1 365 ? -38.922 -23.655 45.916 1.00 52.54 365 ARG C CA 1
ATOM 2984 C C . ARG A 1 365 ? -39.227 -22.575 46.939 1.00 50.75 365 ARG C C 1
ATOM 2985 O O . ARG A 1 365 ? -39.798 -21.566 46.644 1.00 48.31 365 ARG C O 1
ATOM 2993 N N . SER A 1 366 ? -38.768 -22.838 48.148 1.00 50.32 366 SER C N 1
ATOM 2994 C CA . SER A 1 366 ? -39.089 -22.157 49.376 1.00 49.13 366 SER C CA 1
ATOM 2995 C C . SER A 1 366 ? -37.822 -21.789 50.098 1.00 49.35 366 SER C C 1
ATOM 2996 O O . SER A 1 366 ? -36.785 -22.292 49.798 1.00 48.03 366 SER C O 1
ATOM 2999 N N . VAL A 1 367 ? -37.938 -20.918 51.075 1.00 41.86 367 VAL C N 1
ATOM 3000 C CA . VAL A 1 367 ? -36.869 -20.658 52.007 1.00 43.04 367 VAL C CA 1
ATOM 3001 C C . VAL A 1 367 ? -37.413 -20.665 53.425 1.00 44.99 367 VAL C C 1
ATOM 3002 O O . VAL A 1 367 ? -38.577 -20.441 53.658 1.00 43.38 367 VAL C O 1
ATOM 3006 N N . ASN A 1 368 ? -36.543 -20.936 54.368 1.00 40.74 368 ASN C N 1
ATOM 3007 C CA . ASN A 1 368 ? -36.889 -20.903 55.750 1.00 44.59 368 ASN C CA 1
ATOM 3008 C C . ASN A 1 368 ? -36.103 -19.793 56.405 1.00 46.78 368 ASN C C 1
ATOM 3009 O O . ASN A 1 368 ? -34.895 -19.836 56.454 1.00 40.84 368 ASN C O 1
ATOM 3014 N N . ILE A 1 369 ? -36.827 -18.815 56.918 1.00 40.33 369 ILE C N 1
ATOM 3015 C CA . ILE A 1 369 ? -36.299 -17.525 57.278 1.00 44.78 369 ILE C CA 1
ATOM 3016 C C . ILE A 1 369 ? -36.086 -17.269 58.745 1.00 39.73 369 ILE C C 1
ATOM 3017 O O . ILE A 1 369 ? -36.959 -17.432 59.549 1.00 41.26 369 ILE C O 1
ATOM 3022 N N . ARG A 1 370 ? -34.888 -16.800 59.027 1.00 37.98 370 ARG C N 1
ATOM 3023 C CA . ARG A 1 370 ? -34.481 -16.313 60.307 1.00 42.08 370 ARG C CA 1
ATOM 3024 C C . ARG A 1 370 ? -33.936 -14.894 60.250 1.00 44.12 370 ARG C C 1
ATOM 3025 O O . ARG A 1 370 ? -33.142 -14.579 59.433 1.00 43.72 370 ARG C O 1
ATOM 3033 N N . THR A 1 371 ? -34.351 -14.045 61.158 1.00 41.47 371 THR C N 1
ATOM 3034 C CA . THR A 1 371 ? -33.840 -12.702 61.232 1.00 37.96 371 THR C CA 1
ATOM 3035 C C . THR A 1 371 ? -32.520 -12.594 61.926 1.00 35.82 371 THR C C 1
ATOM 3036 O O . THR A 1 371 ? -31.995 -13.545 62.377 1.00 36.18 371 THR C O 1
ATOM 3040 N N . ARG A 1 372 ? -31.968 -11.400 61.919 1.00 38.58 372 ARG C N 1
ATOM 3041 C CA . ARG A 1 372 ? -30.681 -11.075 62.486 1.00 38.37 372 ARG C CA 1
ATOM 3042 C C . ARG A 1 372 ? -30.671 -11.271 63.946 1.00 43.82 372 ARG C C 1
ATOM 3043 O O . ARG A 1 372 ? -29.688 -11.670 64.516 1.00 37.87 372 ARG C O 1
ATOM 3051 N N . ASP A 1 373 ? -31.809 -10.942 64.539 1.00 38.88 373 ASP C N 1
ATOM 3052 C CA . ASP A 1 373 ? -32.016 -10.934 65.967 1.00 45.80 373 ASP C CA 1
ATOM 3053 C C . ASP A 1 373 ? -32.578 -12.240 66.485 1.00 49.85 373 ASP C C 1
ATOM 3054 O O . ASP A 1 373 ? -33.418 -12.266 67.347 1.00 47.01 373 ASP C O 1
ATOM 3059 N N . ASN A 1 374 ? -32.103 -13.341 65.915 1.00 51.20 374 ASN C N 1
ATOM 3060 C CA . ASN A 1 374 ? -32.705 -14.657 65.909 1.00 47.81 374 ASN C CA 1
ATOM 3061 C C . ASN A 1 374 ? -34.093 -14.423 65.506 1.00 46.84 374 ASN C C 1
ATOM 3062 O O . ASN A 1 374 ? -34.246 -13.520 64.784 1.00 60.91 374 ASN C O 1
ATOM 3067 N N . LYS A 1 375 ? -35.079 -15.118 65.997 1.00 40.77 375 LYS C N 1
ATOM 3068 C CA . LYS A 1 375 ? -36.453 -14.859 65.590 1.00 49.30 375 LYS C CA 1
ATOM 3069 C C . LYS A 1 375 ? -36.852 -15.578 64.327 1.00 50.47 375 LYS C C 1
ATOM 3070 O O . LYS A 1 375 ? -36.339 -15.349 63.278 1.00 49.90 375 LYS C O 1
ATOM 3076 N N . VAL A 1 376 ? -37.777 -16.493 64.472 1.00 48.33 376 VAL C N 1
ATOM 3077 C CA . VAL A 1 376 ? -38.076 -17.434 63.425 1.00 47.48 376 VAL C CA 1
ATOM 3078 C C . VAL A 1 376 ? -39.405 -17.195 62.739 1.00 51.42 376 VAL C C 1
ATOM 3079 O O . VAL A 1 376 ? -40.441 -17.481 63.230 1.00 51.71 376 VAL C O 1
ATOM 3083 N N . THR A 1 377 ? -39.299 -16.594 61.580 1.00 53.34 377 THR C N 1
ATOM 3084 C CA . THR A 1 377 ? -40.352 -16.256 60.662 1.00 47.84 377 THR C CA 1
ATOM 3085 C C . THR A 1 377 ? -41.066 -17.406 60.021 1.00 48.47 377 THR C C 1
ATOM 3086 O O . THR A 1 377 ? -42.218 -17.301 59.722 1.00 47.43 377 THR C O 1
ATOM 3090 N N . GLY A 1 378 ? -40.371 -18.495 59.787 1.00 50.15 378 GLY C N 1
ATOM 3091 C CA . GLY A 1 378 ? -40.988 -19.573 59.084 1.00 47.23 378 GLY C CA 1
ATOM 3092 C C . GLY A 1 378 ? -40.751 -19.549 57.611 1.00 49.83 378 GLY C C 1
ATOM 3093 O O . GLY A 1 378 ? -39.800 -19.011 57.155 1.00 53.88 378 GLY C O 1
ATOM 3094 N N . THR A 1 379 ? -41.662 -20.146 56.888 1.00 45.15 379 THR C N 1
ATOM 3095 C CA . THR A 1 379 ? -41.439 -20.586 55.548 1.00 46.87 379 THR C CA 1
ATOM 3096 C C . THR A 1 379 ? -42.086 -19.646 54.575 1.00 43.31 379 THR C C 1
ATOM 3097 O O . THR A 1 379 ? -43.178 -19.196 54.772 1.00 46.55 379 THR C O 1
ATOM 3101 N N . LYS A 1 380 ? -41.364 -19.328 53.530 1.00 45.68 380 LYS C N 1
ATOM 3102 C CA . LYS A 1 380 ? -41.920 -18.576 52.458 1.00 47.10 380 LYS C CA 1
ATOM 3103 C C . LYS A 1 380 ? -41.446 -19.152 51.175 1.00 46.16 380 LYS C C 1
ATOM 3104 O O . LYS A 1 380 ? -40.426 -19.770 51.127 1.00 43.40 380 LYS C O 1
ATOM 3110 N N . THR A 1 381 ? -42.236 -18.959 50.141 1.00 46.48 381 THR C N 1
ATOM 3111 C CA . THR A 1 381 ? -41.842 -19.273 48.796 1.00 46.84 381 THR C CA 1
ATOM 3112 C C . THR A 1 381 ? -40.830 -18.256 48.371 1.00 48.41 381 THR C C 1
ATOM 3113 O O . THR A 1 381 ? -40.797 -17.169 48.867 1.00 47.81 381 THR C O 1
ATOM 3117 N N . LEU A 1 382 ? -40.012 -18.621 47.427 1.00 48.48 382 LEU C N 1
ATOM 3118 C CA . LEU A 1 382 ? -38.950 -17.791 47.021 1.00 51.54 382 LEU C CA 1
ATOM 3119 C C . LEU A 1 382 ? -39.562 -16.539 46.531 1.00 50.50 382 LEU C C 1
ATOM 3120 O O . LEU A 1 382 ? -39.017 -15.498 46.713 1.00 52.74 382 LEU C O 1
ATOM 3125 N N . GLU A 1 383 ? -40.699 -16.636 45.892 1.00 53.60 383 GLU C N 1
ATOM 3126 C CA . GLU A 1 383 ? -41.392 -15.454 45.460 1.00 53.23 383 GLU C CA 1
ATOM 3127 C C . GLU A 1 383 ? -41.853 -14.554 46.576 1.00 51.33 383 GLU C C 1
ATOM 3128 O O . GLU A 1 383 ? -41.733 -13.363 46.477 1.00 59.61 383 GLU C O 1
ATOM 3134 N N . GLU A 1 384 ? -42.425 -15.116 47.618 1.00 44.75 384 GLU C N 1
ATOM 3135 C CA . GLU A 1 384 ? -42.911 -14.318 48.714 1.00 47.05 384 GLU C CA 1
ATOM 3136 C C . GLU A 1 384 ? -41.805 -13.594 49.405 1.00 43.91 384 GLU C C 1
ATOM 3137 O O . GLU A 1 384 ? -41.970 -12.478 49.823 1.00 41.52 384 GLU C O 1
ATOM 3143 N N . ALA A 1 385 ? -40.691 -14.278 49.558 1.00 41.40 385 ALA C N 1
ATOM 3144 C CA . ALA A 1 385 ? -39.542 -13.732 50.199 1.00 38.20 385 ALA C CA 1
ATOM 3145 C C . ALA A 1 385 ? -38.993 -12.546 49.472 1.00 42.40 385 ALA C C 1
ATOM 3146 O O . ALA A 1 385 ? -38.709 -11.571 50.061 1.00 42.85 385 ALA C O 1
ATOM 3148 N N . ILE A 1 386 ? -38.864 -12.635 48.176 1.00 43.44 386 ILE C N 1
ATOM 3149 C CA . ILE A 1 386 ? -38.391 -11.537 47.378 1.00 40.22 386 ILE C CA 1
ATOM 3150 C C . ILE A 1 386 ? -39.339 -10.363 47.410 1.00 42.69 386 ILE C C 1
ATOM 3151 O O . ILE A 1 386 ? -38.938 -9.247 47.429 1.00 42.45 386 ILE C O 1
ATOM 3156 N N . ALA A 1 387 ? -40.609 -10.646 47.394 1.00 42.20 387 ALA C N 1
ATOM 3157 C CA . ALA A 1 387 ? -41.600 -9.629 47.515 1.00 41.16 387 ALA C CA 1
ATOM 3158 C C . ALA A 1 387 ? -41.542 -8.950 48.868 1.00 42.30 387 ALA C C 1
ATOM 3159 O O . ALA A 1 387 ? -41.823 -7.807 48.997 1.00 39.13 387 ALA C O 1
ATOM 3161 N N . MET A 1 388 ? -41.255 -9.715 49.888 1.00 41.00 388 MET C N 1
ATOM 3162 C CA . MET A 1 388 ? -41.126 -9.196 51.218 1.00 40.06 388 MET C CA 1
ATOM 3163 C C . MET A 1 388 ? -39.937 -8.300 51.463 1.00 42.78 388 MET C C 1
ATOM 3164 O O . MET A 1 388 ? -40.042 -7.307 52.113 1.00 38.07 388 MET C O 1
ATOM 3169 N N . PHE A 1 389 ? -38.802 -8.714 50.947 1.00 34.58 389 PHE C N 1
ATOM 3170 C CA . PHE A 1 389 ? -37.598 -7.946 50.906 1.00 32.89 389 PHE C CA 1
ATOM 3171 C C . PHE A 1 389 ? -37.726 -6.702 50.072 1.00 37.98 389 PHE C C 1
ATOM 3172 O O . PHE A 1 389 ? -37.165 -5.717 50.396 1.00 37.31 389 PHE C O 1
ATOM 3180 N N . LYS A 1 390 ? -38.452 -6.782 48.979 1.00 39.08 390 LYS C N 1
ATOM 3181 C CA . LYS A 1 390 ? -38.718 -5.641 48.127 1.00 44.76 390 LYS C CA 1
ATOM 3182 C C . LYS A 1 390 ? -39.519 -4.577 48.809 1.00 43.88 390 LYS C C 1
ATOM 3183 O O . LYS A 1 390 ? -39.314 -3.427 48.575 1.00 45.01 390 LYS C O 1
ATOM 3189 N N . GLU A 1 391 ? -40.483 -4.990 49.597 1.00 39.71 391 GLU C N 1
ATOM 3190 C CA . GLU A 1 391 ? -41.265 -4.095 50.408 1.00 43.30 391 GLU C CA 1
ATOM 3191 C C . GLU A 1 391 ? -40.468 -3.386 51.464 1.00 38.57 391 GLU C C 1
ATOM 3192 O O . GLU A 1 391 ? -40.654 -2.248 51.672 1.00 40.90 391 GLU C O 1
ATOM 3198 N N . LEU A 1 392 ? -39.597 -4.089 52.148 1.00 34.58 392 LEU C N 1
ATOM 3199 C CA . LEU A 1 392 ? -38.738 -3.501 53.146 1.00 37.31 392 LEU C CA 1
ATOM 3200 C C . LEU A 1 392 ? -37.773 -2.489 52.587 1.00 42.06 392 LEU C C 1
ATOM 3201 O O . LEU A 1 392 ? -37.442 -1.548 53.221 1.00 38.53 392 LEU C O 1
ATOM 3206 N N . GLU A 1 393 ? -37.241 -2.763 51.429 1.00 42.00 393 GLU C N 1
ATOM 3207 C CA . GLU A 1 393 ? -36.375 -1.850 50.769 1.00 41.21 393 GLU C CA 1
ATOM 3208 C C . GLU A 1 393 ? -37.062 -0.622 50.269 1.00 39.65 393 GLU C C 1
ATOM 3209 O O . GLU A 1 393 ? -36.579 0.463 50.432 1.00 36.32 393 GLU C O 1
ATOM 3215 N N . GLU A 1 394 ? -38.193 -0.842 49.634 1.00 37.14 394 GLU C N 1
ATOM 3216 C CA . GLU A 1 394 ? -38.941 0.194 48.999 1.00 38.57 394 GLU C CA 1
ATOM 3217 C C . GLU A 1 394 ? -39.419 1.183 50.036 1.00 41.25 394 GLU C C 1
ATOM 3218 O O . GLU A 1 394 ? -39.387 2.359 49.827 1.00 46.43 394 GLU C O 1
ATOM 3224 N N . THR A 1 395 ? -39.843 0.694 51.175 1.00 39.04 395 THR C N 1
ATOM 3225 C CA . THR A 1 395 ? -40.293 1.561 52.233 1.00 40.12 395 THR C CA 1
ATOM 3226 C C . THR A 1 395 ? -39.213 2.044 53.175 1.00 39.89 395 THR C C 1
ATOM 3227 O O . THR A 1 395 ? -39.458 2.889 53.979 1.00 42.53 395 THR C O 1
ATOM 3231 N N . LYS A 1 396 ? -38.019 1.529 53.049 1.00 34.73 396 LYS C N 1
ATOM 3232 C CA . LYS A 1 396 ? -36.909 1.912 53.884 1.00 35.08 396 LYS C CA 1
ATOM 3233 C C . LYS A 1 396 ? -37.184 1.664 55.358 1.00 38.31 396 LYS C C 1
ATOM 3234 O O . LYS A 1 396 ? -36.795 2.403 56.239 1.00 37.38 396 LYS C O 1
ATOM 3240 N N . ALA A 1 397 ? -37.799 0.534 55.614 1.00 33.86 397 ALA C N 1
ATOM 3241 C CA . ALA A 1 397 ? -38.195 0.115 56.934 1.00 38.49 397 ALA C CA 1
ATOM 3242 C C . ALA A 1 397 ? -37.098 -0.088 57.976 1.00 36.28 397 ALA C C 1
ATOM 3243 O O . ALA A 1 397 ? -36.092 -0.685 57.716 1.00 33.17 397 ALA C O 1
ATOM 3245 N N . ALA A 1 398 ? -37.378 0.390 59.173 1.00 36.36 398 ALA C N 1
ATOM 3246 C CA . ALA A 1 398 ? -36.501 0.300 60.302 1.00 37.93 398 ALA C CA 1
ATOM 3247 C C . ALA A 1 398 ? -36.773 -1.007 60.974 1.00 43.73 398 ALA C C 1
ATOM 3248 O O . ALA A 1 398 ? -37.821 -1.572 60.798 1.00 44.46 398 ALA C O 1
ATOM 3250 N N . ASP A 1 399 ? -35.810 -1.514 61.697 1.00 41.82 399 ASP C N 1
ATOM 3251 C CA . ASP A 1 399 ? -36.013 -2.771 62.336 1.00 46.12 399 ASP C CA 1
ATOM 3252 C C . ASP A 1 399 ? -37.061 -2.583 63.395 1.00 60.05 399 ASP C C 1
ATOM 3253 O O . ASP A 1 399 ? -37.895 -3.431 63.635 1.00 59.03 399 ASP C O 1
ATOM 3258 N N . GLU A 1 400 ? -36.994 -1.424 64.011 1.00 73.50 400 GLU C N 1
ATOM 3259 C CA . GLU A 1 400 ? -37.956 -0.953 64.958 1.00 88.75 400 GLU C CA 1
ATOM 3260 C C . GLU A 1 400 ? -37.459 0.429 65.329 1.00 83.51 400 GLU C C 1
ATOM 3261 O O . GLU A 1 400 ? -36.288 0.752 65.111 1.00 77.82 400 GLU C O 1
ATOM 3267 N N . MET B 1 1 ? -22.837 9.648 6.593 1.00 98.23 1 MET D N 1
ATOM 3268 C CA . MET B 1 1 ? -21.751 9.835 7.531 1.00 99.78 1 MET D CA 1
ATOM 3269 C C . MET B 1 1 ? -20.968 11.068 7.180 1.00 90.26 1 MET D C 1
ATOM 3270 O O . MET B 1 1 ? -19.786 11.119 7.376 1.00 83.95 1 MET D O 1
ATOM 3275 N N . ASP B 1 2 ? -21.664 12.055 6.654 1.00 84.16 2 ASP D N 1
ATOM 3276 C CA . ASP B 1 2 ? -21.048 13.175 5.989 1.00 79.66 2 ASP D CA 1
ATOM 3277 C C . ASP B 1 2 ? -21.495 14.510 6.545 1.00 72.43 2 ASP D C 1
ATOM 3278 O O . ASP B 1 2 ? -22.570 14.977 6.190 1.00 73.55 2 ASP D O 1
ATOM 3283 N N . HIS B 1 3 ? -20.706 15.139 7.389 1.00 62.45 3 HIS D N 1
ATOM 3284 C CA . HIS B 1 3 ? -21.120 16.435 7.872 1.00 65.41 3 HIS D CA 1
ATOM 3285 C C . HIS B 1 3 ? -20.059 17.360 8.424 1.00 57.21 3 HIS D C 1
ATOM 3286 O O . HIS B 1 3 ? -18.987 16.948 8.718 1.00 49.31 3 HIS D O 1
ATOM 3293 N N . ARG B 1 4 ? -20.390 18.629 8.547 1.00 59.01 4 ARG D N 1
ATOM 3294 C CA . ARG B 1 4 ? -19.540 19.525 9.280 1.00 58.75 4 ARG D CA 1
ATOM 3295 C C . ARG B 1 4 ? -19.522 19.136 10.732 1.00 69.40 4 ARG D C 1
ATOM 3296 O O . ARG B 1 4 ? -20.546 18.825 11.320 1.00 64.80 4 ARG D O 1
ATOM 3304 N N . ARG B 1 5 ? -18.306 19.100 11.262 1.00 74.55 5 ARG D N 1
ATOM 3305 C CA . ARG B 1 5 ? -18.070 18.736 12.637 1.00 76.78 5 ARG D CA 1
ATOM 3306 C C . ARG B 1 5 ? -18.487 19.893 13.514 1.00 78.82 5 ARG D C 1
ATOM 3307 O O . ARG B 1 5 ? -18.678 21.016 13.049 1.00 77.80 5 ARG D O 1
ATOM 3315 N N . LEU B 1 6 ? -18.627 19.598 14.793 1.00 84.39 6 LEU D N 1
ATOM 3316 C CA . LEU B 1 6 ? -19.064 20.576 15.779 1.00 82.83 6 LEU D CA 1
ATOM 3317 C C . LEU B 1 6 ? -18.344 20.315 17.097 1.00 90.53 6 LEU D C 1
ATOM 3318 O O . LEU B 1 6 ? -18.965 20.262 18.158 1.00 97.19 6 LEU D O 1
ATOM 3323 N N . GLY B 1 7 ? -17.028 20.146 17.019 1.00 96.05 7 GLY D N 1
ATOM 3324 C CA . GLY B 1 7 ? -16.220 19.867 18.192 1.00 93.16 7 GLY D CA 1
ATOM 3325 C C . GLY B 1 7 ? -16.435 20.865 19.312 1.00 94.70 7 GLY D C 1
ATOM 3326 O O . GLY B 1 7 ? -17.479 21.512 19.389 1.00 90.13 7 GLY D O 1
ATOM 3327 N N . VAL B 1 8 ? -15.440 20.987 20.185 1.00 94.79 8 VAL D N 1
ATOM 3328 C CA . VAL B 1 8 ? -15.516 21.906 21.313 1.00 93.73 8 VAL D CA 1
ATOM 3329 C C . VAL B 1 8 ? -16.068 23.268 20.887 1.00 91.48 8 VAL D C 1
ATOM 3330 O O . VAL B 1 8 ? -15.332 24.088 20.339 1.00 91.72 8 VAL D O 1
ATOM 3334 N N . SER B 1 9 ? -17.356 23.514 21.132 1.00 101.10 9 SER D N 1
ATOM 3335 C CA . SER B 1 9 ? -18.252 22.557 21.780 1.00 99.30 9 SER D CA 1
ATOM 3336 C C . SER B 1 9 ? -19.651 23.141 21.942 1.00 95.24 9 SER D C 1
ATOM 3337 O O . SER B 1 9 ? -19.812 24.345 22.142 1.00 82.88 9 SER D O 1
ATOM 3340 N N . GLU B 1 10 ? -20.661 22.281 21.854 1.00 89.90 10 GLU D N 1
ATOM 3341 C CA . GLU B 1 10 ? -22.042 22.716 21.990 1.00 85.07 10 GLU D CA 1
ATOM 3342 C C . GLU B 1 10 ? -22.171 22.878 23.490 1.00 68.67 10 GLU D C 1
ATOM 3343 O O . GLU B 1 10 ? -21.257 22.487 24.216 1.00 61.14 10 GLU D O 1
ATOM 3349 N N . GLU B 1 11 ? -23.250 23.460 24.001 1.00 71.23 11 GLU D N 1
ATOM 3350 C CA . GLU B 1 11 ? -23.105 23.904 25.380 1.00 61.51 11 GLU D CA 1
ATOM 3351 C C . GLU B 1 11 ? -23.835 23.169 26.534 1.00 54.56 11 GLU D C 1
ATOM 3352 O O . GLU B 1 11 ? -24.915 23.513 26.987 1.00 58.55 11 GLU D O 1
ATOM 3358 N N . LEU B 1 12 ? -23.191 22.108 26.958 1.00 50.42 12 LEU D N 1
ATOM 3359 C CA . LEU B 1 12 ? -23.563 21.331 28.109 1.00 42.81 12 LEU D CA 1
ATOM 3360 C C . LEU B 1 12 ? -22.487 21.416 29.157 1.00 37.39 12 LEU D C 1
ATOM 3361 O O . LEU B 1 12 ? -22.652 20.961 30.237 1.00 39.16 12 LEU D O 1
ATOM 3366 N N . PHE B 1 13 ? -21.357 21.952 28.776 1.00 35.23 13 PHE D N 1
ATOM 3367 C CA . PHE B 1 13 ? -20.252 22.075 29.658 1.00 37.21 13 PHE D CA 1
ATOM 3368 C C . PHE B 1 13 ? -19.497 23.246 29.157 1.00 35.52 13 PHE D C 1
ATOM 3369 O O . PHE B 1 13 ? -19.692 23.641 28.069 1.00 36.63 13 PHE D O 1
ATOM 3377 N N . PHE B 1 14 ? -18.638 23.803 29.983 1.00 33.31 14 PHE D N 1
ATOM 3378 C CA . PHE B 1 14 ? -17.830 24.930 29.618 1.00 32.85 14 PHE D CA 1
ATOM 3379 C C . PHE B 1 14 ? -16.558 24.904 30.389 1.00 29.77 14 PHE D C 1
ATOM 3380 O O . PHE B 1 14 ? -16.401 24.111 31.241 1.00 32.02 14 PHE D O 1
ATOM 3388 N N . PHE B 1 15 ? -15.641 25.769 30.030 1.00 33.54 15 PHE D N 1
ATOM 3389 C CA . PHE B 1 15 ? -14.350 25.850 30.631 1.00 34.67 15 PHE D CA 1
ATOM 3390 C C . PHE B 1 15 ? -14.063 27.274 31.036 1.00 37.69 15 PHE D C 1
ATOM 3391 O O . PHE B 1 15 ? -14.439 28.177 30.376 1.00 37.08 15 PHE D O 1
ATOM 3399 N N . HIS B 1 16 ? -13.376 27.457 32.136 1.00 34.57 16 HIS D N 1
ATOM 3400 C CA . HIS B 1 16 ? -13.104 28.772 32.650 1.00 33.43 16 HIS D CA 1
ATOM 3401 C C . HIS B 1 16 ? -11.635 28.929 32.877 1.00 35.33 16 HIS D C 1
ATOM 3402 O O . HIS B 1 16 ? -11.005 28.034 33.278 1.00 33.32 16 HIS D O 1
ATOM 3409 N N . SER B 1 17 ? -11.110 30.110 32.649 1.00 37.66 17 SER D N 1
ATOM 3410 C CA . SER B 1 17 ? -9.682 30.358 32.726 1.00 33.87 17 SER D CA 1
ATOM 3411 C C . SER B 1 17 ? -9.085 30.172 34.108 1.00 34.12 17 SER D C 1
ATOM 3412 O O . SER B 1 17 ? -7.909 29.971 34.258 1.00 36.58 17 SER D O 1
ATOM 3415 N N . LEU B 1 18 ? -9.927 30.247 35.111 1.00 32.53 18 LEU D N 1
ATOM 3416 C CA . LEU B 1 18 ? -9.562 29.904 36.463 1.00 33.05 18 LEU D CA 1
ATOM 3417 C C . LEU B 1 18 ? -9.234 28.438 36.719 1.00 32.83 18 LEU D C 1
ATOM 3418 O O . LEU B 1 18 ? -8.567 28.145 37.646 1.00 36.77 18 LEU D O 1
ATOM 3423 N N . SER B 1 19 ? -9.748 27.530 35.914 1.00 34.75 19 SER D N 1
ATOM 3424 C CA . SER B 1 19 ? -9.324 26.140 35.907 1.00 34.68 19 SER D CA 1
ATOM 3425 C C . SER B 1 19 ? -9.272 25.617 34.485 1.00 32.97 19 SER D C 1
ATOM 3426 O O . SER B 1 19 ? -10.137 24.863 34.095 1.00 28.30 19 SER D O 1
ATOM 3429 N N . PRO B 1 20 ? -8.293 25.995 33.703 1.00 33.28 20 PRO D N 1
ATOM 3430 C CA . PRO B 1 20 ? -8.288 25.553 32.329 1.00 32.10 20 PRO D CA 1
ATOM 3431 C C . PRO B 1 20 ? -8.123 24.061 32.287 1.00 38.70 20 PRO D C 1
ATOM 3432 O O . PRO B 1 20 ? -7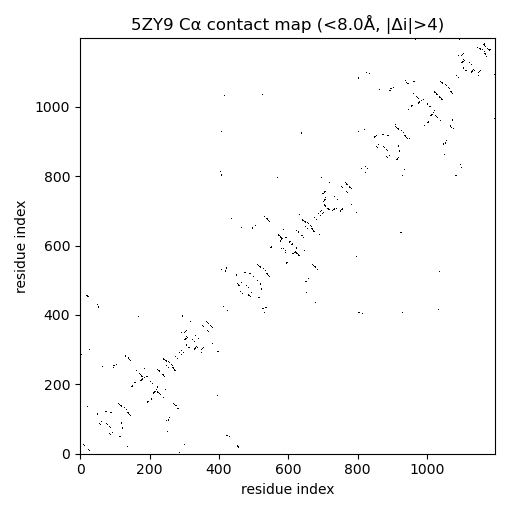.424 23.543 33.101 1.00 36.81 20 PRO D O 1
ATOM 3436 N N . GLY B 1 21 ? -8.788 23.363 31.397 1.00 36.46 21 GLY D N 1
ATOM 3437 C CA . GLY B 1 21 ? -8.705 21.921 31.425 1.00 36.69 21 GLY D CA 1
ATOM 3438 C C . GLY B 1 21 ? -9.546 21.154 32.417 1.00 30.17 21 GLY D C 1
ATOM 3439 O O . GLY B 1 21 ? -9.346 19.997 32.590 1.00 33.78 21 GLY D O 1
ATOM 3440 N N . SER B 1 22 ? -10.468 21.811 33.078 1.00 25.63 22 SER D N 1
ATOM 3441 C CA . SER B 1 22 ? -11.361 21.173 33.995 1.00 25.46 22 SER D CA 1
ATOM 3442 C C . SER B 1 22 ? -12.761 21.600 33.716 1.00 25.18 22 SER D C 1
ATOM 3443 O O . SER B 1 22 ? -13.066 22.715 33.858 1.00 28.55 22 SER D O 1
ATOM 3446 N N . GLY B 1 23 ? -13.622 20.685 33.362 1.00 27.25 23 GLY D N 1
ATOM 3447 C CA . GLY B 1 23 ? -14.966 21.007 32.987 1.00 26.56 23 GLY D CA 1
ATOM 3448 C C . GLY B 1 23 ? -15.950 21.481 34.012 1.00 24.09 23 GLY D C 1
ATOM 3449 O O . GLY B 1 23 ? -15.941 21.034 35.101 1.00 27.42 23 GLY D O 1
ATOM 3450 N N . PHE B 1 24 ? -16.825 22.367 33.603 1.00 23.32 24 PHE D N 1
ATOM 3451 C CA . PHE B 1 24 ? -17.959 22.717 34.376 1.00 24.39 24 PHE D CA 1
ATOM 3452 C C . PHE B 1 24 ? -19.115 22.131 33.654 1.00 26.36 24 PHE D C 1
ATOM 3453 O O . PHE B 1 24 ? -19.353 22.466 32.543 1.00 35.41 24 PHE D O 1
ATOM 3461 N N . TRP B 1 25 ? -19.838 21.259 34.300 1.00 27.77 25 TRP D N 1
ATOM 3462 C CA . TRP B 1 25 ? -20.927 20.610 33.639 1.00 29.73 25 TRP D CA 1
ATOM 3463 C C . TRP B 1 25 ? -22.195 21.255 34.060 1.00 30.45 25 TRP D C 1
ATOM 3464 O O . TRP B 1 25 ? -22.519 21.325 35.194 1.00 30.35 25 TRP D O 1
ATOM 3475 N N . LEU B 1 26 ? -22.894 21.764 33.081 1.00 32.70 26 LEU D N 1
ATOM 3476 C CA . LEU B 1 26 ? -24.177 22.372 33.252 1.00 32.31 26 LEU D CA 1
ATOM 3477 C C . LEU B 1 26 ? -25.201 21.296 33.421 1.00 27.96 26 LEU D C 1
ATOM 3478 O O . LEU B 1 26 ? -24.971 20.190 33.088 1.00 25.76 26 LEU D O 1
ATOM 3483 N N . PRO B 1 27 ? -26.387 21.631 33.836 1.00 31.99 27 PRO D N 1
ATOM 3484 C CA . PRO B 1 27 ? -27.346 20.610 34.221 1.00 31.48 27 PRO D CA 1
ATOM 3485 C C . PRO B 1 27 ? -27.669 19.589 33.134 1.00 32.91 27 PRO D C 1
ATOM 3486 O O . PRO B 1 27 ? -27.809 18.446 33.455 1.00 29.99 27 PRO D O 1
ATOM 3490 N N . HIS B 1 28 ? -27.791 20.016 31.892 1.00 35.29 28 HIS D N 1
ATOM 3491 C CA . HIS B 1 28 ? -27.989 19.135 30.765 1.00 33.02 28 HIS D CA 1
ATOM 3492 C C . HIS B 1 28 ? -26.825 18.218 30.470 1.00 30.40 28 HIS D C 1
ATOM 3493 O O . HIS B 1 28 ? -27.024 17.123 30.126 1.00 29.85 28 HIS D O 1
ATOM 3500 N N . GLY B 1 29 ? -25.615 18.692 30.594 1.00 28.79 29 GLY D N 1
ATOM 3501 C CA . GLY B 1 29 ? -24.451 17.856 30.494 1.00 25.84 29 GLY D CA 1
ATOM 3502 C C . GLY B 1 29 ? -24.239 16.829 31.580 1.00 29.25 29 GLY D C 1
ATOM 3503 O O . GLY B 1 29 ? -23.892 15.721 31.327 1.00 28.58 29 GLY D O 1
ATOM 3504 N N . SER B 1 30 ? -24.481 17.252 32.797 1.00 27.12 30 SER D N 1
ATOM 3505 C CA . SER B 1 30 ? -24.358 16.456 33.981 1.00 30.86 30 SER D CA 1
ATOM 3506 C C . SER B 1 30 ? -25.295 15.328 33.894 1.00 29.63 30 SER D C 1
ATOM 3507 O O . SER B 1 30 ? -25.015 14.246 34.311 1.00 27.37 30 SER D O 1
ATOM 3510 N N . ALA B 1 31 ? -26.422 15.616 33.331 1.00 25.65 31 ALA D N 1
ATOM 3511 C CA . ALA B 1 31 ? -27.428 14.644 33.225 1.00 28.70 31 ALA D CA 1
ATOM 3512 C C . ALA B 1 31 ? -26.968 13.482 32.400 1.00 30.76 31 ALA D C 1
ATOM 3513 O O . ALA B 1 31 ? -27.322 12.389 32.673 1.00 29.55 31 ALA D O 1
ATOM 3515 N N . ILE B 1 32 ? -26.256 13.759 31.333 1.00 26.82 32 ILE D N 1
ATOM 3516 C CA . ILE B 1 32 ? -25.674 12.771 30.471 1.00 29.88 32 ILE D CA 1
ATOM 3517 C C . ILE B 1 32 ? -24.563 11.981 31.129 1.00 32.91 32 ILE D C 1
ATOM 3518 O O . ILE B 1 32 ? -24.506 10.796 31.058 1.00 31.83 32 ILE D O 1
ATOM 3523 N N . TYR B 1 33 ? -23.693 12.697 31.799 1.00 26.84 33 TYR D N 1
ATOM 3524 C CA . TYR B 1 33 ? -22.572 12.157 32.477 1.00 27.36 33 TYR D CA 1
ATOM 3525 C C . TYR B 1 33 ? -23.048 11.203 33.586 1.00 26.80 33 TYR D C 1
ATOM 3526 O O . TYR B 1 33 ? -22.570 10.124 33.685 1.00 25.27 33 TYR D O 1
ATOM 3535 N N . PHE B 1 34 ? -24.022 11.626 34.373 1.00 22.50 34 PHE D N 1
ATOM 3536 C CA . PHE B 1 34 ? -24.647 10.787 35.383 1.00 31.08 34 PHE D CA 1
ATOM 3537 C C . PHE B 1 34 ? -25.414 9.571 34.796 1.00 27.96 34 PHE D C 1
ATOM 3538 O O . PHE B 1 34 ? -25.413 8.533 35.344 1.00 31.02 34 PHE D O 1
ATOM 3546 N N . LYS B 1 35 ? -26.044 9.729 33.660 1.00 29.74 35 LYS D N 1
ATOM 3547 C CA . LYS B 1 35 ? -26.663 8.636 32.957 1.00 34.75 35 LYS D CA 1
ATOM 3548 C C . LYS B 1 35 ? -25.714 7.561 32.459 1.00 31.59 35 LYS D C 1
ATOM 3549 O O . LYS B 1 35 ? -26.030 6.414 32.500 1.00 29.68 35 LYS D O 1
ATOM 3555 N N . LEU B 1 36 ? -24.562 7.959 31.974 1.00 27.25 36 LEU D N 1
ATOM 3556 C CA . LEU B 1 36 ? -23.506 7.059 31.629 1.00 27.64 36 LEU D CA 1
ATOM 3557 C C . LEU B 1 36 ? -22.944 6.295 32.792 1.00 31.71 36 LEU D C 1
ATOM 3558 O O . LEU B 1 36 ? -22.632 5.170 32.676 1.00 30.11 36 LEU D O 1
ATOM 3563 N N . LEU B 1 37 ? -22.797 6.957 33.908 1.00 31.79 37 LEU D N 1
ATOM 3564 C CA . LEU B 1 37 ? -22.322 6.359 35.101 1.00 32.35 37 LEU D CA 1
ATOM 3565 C C . LEU B 1 37 ? -23.294 5.341 35.593 1.00 32.78 37 LEU D C 1
ATOM 3566 O O . LEU B 1 37 ? -22.920 4.285 36.016 1.00 30.76 37 LEU D O 1
ATOM 3571 N N . LYS B 1 38 ? -24.555 5.671 35.507 1.00 30.87 38 LYS D N 1
ATOM 3572 C CA . LYS B 1 38 ? -25.554 4.777 35.946 1.00 31.27 38 LYS D CA 1
ATOM 3573 C C . LYS B 1 38 ? -25.546 3.487 35.145 1.00 30.91 38 LYS D C 1
ATOM 3574 O O . LYS B 1 38 ? -25.713 2.447 35.715 1.00 32.32 38 LYS D O 1
ATOM 3580 N N . PHE B 1 39 ? -25.373 3.572 33.843 1.00 31.05 39 PHE D N 1
ATOM 3581 C CA . PHE B 1 39 ? -25.343 2.431 32.974 1.00 29.14 39 PHE D CA 1
ATOM 3582 C C . PHE B 1 39 ? -24.172 1.498 33.230 1.00 28.45 39 PHE D C 1
ATOM 3583 O O . PHE B 1 39 ? -24.324 0.320 33.265 1.00 30.09 39 PHE D O 1
ATOM 3591 N N . ILE B 1 40 ? -23.003 2.059 33.395 1.00 28.96 40 ILE D N 1
ATOM 3592 C CA . ILE B 1 40 ? -21.827 1.315 33.642 1.00 27.54 40 ILE D CA 1
ATOM 3593 C C . ILE B 1 40 ? -21.929 0.622 34.977 1.00 30.08 40 ILE D C 1
ATOM 3594 O O . ILE B 1 40 ? -21.522 -0.476 35.123 1.00 32.10 40 ILE D O 1
ATOM 3599 N N . ARG B 1 41 ? -22.485 1.307 35.951 1.00 30.97 41 ARG D N 1
ATOM 3600 C CA . ARG B 1 41 ? -22.719 0.758 37.261 1.00 31.68 41 ARG D CA 1
ATOM 3601 C C . ARG B 1 41 ? -23.719 -0.385 37.249 1.00 31.33 41 ARG D C 1
ATOM 3602 O O . ARG B 1 41 ? -23.530 -1.349 37.915 1.00 33.11 41 ARG D O 1
ATOM 3610 N N . GLU B 1 42 ? -24.763 -0.274 36.464 1.00 28.79 42 GLU D N 1
ATOM 3611 C CA . GLU B 1 42 ? -25.712 -1.334 36.310 1.00 29.95 42 GLU D CA 1
ATOM 3612 C C . GLU B 1 42 ? -25.050 -2.543 35.726 1.00 33.05 42 GLU D C 1
ATOM 3613 O O . GLU B 1 42 ? -25.336 -3.620 36.121 1.00 38.94 42 GLU D O 1
ATOM 3619 N N . GLN B 1 43 ? -24.197 -2.352 34.741 1.00 30.87 43 GLN D N 1
ATOM 3620 C CA . GLN B 1 43 ? -23.393 -3.401 34.163 1.00 32.61 43 GLN D CA 1
ATOM 3621 C C . GLN B 1 43 ? -22.380 -4.018 35.099 1.00 32.34 43 GLN D C 1
ATOM 3622 O O . GLN B 1 43 ? -22.203 -5.178 35.095 1.00 30.97 43 GLN D O 1
ATOM 3628 N N . TYR B 1 44 ? -21.744 -3.207 35.917 1.00 31.96 44 TYR D N 1
ATOM 3629 C CA . TYR B 1 44 ? -20.779 -3.670 36.851 1.00 30.69 44 TYR D CA 1
ATOM 3630 C C . TYR B 1 44 ? -21.414 -4.636 37.825 1.00 35.63 44 TYR D C 1
ATOM 3631 O O . TYR B 1 44 ? -20.854 -5.642 38.158 1.00 36.94 44 TYR D O 1
ATOM 3640 N N . ARG B 1 45 ? -22.602 -4.325 38.276 1.00 33.57 45 ARG D N 1
ATOM 3641 C CA . ARG B 1 45 ? -23.249 -5.154 39.226 1.00 33.22 45 ARG D CA 1
ATOM 3642 C C . ARG B 1 45 ? -23.567 -6.494 38.618 1.00 34.87 45 ARG D C 1
ATOM 3643 O O . ARG B 1 45 ? -23.270 -7.496 39.181 1.00 38.54 45 ARG D O 1
ATOM 3651 N N . ALA B 1 46 ? -24.155 -6.491 37.455 1.00 32.89 46 ALA D N 1
ATOM 3652 C CA . ALA B 1 46 ? -24.486 -7.696 36.751 1.00 30.59 46 ALA D CA 1
ATOM 3653 C C . ALA B 1 46 ? -23.312 -8.580 36.353 1.00 33.14 46 ALA D C 1
ATOM 3654 O O . ALA B 1 46 ? -23.483 -9.721 36.062 1.00 31.09 46 ALA D O 1
ATOM 3656 N N . ARG B 1 47 ? -22.131 -8.017 36.302 1.00 30.79 47 ARG D N 1
ATOM 3657 C CA . ARG B 1 47 ? -20.998 -8.689 35.758 1.00 35.70 47 ARG D CA 1
ATOM 3658 C C . ARG B 1 47 ? -19.899 -9.032 36.722 1.00 31.49 47 ARG D C 1
ATOM 3659 O O . ARG B 1 47 ? -18.816 -9.255 36.311 1.00 32.52 47 ARG D O 1
ATOM 3667 N N . GLY B 1 48 ? -20.168 -9.057 37.998 1.00 33.16 48 GLY D N 1
ATOM 3668 C CA . GLY B 1 48 ? -19.127 -9.293 38.960 1.00 28.06 48 GLY D CA 1
ATOM 3669 C C . GLY B 1 48 ? -18.147 -8.235 39.366 1.00 32.39 48 GLY D C 1
ATOM 3670 O O . GLY B 1 48 ? -17.114 -8.552 39.863 1.00 33.19 48 GLY D O 1
ATOM 3671 N N . TYR B 1 49 ? -18.495 -6.983 39.222 1.00 31.59 49 TYR D N 1
ATOM 3672 C CA . TYR B 1 49 ? -17.614 -5.929 39.641 1.00 30.80 49 TYR D CA 1
ATOM 3673 C C . TYR B 1 49 ? -18.122 -5.265 40.860 1.00 31.89 49 TYR D C 1
ATOM 3674 O O . TYR B 1 49 ? -19.287 -5.098 41.015 1.00 30.17 49 TYR D O 1
ATOM 3683 N N . THR B 1 50 ? -17.225 -4.889 41.731 1.00 27.87 50 THR D N 1
ATOM 3684 C CA . THR B 1 50 ? -17.594 -4.027 42.814 1.00 30.20 50 THR D CA 1
ATOM 3685 C C . THR B 1 50 ? -16.880 -2.692 42.698 1.00 30.74 50 THR D C 1
ATOM 3686 O O . THR B 1 50 ? -15.714 -2.633 42.553 1.00 29.55 50 THR D O 1
ATOM 3690 N N . GLU B 1 51 ? -17.627 -1.624 42.723 1.00 29.23 51 GLU D N 1
ATOM 3691 C CA . GLU B 1 51 ? -17.042 -0.323 42.734 1.00 30.56 51 GLU D CA 1
ATOM 3692 C C . GLU B 1 51 ? -16.551 0.006 44.116 1.00 29.55 51 GLU D C 1
ATOM 3693 O O . GLU B 1 51 ? -17.206 -0.213 45.062 1.00 31.22 51 GLU D O 1
ATOM 3699 N N . VAL B 1 52 ? -15.376 0.565 44.196 1.00 32.05 52 VAL D N 1
ATOM 3700 C CA . VAL B 1 52 ? -14.807 0.996 45.440 1.00 26.64 52 VAL D CA 1
ATOM 3701 C C . VAL B 1 52 ? -14.491 2.470 45.390 1.00 26.91 52 VAL D C 1
ATOM 3702 O O . VAL B 1 52 ? -14.653 3.105 44.381 1.00 26.20 52 VAL D O 1
ATOM 3706 N N . ILE B 1 53 ? -14.109 3.016 46.525 1.00 27.24 53 ILE D N 1
ATOM 3707 C CA . ILE B 1 53 ? -13.740 4.392 46.630 1.00 23.54 53 ILE D CA 1
ATOM 3708 C C . ILE B 1 53 ? -12.404 4.556 47.269 1.00 25.89 53 ILE D C 1
ATOM 3709 O O . ILE B 1 53 ? -12.131 4.000 48.258 1.00 24.88 53 ILE D O 1
ATOM 3714 N N . THR B 1 54 ? -11.582 5.387 46.684 1.00 23.84 54 THR D N 1
ATOM 3715 C CA . THR B 1 54 ? -10.218 5.526 47.099 1.00 26.30 54 THR D CA 1
ATOM 3716 C C . THR B 1 54 ? -9.807 6.942 47.330 1.00 27.77 54 THR D C 1
ATOM 3717 O O . THR B 1 54 ? -10.493 7.830 46.995 1.00 27.12 54 THR D O 1
ATOM 3721 N N . PRO B 1 55 ? -8.645 7.152 47.879 1.00 27.82 55 PRO D N 1
ATOM 3722 C CA . PRO B 1 55 ? -8.106 8.490 48.079 1.00 27.17 55 PRO D CA 1
ATOM 3723 C C . PRO B 1 55 ? -7.699 9.219 46.798 1.00 30.89 55 PRO D C 1
ATOM 3724 O O . PRO B 1 55 ? -7.471 8.641 45.795 1.00 28.69 55 PRO D O 1
ATOM 3728 N N . ASN B 1 56 ? -7.649 10.528 46.869 1.00 30.28 56 ASN D N 1
ATOM 3729 C CA . ASN B 1 56 ? -7.170 11.370 45.788 1.00 28.85 56 ASN D CA 1
ATOM 3730 C C . ASN B 1 56 ? -5.754 11.890 45.878 1.00 28.57 56 ASN D C 1
ATOM 3731 O O . ASN B 1 56 ? -5.168 12.183 44.891 1.00 28.74 56 ASN D O 1
ATOM 3736 N N . ILE B 1 57 ? -5.214 12.032 47.067 1.00 28.82 57 ILE D N 1
ATOM 3737 C CA . ILE B 1 57 ? -3.845 12.496 47.225 1.00 32.16 57 ILE D CA 1
ATOM 3738 C C . ILE B 1 57 ? -3.040 11.446 47.928 1.00 33.95 57 ILE D C 1
ATOM 3739 O O . ILE B 1 57 ? -3.534 10.756 48.725 1.00 29.33 57 ILE D O 1
ATOM 3744 N N . PHE B 1 58 ? -1.807 11.295 47.537 1.00 34.39 58 PHE D N 1
ATOM 3745 C CA . PHE B 1 58 ? -0.943 10.299 48.097 1.00 31.89 58 PHE D CA 1
ATOM 3746 C C . PHE B 1 58 ? 0.451 10.829 48.280 1.00 33.93 58 PHE D C 1
ATOM 3747 O O . PHE B 1 58 ? 0.897 11.656 47.547 1.00 30.04 58 PHE D O 1
ATOM 3755 N N . ASN B 1 59 ? 1.145 10.290 49.259 1.00 37.58 59 ASN D N 1
ATOM 3756 C CA . ASN B 1 59 ? 2.551 10.497 49.503 1.00 34.04 59 ASN D CA 1
ATOM 3757 C C . ASN B 1 59 ? 3.343 9.972 48.355 1.00 35.79 59 ASN D C 1
ATOM 3758 O O . ASN B 1 59 ? 3.002 8.978 47.814 1.00 37.92 59 ASN D O 1
ATOM 3763 N N . MET B 1 60 ? 4.445 10.619 48.035 1.00 33.61 60 MET D N 1
ATOM 3764 C CA . MET B 1 60 ? 5.267 10.290 46.893 1.00 32.17 60 MET D CA 1
ATOM 3765 C C . MET B 1 60 ? 5.856 8.878 46.910 1.00 33.64 60 MET D C 1
ATOM 3766 O O . MET B 1 60 ? 6.200 8.333 45.910 1.00 32.98 60 MET D O 1
ATOM 3771 N N . GLU B 1 61 ? 5.937 8.302 48.080 1.00 37.04 61 GLU D N 1
ATOM 3772 C CA . GLU B 1 61 ? 6.423 6.978 48.237 1.00 32.33 61 GLU D CA 1
ATOM 3773 C C . GLU B 1 61 ? 5.569 5.950 47.569 1.00 36.76 61 GLU D C 1
ATOM 3774 O O . GLU B 1 61 ? 6.044 4.915 47.258 1.00 38.03 61 GLU D O 1
ATOM 3780 N N . LEU B 1 62 ? 4.301 6.210 47.441 1.00 33.75 62 LEU D N 1
ATOM 3781 C CA . LEU B 1 62 ? 3.467 5.368 46.678 1.00 37.30 62 LEU D CA 1
ATOM 3782 C C . LEU B 1 62 ? 3.845 5.384 45.228 1.00 35.62 62 LEU D C 1
ATOM 3783 O O . LEU B 1 62 ? 3.953 4.375 44.610 1.00 35.69 62 LEU D O 1
ATOM 3788 N N . TRP B 1 63 ? 4.024 6.563 44.705 1.00 30.93 63 TRP D N 1
ATOM 3789 C CA . TRP B 1 63 ? 4.413 6.759 43.349 1.00 30.47 63 TRP D CA 1
ATOM 3790 C C . TRP B 1 63 ? 5.798 6.215 43.092 1.00 37.54 63 TRP D C 1
ATOM 3791 O O . TRP B 1 63 ? 6.087 5.770 42.034 1.00 36.87 63 TRP D O 1
ATOM 3802 N N . ASN B 1 64 ? 6.653 6.251 44.089 1.00 39.59 64 ASN D N 1
ATOM 3803 C CA . ASN B 1 64 ? 7.932 5.619 43.990 1.00 34.25 64 ASN D CA 1
ATOM 3804 C C . ASN B 1 64 ? 7.803 4.145 43.836 1.00 36.03 64 ASN D C 1
ATOM 3805 O O . ASN B 1 64 ? 8.514 3.562 43.088 1.00 38.35 64 ASN D O 1
ATOM 3810 N N . ILE B 1 65 ? 6.948 3.526 44.610 1.00 32.51 65 ILE D N 1
ATOM 3811 C CA . ILE B 1 65 ? 6.742 2.109 44.517 1.00 33.52 65 ILE D CA 1
ATOM 3812 C C . ILE B 1 65 ? 6.141 1.719 43.199 1.00 37.06 65 ILE D C 1
ATOM 3813 O O . ILE B 1 65 ? 6.516 0.762 42.614 1.00 32.78 65 ILE D O 1
ATOM 3818 N N . SER B 1 66 ? 5.181 2.497 42.755 1.00 34.43 66 SER D N 1
ATOM 3819 C CA . SER B 1 66 ? 4.442 2.269 41.536 1.00 37.83 66 SER D CA 1
ATOM 3820 C C . SER B 1 66 ? 5.224 2.349 40.230 1.00 38.34 66 SER D C 1
ATOM 3821 O O . SER B 1 66 ? 4.957 1.624 39.313 1.00 36.15 66 SER D O 1
ATOM 3824 N N . GLY B 1 67 ? 6.222 3.199 40.180 1.00 33.97 67 GLY D N 1
ATOM 3825 C CA . GLY B 1 67 ? 6.873 3.549 38.958 1.00 33.60 67 GLY D CA 1
ATOM 3826 C C . GLY B 1 67 ? 6.455 4.885 38.397 1.00 39.93 67 GLY D C 1
ATOM 3827 O O . GLY B 1 67 ? 7.094 5.391 37.532 1.00 38.63 67 GLY D O 1
ATOM 3828 N N . HIS B 1 68 ? 5.428 5.484 38.952 1.00 36.37 68 HIS D N 1
ATOM 3829 C CA . HIS B 1 68 ? 5.005 6.785 38.542 1.00 34.43 68 HIS D CA 1
ATOM 3830 C C . HIS B 1 68 ? 6.061 7.808 38.747 1.00 35.67 68 HIS D C 1
ATOM 3831 O O . HIS B 1 68 ? 6.194 8.664 37.953 1.00 35.81 68 HIS D O 1
ATOM 3838 N N . ALA B 1 69 ? 6.834 7.687 39.799 1.00 37.25 69 ALA D N 1
ATOM 3839 C CA . ALA B 1 69 ? 7.864 8.637 40.082 1.00 37.73 69 ALA D CA 1
ATOM 3840 C C . ALA B 1 69 ? 8.939 8.689 39.018 1.00 38.11 69 ALA D C 1
ATOM 3841 O O . ALA B 1 69 ? 9.388 9.733 38.646 1.00 35.25 69 ALA D O 1
ATOM 3843 N N . LYS B 1 70 ? 9.382 7.539 38.566 1.00 39.78 70 LYS D N 1
ATOM 3844 C CA . LYS B 1 70 ? 10.294 7.454 37.467 1.00 40.93 70 LYS D CA 1
ATOM 3845 C C . LYS B 1 70 ? 9.712 7.869 36.128 1.00 43.61 70 LYS D C 1
ATOM 3846 O O . LYS B 1 70 ? 10.356 8.539 35.369 1.00 44.40 70 LYS D O 1
ATOM 3852 N N . HIS B 1 71 ? 8.510 7.444 35.836 1.00 37.98 71 HIS D N 1
ATOM 3853 C CA . HIS B 1 71 ? 7.988 7.621 34.523 1.00 34.38 71 HIS D CA 1
ATOM 3854 C C . HIS B 1 71 ? 7.008 8.734 34.301 1.00 37.26 71 HIS D C 1
ATOM 3855 O O . HIS B 1 71 ? 6.805 9.123 33.193 1.00 36.28 71 HIS D O 1
ATOM 3862 N N . TYR B 1 72 ? 6.367 9.201 35.338 1.00 36.16 72 TYR D N 1
ATOM 3863 C CA . TYR B 1 72 ? 5.230 10.043 35.138 1.00 40.09 72 TYR D CA 1
ATOM 3864 C C . TYR B 1 72 ? 5.255 11.369 35.860 1.00 36.02 72 TYR D C 1
ATOM 3865 O O . TYR B 1 72 ? 4.381 12.127 35.727 1.00 35.30 72 TYR D O 1
ATOM 3874 N N . LYS B 1 73 ? 6.297 11.654 36.595 1.00 41.63 73 LYS D N 1
ATOM 3875 C CA . LYS B 1 73 ? 6.290 12.741 37.534 1.00 43.27 73 LYS D CA 1
ATOM 3876 C C . LYS B 1 73 ? 6.015 14.030 36.823 1.00 41.57 73 LYS D C 1
ATOM 3877 O O . LYS B 1 73 ? 5.411 14.932 37.333 1.00 40.20 73 LYS D O 1
ATOM 3883 N N . GLU B 1 74 ? 6.424 14.068 35.593 1.00 40.54 74 GLU D N 1
ATOM 3884 C CA . GLU B 1 74 ? 6.287 15.226 34.762 1.00 45.27 74 GLU D CA 1
ATOM 3885 C C . GLU B 1 74 ? 4.842 15.636 34.540 1.00 39.89 74 GLU D C 1
ATOM 3886 O O . GLU B 1 74 ? 4.545 16.780 34.394 1.00 34.33 74 GLU D O 1
ATOM 3892 N N . ASN B 1 75 ? 3.953 14.671 34.506 1.00 34.03 75 ASN D N 1
ATOM 3893 C CA . ASN B 1 75 ? 2.556 14.895 34.271 1.00 34.24 75 ASN D CA 1
ATOM 3894 C C . ASN B 1 75 ? 1.720 14.923 35.513 1.00 35.78 75 ASN D C 1
ATOM 3895 O O . ASN B 1 75 ? 0.552 14.859 35.426 1.00 32.42 75 ASN D O 1
ATOM 3900 N N . MET B 1 76 ? 2.349 14.998 36.670 1.00 37.31 76 MET D N 1
ATOM 3901 C CA . MET B 1 76 ? 1.691 14.936 37.956 1.00 34.61 76 MET D CA 1
ATOM 3902 C C . MET B 1 76 ? 1.710 16.271 38.605 1.00 37.47 76 MET D C 1
ATOM 3903 O O . MET B 1 76 ? 2.597 17.024 38.380 1.00 39.30 76 MET D O 1
ATOM 3908 N N . PHE B 1 77 ? 0.694 16.557 39.392 1.00 34.43 77 PHE D N 1
ATOM 3909 C CA . PHE B 1 77 ? 0.669 17.728 40.225 1.00 34.31 77 PHE D CA 1
ATOM 3910 C C . PHE B 1 77 ? 1.225 17.334 41.579 1.00 34.14 77 PHE D C 1
ATOM 3911 O O . PHE B 1 77 ? 0.652 16.570 42.297 1.00 34.62 77 PHE D O 1
ATOM 3919 N N . VAL B 1 78 ? 2.360 17.881 41.916 1.00 31.50 78 VAL D N 1
ATOM 3920 C CA . VAL B 1 78 ? 3.134 17.451 43.027 1.00 30.89 78 VAL D CA 1
ATOM 3921 C C . VAL B 1 78 ? 3.233 18.581 44.016 1.00 34.42 78 VAL D C 1
ATOM 3922 O O . VAL B 1 78 ? 3.422 19.667 43.630 1.00 39.91 78 VAL D O 1
ATOM 3926 N N . PHE B 1 79 ? 3.069 18.316 45.297 1.00 34.72 79 PHE D N 1
ATOM 3927 C CA . PHE B 1 79 ? 3.051 19.365 46.318 1.00 32.47 79 PHE D CA 1
ATOM 3928 C C . PHE B 1 79 ? 3.531 18.921 47.681 1.00 34.55 79 PHE D C 1
ATOM 3929 O O . PHE B 1 79 ? 3.777 17.795 47.889 1.00 35.44 79 PHE D O 1
ATOM 3937 N N . ASP B 1 80 ? 3.604 19.822 48.630 1.00 37.28 80 ASP D N 1
ATOM 3938 C CA . ASP B 1 80 ? 4.174 19.498 49.914 1.00 39.03 80 ASP D CA 1
ATOM 3939 C C . ASP B 1 80 ? 3.109 19.410 51.001 1.00 36.66 80 ASP D C 1
ATOM 3940 O O . ASP B 1 80 ? 2.251 20.241 51.108 1.00 38.85 80 ASP D O 1
ATOM 3945 N N . VAL B 1 81 ? 3.155 18.357 51.771 1.00 39.23 81 VAL D N 1
ATOM 3946 C CA . VAL B 1 81 ? 2.372 18.314 52.954 1.00 39.93 81 VAL D CA 1
ATOM 3947 C C . VAL B 1 81 ? 3.288 18.057 54.082 1.00 37.60 81 VAL D C 1
ATOM 3948 O O . VAL B 1 81 ? 3.854 17.014 54.169 1.00 31.45 81 VAL D O 1
ATOM 3952 N N . GLU B 1 82 ? 3.429 19.047 54.938 1.00 38.17 82 GLU D N 1
ATOM 3953 C CA . GLU B 1 82 ? 4.186 18.926 56.161 1.00 38.30 82 GLU D CA 1
ATOM 3954 C C . GLU B 1 82 ? 5.620 18.527 55.918 1.00 38.51 82 GLU D C 1
ATOM 3955 O O . GLU B 1 82 ? 6.214 17.882 56.717 1.00 41.04 82 GLU D O 1
ATOM 3961 N N . GLY B 1 83 ? 6.180 18.963 54.816 1.00 44.87 83 GLY D N 1
ATOM 3962 C CA . GLY B 1 83 ? 7.520 18.606 54.439 1.00 40.08 83 GLY D CA 1
ATOM 3963 C C . GLY B 1 83 ? 7.674 17.364 53.613 1.00 43.49 83 GLY D C 1
ATOM 3964 O O . GLY B 1 83 ? 8.739 17.070 53.160 1.00 44.39 83 GLY D O 1
ATOM 3965 N N . GLN B 1 84 ? 6.603 16.651 53.385 1.00 43.86 84 GLN D N 1
ATOM 3966 C CA . GLN B 1 84 ? 6.671 15.464 52.581 1.00 46.07 84 GLN D CA 1
ATOM 3967 C C . GLN B 1 84 ? 6.082 15.700 51.234 1.00 36.81 84 GLN D C 1
ATOM 3968 O O . GLN B 1 84 ? 5.123 16.376 51.086 1.00 37.21 84 GLN D O 1
ATOM 3974 N N . GLU B 1 85 ? 6.707 15.127 50.245 1.00 36.47 85 GLU D N 1
ATOM 3975 C CA . GLU B 1 85 ? 6.205 15.181 48.902 1.00 41.90 85 GLU D CA 1
ATOM 3976 C C . GLU B 1 85 ? 4.938 14.387 48.700 1.00 35.74 85 GLU D C 1
ATOM 3977 O O . GLU B 1 85 ? 4.831 13.265 49.080 1.00 33.34 85 GLU D O 1
ATOM 3983 N N . TYR B 1 86 ? 3.986 15.010 48.053 1.00 33.90 86 TYR D N 1
ATOM 3984 C CA . TYR B 1 86 ? 2.701 14.434 47.785 1.00 36.76 86 TYR D CA 1
ATOM 3985 C C . TYR B 1 86 ? 2.305 14.688 46.356 1.00 31.78 86 TYR D C 1
ATOM 3986 O O . TYR B 1 86 ? 2.854 15.517 45.732 1.00 34.57 86 TYR D O 1
ATOM 3995 N N . ALA B 1 87 ? 1.366 13.936 45.841 1.00 32.99 87 ALA D N 1
ATOM 3996 C CA . ALA B 1 87 ? 0.851 14.172 44.527 1.00 32.60 87 ALA D CA 1
ATOM 3997 C C . ALA B 1 87 ? -0.585 13.774 44.400 1.00 27.98 87 ALA D C 1
ATOM 3998 O O . ALA B 1 87 ? -1.007 12.894 45.032 1.00 28.51 87 ALA D O 1
ATOM 4000 N N . LEU B 1 88 ? -1.330 14.453 43.558 1.00 29.56 88 LEU D N 1
ATOM 4001 C CA . LEU B 1 88 ? -2.651 14.070 43.193 1.00 25.72 88 LEU D CA 1
ATOM 4002 C C . LEU B 1 88 ? -2.555 12.903 42.285 1.00 31.52 88 LEU D C 1
ATOM 4003 O O . LEU B 1 88 ? -1.680 12.855 41.490 1.00 28.87 88 LEU D O 1
ATOM 4008 N N . LYS B 1 89 ? -3.483 11.980 42.374 1.00 26.69 89 LYS D N 1
ATOM 4009 C CA . LYS B 1 89 ? -3.395 10.789 41.585 1.00 27.94 89 LYS D CA 1
ATOM 4010 C C . LYS B 1 89 ? -3.611 10.941 40.086 1.00 27.65 89 LYS D C 1
ATOM 4011 O O . LYS B 1 89 ? -4.570 11.530 39.634 1.00 28.33 89 LYS D O 1
ATOM 4017 N N . PRO B 1 90 ? -2.645 10.503 39.302 1.00 26.33 90 PRO D N 1
ATOM 4018 C CA . PRO B 1 90 ? -2.803 10.251 37.885 1.00 28.17 90 PRO D CA 1
ATOM 4019 C C . PRO B 1 90 ? -3.623 9.026 37.551 1.00 28.70 90 PRO D C 1
ATOM 4020 O O . PRO B 1 90 ? -4.298 9.015 36.595 1.00 27.69 90 PRO D O 1
ATOM 4024 N N . MET B 1 91 ? -3.496 7.997 38.348 1.00 24.03 91 MET D N 1
ATOM 4025 C CA . MET B 1 91 ? -4.073 6.711 38.070 1.00 30.49 91 MET D CA 1
ATOM 4026 C C . MET B 1 91 ? -4.630 6.101 39.341 1.00 26.99 91 MET D C 1
ATOM 4027 O O . MET B 1 91 ? -4.196 6.437 40.398 1.00 27.73 91 MET D O 1
ATOM 4032 N N . ASN B 1 92 ? -5.608 5.233 39.231 1.00 25.15 92 ASN D N 1
ATOM 4033 C CA . ASN B 1 92 ? -6.136 4.554 40.384 1.00 23.93 92 ASN D CA 1
ATOM 4034 C C . ASN B 1 92 ? -5.409 3.266 40.656 1.00 30.35 92 ASN D C 1
ATOM 4035 O O . ASN B 1 92 ? -5.541 2.683 41.691 1.00 27.03 92 ASN D O 1
ATOM 4040 N N . CYS B 1 93 ? -4.622 2.871 39.673 1.00 34.89 93 CYS D N 1
ATOM 4041 C CA . CYS B 1 93 ? -4.200 1.532 39.404 1.00 30.55 93 CYS D CA 1
ATOM 4042 C C . CYS B 1 93 ? -3.391 1.137 40.720 1.00 34.60 93 CYS D C 1
ATOM 4043 O O . CYS B 1 93 ? -3.619 0.099 41.306 1.00 38.79 93 CYS D O 1
ATOM 4046 N N . PRO B 1 94 ? -2.575 2.005 41.318 1.00 34.62 94 PRO D N 1
ATOM 4047 C CA . PRO B 1 94 ? -1.964 1.721 42.634 1.00 25.89 94 PRO D CA 1
ATOM 4048 C C . PRO B 1 94 ? -2.776 1.594 43.939 1.00 35.61 94 PRO D C 1
ATOM 4049 O O . PRO B 1 94 ? -2.460 0.803 44.775 1.00 33.79 94 PRO D O 1
ATOM 4053 N N . ALA B 1 95 ? -3.753 2.428 44.141 1.00 27.28 95 ALA D N 1
ATOM 4054 C CA . ALA B 1 95 ? -4.604 2.341 45.289 1.00 26.21 95 ALA D CA 1
ATOM 4055 C C . ALA B 1 95 ? -5.400 1.046 45.305 1.00 34.12 95 ALA D C 1
ATOM 4056 O O . ALA B 1 95 ? -5.775 0.557 46.315 1.00 28.31 95 ALA D O 1
ATOM 4058 N N . ALA B 1 96 ? -5.698 0.555 44.129 1.00 29.27 96 ALA D N 1
ATOM 4059 C CA . ALA B 1 96 ? -6.430 -0.648 43.965 1.00 33.10 96 ALA D CA 1
ATOM 4060 C C . ALA B 1 96 ? -5.632 -1.775 44.506 1.00 31.26 96 ALA D C 1
ATOM 4061 O O . ALA B 1 96 ? -6.165 -2.655 45.076 1.00 34.47 96 ALA D O 1
ATOM 4063 N N . SER B 1 97 ? -4.347 -1.737 44.316 1.00 31.30 97 SER D N 1
ATOM 4064 C CA . SER B 1 97 ? -3.499 -2.765 44.804 1.00 30.27 97 SER D CA 1
ATOM 4065 C C . SER B 1 97 ? -3.493 -2.869 46.308 1.00 35.01 97 SER D C 1
ATOM 4066 O O . SER B 1 97 ? -3.488 -3.925 46.825 1.00 37.31 97 SER D O 1
ATOM 4069 N N . LEU B 1 98 ? -3.470 -1.748 46.984 1.00 33.86 98 LEU D N 1
ATOM 4070 C CA . LEU B 1 98 ? -3.508 -1.690 48.395 1.00 28.50 98 LEU D CA 1
ATOM 4071 C C . LEU B 1 98 ? -4.795 -2.261 48.940 1.00 31.78 98 LEU D C 1
ATOM 4072 O O . LEU B 1 98 ? -4.824 -2.772 50.006 1.00 29.83 98 LEU D O 1
ATOM 4077 N N . MET B 1 99 ? -5.867 -2.088 48.217 1.00 31.93 99 MET D N 1
ATOM 4078 C CA . MET B 1 99 ? -7.101 -2.699 48.579 1.00 33.22 99 MET D CA 1
ATOM 4079 C C . MET B 1 99 ? -7.068 -4.212 48.475 1.00 36.08 99 MET D C 1
ATOM 4080 O O . MET B 1 99 ? -7.624 -4.889 49.272 1.00 32.98 99 MET D O 1
ATOM 4085 N N . PHE B 1 100 ? -6.386 -4.721 47.481 1.00 32.68 100 PHE D N 1
ATOM 4086 C CA . PHE B 1 100 ? -6.226 -6.127 47.322 1.00 36.47 100 PHE D CA 1
ATOM 4087 C C . PHE B 1 100 ? -5.408 -6.642 48.493 1.00 36.71 100 PHE D C 1
ATOM 4088 O O . PHE B 1 100 ? -5.691 -7.668 49.007 1.00 28.91 100 PHE D O 1
ATOM 4096 N N . ASP B 1 101 ? -4.426 -5.880 48.927 1.00 36.16 101 ASP D N 1
ATOM 4097 C CA . ASP B 1 101 ? -3.594 -6.261 50.019 1.00 35.96 101 ASP D CA 1
ATOM 4098 C C . ASP B 1 101 ? -4.192 -6.058 51.374 1.00 39.06 101 ASP D C 1
ATOM 4099 O O . ASP B 1 101 ? -3.539 -6.236 52.329 1.00 46.56 101 ASP D O 1
ATOM 4104 N N . PHE B 1 102 ? -5.440 -5.712 51.481 1.00 38.98 102 PHE D N 1
ATOM 4105 C CA . PHE B 1 102 ? -5.998 -5.411 52.779 1.00 40.76 102 PHE D CA 1
ATOM 4106 C C . PHE B 1 102 ? -6.041 -6.633 53.668 1.00 38.32 102 PHE D C 1
ATOM 4107 O O . PHE B 1 102 ? -5.722 -6.578 54.823 1.00 36.02 102 PHE D O 1
ATOM 4115 N N . ARG B 1 103 ? -6.436 -7.738 53.092 1.00 39.40 103 ARG D N 1
ATOM 4116 C CA . ARG B 1 103 ? -6.560 -8.953 53.812 1.00 37.22 103 ARG D CA 1
ATOM 4117 C C . ARG B 1 103 ? -6.128 -10.112 52.943 1.00 45.62 103 ARG D C 1
ATOM 4118 O O . ARG B 1 103 ? -6.056 -9.989 51.752 1.00 45.00 103 ARG D O 1
ATOM 4126 N N . GLN B 1 104 ? -5.809 -11.239 53.552 1.00 45.57 104 GLN D N 1
ATOM 4127 C CA . GLN B 1 104 ? -5.348 -12.379 52.811 1.00 47.36 104 GLN D CA 1
ATOM 4128 C C . GLN B 1 104 ? -6.398 -12.940 51.908 1.00 45.42 104 GLN D C 1
ATOM 4129 O O . GLN B 1 104 ? -7.505 -13.137 52.305 1.00 48.73 104 GLN D O 1
ATOM 4135 N N . ARG B 1 105 ? -6.022 -13.239 50.689 1.00 47.96 105 ARG D N 1
ATOM 4136 C CA . ARG B 1 105 ? -6.961 -13.752 49.748 1.00 42.99 105 ARG D CA 1
ATOM 4137 C C . ARG B 1 105 ? -6.539 -15.109 49.234 1.00 46.88 105 ARG D C 1
ATOM 4138 O O . ARG B 1 105 ? -5.388 -15.446 49.208 1.00 42.38 105 ARG D O 1
ATOM 4146 N N . SER B 1 106 ? -7.509 -15.904 48.850 1.00 47.77 106 SER D N 1
ATOM 4147 C CA . SER B 1 106 ? -7.247 -17.212 48.339 1.00 52.49 106 SER D CA 1
ATOM 4148 C C . SER B 1 106 ? -7.749 -17.370 46.935 1.00 53.77 106 SER D C 1
ATOM 4149 O O . SER B 1 106 ? -8.597 -16.648 46.480 1.00 49.31 106 SER D O 1
ATOM 4152 N N . TYR B 1 107 ? -7.204 -18.369 46.286 1.00 48.15 107 TYR D N 1
ATOM 4153 C CA . TYR B 1 107 ? -7.352 -18.617 44.895 1.00 53.21 107 TYR D CA 1
ATOM 4154 C C . TYR B 1 107 ? -8.789 -18.877 44.556 1.00 48.95 107 TYR D C 1
ATOM 4155 O O . TYR B 1 107 ? -9.188 -18.741 43.444 1.00 48.33 107 TYR D O 1
ATOM 4164 N N . ARG B 1 108 ? -9.550 -19.305 45.535 1.00 54.37 108 ARG D N 1
ATOM 4165 C CA . ARG B 1 108 ? -10.963 -19.549 45.371 1.00 50.97 108 ARG D CA 1
ATOM 4166 C C . ARG B 1 108 ? -11.684 -18.242 45.078 1.00 50.88 108 ARG D C 1
ATOM 4167 O O . ARG B 1 108 ? -12.642 -18.177 44.336 1.00 47.00 108 ARG D O 1
ATOM 4175 N N . GLU B 1 109 ? -11.199 -17.218 45.745 1.00 52.26 109 GLU D N 1
ATOM 4176 C CA . GLU B 1 109 ? -11.693 -15.868 45.706 1.00 51.96 109 GLU D CA 1
ATOM 4177 C C . GLU B 1 109 ? -11.578 -15.138 44.389 1.00 44.98 109 GLU D C 1
ATOM 4178 O O . GLU B 1 109 ? -12.400 -14.327 44.077 1.00 44.25 109 GLU D O 1
ATOM 4184 N N . LEU B 1 110 ? -10.586 -15.477 43.570 1.00 44.31 110 LEU D N 1
ATOM 4185 C CA . LEU B 1 110 ? -10.431 -14.831 42.258 1.00 41.14 110 LEU D CA 1
ATOM 4186 C C . LEU B 1 110 ? -11.621 -15.048 41.303 1.00 42.73 110 LEU D C 1
ATOM 4187 O O . LEU B 1 110 ? -12.331 -16.048 41.403 1.00 47.82 110 LEU D O 1
ATOM 4192 N N . PRO B 1 111 ? -11.822 -14.101 40.393 1.00 37.64 111 PRO D N 1
ATOM 4193 C CA . PRO B 1 111 ? -10.963 -12.916 40.312 1.00 39.04 111 PRO D CA 1
ATOM 4194 C C . PRO B 1 111 ? -11.615 -11.701 40.964 1.00 39.58 111 PRO D C 1
ATOM 4195 O O . PRO B 1 111 ? -12.798 -11.445 40.740 1.00 35.72 111 PRO D O 1
ATOM 4199 N N . ILE B 1 112 ? -10.848 -10.964 41.761 1.00 38.48 112 ILE D N 1
ATOM 4200 C CA . ILE B 1 112 ? -11.366 -9.783 42.441 1.00 34.08 112 ILE D CA 1
ATOM 4201 C C . ILE B 1 112 ? -11.404 -8.578 41.508 1.00 32.19 112 ILE D C 1
ATOM 4202 O O . ILE B 1 112 ? -10.368 -7.991 41.194 1.00 36.56 112 ILE D O 1
ATOM 4207 N N . ARG B 1 113 ? -12.604 -8.214 41.068 1.00 30.42 113 ARG D N 1
ATOM 4208 C CA . ARG B 1 113 ? -12.778 -7.088 40.185 1.00 31.43 113 ARG D CA 1
ATOM 4209 C C . ARG B 1 113 ? -13.194 -5.830 40.887 1.00 33.66 113 ARG D C 1
ATOM 4210 O O . ARG B 1 113 ? -14.304 -5.701 41.264 1.00 30.70 113 ARG D O 1
ATOM 4218 N N . TYR B 1 114 ? -12.294 -4.875 40.994 1.00 30.96 114 TYR D N 1
ATOM 4219 C CA . TYR B 1 114 ? -12.565 -3.599 41.640 1.00 32.57 114 TYR D CA 1
ATOM 4220 C C . TYR B 1 114 ? -12.704 -2.460 40.638 1.00 33.59 114 TYR D C 1
ATOM 4221 O O . TYR B 1 114 ? -11.809 -2.171 39.912 1.00 29.86 114 TYR D O 1
ATOM 4230 N N . ALA B 1 115 ? -13.833 -1.782 40.647 1.00 25.85 115 ALA D N 1
ATOM 4231 C CA . ALA B 1 115 ? -14.042 -0.633 39.813 1.00 24.98 115 ALA D CA 1
ATOM 4232 C C . ALA B 1 115 ? -13.823 0.656 40.552 1.00 31.44 115 ALA D C 1
ATOM 4233 O O . ALA B 1 115 ? -14.132 0.762 41.697 1.00 33.26 115 ALA D O 1
ATOM 4235 N N . ASP B 1 116 ? -13.219 1.623 39.903 1.00 28.52 116 ASP D N 1
ATOM 4236 C CA . ASP B 1 116 ? -13.019 2.912 40.499 1.00 32.46 116 ASP D CA 1
ATOM 4237 C C . ASP B 1 116 ? -13.366 4.066 39.584 1.00 34.33 116 ASP D C 1
ATOM 4238 O O . ASP B 1 116 ? -12.845 4.177 38.527 1.00 30.20 116 ASP D O 1
ATOM 4243 N N . CYS B 1 117 ? -14.217 4.955 40.037 1.00 29.97 117 CYS D N 1
ATOM 4244 C CA . CYS B 1 117 ? -14.620 6.086 39.249 1.00 25.20 117 CYS D CA 1
ATOM 4245 C C . CYS B 1 117 ? -14.003 7.367 39.715 1.00 22.62 117 CYS D C 1
ATOM 4246 O O . CYS B 1 117 ? -14.480 8.382 39.427 1.00 29.24 117 CYS D O 1
ATOM 4249 N N . GLY B 1 118 ? -12.907 7.291 40.406 1.00 23.00 118 GLY D N 1
ATOM 4250 C CA . GLY B 1 118 ? -12.325 8.419 41.058 1.00 23.82 118 GLY D CA 1
ATOM 4251 C C . GLY B 1 118 ? -11.751 9.490 40.198 1.00 27.67 118 GLY D C 1
ATOM 4252 O O . GLY B 1 118 ? -11.412 9.248 39.081 1.00 30.06 118 GLY D O 1
ATOM 4253 N N . VAL B 1 119 ? -11.656 10.685 40.736 1.00 25.31 119 VAL D N 1
ATOM 4254 C CA . VAL B 1 119 ? -11.188 11.803 39.973 1.00 26.89 119 VAL D CA 1
ATOM 4255 C C . VAL B 1 119 ? -9.703 11.716 39.807 1.00 27.55 119 VAL D C 1
ATOM 4256 O O . VAL B 1 119 ? -9.027 11.584 40.744 1.00 25.32 119 VAL D O 1
ATOM 4260 N N . LEU B 1 120 ? -9.217 11.817 38.590 1.00 20.15 120 LEU D N 1
ATOM 4261 C CA . LEU B 1 120 ? -7.801 11.848 38.323 1.00 24.13 120 LEU D CA 1
ATOM 4262 C C . LEU B 1 120 ? -7.313 13.170 37.732 1.00 27.23 120 LEU D C 1
ATOM 4263 O O . LEU B 1 120 ? -8.049 13.911 37.176 1.00 28.58 120 LEU D O 1
ATOM 4268 N N . HIS B 1 121 ? -6.056 13.473 37.938 1.00 26.80 121 HIS D N 1
ATOM 4269 C CA . HIS B 1 121 ? -5.454 14.692 37.449 1.00 25.22 121 HIS D CA 1
ATOM 4270 C C . HIS B 1 121 ? -4.140 14.440 36.742 1.00 27.67 121 HIS D C 1
ATOM 4271 O O . HIS B 1 121 ? -3.302 13.752 37.213 1.00 33.71 121 HIS D O 1
ATOM 4278 N N . ARG B 1 122 ? -3.970 15.031 35.587 1.00 33.58 122 ARG D N 1
ATOM 4279 C CA . ARG B 1 122 ? -2.720 14.998 34.881 1.00 31.85 122 ARG D CA 1
ATOM 4280 C C . ARG B 1 122 ? -2.428 16.373 34.401 1.00 31.90 122 ARG D C 1
ATOM 4281 O O . ARG B 1 122 ? -3.295 17.082 34.062 1.00 34.32 122 ARG D O 1
ATOM 4289 N N . ASN B 1 123 ? -1.182 16.735 34.406 1.00 34.29 123 ASN D N 1
ATOM 4290 C CA . ASN B 1 123 ? -0.786 18.050 34.028 1.00 38.03 123 ASN D CA 1
ATOM 4291 C C . ASN B 1 123 ? -0.644 18.204 32.528 1.00 43.10 123 ASN D C 1
ATOM 4292 O O . ASN B 1 123 ? -0.137 17.362 31.871 1.00 48.22 123 ASN D O 1
ATOM 4297 N N . GLU B 1 124 ? -1.181 19.268 31.992 1.00 45.95 124 GLU D N 1
ATOM 4298 C CA . GLU B 1 124 ? -1.028 19.583 30.604 1.00 40.51 124 GLU D CA 1
ATOM 4299 C C . GLU B 1 124 ? -0.919 21.061 30.474 1.00 35.76 124 GLU D C 1
ATOM 4300 O O . GLU B 1 124 ? -1.478 21.737 31.239 1.00 36.16 124 GLU D O 1
ATOM 4306 N N . LEU B 1 125 ? -0.198 21.550 29.488 1.00 41.12 125 LEU D N 1
ATOM 4307 C CA . LEU B 1 125 ? -0.035 22.967 29.276 1.00 34.91 125 LEU D CA 1
ATOM 4308 C C . LEU B 1 125 ? -1.328 23.627 28.932 1.00 40.61 125 LEU D C 1
ATOM 4309 O O . LEU B 1 125 ? -2.087 23.142 28.161 1.00 39.64 125 LEU D O 1
ATOM 4314 N N . SER B 1 126 ? -1.547 24.783 29.509 1.00 37.39 126 SER D N 1
ATOM 4315 C CA . SER B 1 126 ? -2.818 25.440 29.457 1.00 41.00 126 SER D CA 1
ATOM 4316 C C . SER B 1 126 ? -3.263 25.777 28.055 1.00 46.19 126 SER D C 1
ATOM 4317 O O . SER B 1 126 ? -4.413 25.655 27.741 1.00 41.43 126 SER D O 1
ATOM 4320 N N . GLY B 1 127 ? -2.325 26.220 27.232 1.00 44.32 127 GLY D N 1
ATOM 4321 C CA . GLY B 1 127 ? -2.579 26.662 25.883 1.00 44.04 127 GLY D CA 1
ATOM 4322 C C . GLY B 1 127 ? -3.114 25.546 25.053 1.00 44.58 127 GLY D C 1
ATOM 4323 O O . GLY B 1 127 ? -3.986 25.706 24.257 1.00 49.78 127 GLY D O 1
ATOM 4324 N N . ALA B 1 128 ? -2.615 24.376 25.356 1.00 44.71 128 ALA D N 1
ATOM 4325 C CA . ALA B 1 128 ? -2.913 23.161 24.641 1.00 49.93 128 ALA D CA 1
ATOM 4326 C C . ALA B 1 128 ? -4.103 22.421 25.207 1.00 50.89 128 ALA D C 1
ATOM 4327 O O . ALA B 1 128 ? -4.238 21.265 24.968 1.00 54.45 128 ALA D O 1
ATOM 4329 N N . LEU B 1 129 ? -4.968 23.096 25.931 1.00 50.90 129 LEU D N 1
ATOM 4330 C CA . LEU B 1 129 ? -6.115 22.436 26.474 1.00 51.18 129 LEU D CA 1
ATOM 4331 C C . LEU B 1 129 ? -7.288 22.919 25.711 1.00 46.52 129 LEU D C 1
ATOM 4332 O O . LEU B 1 129 ? -7.533 24.085 25.639 1.00 50.85 129 LEU D O 1
ATOM 4337 N N . THR B 1 130 ? -7.986 22.012 25.094 1.00 45.05 130 THR D N 1
ATOM 4338 C CA . THR B 1 130 ? -9.164 22.365 24.388 1.00 50.23 130 THR D CA 1
ATOM 4339 C C . THR B 1 130 ? -10.186 21.292 24.535 1.00 42.03 130 THR D C 1
ATOM 4340 O O . THR B 1 130 ? -9.908 20.159 24.261 1.00 48.97 130 THR D O 1
ATOM 4344 N N . GLY B 1 131 ? -11.362 21.643 24.978 1.00 41.87 131 GLY D N 1
ATOM 4345 C CA . GLY B 1 131 ? -12.428 20.692 24.973 1.00 47.09 131 GLY D CA 1
ATOM 4346 C C . GLY B 1 131 ? -12.250 19.560 25.927 1.00 43.56 131 GLY D C 1
ATOM 4347 O O . GLY B 1 131 ? -11.524 19.643 26.865 1.00 43.02 131 GLY D O 1
ATOM 4348 N N . LEU B 1 132 ? -12.963 18.492 25.671 1.00 41.56 132 LEU D N 1
ATOM 4349 C CA . LEU B 1 132 ? -12.907 17.354 26.515 1.00 42.42 132 LEU D CA 1
ATOM 4350 C C . LEU B 1 132 ? -11.875 16.375 26.063 1.00 44.54 132 LEU D C 1
ATOM 4351 O O . LEU B 1 132 ? -11.616 15.431 26.738 1.00 45.30 132 LEU D O 1
ATOM 4356 N N . THR B 1 133 ? -11.341 16.563 24.881 1.00 38.13 133 THR D N 1
ATOM 4357 C CA . THR B 1 133 ? -10.306 15.690 24.387 1.00 46.72 133 THR D CA 1
ATOM 4358 C C . THR B 1 133 ? -9.015 15.780 25.151 1.00 49.55 133 THR D C 1
ATOM 4359 O O . THR B 1 133 ? -8.363 14.792 25.366 1.00 45.16 133 THR D O 1
ATOM 4363 N N . ARG B 1 134 ? -8.617 16.977 25.509 1.00 51.64 134 ARG D N 1
ATOM 4364 C CA . ARG B 1 134 ? -7.501 17.109 26.387 1.00 51.96 134 ARG D CA 1
ATOM 4365 C C . ARG B 1 134 ? -7.792 17.934 27.574 1.00 43.05 134 ARG D C 1
ATOM 4366 O O . ARG B 1 134 ? -7.929 19.116 27.481 1.00 37.10 134 ARG D O 1
ATOM 4374 N N . VAL B 1 135 ? -7.842 17.257 28.704 1.00 42.71 135 VAL D N 1
ATOM 4375 C CA . VAL B 1 135 ? -8.203 17.827 29.982 1.00 40.18 135 VAL D CA 1
ATOM 4376 C C . VAL B 1 135 ? -7.196 17.474 31.052 1.00 36.11 135 VAL D C 1
ATOM 4377 O O . VAL B 1 135 ? -6.506 16.527 30.953 1.00 34.54 135 VAL D O 1
ATOM 4381 N N . ARG B 1 136 ? -7.073 18.325 32.036 1.00 36.19 136 ARG D N 1
ATOM 4382 C CA . ARG B 1 136 ? -6.438 18.026 33.289 1.00 33.11 136 ARG D CA 1
ATOM 4383 C C . ARG B 1 136 ? -7.175 17.059 34.214 1.00 32.29 136 ARG D C 1
ATOM 4384 O O . ARG B 1 136 ? -6.576 16.343 34.912 1.00 32.64 136 ARG D O 1
ATOM 4392 N N . ARG B 1 137 ? -8.486 17.117 34.234 1.00 28.69 137 ARG D N 1
ATOM 4393 C CA . ARG B 1 137 ? -9.296 16.434 35.183 1.00 27.91 137 ARG D CA 1
ATOM 4394 C C . ARG B 1 137 ? -10.299 15.578 34.449 1.00 27.56 137 ARG D C 1
ATOM 4395 O O . ARG B 1 137 ? -10.924 16.024 33.565 1.00 24.72 137 ARG D O 1
ATOM 4403 N N . PHE B 1 138 ? -10.417 14.330 34.829 1.00 22.94 138 PHE D N 1
ATOM 4404 C CA . PHE B 1 138 ? -11.333 13.422 34.202 1.00 27.79 138 PHE D CA 1
ATOM 4405 C C . PHE B 1 138 ? -11.627 12.306 35.154 1.00 31.67 138 PHE D C 1
ATOM 4406 O O . PHE B 1 138 ? -10.917 12.093 36.066 1.00 30.30 138 PHE D O 1
ATOM 4414 N N . GLN B 1 139 ? -12.691 11.584 34.909 1.00 31.98 139 GLN D N 1
ATOM 4415 C CA . GLN B 1 139 ? -12.991 10.368 35.622 1.00 33.72 139 GLN D CA 1
ATOM 4416 C C . GLN B 1 139 ? -13.035 9.206 34.666 1.00 27.64 139 GLN D C 1
ATOM 4417 O O . GLN B 1 139 ? -13.772 9.180 33.743 1.00 29.46 139 GLN D O 1
ATOM 4423 N N . GLN B 1 140 ? -12.184 8.252 34.906 1.00 26.14 140 GLN D N 1
ATOM 4424 C CA . GLN B 1 140 ? -12.158 7.057 34.149 1.00 26.27 140 GLN D CA 1
ATOM 4425 C C . GLN B 1 140 ? -13.204 6.077 34.629 1.00 30.35 140 GLN D C 1
ATOM 4426 O O . GLN B 1 140 ? -13.522 6.050 35.774 1.00 29.87 140 GLN D O 1
ATOM 4432 N N . ASP B 1 141 ? -13.765 5.296 33.737 1.00 29.58 141 ASP D N 1
ATOM 4433 C CA . ASP B 1 141 ? -14.475 4.097 34.111 1.00 26.31 141 ASP D CA 1
ATOM 4434 C C . ASP B 1 141 ? -13.489 2.960 34.226 1.00 26.56 141 ASP D C 1
ATOM 4435 O O . ASP B 1 141 ? -13.566 2.007 33.548 1.00 25.76 141 ASP D O 1
ATOM 4440 N N . ASP B 1 142 ? -12.518 3.153 35.075 1.00 28.76 142 ASP D N 1
ATOM 4441 C CA . ASP B 1 142 ? -11.493 2.221 35.385 1.00 29.33 142 ASP D CA 1
ATOM 4442 C C . ASP B 1 142 ? -11.925 1.037 36.274 1.00 31.80 142 ASP D C 1
ATOM 4443 O O . ASP B 1 142 ? -12.705 1.168 37.163 1.00 27.40 142 ASP D O 1
ATOM 4448 N N . ALA B 1 143 ? -11.368 -0.133 35.980 1.00 27.34 143 ALA D N 1
ATOM 4449 C CA . ALA B 1 143 ? -11.686 -1.340 36.735 1.00 28.41 143 ALA D CA 1
ATOM 4450 C C . ALA B 1 143 ? -10.568 -2.373 36.633 1.00 32.18 143 ALA D C 1
ATOM 4451 O O . ALA B 1 143 ? -10.337 -2.949 35.571 1.00 35.12 143 ALA D O 1
ATOM 4453 N N . HIS B 1 144 ? -9.879 -2.601 37.746 1.00 31.10 144 HIS D N 1
ATOM 4454 C CA . HIS B 1 144 ? -8.795 -3.575 37.790 1.00 34.48 144 HIS D CA 1
ATOM 4455 C C . HIS B 1 144 ? -9.338 -4.981 38.020 1.00 32.68 144 HIS D C 1
ATOM 4456 O O . HIS B 1 144 ? -10.268 -5.177 38.802 1.00 29.71 144 HIS D O 1
ATOM 4463 N N . ILE B 1 145 ? -8.752 -5.958 37.334 1.00 33.61 145 ILE D N 1
ATOM 4464 C CA . ILE B 1 145 ? -9.189 -7.344 37.454 1.00 32.67 145 ILE D CA 1
ATOM 4465 C C . ILE B 1 145 ? -8.059 -8.248 37.936 1.00 32.81 145 ILE D C 1
ATOM 4466 O O . ILE B 1 145 ? -7.222 -8.685 37.146 1.00 36.04 145 ILE D O 1
ATOM 4471 N N . PHE B 1 146 ? -8.044 -8.527 39.235 1.00 33.89 146 PHE D N 1
ATOM 4472 C CA . PHE B 1 146 ? -7.035 -9.397 39.818 1.00 33.95 146 PHE D CA 1
ATOM 4473 C C . PHE B 1 146 ? -7.349 -10.870 39.637 1.00 37.80 146 PHE D C 1
ATOM 4474 O O . PHE B 1 146 ? -8.313 -11.379 40.147 1.00 34.97 146 PHE D O 1
ATOM 4482 N N . CYS B 1 147 ? -6.514 -11.556 38.896 1.00 32.19 147 CYS D N 1
ATOM 4483 C CA . CYS B 1 147 ? -6.804 -12.921 38.542 1.00 36.09 147 CYS D CA 1
ATOM 4484 C C . CYS B 1 147 ? -5.634 -13.865 38.624 1.00 33.50 147 CYS D C 1
ATOM 4485 O O . CYS B 1 147 ? -4.532 -13.471 38.805 1.00 33.98 147 CYS D O 1
ATOM 4488 N N . ARG B 1 148 ? -5.935 -15.137 38.535 1.00 40.42 148 ARG D N 1
ATOM 4489 C CA . ARG B 1 148 ? -4.943 -16.174 38.413 1.00 45.64 148 ARG D CA 1
ATOM 4490 C C . ARG B 1 148 ? -4.451 -16.220 36.977 1.00 40.90 148 ARG D C 1
ATOM 4491 O O . ARG B 1 148 ? -5.136 -15.801 36.097 1.00 39.91 148 ARG D O 1
ATOM 4499 N N . ASP B 1 149 ? -3.282 -16.782 36.748 1.00 46.01 149 ASP D N 1
ATOM 4500 C CA . ASP B 1 149 ? -2.743 -16.908 35.408 1.00 47.02 149 ASP D CA 1
ATOM 4501 C C . ASP B 1 149 ? -3.672 -17.714 34.551 1.00 44.35 149 ASP D C 1
ATOM 4502 O O . ASP B 1 149 ? -3.864 -17.419 33.414 1.00 43.66 149 ASP D O 1
ATOM 4507 N N . ASP B 1 150 ? -4.272 -18.724 35.132 1.00 41.61 150 ASP D N 1
ATOM 4508 C CA . ASP B 1 150 ? -5.150 -19.615 34.418 1.00 44.38 150 ASP D CA 1
ATOM 4509 C C . ASP B 1 150 ? -6.445 -18.960 34.051 1.00 41.32 150 ASP D C 1
ATOM 4510 O O . ASP B 1 150 ? -7.224 -19.485 33.316 1.00 38.99 150 ASP D O 1
ATOM 4515 N N . GLN B 1 151 ? -6.676 -17.797 34.597 1.00 41.29 151 GLN D N 1
ATOM 4516 C CA . GLN B 1 151 ? -7.945 -17.139 34.454 1.00 39.78 151 GLN D CA 1
ATOM 4517 C C . GLN B 1 151 ? -8.054 -16.072 33.370 1.00 36.53 151 GLN D C 1
ATOM 4518 O O . GLN B 1 151 ? -9.096 -15.594 33.126 1.00 37.01 151 GLN D O 1
ATOM 4524 N N . ILE B 1 152 ? -6.977 -15.772 32.691 1.00 37.38 152 ILE D N 1
ATOM 4525 C CA . ILE B 1 152 ? -6.961 -14.690 31.752 1.00 41.79 152 ILE D CA 1
ATOM 4526 C C . ILE B 1 152 ? -7.910 -14.794 30.571 1.00 41.77 152 ILE D C 1
ATOM 4527 O O . ILE B 1 152 ? -8.561 -13.839 30.266 1.00 35.85 152 ILE D O 1
ATOM 4532 N N . LYS B 1 153 ? -8.007 -15.938 29.938 1.00 39.99 153 LYS D N 1
ATOM 4533 C CA . LYS B 1 153 ? -8.823 -16.036 28.768 1.00 39.24 153 LYS D CA 1
ATOM 4534 C C . LYS B 1 153 ? -10.268 -15.719 29.034 1.00 37.40 153 LYS D C 1
ATOM 4535 O O . LYS B 1 153 ? -10.884 -15.012 28.283 1.00 34.83 153 LYS D O 1
ATOM 4541 N N . LYS B 1 154 ? -10.806 -16.271 30.092 1.00 33.40 154 LYS D N 1
ATOM 4542 C CA . LYS B 1 154 ? -12.181 -16.051 30.436 1.00 35.98 154 LYS D CA 1
ATOM 4543 C C . LYS B 1 154 ? -12.497 -14.635 30.816 1.00 38.67 154 LYS D C 1
ATOM 4544 O O . LYS B 1 154 ? -13.435 -14.079 30.345 1.00 35.97 154 LYS D O 1
ATOM 4550 N N . GLU B 1 155 ? -11.668 -14.060 31.649 1.00 34.24 155 GLU D N 1
ATOM 4551 C CA . GLU B 1 155 ? -11.808 -12.698 32.055 1.00 36.41 155 GLU D CA 1
ATOM 4552 C C . GLU B 1 155 ? -11.700 -11.716 30.916 1.00 35.47 155 GLU D C 1
ATOM 4553 O O . GLU B 1 155 ? -12.444 -10.786 30.851 1.00 37.26 155 GLU D O 1
ATOM 4559 N N . VAL B 1 156 ? -10.754 -11.909 30.030 1.00 31.78 156 VAL D N 1
ATOM 4560 C CA . VAL B 1 156 ? -10.694 -11.140 28.823 1.00 36.90 156 VAL D CA 1
ATOM 4561 C C . VAL B 1 156 ? -11.893 -11.367 27.903 1.00 36.27 156 VAL D C 1
ATOM 4562 O O . VAL B 1 156 ? -12.358 -10.459 27.292 1.00 33.90 156 VAL D O 1
ATOM 4566 N N . LEU B 1 157 ? -12.346 -12.592 27.775 1.00 36.84 157 LEU D N 1
ATOM 4567 C CA . LEU B 1 157 ? -13.489 -12.850 26.948 1.00 34.75 157 LEU D CA 1
ATOM 4568 C C . LEU B 1 157 ? -14.695 -12.212 27.540 1.00 36.24 157 LEU D C 1
ATOM 4569 O O . LEU B 1 157 ? -15.511 -11.652 26.860 1.00 37.45 157 LEU D O 1
ATOM 4574 N N . ASP B 1 158 ? -14.780 -12.287 28.846 1.00 34.52 158 ASP D N 1
ATOM 4575 C CA . ASP B 1 158 ? -15.821 -11.604 29.544 1.00 32.07 158 ASP D CA 1
ATOM 4576 C C . ASP B 1 158 ? -15.759 -10.113 29.388 1.00 32.60 158 ASP D C 1
ATOM 4577 O O . ASP B 1 158 ? -16.777 -9.507 29.285 1.00 31.05 158 ASP D O 1
ATOM 4582 N N . PHE B 1 159 ? -14.565 -9.530 29.390 1.00 31.23 159 PHE D N 1
ATOM 4583 C CA . PHE B 1 159 ? -14.422 -8.111 29.169 1.00 33.71 159 PHE D CA 1
ATOM 4584 C C . PHE B 1 159 ? -14.860 -7.673 27.792 1.00 35.52 159 PHE D C 1
ATOM 4585 O O . PHE B 1 159 ? -15.517 -6.684 27.650 1.00 33.56 159 PHE D O 1
ATOM 4593 N N . LEU B 1 160 ? -14.439 -8.399 26.794 1.00 30.78 160 LEU D N 1
ATOM 4594 C CA . LEU B 1 160 ? -14.722 -8.048 25.450 1.00 31.01 160 LEU D CA 1
ATOM 4595 C C . LEU B 1 160 ? -16.172 -8.062 25.204 1.00 35.24 160 LEU D C 1
ATOM 4596 O O . LEU B 1 160 ? -16.659 -7.273 24.460 1.00 36.14 160 LEU D O 1
ATOM 4601 N N . SER B 1 161 ? -16.854 -8.993 25.812 1.00 31.76 161 SER D N 1
ATOM 4602 C CA . SER B 1 161 ? -18.276 -9.072 25.727 1.00 35.55 161 SER D CA 1
ATOM 4603 C C . SER B 1 161 ? -19.012 -7.900 26.371 1.00 31.17 161 SER D C 1
ATOM 4604 O O . SER B 1 161 ? -19.965 -7.426 25.853 1.00 34.60 161 SER D O 1
ATOM 4607 N N . PHE B 1 162 ? -18.537 -7.453 27.513 1.00 35.50 162 PHE D N 1
ATOM 4608 C CA . PHE B 1 162 ? -19.065 -6.308 28.194 1.00 34.76 162 PHE D CA 1
ATOM 4609 C C . PHE B 1 162 ? -18.882 -5.094 27.298 1.00 31.46 162 PHE D C 1
ATOM 4610 O O . PHE B 1 162 ? -19.776 -4.329 27.082 1.00 28.86 162 PHE D O 1
ATOM 4618 N N . MET B 1 163 ? -17.710 -4.966 26.731 1.00 30.70 163 MET D N 1
ATOM 4619 C CA . MET B 1 163 ? -17.398 -3.831 25.918 1.00 31.89 163 MET D CA 1
ATOM 4620 C C . MET B 1 163 ? -18.269 -3.663 24.679 1.00 33.39 163 MET D C 1
ATOM 4621 O O . MET B 1 163 ? -18.759 -2.598 24.421 1.00 30.23 163 MET D O 1
ATOM 4626 N N . LYS B 1 164 ? -18.485 -4.752 23.966 1.00 34.38 164 LYS D N 1
ATOM 4627 C CA . LYS B 1 164 ? -19.320 -4.821 22.802 1.00 32.81 164 LYS D CA 1
ATOM 4628 C C . LYS B 1 164 ? -20.740 -4.513 23.106 1.00 31.51 164 LYS D C 1
ATOM 4629 O O . LYS B 1 164 ? -21.410 -3.895 22.356 1.00 28.80 164 LYS D O 1
ATOM 4635 N N . TYR B 1 165 ? -21.178 -4.987 24.232 1.00 30.25 165 TYR D N 1
ATOM 4636 C CA . TYR B 1 165 ? -22.497 -4.768 24.655 1.00 27.52 165 TYR D CA 1
ATOM 4637 C C . TYR B 1 165 ? -22.787 -3.309 24.841 1.00 31.34 165 TYR D C 1
ATOM 4638 O O . TYR B 1 165 ? -23.823 -2.848 24.460 1.00 30.59 165 TYR D O 1
ATOM 4647 N N . VAL B 1 166 ? -21.877 -2.617 25.500 1.00 26.31 166 VAL D N 1
ATOM 4648 C CA . VAL B 1 166 ? -21.963 -1.208 25.715 1.00 28.02 166 VAL D CA 1
ATOM 4649 C C . VAL B 1 166 ? -21.878 -0.441 24.432 1.00 28.75 166 VAL D C 1
ATOM 4650 O O . VAL B 1 166 ? -22.632 0.417 24.203 1.00 30.41 166 VAL D O 1
ATOM 4654 N N . TYR B 1 167 ? -20.950 -0.793 23.590 1.00 31.83 167 TYR D N 1
ATOM 4655 C CA . TYR B 1 167 ? -20.733 -0.101 22.354 1.00 30.18 167 TYR D CA 1
ATOM 4656 C C . TYR B 1 167 ? -21.915 -0.201 21.385 1.00 33.53 167 TYR D C 1
ATOM 4657 O O . TYR B 1 167 ? -22.258 0.748 20.727 1.00 34.25 167 TYR D O 1
ATOM 4666 N N . ASP B 1 168 ? -22.553 -1.359 21.341 1.00 29.44 168 ASP D N 1
ATOM 4667 C CA . ASP B 1 168 ? -23.696 -1.612 20.501 1.00 30.15 168 ASP D CA 1
ATOM 4668 C C . ASP B 1 168 ? -24.844 -0.717 20.847 1.00 30.53 168 ASP D C 1
ATOM 4669 O O . ASP B 1 168 ? -25.598 -0.358 20.007 1.00 29.16 168 ASP D O 1
ATOM 4674 N N . VAL B 1 169 ? -24.966 -0.346 22.099 1.00 30.15 169 VAL D N 1
ATOM 4675 C CA . VAL B 1 169 ? -25.994 0.545 22.533 1.00 27.57 169 VAL D CA 1
ATOM 4676 C C . VAL B 1 169 ? -25.814 1.862 21.811 1.00 31.37 169 VAL D C 1
ATOM 4677 O O . VAL B 1 169 ? -26.759 2.473 21.404 1.00 30.98 169 VAL D O 1
ATOM 4681 N N . PHE B 1 170 ? -24.586 2.301 21.673 1.00 30.18 170 PHE D N 1
ATOM 4682 C CA . PHE B 1 170 ? -24.312 3.557 21.039 1.00 29.74 170 PHE D CA 1
ATOM 4683 C C . PHE B 1 170 ? -24.033 3.519 19.563 1.00 31.07 170 PHE D C 1
ATOM 4684 O O . PHE B 1 170 ? -23.823 4.533 18.987 1.00 31.53 170 PHE D O 1
ATOM 4692 N N . GLY B 1 171 ? -24.042 2.358 18.942 1.00 32.84 171 GLY D N 1
ATOM 4693 C CA . GLY B 1 171 ? -23.683 2.248 17.545 1.00 32.73 171 GLY D CA 1
ATOM 4694 C C . GLY B 1 171 ? -22.226 2.368 17.209 1.00 30.78 171 GLY D C 1
ATOM 4695 O O . GLY B 1 171 ? -21.865 2.719 16.143 1.00 30.07 171 GLY D O 1
ATOM 4696 N N . ILE B 1 172 ? -21.393 2.001 18.133 1.00 34.39 172 ILE D N 1
ATOM 4697 C CA . ILE B 1 172 ? -19.987 2.199 18.000 1.00 35.71 172 ILE D CA 1
ATOM 4698 C C . ILE B 1 172 ? -19.278 0.928 17.556 1.00 37.03 172 ILE D C 1
ATOM 4699 O O . ILE B 1 172 ? -19.584 -0.126 17.986 1.00 34.70 172 ILE D O 1
ATOM 4704 N N . GLU B 1 173 ? -18.311 1.063 16.681 1.00 34.03 173 GLU D N 1
ATOM 4705 C CA . GLU B 1 173 ? -17.596 -0.059 16.131 1.00 34.53 173 GLU D CA 1
ATOM 4706 C C . GLU B 1 173 ? -16.203 -0.106 16.652 1.00 34.03 173 GLU D C 1
ATOM 4707 O O . GLU B 1 173 ? -15.697 0.862 17.116 1.00 27.55 173 GLU D O 1
ATOM 4713 N N . PHE B 1 174 ? -15.607 -1.278 16.590 1.00 35.35 174 PHE D N 1
ATOM 4714 C CA . PHE B 1 174 ? -14.317 -1.494 17.180 1.00 32.95 174 PHE D CA 1
ATOM 4715 C C . PHE B 1 174 ? -13.407 -2.474 16.432 1.00 35.89 174 PHE D C 1
ATOM 4716 O O . PHE B 1 174 ? -13.831 -3.321 15.685 1.00 34.74 174 PHE D O 1
ATOM 4724 N N . ASN B 1 175 ? -12.126 -2.291 16.643 1.00 36.98 175 ASN D N 1
ATOM 4725 C CA . ASN B 1 175 ? -11.138 -3.129 16.087 1.00 37.57 175 ASN D CA 1
ATOM 4726 C C . ASN B 1 175 ? -10.122 -3.520 17.138 1.00 35.89 175 ASN D C 1
ATOM 4727 O O . ASN B 1 175 ? -9.693 -2.710 17.910 1.00 33.33 175 ASN D O 1
ATOM 4732 N N . LEU B 1 176 ? -9.734 -4.780 17.135 1.00 39.79 176 LEU D N 1
ATOM 4733 C CA . LEU B 1 176 ? -8.877 -5.360 18.143 1.00 40.02 176 LEU D CA 1
ATOM 4734 C C . LEU B 1 176 ? -7.600 -5.901 17.584 1.00 43.76 176 LEU D C 1
ATOM 4735 O O . LEU B 1 176 ? -7.608 -6.562 16.602 1.00 42.91 176 LEU D O 1
ATOM 4740 N N . GLU B 1 177 ? -6.496 -5.630 18.239 1.00 40.68 177 GLU D N 1
ATOM 4741 C CA . GLU B 1 177 ? -5.208 -6.079 17.793 1.00 42.32 177 GLU D CA 1
ATOM 4742 C C . GLU B 1 177 ? -4.479 -6.611 18.989 1.00 46.02 177 GLU D C 1
ATOM 4743 O O . GLU B 1 177 ? -4.801 -6.253 20.060 1.00 43.12 177 GLU D O 1
ATOM 4749 N N . LEU B 1 178 ? -3.495 -7.462 18.805 1.00 45.40 178 LEU D N 1
ATOM 4750 C CA . LEU B 1 178 ? -2.725 -7.947 19.922 1.00 43.39 178 LEU D CA 1
ATOM 4751 C C . LEU B 1 178 ? -1.314 -7.425 19.911 1.00 42.99 178 LEU D C 1
ATOM 4752 O O . LEU B 1 178 ? -0.665 -7.488 18.926 1.00 44.87 178 LEU D O 1
ATOM 4757 N N . SER B 1 179 ? -0.846 -6.896 21.018 1.00 40.87 179 SER D N 1
ATOM 4758 C CA . SER B 1 179 ? 0.504 -6.367 21.078 1.00 44.00 179 SER D CA 1
ATOM 4759 C C . SER B 1 179 ? 1.333 -7.108 22.070 1.00 42.93 179 SER D C 1
ATOM 4760 O O . SER B 1 179 ? 0.941 -7.283 23.151 1.00 39.83 179 SER D O 1
ATOM 4763 N N . THR B 1 180 ? 2.521 -7.509 21.691 1.00 43.96 180 THR D N 1
ATOM 4764 C CA . THR B 1 180 ? 3.233 -8.588 22.326 1.00 42.21 180 THR D CA 1
ATOM 4765 C C . THR B 1 180 ? 4.516 -8.162 22.932 1.00 40.60 180 THR D C 1
ATOM 4766 O O . THR B 1 180 ? 4.880 -7.057 22.806 1.00 36.89 180 THR D O 1
ATOM 4770 N N . ARG B 1 181 ? 5.207 -9.066 23.591 1.00 39.57 181 ARG D N 1
ATOM 4771 C CA . ARG B 1 181 ? 6.297 -8.693 24.429 1.00 40.21 181 ARG D CA 1
ATOM 4772 C C . ARG B 1 181 ? 7.316 -7.898 23.666 1.00 41.26 181 ARG D C 1
ATOM 4773 O O . ARG B 1 181 ? 7.787 -8.308 22.647 1.00 45.35 181 ARG D O 1
ATOM 4781 N N . PRO B 1 182 ? 7.664 -6.728 24.162 1.00 40.29 182 PRO D N 1
ATOM 4782 C CA . PRO B 1 182 ? 8.714 -5.910 23.575 1.00 44.34 182 PRO D CA 1
ATOM 4783 C C . PRO B 1 182 ? 10.106 -6.247 24.021 1.00 43.26 182 PRO D C 1
ATOM 4784 O O . PRO B 1 182 ? 10.291 -6.985 24.934 1.00 43.93 182 PRO D O 1
ATOM 4788 N N . GLU B 1 183 ? 11.082 -5.637 23.376 1.00 49.35 183 GLU D N 1
ATOM 4789 C CA . GLU B 1 183 ? 12.486 -5.947 23.550 1.00 59.09 183 GLU D CA 1
ATOM 4790 C C . GLU B 1 183 ? 12.953 -5.703 24.961 1.00 61.42 183 GLU D C 1
ATOM 4791 O O . GLU B 1 183 ? 13.644 -6.515 25.527 1.00 61.84 183 GLU D O 1
ATOM 4797 N N . LYS B 1 184 ? 12.571 -4.574 25.527 1.00 60.28 184 LYS D N 1
ATOM 4798 C CA . LYS B 1 184 ? 12.899 -4.281 26.901 1.00 64.97 184 LYS D CA 1
ATOM 4799 C C . LYS B 1 184 ? 11.665 -4.613 27.695 1.00 56.77 184 LYS D C 1
ATOM 4800 O O . LYS B 1 184 ? 10.680 -3.983 27.540 1.00 62.13 184 LYS D O 1
ATOM 4806 N N . ALA B 1 185 ? 11.712 -5.633 28.519 1.00 51.36 185 ALA D N 1
ATOM 4807 C CA . ALA B 1 185 ? 10.542 -6.101 29.205 1.00 49.64 185 ALA D CA 1
ATOM 4808 C C . ALA B 1 185 ? 10.972 -6.574 30.543 1.00 52.32 185 ALA D C 1
ATOM 4809 O O . ALA B 1 185 ? 12.133 -6.761 30.753 1.00 48.57 185 ALA D O 1
ATOM 4811 N N . MET B 1 186 ? 10.043 -6.724 31.465 1.00 42.98 186 MET D N 1
ATOM 4812 C CA . MET B 1 186 ? 10.427 -7.028 32.818 1.00 43.66 186 MET D CA 1
ATOM 4813 C C . MET B 1 186 ? 10.112 -8.362 33.406 1.00 42.80 186 MET D C 1
ATOM 4814 O O . MET B 1 186 ? 10.693 -8.710 34.410 1.00 54.33 186 MET D O 1
ATOM 4819 N N . GLY B 1 187 ? 9.226 -9.118 32.816 1.00 40.01 187 GLY D N 1
ATOM 4820 C CA . GLY B 1 187 ? 8.796 -10.330 33.474 1.00 49.25 187 GLY D CA 1
ATOM 4821 C C . GLY B 1 187 ? 9.656 -11.563 33.290 1.00 49.44 187 GLY D C 1
ATOM 4822 O O . GLY B 1 187 ? 10.779 -11.493 32.919 1.00 53.21 187 GLY D O 1
ATOM 4823 N N . GLU B 1 188 ? 9.066 -12.701 33.558 1.00 48.35 188 GLU D N 1
ATOM 4824 C CA . GLU B 1 188 ? 9.561 -13.985 33.156 1.00 53.82 188 GLU D CA 1
ATOM 4825 C C . GLU B 1 188 ? 8.836 -14.390 31.887 1.00 49.02 188 GLU D C 1
ATOM 4826 O O . GLU B 1 188 ? 7.689 -14.154 31.740 1.00 45.86 188 GLU D O 1
ATOM 4832 N N . LEU B 1 189 ? 9.524 -15.041 30.991 1.00 49.51 189 LEU D N 1
ATOM 4833 C CA . LEU B 1 189 ? 8.993 -15.367 29.702 1.00 48.53 189 LEU D CA 1
ATOM 4834 C C . LEU B 1 189 ? 7.779 -16.239 29.770 1.00 50.50 189 LEU D C 1
ATOM 4835 O O . LEU B 1 189 ? 6.921 -16.147 28.928 1.00 49.99 189 LEU D O 1
ATOM 4840 N N . GLU B 1 190 ? 7.729 -17.120 30.741 1.00 48.58 190 GLU D N 1
ATOM 4841 C CA . GLU B 1 190 ? 6.615 -18.015 30.838 1.00 52.51 190 GLU D CA 1
ATOM 4842 C C . GLU B 1 190 ? 5.310 -17.307 31.091 1.00 53.82 190 GLU D C 1
ATOM 4843 O O . GLU B 1 190 ? 4.298 -17.630 30.508 1.00 50.95 190 GLU D O 1
ATOM 4849 N N . GLN B 1 191 ? 5.337 -16.362 32.000 1.00 47.96 191 GLN D N 1
ATOM 4850 C CA . GLN B 1 191 ? 4.142 -15.645 32.306 1.00 42.93 191 GLN D CA 1
ATOM 4851 C C . GLN B 1 191 ? 3.655 -14.870 31.121 1.00 45.26 191 GLN D C 1
ATOM 4852 O O . GLN B 1 191 ? 2.479 -14.740 30.948 1.00 40.77 191 GLN D O 1
ATOM 4858 N N . TRP B 1 192 ? 4.583 -14.358 30.331 1.00 40.56 192 TRP D N 1
ATOM 4859 C CA . TRP B 1 192 ? 4.294 -13.707 29.080 1.00 43.40 192 TRP D CA 1
ATOM 4860 C C . TRP B 1 192 ? 3.667 -14.576 28.001 1.00 44.47 192 TRP D C 1
ATOM 4861 O O . TRP B 1 192 ? 2.747 -14.177 27.373 1.00 43.95 192 TRP D O 1
ATOM 4872 N N . GLU B 1 193 ? 4.217 -15.746 27.772 1.00 49.13 193 GLU D N 1
ATOM 4873 C CA . GLU B 1 193 ? 3.671 -16.696 26.816 1.00 53.37 193 GLU D CA 1
ATOM 4874 C C . GLU B 1 193 ? 2.330 -17.331 27.158 1.00 49.29 193 GLU D C 1
ATOM 4875 O O . GLU B 1 193 ? 1.485 -17.488 26.325 1.00 45.13 193 GLU D O 1
ATOM 4881 N N . ARG B 1 194 ? 2.155 -17.653 28.415 1.00 51.30 194 ARG D N 1
ATOM 4882 C CA . ARG B 1 194 ? 0.909 -18.151 28.916 1.00 57.88 194 ARG D CA 1
ATOM 4883 C C . ARG B 1 194 ? -0.162 -17.119 28.756 1.00 50.46 194 ARG D C 1
ATOM 4884 O O . ARG B 1 194 ? -1.270 -17.436 28.442 1.00 49.79 194 ARG D O 1
ATOM 4892 N N . ALA B 1 195 ? 0.169 -15.883 29.073 1.00 47.80 195 ALA D N 1
ATOM 4893 C CA . ALA B 1 195 ? -0.720 -14.745 28.919 1.00 46.44 195 ALA D CA 1
ATOM 4894 C C . ALA B 1 195 ? -1.074 -14.371 27.505 1.00 41.18 195 ALA D C 1
ATOM 4895 O O . ALA B 1 195 ? -2.210 -14.207 27.179 1.00 39.40 195 ALA D O 1
ATOM 4897 N N . GLU B 1 196 ? -0.068 -14.249 26.668 1.00 41.09 196 GLU D N 1
ATOM 4898 C CA . GLU B 1 196 ? -0.264 -13.991 25.259 1.00 43.93 196 GLU D CA 1
ATOM 4899 C C . GLU B 1 196 ? -1.031 -15.113 24.563 1.00 41.31 196 GLU D C 1
ATOM 4900 O O . GLU B 1 196 ? -1.769 -14.875 23.652 1.00 39.89 196 GLU D O 1
ATOM 4906 N N . SER B 1 197 ? -0.810 -16.342 24.972 1.00 37.89 197 SER D N 1
ATOM 4907 C CA . SER B 1 197 ? -1.533 -17.464 24.417 1.00 41.36 197 SER D CA 1
ATOM 4908 C C . SER B 1 197 ? -3.010 -17.407 24.739 1.00 39.31 197 SER D C 1
ATOM 4909 O O . SER B 1 197 ? -3.838 -17.577 23.901 1.00 35.27 197 SER D O 1
ATOM 4912 N N . GLN B 1 198 ? -3.317 -17.112 25.972 1.00 38.20 198 GLN D N 1
ATOM 4913 C CA . GLN B 1 198 ? -4.682 -16.938 26.378 1.00 42.95 198 GLN D CA 1
ATOM 4914 C C . GLN B 1 198 ? -5.364 -15.783 25.664 1.00 44.83 198 GLN D C 1
ATOM 4915 O O . GLN B 1 198 ? -6.523 -15.839 25.349 1.00 46.01 198 GLN D O 1
ATOM 4921 N N . LEU B 1 199 ? -4.623 -14.735 25.417 1.00 39.09 199 LEU D N 1
ATOM 4922 C CA . LEU B 1 199 ? -5.129 -13.630 24.676 1.00 42.13 199 LEU D CA 1
ATOM 4923 C C . LEU B 1 199 ? -5.477 -13.956 23.242 1.00 43.28 199 LEU D C 1
ATOM 4924 O O . LEU B 1 199 ? -6.468 -13.508 22.762 1.00 39.43 199 LEU D O 1
ATOM 4929 N N . ALA B 1 200 ? -4.616 -14.685 22.554 1.00 45.61 200 ALA D N 1
ATOM 4930 C CA . ALA B 1 200 ? -4.851 -15.049 21.184 1.00 42.27 200 ALA D CA 1
ATOM 4931 C C . ALA B 1 200 ? -6.052 -15.917 21.146 1.00 42.34 200 ALA D C 1
ATOM 4932 O O . ALA B 1 200 ? -6.863 -15.816 20.280 1.00 43.62 200 ALA D O 1
ATOM 4934 N N . GLU B 1 201 ? -6.147 -16.781 22.110 1.00 40.05 201 GLU D N 1
ATOM 4935 C CA . GLU B 1 201 ? -7.244 -17.676 22.176 1.00 45.45 201 GLU D CA 1
ATOM 4936 C C . GLU B 1 201 ? -8.535 -16.923 22.357 1.00 52.37 201 GLU D C 1
ATOM 4937 O O . GLU B 1 201 ? -9.537 -17.293 21.794 1.00 49.83 201 GLU D O 1
ATOM 4943 N N . ALA B 1 202 ? -8.527 -15.879 23.168 1.00 45.82 202 ALA D N 1
ATOM 4944 C CA . ALA B 1 202 ? -9.714 -15.082 23.342 1.00 40.13 202 ALA D CA 1
ATOM 4945 C C . ALA B 1 202 ? -10.110 -14.396 22.064 1.00 43.30 202 ALA D C 1
ATOM 4946 O O . ALA B 1 202 ? -11.264 -14.286 21.757 1.00 45.42 202 ALA D O 1
ATOM 4948 N N . LEU B 1 203 ? -9.126 -13.911 21.345 1.00 39.65 203 LEU D N 1
ATOM 4949 C CA . LEU B 1 203 ? -9.320 -13.313 20.049 1.00 41.40 203 LEU D CA 1
ATOM 4950 C C . LEU B 1 203 ? -9.800 -14.277 18.998 1.00 46.35 203 LEU D C 1
ATOM 4951 O O . LEU B 1 203 ? -10.601 -13.928 18.190 1.00 46.92 203 LEU D O 1
ATOM 4956 N N . ASP B 1 204 ? -9.274 -15.494 18.991 1.00 46.22 204 ASP D N 1
ATOM 4957 C CA . ASP B 1 204 ? -9.650 -16.452 17.987 1.00 48.81 204 ASP D CA 1
ATOM 4958 C C . ASP B 1 204 ? -11.119 -16.630 18.216 1.00 50.94 204 ASP D C 1
ATOM 4959 O O . ASP B 1 204 ? -11.913 -16.584 17.319 1.00 55.35 204 ASP D O 1
ATOM 4964 N N . GLU B 1 205 ? -11.477 -16.854 19.475 1.00 45.16 205 GLU D N 1
ATOM 4965 C CA . GLU B 1 205 ? -12.866 -17.102 19.847 1.00 45.90 205 GLU D CA 1
ATOM 4966 C C . GLU B 1 205 ? -13.804 -16.013 19.333 1.00 51.28 205 GLU D C 1
ATOM 4967 O O . GLU B 1 205 ? -14.556 -16.225 18.382 1.00 57.35 205 GLU D O 1
ATOM 4973 N N . PHE B 1 206 ? -13.756 -14.850 19.973 1.00 49.70 206 PHE D N 1
ATOM 4974 C CA . PHE B 1 206 ? -14.640 -13.742 19.629 1.00 49.27 206 PHE D CA 1
ATOM 4975 C C . PHE B 1 206 ? -14.565 -13.362 18.152 1.00 43.81 206 PHE D C 1
ATOM 4976 O O . PHE B 1 206 ? -15.525 -13.547 17.405 1.00 44.25 206 PHE D O 1
ATOM 4984 N N . VAL B 1 207 ? -13.422 -12.823 17.740 1.00 37.48 207 VAL D N 1
ATOM 4985 C CA . VAL B 1 207 ? -13.255 -12.336 16.396 1.00 41.41 207 VAL D CA 1
ATOM 4986 C C . VAL B 1 207 ? -13.152 -13.450 15.361 1.00 52.18 207 VAL D C 1
ATOM 4987 O O . VAL B 1 207 ? -13.658 -13.324 14.288 1.00 54.91 207 VAL D O 1
ATOM 4991 N N . GLY B 1 208 ? -12.496 -14.540 15.702 1.00 48.67 208 GLY D N 1
ATOM 4992 C CA . GLY B 1 208 ? -12.293 -15.645 14.804 1.00 51.55 208 GLY D CA 1
ATOM 4993 C C . GLY B 1 208 ? -10.863 -15.808 14.379 1.00 58.36 208 GLY D C 1
ATOM 4994 O O . GLY B 1 208 ? -10.135 -14.865 14.210 1.00 65.64 208 GLY D O 1
ATOM 4995 N N . ALA B 1 209 ? -10.439 -17.040 14.241 1.00 52.05 209 ALA D N 1
ATOM 4996 C CA . ALA B 1 209 ? -9.047 -17.316 13.979 1.00 56.79 209 ALA D CA 1
ATOM 4997 C C . ALA B 1 209 ? -8.620 -16.819 12.634 1.00 55.52 209 ALA D C 1
ATOM 4998 O O . ALA B 1 209 ? -9.300 -17.023 11.654 1.00 55.25 209 ALA D O 1
ATOM 5000 N N . GLY B 1 210 ? -7.468 -16.179 12.605 1.00 51.72 210 GLY D N 1
ATOM 5001 C CA . GLY B 1 210 ? -6.904 -15.643 11.395 1.00 54.53 210 GLY D CA 1
ATOM 5002 C C . GLY B 1 210 ? -7.554 -14.362 10.949 1.00 52.96 210 GLY D C 1
ATOM 5003 O O . GLY B 1 210 ? -7.302 -13.893 9.885 1.00 53.44 210 GLY D O 1
ATOM 5004 N N . LYS B 1 211 ? -8.449 -13.844 11.760 1.00 52.29 211 LYS D N 1
ATOM 5005 C CA . LYS B 1 211 ? -9.164 -12.641 11.450 1.00 56.59 211 LYS D CA 1
ATOM 5006 C C . LYS B 1 211 ? -8.674 -11.442 12.251 1.00 53.42 211 LYS D C 1
ATOM 5007 O O . LYS B 1 211 ? -9.229 -10.360 12.179 1.00 53.25 211 LYS D O 1
ATOM 5013 N N . TRP B 1 212 ? -7.634 -11.648 13.027 1.00 45.25 212 TRP D N 1
ATOM 5014 C CA . TRP B 1 212 ? -7.109 -10.578 13.845 1.00 49.24 212 TRP D CA 1
ATOM 5015 C C . TRP B 1 212 ? -5.619 -10.377 13.665 1.00 44.15 212 TRP D C 1
ATOM 5016 O O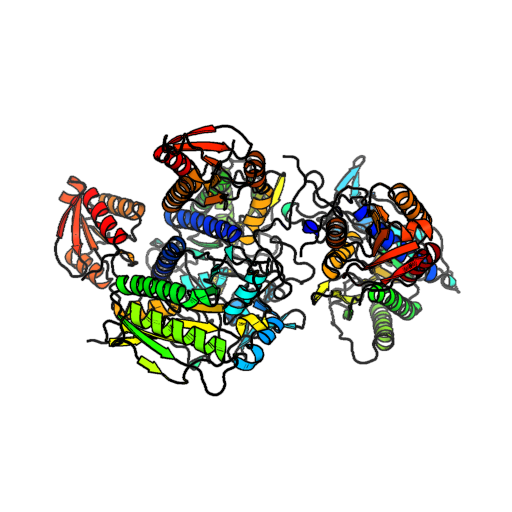 . TRP B 1 212 ? -4.908 -11.266 13.267 1.00 42.08 212 TRP D O 1
ATOM 5027 N N . VAL B 1 213 ? -5.172 -9.174 13.929 1.00 40.50 213 VAL D N 1
ATOM 5028 C CA . VAL B 1 213 ? -3.810 -8.773 13.656 1.00 43.83 213 VAL D CA 1
ATOM 5029 C C . VAL B 1 213 ? -2.935 -8.752 14.897 1.00 46.50 213 VAL D C 1
ATOM 5030 O O . VAL B 1 213 ? -3.358 -8.341 15.938 1.00 46.26 213 VAL D O 1
ATOM 5034 N N . VAL B 1 214 ? -1.688 -9.140 14.721 1.00 44.80 214 VAL D N 1
ATOM 5035 C CA . VAL B 1 214 ? -0.697 -9.046 15.765 1.00 42.47 214 VAL D CA 1
ATOM 5036 C C . VAL B 1 214 ? 0.270 -7.888 15.573 1.00 53.71 214 VAL D C 1
ATOM 5037 O O . VAL B 1 214 ? 0.706 -7.637 14.506 1.00 49.98 214 VAL D O 1
ATOM 5041 N N . ASN B 1 215 ? 0.585 -7.177 16.628 1.00 55.48 215 ASN D N 1
ATOM 5042 C CA . ASN B 1 215 ? 1.644 -6.193 16.565 1.00 50.07 215 ASN D CA 1
ATOM 5043 C C . ASN B 1 215 ? 2.793 -6.663 17.389 1.00 48.89 215 ASN D C 1
ATOM 5044 O O . ASN B 1 215 ? 2.792 -6.486 18.576 1.00 50.25 215 ASN D O 1
ATOM 5049 N N . PRO B 1 216 ? 3.748 -7.323 16.781 1.00 56.17 216 PRO D N 1
ATOM 5050 C CA . PRO B 1 216 ? 4.770 -7.994 17.553 1.00 49.60 216 PRO D CA 1
ATOM 5051 C C . PRO B 1 216 ? 5.711 -7.022 18.162 1.00 43.73 216 PRO D C 1
ATOM 5052 O O . PRO B 1 216 ? 6.270 -6.247 17.462 1.00 51.69 216 PRO D O 1
ATOM 5056 N N . GLY B 1 217 ? 5.889 -7.110 19.460 1.00 42.51 217 GLY D N 1
ATOM 5057 C CA . GLY B 1 217 ? 6.788 -6.254 20.180 1.00 41.26 217 GLY D CA 1
ATOM 5058 C C . GLY B 1 217 ? 6.259 -4.907 20.534 1.00 41.96 217 GLY D C 1
ATOM 5059 O O . GLY B 1 217 ? 6.997 -4.086 20.941 1.00 43.02 217 GLY D O 1
ATOM 5060 N N . ASP B 1 218 ? 4.971 -4.698 20.392 1.00 39.29 218 ASP D N 1
ATOM 5061 C CA . ASP B 1 218 ? 4.339 -3.428 20.653 1.00 42.32 218 ASP D CA 1
ATOM 5062 C C . ASP B 1 218 ? 3.670 -3.327 22.021 1.00 42.99 218 ASP D C 1
ATOM 5063 O O . ASP B 1 218 ? 3.054 -2.339 22.342 1.00 47.73 218 ASP D O 1
ATOM 5068 N N . GLY B 1 219 ? 3.800 -4.357 22.823 1.00 44.43 219 GLY D N 1
ATOM 5069 C CA . GLY B 1 219 ? 3.265 -4.374 24.158 1.00 38.79 219 GLY D CA 1
ATOM 5070 C C . GLY B 1 219 ? 4.043 -3.508 25.104 1.00 38.32 219 GLY D C 1
ATOM 5071 O O . GLY B 1 219 ? 5.089 -3.031 24.767 1.00 38.37 219 GLY D O 1
ATOM 5072 N N . ALA B 1 220 ? 3.500 -3.292 26.281 1.00 35.53 220 ALA D N 1
ATOM 5073 C CA . ALA B 1 220 ? 4.156 -2.524 27.310 1.00 33.62 220 ALA D CA 1
ATOM 5074 C C . ALA B 1 220 ? 5.200 -3.360 27.957 1.00 34.03 220 ALA D C 1
ATOM 5075 O O . ALA B 1 220 ? 5.186 -4.523 27.840 1.00 29.69 220 ALA D O 1
ATOM 5077 N N . PHE B 1 221 ? 6.122 -2.731 28.631 1.00 32.01 221 PHE D N 1
ATOM 5078 C CA . PHE B 1 221 ? 7.188 -3.421 29.290 1.00 31.94 221 PHE D CA 1
ATOM 5079 C C . PHE B 1 221 ? 6.740 -4.232 30.479 1.00 42.61 221 PHE D C 1
ATOM 5080 O O . PHE B 1 221 ? 7.432 -5.098 30.916 1.00 42.59 221 PHE D O 1
ATOM 5088 N N . TYR B 1 222 ? 5.578 -3.906 31.015 1.00 34.33 222 TYR D N 1
ATOM 5089 C CA . TYR B 1 222 ? 5.009 -4.597 32.139 1.00 34.11 222 TYR D CA 1
ATOM 5090 C C . TYR B 1 222 ? 3.913 -5.571 31.746 1.00 37.80 222 TYR D C 1
ATOM 5091 O O . TYR B 1 222 ? 3.389 -6.226 32.590 1.00 36.18 222 TYR D O 1
ATOM 5100 N N . GLY B 1 223 ? 3.539 -5.631 30.482 1.00 33.49 223 GLY D N 1
ATOM 5101 C CA . GLY B 1 223 ? 2.669 -6.678 30.019 1.00 30.41 223 GLY D CA 1
ATOM 5102 C C . GLY B 1 223 ? 2.092 -6.632 28.634 1.00 28.62 223 GLY D C 1
ATOM 5103 O O . GLY B 1 223 ? 2.117 -5.638 27.970 1.00 28.47 223 GLY D O 1
ATOM 5104 N N . PRO B 1 224 ? 1.485 -7.716 28.222 1.00 30.40 224 PRO D N 1
ATOM 5105 C CA . PRO B 1 224 ? 0.787 -7.756 26.948 1.00 33.58 224 PRO D CA 1
ATOM 5106 C C . PRO B 1 224 ? -0.504 -6.981 26.945 1.00 33.63 224 PRO D C 1
ATOM 5107 O O . PRO B 1 224 ? -1.123 -6.757 27.941 1.00 33.89 224 PRO D O 1
ATOM 5111 N N . LYS B 1 225 ? -0.904 -6.575 25.777 1.00 33.13 225 LYS D N 1
ATOM 5112 C CA . LYS B 1 225 ? -1.996 -5.676 25.660 1.00 37.90 225 LYS D CA 1
ATOM 5113 C C . LYS B 1 225 ? -2.857 -6.059 24.507 1.00 39.36 225 LYS D C 1
ATOM 5114 O O . LYS B 1 225 ? -2.368 -6.532 23.541 1.00 45.34 225 LYS D O 1
ATOM 5120 N N . ILE B 1 226 ? -4.147 -5.850 24.614 1.00 39.03 226 ILE D N 1
ATOM 5121 C CA . ILE B 1 226 ? -4.986 -5.904 23.463 1.00 36.97 226 ILE D CA 1
ATOM 5122 C C . ILE B 1 226 ? -5.291 -4.472 23.120 1.00 42.08 226 ILE D C 1
ATOM 5123 O O . ILE B 1 226 ? -5.898 -3.799 23.870 1.00 40.83 226 ILE D O 1
ATOM 5128 N N . ASP B 1 227 ? -4.832 -4.034 21.967 1.00 42.38 227 ASP D N 1
ATOM 5129 C CA . ASP B 1 227 ? -5.030 -2.683 21.500 1.00 43.62 227 ASP D CA 1
ATOM 5130 C C . ASP B 1 227 ? -6.397 -2.501 20.887 1.00 42.18 227 ASP D C 1
ATOM 5131 O O . ASP B 1 227 ? -6.733 -3.198 20.006 1.00 48.06 227 ASP D O 1
ATOM 5136 N N . ILE B 1 228 ? -7.175 -1.551 21.355 1.00 38.48 228 ILE D N 1
ATOM 5137 C CA . ILE B 1 228 ? -8.520 -1.360 20.862 1.00 36.14 228 ILE D CA 1
ATOM 5138 C C . ILE B 1 228 ? -8.720 0.013 20.261 1.00 37.31 228 ILE D C 1
ATOM 5139 O O . ILE B 1 228 ? -8.294 0.974 20.814 1.00 43.01 228 ILE D O 1
ATOM 5144 N N . MET B 1 229 ? -9.340 0.091 19.097 1.00 37.90 229 MET D N 1
ATOM 5145 C CA . MET B 1 229 ? -9.674 1.366 18.484 1.00 38.08 229 MET D CA 1
ATOM 5146 C C . MET B 1 229 ? -11.106 1.348 18.122 1.00 37.28 229 MET D C 1
ATOM 5147 O O . MET B 1 229 ? -11.574 0.383 17.671 1.00 36.76 229 MET D O 1
ATOM 5152 N N . ILE B 1 230 ? -11.795 2.443 18.324 1.00 36.49 230 ILE D N 1
ATOM 5153 C CA . ILE B 1 230 ? -13.213 2.464 18.157 1.00 29.97 230 ILE D CA 1
ATOM 5154 C C . ILE B 1 230 ? -13.483 3.448 17.094 1.00 31.91 230 ILE D C 1
ATOM 5155 O O . ILE B 1 230 ? -12.692 4.294 16.852 1.00 32.50 230 ILE D O 1
ATOM 5160 N N . THR B 1 231 ? -14.578 3.272 16.403 1.00 28.30 231 THR D N 1
ATOM 5161 C CA . THR B 1 231 ? -14.926 4.147 15.334 1.00 31.81 231 THR D CA 1
ATOM 5162 C C . THR B 1 231 ? -16.322 4.700 15.474 1.00 30.60 231 THR D C 1
ATOM 5163 O O . THR B 1 231 ? -17.259 3.995 15.644 1.00 30.43 231 THR D O 1
ATOM 5167 N N . ASP B 1 232 ? -16.424 6.005 15.398 1.00 35.54 232 ASP D N 1
ATOM 5168 C CA . ASP B 1 232 ? -17.681 6.717 15.422 1.00 32.56 232 ASP D CA 1
ATOM 5169 C C . ASP B 1 232 ? -18.359 6.903 14.067 1.00 39.62 232 ASP D C 1
ATOM 5170 O O . ASP B 1 232 ? -17.844 6.521 13.073 1.00 36.14 232 ASP D O 1
ATOM 5175 N N . ALA B 1 233 ? -19.518 7.520 14.054 1.00 34.15 233 ALA D N 1
ATOM 5176 C CA . ALA B 1 233 ? -20.348 7.661 12.872 1.00 35.77 233 ALA D CA 1
ATOM 5177 C C . ALA B 1 233 ? -19.717 8.476 11.783 1.00 43.04 233 ALA D C 1
ATOM 5178 O O . ALA B 1 233 ? -20.077 8.361 10.648 1.00 47.86 233 ALA D O 1
ATOM 5180 N N . LEU B 1 234 ? -18.770 9.310 12.164 1.00 42.30 234 LEU D N 1
ATOM 5181 C CA . LEU B 1 234 ? -18.040 10.164 11.263 1.00 38.85 234 LEU D CA 1
ATOM 5182 C C . LEU B 1 234 ? -16.793 9.505 10.810 1.00 38.22 234 LEU D C 1
ATOM 5183 O O . LEU B 1 234 ? -15.980 10.122 10.239 1.00 39.58 234 LEU D O 1
ATOM 5188 N N . LYS B 1 235 ? -16.628 8.259 11.157 1.00 40.97 235 LYS D N 1
ATOM 5189 C CA . LYS B 1 235 ? -15.468 7.532 10.757 1.00 42.83 235 LYS D CA 1
ATOM 5190 C C . LYS B 1 235 ? -14.191 7.925 11.471 1.00 41.54 235 LYS D C 1
ATOM 5191 O O . LYS B 1 235 ? -13.143 7.589 11.019 1.00 40.45 235 LYS D O 1
ATOM 5197 N N . ARG B 1 236 ? -14.285 8.645 12.574 1.00 33.66 236 ARG D N 1
ATOM 5198 C CA . ARG B 1 236 ? -13.130 8.972 13.385 1.00 35.79 236 ARG D CA 1
ATOM 5199 C C . ARG B 1 236 ? -12.745 7.874 14.352 1.00 40.91 236 ARG D C 1
ATOM 5200 O O . ARG B 1 236 ? -13.567 7.110 14.744 1.00 38.67 236 ARG D O 1
ATOM 5208 N N . GLN B 1 237 ? -11.482 7.818 14.710 1.00 34.59 237 GLN D N 1
ATOM 5209 C CA . GLN B 1 237 ? -10.951 6.779 15.545 1.00 34.39 237 GLN D CA 1
ATOM 5210 C C . GLN B 1 237 ? -10.529 7.295 16.906 1.00 33.89 237 GLN D C 1
ATOM 5211 O O . GLN B 1 237 ? -10.028 8.358 17.024 1.00 35.76 237 GLN D O 1
ATOM 5217 N N . HIS B 1 238 ? -10.800 6.528 17.943 1.00 33.63 238 HIS D N 1
ATOM 5218 C CA . HIS B 1 238 ? -10.498 6.917 19.303 1.00 34.96 238 HIS D CA 1
ATOM 5219 C C . HIS B 1 238 ? -9.926 5.778 20.071 1.00 35.68 238 HIS D C 1
ATOM 5220 O O . HIS B 1 238 ? -10.200 4.659 19.781 1.00 35.84 238 HIS D O 1
ATOM 5227 N N . GLN B 1 239 ? -9.135 6.085 21.072 1.00 30.50 239 GLN D N 1
ATOM 5228 C CA . GLN B 1 239 ? -8.779 5.119 22.070 1.00 41.69 239 GLN D CA 1
ATOM 5229 C C . GLN B 1 239 ? -9.585 5.394 23.323 1.00 37.77 239 GLN D C 1
ATOM 5230 O O . GLN B 1 239 ? -9.354 6.344 24.003 1.00 36.75 239 GLN D O 1
ATOM 5236 N N . CYS B 1 240 ? -10.573 4.565 23.573 1.00 31.32 240 CYS D N 1
ATOM 5237 C CA . CYS B 1 240 ? -11.333 4.622 24.781 1.00 33.18 240 CYS D CA 1
ATOM 5238 C C . CYS B 1 240 ? -11.180 3.330 25.570 1.00 36.56 240 CYS D C 1
ATOM 5239 O O . CYS B 1 240 ? -10.698 3.336 26.650 1.00 30.59 240 CYS D O 1
ATOM 5242 N N . ALA B 1 241 ? -11.567 2.217 25.009 1.00 29.07 241 ALA D N 1
ATOM 5243 C CA . ALA B 1 241 ? -11.336 0.936 25.626 1.00 30.85 241 ALA D CA 1
ATOM 5244 C C . ALA B 1 241 ? -9.876 0.496 25.700 1.00 34.52 241 ALA D C 1
ATOM 5245 O O . ALA B 1 241 ? -9.092 0.805 24.846 1.00 32.60 241 ALA D O 1
ATOM 5247 N N . THR B 1 242 ? -9.542 -0.184 26.785 1.00 35.16 242 THR D N 1
ATOM 5248 C CA . THR B 1 242 ? -8.265 -0.824 27.001 1.00 36.64 242 THR D CA 1
ATOM 5249 C C . THR B 1 242 ? -8.342 -2.178 27.658 1.00 38.08 242 THR D C 1
ATOM 5250 O O . THR B 1 242 ? -9.110 -2.377 28.515 1.00 39.09 242 THR D O 1
ATOM 5254 N N . VAL B 1 243 ? -7.477 -3.087 27.266 1.00 33.68 243 VAL D N 1
ATOM 5255 C CA . VAL B 1 243 ? -7.123 -4.221 28.079 1.00 34.10 243 VAL D CA 1
ATOM 5256 C C . VAL B 1 243 ? -5.631 -4.279 28.213 1.00 36.43 243 VAL D C 1
ATOM 5257 O O . VAL B 1 243 ? -4.964 -4.522 27.265 1.00 36.08 243 VAL D O 1
ATOM 5261 N N . GLN B 1 244 ? -5.112 -4.063 29.396 1.00 34.91 244 GLN D N 1
ATOM 5262 C CA . GLN B 1 244 ? -3.702 -4.156 29.600 1.00 36.08 244 GLN D CA 1
ATOM 5263 C C . GLN B 1 244 ? -3.341 -5.015 30.796 1.00 35.00 244 GLN D C 1
ATOM 5264 O O . GLN B 1 244 ? -3.781 -4.809 31.865 1.00 34.77 244 GLN D O 1
ATOM 5270 N N . LEU B 1 245 ? -2.504 -5.998 30.582 1.00 35.31 245 LEU D N 1
ATOM 5271 C CA . LEU B 1 245 ? -2.031 -6.869 31.631 1.00 33.04 245 LEU D CA 1
ATOM 5272 C C . LEU B 1 245 ? -0.812 -6.305 32.280 1.00 34.69 245 LEU D C 1
ATOM 5273 O O . LEU B 1 245 ? -0.075 -5.627 31.659 1.00 32.17 245 LEU D O 1
ATOM 5278 N N . ASP B 1 246 ? -0.614 -6.570 33.563 1.00 31.97 246 ASP D N 1
ATOM 5279 C CA . ASP B 1 246 ? 0.522 -5.976 34.253 1.00 28.96 246 ASP D CA 1
ATOM 5280 C C . ASP B 1 246 ? 1.186 -6.940 35.220 1.00 36.19 246 ASP D C 1
ATOM 5281 O O . ASP B 1 246 ? 0.599 -7.311 36.236 1.00 33.46 246 ASP D O 1
ATOM 5286 N N . PHE B 1 247 ? 2.415 -7.340 34.911 1.00 34.83 247 PHE D N 1
ATOM 5287 C CA . PHE B 1 247 ? 3.142 -8.175 35.828 1.00 33.80 247 PHE D CA 1
ATOM 5288 C C . PHE B 1 247 ? 4.009 -7.418 36.812 1.00 36.06 247 PHE D C 1
ATOM 5289 O O . PHE B 1 247 ? 4.439 -7.975 37.759 1.00 34.67 247 PHE D O 1
ATOM 5297 N N . GLN B 1 248 ? 4.372 -6.191 36.526 1.00 31.94 248 GLN D N 1
ATOM 5298 C CA . GLN B 1 248 ? 5.137 -5.383 37.456 1.00 35.35 248 GLN D CA 1
ATOM 5299 C C . GLN B 1 248 ? 4.420 -4.919 38.718 1.00 36.60 248 GLN D C 1
ATOM 5300 O O . GLN B 1 248 ? 4.937 -5.023 39.784 1.00 36.60 248 GLN D O 1
ATOM 5306 N N . LEU B 1 249 ? 3.220 -4.410 38.572 1.00 34.77 249 LEU D N 1
ATOM 5307 C CA . LEU B 1 249 ? 2.517 -3.840 39.691 1.00 36.33 249 LEU D CA 1
ATOM 5308 C C . LEU B 1 249 ? 2.257 -4.826 40.827 1.00 36.16 249 LEU D C 1
ATOM 5309 O O . LEU B 1 249 ? 2.419 -4.477 41.954 1.00 32.62 249 LEU D O 1
ATOM 5314 N N . PRO B 1 250 ? 1.910 -6.056 40.538 1.00 32.48 250 PRO D N 1
ATOM 5315 C CA . PRO B 1 250 ? 1.789 -7.071 41.562 1.00 32.04 250 PRO D CA 1
ATOM 5316 C C . PRO B 1 250 ? 3.094 -7.355 42.322 1.00 37.09 250 PRO D C 1
ATOM 5317 O O . PRO B 1 250 ? 3.018 -7.605 43.480 1.00 38.74 250 PRO D O 1
ATOM 5321 N N . ILE B 1 251 ? 4.241 -7.332 41.684 1.00 29.61 251 ILE D N 1
ATOM 5322 C CA . ILE B 1 251 ? 5.472 -7.426 42.395 1.00 34.66 251 ILE D CA 1
ATOM 5323 C C . ILE B 1 251 ? 5.742 -6.237 43.280 1.00 36.05 251 ILE D C 1
ATOM 5324 O O . ILE B 1 251 ? 6.182 -6.382 44.379 1.00 38.97 251 ILE D O 1
ATOM 5329 N N . ARG B 1 252 ? 5.493 -5.053 42.778 1.00 36.84 252 ARG D N 1
ATOM 5330 C CA . ARG B 1 252 ? 5.842 -3.840 43.482 1.00 37.92 252 ARG D CA 1
ATOM 5331 C C . ARG B 1 252 ? 5.096 -3.735 44.774 1.00 35.75 252 ARG D C 1
ATOM 5332 O O . ARG B 1 252 ? 5.609 -3.259 45.748 1.00 35.75 252 ARG D O 1
ATOM 5340 N N . PHE B 1 253 ? 3.878 -4.192 44.763 1.00 30.90 253 PHE D N 1
ATOM 5341 C CA . PHE B 1 253 ? 3.054 -4.092 45.929 1.00 37.55 253 PHE D CA 1
ATOM 5342 C C . PHE B 1 253 ? 2.975 -5.355 46.718 1.00 39.44 253 PHE D C 1
ATOM 5343 O O . PHE B 1 253 ? 2.239 -5.426 47.646 1.00 36.21 253 PHE D O 1
ATOM 5351 N N . ASN B 1 254 ? 3.756 -6.338 46.330 1.00 40.75 254 ASN D N 1
ATOM 5352 C CA . ASN B 1 254 ? 3.815 -7.590 47.010 1.00 39.70 254 ASN D CA 1
ATOM 5353 C C . ASN B 1 254 ? 2.468 -8.286 47.161 1.00 39.87 254 ASN D C 1
ATOM 5354 O O . ASN B 1 254 ? 2.135 -8.809 48.198 1.00 40.13 254 ASN D O 1
ATOM 5359 N N . LEU B 1 255 ? 1.696 -8.274 46.100 1.00 38.93 255 LEU D N 1
ATOM 5360 C CA . LEU B 1 255 ? 0.415 -8.905 46.091 1.00 36.62 255 LEU D CA 1
ATOM 5361 C C . LEU B 1 255 ? 0.510 -10.415 45.996 1.00 44.18 255 LEU D C 1
ATOM 5362 O O . LEU B 1 255 ? 1.313 -10.924 45.266 1.00 45.86 255 LEU D O 1
ATOM 5367 N N . LYS B 1 256 ? -0.311 -11.115 46.765 1.00 42.58 256 LYS D N 1
ATOM 5368 C CA . LYS B 1 256 ? -0.283 -12.561 46.822 1.00 45.02 256 LYS D CA 1
ATOM 5369 C C . LYS B 1 256 ? -1.633 -13.153 46.994 1.00 41.17 256 LYS D C 1
ATOM 5370 O O . LYS B 1 256 ? -2.442 -12.601 47.637 1.00 38.61 256 LYS D O 1
ATOM 5376 N N . TYR B 1 257 ? -1.832 -14.340 46.475 1.00 45.58 257 TYR D N 1
ATOM 5377 C CA . TYR B 1 257 ? -2.953 -15.148 46.873 1.00 45.04 257 TYR D CA 1
ATOM 5378 C C . TYR B 1 257 ? -2.518 -16.488 47.415 1.00 52.19 257 TYR D C 1
ATOM 5379 O O . TYR B 1 257 ? -1.480 -16.972 47.087 1.00 50.94 257 TYR D O 1
ATOM 5388 N N . ARG B 1 258 ? -3.313 -17.050 48.299 1.00 59.70 258 ARG D N 1
ATOM 5389 C CA . ARG B 1 258 ? -3.037 -18.361 48.815 1.00 61.22 258 ARG D CA 1
ATOM 5390 C C . ARG B 1 258 ? -3.539 -19.398 47.836 1.00 59.30 258 ARG D C 1
ATOM 5391 O O . ARG B 1 258 ? -4.679 -19.420 47.465 1.00 54.80 258 ARG D O 1
ATOM 5399 N N . THR B 1 259 ? -2.642 -20.260 47.413 1.00 67.14 259 THR D N 1
ATOM 5400 C CA . THR B 1 259 ? -2.925 -21.342 46.489 1.00 74.35 259 THR D CA 1
ATOM 5401 C C . THR B 1 259 ? -3.647 -22.511 47.131 1.00 83.25 259 THR D C 1
ATOM 5402 O O . THR B 1 259 ? -3.690 -22.624 48.347 1.00 83.11 259 THR D O 1
ATOM 5406 N N . ASP B 1 260 ? -4.191 -23.396 46.321 1.00 91.98 260 ASP D N 1
ATOM 5407 C CA . ASP B 1 260 ? -5.002 -24.388 46.947 1.00 105.71 260 ASP D CA 1
ATOM 5408 C C . ASP B 1 260 ? -4.018 -24.990 47.935 1.00 113.78 260 ASP D C 1
ATOM 5409 O O . ASP B 1 260 ? -2.848 -25.181 47.610 1.00 111.45 260 ASP D O 1
ATOM 5414 N N . ASP B 1 261 ? -4.482 -25.209 49.166 1.00 122.30 261 ASP D N 1
ATOM 5415 C CA . ASP B 1 261 ? -3.612 -25.621 50.258 1.00 116.51 261 ASP D CA 1
ATOM 5416 C C . ASP B 1 261 ? -2.769 -24.423 50.714 1.00 113.16 261 ASP D C 1
ATOM 5417 O O . ASP B 1 261 ? -3.120 -23.292 50.453 1.00 104.15 261 ASP D O 1
ATOM 5422 N N . ALA B 1 262 ? -1.658 -24.686 51.404 1.00 112.22 262 ALA D N 1
ATOM 5423 C CA . ALA B 1 262 ? -0.781 -23.643 51.930 1.00 102.97 262 ALA D CA 1
ATOM 5424 C C . ALA B 1 262 ? 0.612 -23.702 51.390 1.00 103.27 262 ALA D C 1
ATOM 5425 O O . ALA B 1 262 ? 1.523 -23.147 51.988 1.00 103.16 262 ALA D O 1
ATOM 5427 N N . ASP B 1 263 ? 0.780 -24.333 50.243 1.00 106.27 263 ASP D N 1
ATOM 5428 C CA . ASP B 1 263 ? 2.100 -24.623 49.710 1.00 105.70 263 ASP D CA 1
ATOM 5429 C C . ASP B 1 263 ? 2.834 -23.360 49.457 1.00 107.07 263 ASP D C 1
ATOM 5430 O O . ASP B 1 263 ? 4.028 -23.260 49.667 1.00 104.75 263 ASP D O 1
ATOM 5435 N N . ASN B 1 264 ? 2.097 -22.395 48.944 1.00 105.65 264 ASN D N 1
ATOM 5436 C CA . ASN B 1 264 ? 2.666 -21.274 48.264 1.00 97.82 264 ASN D CA 1
ATOM 5437 C C . ASN B 1 264 ? 1.681 -20.150 48.242 1.00 85.47 264 ASN D C 1
ATOM 5438 O O . ASN B 1 264 ? 0.540 -20.304 48.611 1.00 81.61 264 ASN D O 1
ATOM 5443 N N . PHE B 1 265 ? 2.136 -19.021 47.752 1.00 79.77 265 PHE D N 1
ATOM 5444 C CA . PHE B 1 265 ? 1.262 -17.943 47.422 1.00 71.52 265 PHE D CA 1
ATOM 5445 C C . PHE B 1 265 ? 1.679 -17.720 46.023 1.00 65.85 265 PHE D C 1
ATOM 5446 O O . PHE B 1 265 ? 2.787 -18.012 45.670 1.00 66.22 265 PHE D O 1
ATOM 5454 N N . LYS B 1 266 ? 0.761 -17.250 45.217 1.00 56.34 266 LYS D N 1
ATOM 5455 C CA . LYS B 1 266 ? 1.092 -16.883 43.882 1.00 61.41 266 LYS D CA 1
ATOM 5456 C C . LYS B 1 266 ? 0.730 -15.433 43.779 1.00 52.60 266 LYS D C 1
ATOM 5457 O O . LYS B 1 266 ? -0.018 -14.918 44.564 1.00 42.96 266 LYS D O 1
ATOM 5463 N N . ARG B 1 267 ? 1.318 -14.784 42.811 1.00 43.16 267 ARG D N 1
ATOM 5464 C CA . ARG B 1 267 ? 1.023 -13.425 42.556 1.00 40.55 267 ARG D CA 1
ATOM 5465 C C . ARG B 1 267 ? -0.060 -13.376 41.539 1.00 41.97 267 ARG D C 1
ATOM 5466 O O . ARG B 1 267 ? -0.091 -14.155 40.622 1.00 43.90 267 ARG D O 1
ATOM 5474 N N . PRO B 1 268 ? -1.002 -12.485 41.717 1.00 42.55 268 PRO D N 1
ATOM 5475 C CA . PRO B 1 268 ? -2.075 -12.332 40.758 1.00 36.66 268 PRO D CA 1
ATOM 5476 C C . PRO B 1 268 ? -1.618 -11.564 39.558 1.00 36.75 268 PRO D C 1
ATOM 5477 O O . PRO B 1 268 ? -0.644 -10.888 39.599 1.00 34.89 268 PRO D O 1
ATOM 5481 N N . VAL B 1 269 ? -2.360 -11.668 38.496 1.00 29.92 269 VAL D N 1
ATOM 5482 C CA . VAL B 1 269 ? -2.137 -10.866 37.357 1.00 34.79 269 VAL D CA 1
ATOM 5483 C C . VAL B 1 269 ? -3.125 -9.742 37.464 1.00 34.56 269 VAL D C 1
ATOM 5484 O O . VAL B 1 269 ? -4.197 -9.916 37.957 1.00 36.09 269 VAL D O 1
ATOM 5488 N N . ILE B 1 270 ? -2.734 -8.583 36.984 1.00 33.62 270 ILE D N 1
ATOM 5489 C CA . ILE B 1 270 ? -3.581 -7.435 36.968 1.00 32.36 270 ILE D CA 1
ATOM 5490 C C . ILE B 1 270 ? -3.944 -7.091 35.554 1.00 34.47 270 ILE D C 1
ATOM 5491 O O . ILE B 1 270 ? -3.135 -7.126 34.677 1.00 32.42 270 ILE D O 1
ATOM 5496 N N . ILE B 1 271 ? -5.204 -6.798 35.347 1.00 31.74 271 ILE D N 1
ATOM 5497 C CA . ILE B 1 271 ? -5.633 -6.294 34.093 1.00 33.40 271 ILE D CA 1
ATOM 5498 C C . ILE B 1 271 ? -6.225 -4.928 34.325 1.00 33.94 271 ILE D C 1
ATOM 5499 O O . ILE B 1 271 ? -7.231 -4.840 34.959 1.00 36.10 271 ILE D O 1
ATOM 5504 N N . HIS B 1 272 ? -5.583 -3.873 33.826 1.00 31.39 272 HIS D N 1
ATOM 5505 C CA . HIS B 1 272 ? -6.092 -2.512 33.886 1.00 29.85 272 HIS D CA 1
ATOM 5506 C C . HIS B 1 272 ? -7.074 -2.527 32.680 1.00 30.08 272 HIS D C 1
ATOM 5507 O O . HIS B 1 272 ? -6.726 -2.907 31.634 1.00 35.14 272 HIS D O 1
ATOM 5514 N N . ARG B 1 273 ? -8.340 -2.220 32.873 1.00 29.07 273 ARG D N 1
ATOM 5515 C CA . ARG B 1 273 ? -9.334 -2.206 31.804 1.00 27.07 273 ARG D CA 1
ATOM 5516 C C . ARG B 1 273 ? -10.252 -0.998 31.827 1.00 30.86 273 ARG D C 1
ATOM 5517 O O . ARG B 1 273 ? -10.534 -0.459 32.841 1.00 29.09 273 ARG D O 1
ATOM 5525 N N . ALA B 1 274 ? -10.750 -0.615 30.676 1.00 36.29 274 ALA D N 1
ATOM 5526 C CA . ALA B 1 274 ? -11.696 0.486 30.558 1.00 29.02 274 ALA D CA 1
ATOM 5527 C C . ALA B 1 274 ? -12.570 0.385 29.338 1.00 31.15 274 ALA D C 1
ATOM 5528 O O . ALA B 1 274 ? -12.160 -0.096 28.355 1.00 29.00 274 ALA D O 1
ATOM 5530 N N . ILE B 1 275 ? -13.776 0.883 29.415 1.00 26.47 275 ILE D N 1
ATOM 5531 C CA . ILE B 1 275 ? -14.638 0.973 28.267 1.00 25.11 275 ILE D CA 1
ATOM 5532 C C . ILE B 1 275 ? -14.951 2.376 27.761 1.00 26.37 275 ILE D C 1
ATOM 5533 O O . ILE B 1 275 ? -14.805 2.620 26.627 1.00 32.49 275 ILE D O 1
ATOM 5538 N N . TYR B 1 276 ? -15.439 3.264 28.606 1.00 27.36 276 TYR D N 1
ATOM 5539 C CA . TYR B 1 276 ? -15.667 4.661 28.246 1.00 26.86 276 TYR D CA 1
ATOM 5540 C C . TYR B 1 276 ? -14.357 5.338 27.936 1.00 27.93 276 TYR D C 1
ATOM 5541 O O . TYR B 1 276 ? -14.283 6.191 27.123 1.00 22.68 276 TYR D O 1
ATOM 5550 N N . GLY B 1 277 ? -13.324 4.885 28.603 1.00 25.86 277 GLY D N 1
ATOM 5551 C CA . GLY B 1 277 ? -12.058 5.535 28.684 1.00 23.45 277 GLY D CA 1
ATOM 5552 C C . GLY B 1 277 ? -12.036 6.605 29.720 1.00 25.04 277 GLY D C 1
ATOM 5553 O O . GLY B 1 277 ? -11.415 6.444 30.679 1.00 25.86 277 GLY D O 1
ATOM 5554 N N . SER B 1 278 ? -12.714 7.695 29.519 1.00 27.20 278 SER D N 1
ATOM 5555 C CA . SER B 1 278 ? -13.050 8.562 30.592 1.00 26.74 278 SER D CA 1
ATOM 5556 C C . SER B 1 278 ? -14.428 9.049 30.286 1.00 29.05 278 SER D C 1
ATOM 5557 O O . SER B 1 278 ? -14.812 9.058 29.183 1.00 27.49 278 SER D O 1
ATOM 5560 N N . LEU B 1 279 ? -15.167 9.438 31.288 1.00 27.24 279 LEU D N 1
ATOM 5561 C CA . LEU B 1 279 ? -16.476 9.989 31.092 1.00 29.91 279 LEU D CA 1
ATOM 5562 C C . LEU B 1 279 ? -16.459 11.262 30.247 1.00 26.90 279 LEU D C 1
ATOM 5563 O O . LEU B 1 279 ? -17.260 11.423 29.392 1.00 27.68 279 LEU D O 1
ATOM 5568 N N . GLU B 1 280 ? -15.502 12.130 30.486 1.00 26.56 280 GLU D N 1
ATOM 5569 C CA . GLU B 1 280 ? -15.306 13.321 29.726 1.00 30.49 280 GLU D CA 1
ATOM 5570 C C . GLU B 1 280 ? -15.006 13.030 28.294 1.00 31.13 280 GLU D C 1
ATOM 5571 O O . GLU B 1 280 ? -15.585 13.611 27.450 1.00 32.43 280 GLU D O 1
ATOM 5577 N N . ARG B 1 281 ? -14.099 12.130 28.031 1.00 28.65 281 ARG D N 1
ATOM 5578 C CA . ARG B 1 281 ? -13.853 11.715 26.694 1.00 26.99 281 ARG D CA 1
ATOM 5579 C C . ARG B 1 281 ? -15.002 11.024 25.996 1.00 28.98 281 ARG D C 1
ATOM 5580 O O . ARG B 1 281 ? -15.238 11.322 24.864 1.00 28.14 281 ARG D O 1
ATOM 5588 N N . PHE B 1 282 ? -15.719 10.137 26.656 1.00 26.47 282 PHE D N 1
ATOM 5589 C CA . PHE B 1 282 ? -16.808 9.466 25.992 1.00 28.84 282 PHE D CA 1
ATOM 5590 C C . PHE B 1 282 ? -17.920 10.367 25.519 1.00 29.89 282 PHE D C 1
ATOM 5591 O O . PHE B 1 282 ? -18.500 10.136 24.497 1.00 27.58 282 PHE D O 1
ATOM 5599 N N . VAL B 1 283 ? -18.206 11.369 26.323 1.00 31.88 283 VAL D N 1
ATOM 5600 C CA . VAL B 1 283 ? -19.199 12.352 26.061 1.00 28.74 283 VAL D CA 1
ATOM 5601 C C . VAL B 1 283 ? -18.822 13.126 24.842 1.00 32.00 283 VAL D C 1
ATOM 5602 O O . VAL B 1 283 ? -19.637 13.374 24.017 1.00 26.92 283 VAL D O 1
ATOM 5606 N N . ALA B 1 284 ? -17.562 13.467 24.733 1.00 27.54 284 ALA D N 1
ATOM 5607 C CA . ALA B 1 284 ? -17.103 14.220 23.626 1.00 32.91 284 ALA D CA 1
ATOM 5608 C C . ALA B 1 284 ? -17.300 13.453 22.358 1.00 31.97 284 ALA D C 1
ATOM 5609 O O . ALA B 1 284 ? -17.665 14.011 21.376 1.00 31.27 284 ALA D O 1
ATOM 5611 N N . VAL B 1 285 ? -17.050 12.167 22.398 1.00 28.42 285 VAL D N 1
ATOM 5612 C CA . VAL B 1 285 ? -17.276 11.301 21.277 1.00 33.32 285 VAL D CA 1
ATOM 5613 C C . VAL B 1 285 ? -18.729 11.259 20.925 1.00 34.12 285 VAL D C 1
ATOM 5614 O O . VAL B 1 285 ? -19.054 11.425 19.795 1.00 36.61 285 VAL D O 1
ATOM 5618 N N . LEU B 1 286 ? -19.577 11.030 21.900 1.00 29.36 286 LEU D N 1
ATOM 5619 C CA . LEU B 1 286 ? -20.983 10.898 21.682 1.00 31.12 286 LEU D CA 1
ATOM 5620 C C . LEU B 1 286 ? -21.599 12.165 21.146 1.00 36.19 286 LEU D C 1
ATOM 5621 O O . LEU B 1 286 ? -22.512 12.111 20.387 1.00 31.46 286 LEU D O 1
ATOM 5626 N N . VAL B 1 287 ? -21.098 13.302 21.558 1.00 32.86 287 VAL D N 1
ATOM 5627 C CA . VAL B 1 287 ? -21.681 14.543 21.163 1.00 33.57 287 VAL D CA 1
ATOM 5628 C C . VAL B 1 287 ? -21.569 14.712 19.656 1.00 41.10 287 VAL D C 1
ATOM 5629 O O . VAL B 1 287 ? -22.526 15.034 19.007 1.00 37.82 287 VAL D O 1
ATOM 5633 N N . GLU B 1 288 ? -20.386 14.469 19.120 1.00 40.84 288 GLU D N 1
ATOM 5634 C CA . GLU B 1 288 ? -20.119 14.403 17.710 1.00 34.71 288 GLU D CA 1
ATOM 5635 C C . GLU B 1 288 ? -20.760 13.276 16.972 1.00 37.65 288 GLU D C 1
ATOM 5636 O O . GLU B 1 288 ? -21.208 13.440 15.891 1.00 43.14 288 GLU D O 1
ATOM 5642 N N . HIS B 1 289 ? -20.776 12.121 17.583 1.00 33.03 289 HIS D N 1
ATOM 5643 C CA . HIS B 1 289 ? -21.256 10.917 16.989 1.00 34.69 289 HIS D CA 1
ATOM 5644 C C . HIS B 1 289 ? -22.698 11.087 16.646 1.00 36.79 289 HIS D C 1
ATOM 5645 O O . HIS B 1 289 ? -23.144 10.685 15.625 1.00 35.24 289 HIS D O 1
ATOM 5652 N N . TYR B 1 290 ? -23.418 11.717 17.540 1.00 38.04 290 TYR D N 1
ATOM 5653 C CA . TYR B 1 290 ? -24.827 11.892 17.411 1.00 35.11 290 TYR D CA 1
ATOM 5654 C C . TYR B 1 290 ? -25.161 13.225 16.859 1.00 37.92 290 TYR D C 1
ATOM 5655 O O . TYR B 1 290 ? -26.279 13.478 16.545 1.00 40.97 290 TYR D O 1
ATOM 5664 N N . ALA B 1 291 ? -24.171 14.076 16.747 1.00 42.08 291 ALA D N 1
ATOM 5665 C CA . ALA B 1 291 ? -24.364 15.437 16.302 1.00 43.75 291 ALA D CA 1
ATOM 5666 C C . ALA B 1 291 ? -25.313 16.204 17.184 1.00 38.28 291 ALA D C 1
ATOM 5667 O O . ALA B 1 291 ? -26.067 16.988 16.731 1.00 45.51 291 ALA D O 1
ATOM 5669 N N . GLY B 1 292 ? -25.242 15.967 18.467 1.00 38.50 292 GLY D N 1
ATOM 5670 C CA . GLY B 1 292 ? -26.062 16.654 19.411 1.00 34.49 292 GLY D CA 1
ATOM 5671 C C . GLY B 1 292 ? -27.429 16.089 19.586 1.00 37.69 292 GLY D C 1
ATOM 5672 O O . GLY B 1 292 ? -28.184 16.619 20.339 1.00 35.30 292 GLY D O 1
ATOM 5673 N N . LYS B 1 293 ? -27.734 14.997 18.919 1.00 36.70 293 LYS D N 1
ATOM 5674 C CA . LYS B 1 293 ? -29.059 14.460 18.966 1.00 37.73 293 LYS D CA 1
ATOM 5675 C C . LYS B 1 293 ? -29.042 13.082 19.530 1.00 40.93 293 LYS D C 1
ATOM 5676 O O . LYS B 1 293 ? -29.076 12.104 18.838 1.00 35.92 293 LYS D O 1
ATOM 5678 N N . PHE B 1 294 ? -29.039 13.066 20.840 1.00 36.78 294 PHE D N 1
ATOM 5679 C CA . PHE B 1 294 ? -28.995 11.893 21.633 1.00 34.76 294 PHE D CA 1
ATOM 5680 C C . PHE B 1 294 ? -30.242 11.046 21.571 1.00 35.45 294 PHE D C 1
ATOM 5681 O O . PHE B 1 294 ? -31.314 11.527 21.387 1.00 31.13 294 PHE D O 1
ATOM 5689 N N . PRO B 1 295 ? -30.083 9.756 21.760 1.00 30.30 295 PRO D N 1
ATOM 5690 C CA . PRO B 1 295 ? -31.175 8.804 21.745 1.00 35.25 295 PRO D CA 1
ATOM 5691 C C . PRO B 1 295 ? -32.011 8.993 22.970 1.00 36.02 295 PRO D C 1
ATOM 5692 O O . PRO B 1 295 ? -31.551 9.592 23.877 1.00 34.42 295 PRO D O 1
ATOM 5696 N N . PHE B 1 296 ? -33.223 8.494 22.994 1.00 31.84 296 PHE D N 1
ATOM 5697 C CA . PHE B 1 296 ? -34.178 8.987 23.950 1.00 33.01 296 PHE D CA 1
ATOM 5698 C C . PHE B 1 296 ? -33.771 8.781 25.395 1.00 37.31 296 PHE D C 1
ATOM 5699 O O . PHE B 1 296 ? -33.921 9.665 26.196 1.00 34.93 296 PHE D O 1
ATOM 5707 N N . TRP B 1 297 ? -33.212 7.625 25.696 1.00 33.17 297 TRP D N 1
ATOM 5708 C CA . TRP B 1 297 ? -32.821 7.266 27.020 1.00 33.91 297 TRP D CA 1
ATOM 5709 C C . TRP B 1 297 ? -31.772 8.180 27.574 1.00 35.19 297 TRP D C 1
ATOM 5710 O O . TRP B 1 297 ? -31.748 8.418 28.725 1.00 38.56 297 TRP D O 1
ATOM 5721 N N . LEU B 1 298 ? -30.877 8.632 26.733 1.00 31.72 298 LEU D N 1
ATOM 5722 C CA . LEU B 1 298 ? -29.758 9.431 27.136 1.00 35.62 298 LEU D CA 1
ATOM 5723 C C . LEU B 1 298 ? -29.926 10.946 27.015 1.00 34.99 298 LEU D C 1
ATOM 5724 O O . LEU B 1 298 ? -29.189 11.686 27.578 1.00 29.79 298 LEU D O 1
ATOM 5729 N N . SER B 1 299 ? -30.915 11.385 26.279 1.00 34.04 299 SER D N 1
ATOM 5730 C CA . SER B 1 299 ? -31.153 12.780 26.054 1.00 35.78 299 SER D CA 1
ATOM 5731 C C . SER B 1 299 ? -31.466 13.540 27.303 1.00 38.01 299 SER D C 1
ATOM 5732 O O . SER B 1 299 ? -32.292 13.154 28.066 1.00 35.42 299 SER D O 1
ATOM 5735 N N . PRO B 1 300 ? -30.845 14.675 27.483 1.00 34.73 300 PRO D N 1
ATOM 5736 C CA . PRO B 1 300 ? -31.216 15.608 28.529 1.00 37.33 300 PRO D CA 1
ATOM 5737 C C . PRO B 1 300 ? -32.472 16.419 28.189 1.00 43.93 300 PRO D C 1
ATOM 5738 O O . PRO B 1 300 ? -33.010 17.030 29.050 1.00 39.34 300 PRO D O 1
ATOM 5742 N N . ARG B 1 301 ? -32.927 16.351 26.949 1.00 39.43 301 ARG D N 1
ATOM 5743 C CA . ARG B 1 301 ? -34.116 17.013 26.485 1.00 40.47 301 ARG D CA 1
ATOM 5744 C C . ARG B 1 301 ? -35.039 16.009 25.833 1.00 37.70 301 ARG D C 1
ATOM 5745 O O . ARG B 1 301 ? -35.157 15.953 24.654 1.00 42.74 301 ARG D O 1
ATOM 5753 N N . GLN B 1 302 ? -35.639 15.162 26.628 1.00 36.72 302 GLN D N 1
ATOM 5754 C CA . GLN B 1 302 ? -36.528 14.150 26.131 1.00 39.64 302 GLN D CA 1
ATOM 5755 C C . GLN B 1 302 ? -37.849 14.577 25.593 1.00 40.49 302 GLN D C 1
ATOM 5756 O O . GLN B 1 302 ? -38.276 14.090 24.592 1.00 40.15 302 GLN D O 1
ATOM 5762 N N . VAL B 1 303 ? -38.544 15.402 26.344 1.00 43.19 303 VAL D N 1
ATOM 5763 C CA . VAL B 1 303 ? -39.881 15.791 26.016 1.00 44.02 303 VAL D CA 1
ATOM 5764 C C . VAL B 1 303 ? -40.061 17.266 26.188 1.00 43.60 303 VAL D C 1
ATOM 5765 O O . VAL B 1 303 ? -39.736 17.779 27.201 1.00 50.07 303 VAL D O 1
ATOM 5769 N N . LEU B 1 304 ? -40.608 17.941 25.201 1.00 45.52 304 LEU D N 1
ATOM 5770 C CA . LEU B 1 304 ? -41.014 19.307 25.353 1.00 46.02 304 LEU D CA 1
ATOM 5771 C C . LEU B 1 304 ? -42.504 19.469 25.106 1.00 50.52 304 LEU D C 1
ATOM 5772 O O . LEU B 1 304 ? -42.983 19.086 24.097 1.00 56.06 304 LEU D O 1
ATOM 5777 N N . ILE B 1 305 ? -43.226 20.057 26.033 1.00 51.50 305 ILE D N 1
ATOM 5778 C CA . ILE B 1 305 ? -44.643 20.270 25.861 1.00 53.07 305 ILE D CA 1
ATOM 5779 C C . ILE B 1 305 ? -44.838 21.632 25.280 1.00 57.22 305 ILE D C 1
ATOM 5780 O O . ILE B 1 305 ? -44.239 22.554 25.726 1.00 61.09 305 ILE D O 1
ATOM 5785 N N . VAL B 1 306 ? -45.675 21.745 24.266 1.00 56.47 306 VAL D N 1
ATOM 5786 C CA . VAL B 1 306 ? -46.018 23.055 23.719 1.00 63.26 306 VAL D CA 1
ATOM 5787 C C . VAL B 1 306 ? -47.503 23.308 23.735 1.00 64.16 306 VAL D C 1
ATOM 5788 O O . VAL B 1 306 ? -48.274 22.494 23.296 1.00 65.27 306 VAL D O 1
ATOM 5792 N N . THR B 1 307 ? -47.882 24.455 24.267 1.00 68.57 307 THR D N 1
ATOM 5793 C CA . THR B 1 307 ? -49.279 24.801 24.439 1.00 69.36 307 THR D CA 1
ATOM 5794 C C . THR B 1 307 ? -49.764 25.662 23.308 1.00 70.41 307 THR D C 1
ATOM 5795 O O . THR B 1 307 ? -49.149 26.635 22.934 1.00 65.25 307 THR D O 1
ATOM 5799 N N . VAL B 1 308 ? -50.864 25.219 22.738 1.00 73.80 308 VAL D N 1
ATOM 5800 C CA . VAL B 1 308 ? -51.568 25.956 21.731 1.00 81.97 308 VAL D CA 1
ATOM 5801 C C . VAL B 1 308 ? -52.170 27.237 22.302 1.00 81.82 308 VAL D C 1
ATOM 5802 O O . VAL B 1 308 ? -52.066 28.295 21.712 1.00 81.02 308 VAL D O 1
ATOM 5806 N N . GLY B 1 309 ? -52.809 27.115 23.455 1.00 78.62 309 GLY D N 1
ATOM 5807 C CA . GLY B 1 309 ? -53.430 28.239 24.113 1.00 80.06 309 GLY D CA 1
ATOM 5808 C C . GLY B 1 309 ? -53.562 28.145 25.616 1.00 81.96 309 GLY D C 1
ATOM 5809 O O . GLY B 1 309 ? -53.541 27.074 26.195 1.00 78.66 309 GLY D O 1
ATOM 5810 N N . ALA B 1 310 ? -53.828 29.289 26.223 1.00 83.75 310 ALA D N 1
ATOM 5811 C CA . ALA B 1 310 ? -53.852 29.493 27.657 1.00 81.81 310 ALA D CA 1
ATOM 5812 C C . ALA B 1 310 ? -54.878 28.646 28.378 1.00 82.77 310 ALA D C 1
ATOM 5813 O O . ALA B 1 310 ? -54.619 28.124 29.446 1.00 85.37 310 ALA D O 1
ATOM 5815 N N . ALA B 1 311 ? -56.011 28.429 27.764 1.00 84.60 311 ALA D N 1
ATOM 5816 C CA . ALA B 1 311 ? -56.981 27.555 28.387 1.00 84.23 311 ALA D CA 1
ATOM 5817 C C . ALA B 1 311 ? -56.350 26.196 28.568 1.00 84.91 311 ALA D C 1
ATOM 5818 O O . ALA B 1 311 ? -56.864 25.365 29.290 1.00 79.99 311 ALA D O 1
ATOM 5820 N N . PHE B 1 312 ? -55.206 26.051 27.922 1.00 84.51 312 PHE D N 1
ATOM 5821 C CA . PHE B 1 312 ? -54.528 24.797 27.804 1.00 83.56 312 PHE D CA 1
ATOM 5822 C C . PHE B 1 312 ? -53.312 24.640 28.681 1.00 79.75 312 PHE D C 1
ATOM 5823 O O . PHE B 1 312 ? -52.870 23.532 28.930 1.00 78.00 312 PHE D O 1
ATOM 5831 N N . VAL B 1 313 ? -52.799 25.725 29.191 1.00 74.69 313 VAL D N 1
ATOM 5832 C CA . VAL B 1 313 ? -51.588 25.624 29.937 1.00 74.63 313 VAL D CA 1
ATOM 5833 C C . VAL B 1 313 ? -51.742 24.721 31.143 1.00 71.31 313 VAL D C 1
ATOM 5834 O O . VAL B 1 313 ? -50.887 23.919 31.420 1.00 73.21 313 VAL D O 1
ATOM 5838 N N . ASP B 1 314 ? -52.843 24.815 31.826 1.00 70.50 314 ASP D N 1
ATOM 5839 C CA . ASP B 1 314 ? -52.993 24.033 33.006 1.00 73.48 314 ASP D CA 1
ATOM 5840 C C . ASP B 1 314 ? -52.942 22.572 32.674 1.00 73.26 314 ASP D C 1
ATOM 5841 O O . ASP B 1 314 ? -52.427 21.772 33.446 1.00 73.84 314 ASP D O 1
ATOM 5846 N N . TYR B 1 315 ? -53.512 22.202 31.545 1.00 72.88 315 TYR D N 1
ATOM 5847 C CA . TYR B 1 315 ? -53.461 20.821 31.131 1.00 68.80 315 TYR D CA 1
ATOM 5848 C C . TYR B 1 315 ? -52.049 20.382 30.809 1.00 67.69 315 TYR D C 1
ATOM 5849 O O . TYR B 1 315 ? -51.666 19.272 31.106 1.00 64.32 315 TYR D O 1
ATOM 5858 N N . GLY B 1 316 ? -51.273 21.245 30.187 1.00 64.86 316 GLY D N 1
ATOM 5859 C CA . GLY B 1 316 ? -49.916 20.871 29.886 1.00 63.18 316 GLY D CA 1
ATOM 5860 C C . GLY B 1 316 ? -49.065 20.622 31.091 1.00 66.55 316 GLY D C 1
ATOM 5861 O O . GLY B 1 316 ? -48.451 19.571 31.197 1.00 62.75 316 GLY D O 1
ATOM 5862 N N . TYR B 1 317 ? -49.100 21.572 32.016 1.00 69.61 317 TYR D N 1
ATOM 5863 C CA . TYR B 1 317 ? -48.323 21.534 33.237 1.00 61.87 317 TYR D CA 1
ATOM 5864 C C . TYR B 1 317 ? -48.753 20.297 33.939 1.00 60.31 317 TYR D C 1
ATOM 5865 O O . TYR B 1 317 ? -47.940 19.607 34.505 1.00 65.15 317 TYR D O 1
ATOM 5874 N N . GLU B 1 318 ? -50.017 19.988 33.848 1.00 56.69 318 GLU D N 1
ATOM 5875 C CA . GLU B 1 318 ? -50.442 18.729 34.330 1.00 61.34 318 GLU D CA 1
ATOM 5876 C C . GLU B 1 318 ? -49.814 17.608 33.547 1.00 67.03 318 GLU D C 1
ATOM 5877 O O . GLU B 1 318 ? -49.467 16.575 34.102 1.00 72.36 318 GLU D O 1
ATOM 5883 N N . VAL B 1 319 ? -49.722 17.772 32.238 1.00 65.75 319 VAL D N 1
ATOM 5884 C CA . VAL B 1 319 ? -49.064 16.762 31.438 1.00 61.96 319 VAL D CA 1
ATOM 5885 C C . VAL B 1 319 ? -47.608 16.710 31.785 1.00 57.37 319 VAL D C 1
ATOM 5886 O O . VAL B 1 319 ? -47.057 15.662 31.883 1.00 48.30 319 VAL D O 1
ATOM 5890 N N . LYS B 1 320 ? -47.003 17.870 31.940 1.00 59.01 320 LYS D N 1
ATOM 5891 C CA . LYS B 1 320 ? -45.603 17.942 32.226 1.00 59.08 320 LYS D CA 1
ATOM 5892 C C . LYS B 1 320 ? -45.305 17.293 33.536 1.00 58.86 320 LYS D C 1
ATOM 5893 O O . LYS B 1 320 ? -44.305 16.636 33.685 1.00 60.12 320 LYS D O 1
ATOM 5899 N N . ASP B 1 321 ? -46.182 17.482 34.492 1.00 59.35 321 ASP D N 1
ATOM 5900 C CA . ASP B 1 321 ? -46.007 16.852 35.768 1.00 65.39 321 ASP D CA 1
ATOM 5901 C C . ASP B 1 321 ? -46.072 15.348 35.681 1.00 62.33 321 ASP D C 1
ATOM 5902 O O . ASP B 1 321 ? -45.348 14.686 36.352 1.00 62.67 321 ASP D O 1
ATOM 5907 N N . ALA B 1 322 ? -46.950 14.817 34.871 1.00 57.83 322 ALA D N 1
ATOM 5908 C CA . ALA B 1 322 ? -47.022 13.396 34.701 1.00 58.17 322 ALA D CA 1
ATOM 5909 C C . ALA B 1 322 ? -45.761 12.808 34.076 1.00 57.90 322 ALA D C 1
ATOM 5910 O O . ALA B 1 322 ? -45.304 11.769 34.455 1.00 52.90 322 ALA D O 1
ATOM 5912 N N . MET B 1 323 ? -45.209 13.493 33.098 1.00 59.36 323 MET D N 1
ATOM 5913 C CA . MET B 1 323 ? -43.976 13.088 32.468 1.00 57.28 323 MET D CA 1
ATOM 5914 C C . MET B 1 323 ? -42.829 13.100 33.453 1.00 56.67 323 MET D C 1
ATOM 5915 O O . MET B 1 323 ? -41.988 12.258 33.422 1.00 49.05 323 MET D O 1
ATOM 5920 N N . PHE B 1 324 ? -42.792 14.112 34.299 1.00 57.93 324 PHE D N 1
ATOM 5921 C CA . PHE B 1 324 ? -41.772 14.203 35.298 1.00 54.21 324 PHE D CA 1
ATOM 5922 C C . PHE B 1 324 ? -41.853 13.114 36.320 1.00 53.41 324 PHE D C 1
ATOM 5923 O O . PHE B 1 324 ? -40.858 12.592 36.740 1.00 52.36 324 PHE D O 1
ATOM 5931 N N . ARG B 1 325 ? -43.045 12.792 36.743 1.00 53.82 325 ARG D N 1
ATOM 5932 C CA . ARG B 1 325 ? -43.198 11.755 37.714 1.00 53.94 325 ARG D CA 1
ATOM 5933 C C . ARG B 1 325 ? -42.750 10.465 37.132 1.00 49.50 325 ARG D C 1
ATOM 5934 O O . ARG B 1 325 ? -42.191 9.665 37.792 1.00 52.77 325 ARG D O 1
ATOM 5942 N N . ALA B 1 326 ? -43.010 10.287 35.864 1.00 51.33 326 ALA D N 1
ATOM 5943 C CA . ALA B 1 326 ? -42.691 9.076 35.178 1.00 47.81 326 ALA D CA 1
ATOM 5944 C C . ALA B 1 326 ? -41.205 8.950 34.972 1.00 47.57 326 ALA D C 1
ATOM 5945 O O . ALA B 1 326 ? -40.722 7.910 34.645 1.00 52.04 326 ALA D O 1
ATOM 5947 N N . GLY B 1 327 ? -40.479 10.004 35.260 1.00 41.86 327 GLY D N 1
ATOM 5948 C CA . GLY B 1 327 ? -39.046 9.977 35.238 1.00 40.43 327 GLY D CA 1
ATOM 5949 C C . GLY B 1 327 ? -38.400 10.682 34.098 1.00 46.06 327 GLY D C 1
ATOM 5950 O O . GLY B 1 327 ? -37.219 10.632 33.948 1.00 44.63 327 GLY D O 1
ATOM 5951 N N . PHE B 1 328 ? -39.195 11.344 33.295 1.00 42.02 328 PHE D N 1
ATOM 5952 C CA . PHE B 1 328 ? -38.688 11.967 32.120 1.00 40.29 328 PHE D CA 1
ATOM 5953 C C . PHE B 1 328 ? -38.109 13.357 32.281 1.00 49.32 328 PHE D C 1
ATOM 5954 O O . PHE B 1 328 ? -38.453 14.087 33.167 1.00 45.05 328 PHE D O 1
ATOM 5962 N N . ASP B 1 329 ? -37.195 13.700 31.405 1.00 46.63 329 ASP D N 1
ATOM 5963 C CA . ASP B 1 329 ? -36.603 15.004 31.424 1.00 43.72 329 ASP D CA 1
ATOM 5964 C C . ASP B 1 329 ? -37.444 15.843 30.510 1.00 45.88 329 ASP D C 1
ATOM 5965 O O . ASP B 1 329 ? -37.354 15.753 29.333 1.00 41.51 329 ASP D O 1
ATOM 5970 N N . VAL B 1 330 ? -38.281 16.668 31.103 1.00 50.47 330 VAL D N 1
ATOM 5971 C CA . VAL B 1 330 ? -39.312 17.386 30.393 1.00 50.27 330 VAL D CA 1
ATOM 5972 C C . VAL B 1 330 ? -39.342 18.878 30.704 1.00 51.93 330 VAL D C 1
ATOM 5973 O O . VAL B 1 330 ? -39.049 19.320 31.790 1.00 49.26 330 VAL D O 1
ATOM 5977 N N . ASP B 1 331 ? -39.695 19.625 29.683 1.00 49.98 331 ASP D N 1
ATOM 5978 C CA . ASP B 1 331 ? -39.704 21.054 29.684 1.00 54.99 331 ASP D CA 1
ATOM 5979 C C . ASP B 1 331 ? -41.017 21.444 29.047 1.00 60.84 331 ASP D C 1
ATOM 5980 O O . ASP B 1 331 ? -41.697 20.615 28.517 1.00 58.73 331 ASP D O 1
ATOM 5985 N N . ILE B 1 332 ? -41.397 22.705 29.130 1.00 63.17 332 ILE D N 1
ATOM 5986 C CA . ILE B 1 332 ? -42.663 23.146 28.577 1.00 58.19 332 ILE D CA 1
ATOM 5987 C C . ILE B 1 332 ? -42.504 24.498 27.973 1.00 57.88 332 ILE D C 1
ATOM 5988 O O . ILE B 1 332 ? -41.740 25.289 28.470 1.00 63.62 332 ILE D O 1
ATOM 5993 N N . ASP B 1 333 ? -43.228 24.765 26.910 1.00 62.77 333 ASP D N 1
ATOM 5994 C CA . ASP B 1 333 ? -43.305 26.119 26.453 1.00 67.18 333 ASP D CA 1
ATOM 5995 C C . ASP B 1 333 ? -44.707 26.653 26.592 1.00 71.42 333 ASP D C 1
ATOM 5996 O O . ASP B 1 333 ? -45.591 26.209 25.923 1.00 69.76 333 ASP D O 1
ATOM 6001 N N . ASP B 1 334 ? -44.908 27.519 27.578 1.00 71.00 334 ASP D N 1
ATOM 6002 C CA . ASP B 1 334 ? -46.201 28.101 27.915 1.00 67.48 334 ASP D CA 1
ATOM 6003 C C . ASP B 1 334 ? -46.333 29.499 27.382 1.00 67.41 334 ASP D C 1
ATOM 6004 O O . ASP B 1 334 ? -47.302 30.160 27.592 1.00 70.65 334 ASP D O 1
ATOM 6009 N N . THR B 1 335 ? -45.331 29.902 26.659 1.00 71.21 335 THR D N 1
ATOM 6010 C CA . THR B 1 335 ? -45.251 31.201 26.080 1.00 73.39 335 THR D CA 1
ATOM 6011 C C . THR B 1 335 ? -46.274 31.283 24.964 1.00 82.60 335 THR D C 1
ATOM 6012 O O . THR B 1 335 ? -46.933 30.304 24.639 1.00 83.87 335 THR D O 1
ATOM 6016 N N . GLY B 1 336 ? -46.449 32.476 24.426 1.00 84.24 336 GLY D N 1
ATOM 6017 C CA . GLY B 1 336 ? -47.531 32.755 23.510 1.00 83.80 336 GLY D CA 1
ATOM 6018 C C . GLY B 1 336 ? -47.152 32.734 22.054 1.00 84.79 336 GLY D C 1
ATOM 6019 O O . GLY B 1 336 ? -47.952 33.073 21.208 1.00 86.58 336 GLY D O 1
ATOM 6020 N N . LYS B 1 337 ? -45.948 32.278 21.748 1.00 82.63 337 LYS D N 1
ATOM 6021 C CA . LYS B 1 337 ? -45.443 32.312 20.404 1.00 77.25 337 LYS D CA 1
ATOM 6022 C C . LYS B 1 337 ? -46.318 31.439 19.585 1.00 72.35 337 LYS D C 1
ATOM 6023 O O . LYS B 1 337 ? -46.973 30.571 20.090 1.00 71.00 337 LYS D O 1
ATOM 6029 N N . THR B 1 338 ? -46.307 31.677 18.296 1.00 76.48 338 THR D N 1
ATOM 6030 C CA . THR B 1 338 ? -47.066 30.898 17.368 1.00 78.32 338 THR D CA 1
ATOM 6031 C C . THR B 1 338 ? -46.504 29.507 17.282 1.00 76.16 338 THR D C 1
ATOM 6032 O O . THR B 1 338 ? -45.321 29.306 17.396 1.00 72.58 338 THR D O 1
ATOM 6036 N N . LEU B 1 339 ? -47.353 28.545 16.999 1.00 73.83 339 LEU D N 1
ATOM 6037 C CA . LEU B 1 339 ? -47.032 27.179 17.244 1.00 75.19 339 LEU D CA 1
ATOM 6038 C C . LEU B 1 339 ? -45.816 26.783 16.505 1.00 75.72 339 LEU D C 1
ATOM 6039 O O . LEU B 1 339 ? -44.885 26.251 17.068 1.00 74.52 339 LEU D O 1
ATOM 6044 N N . ASN B 1 340 ? -45.803 27.086 15.236 1.00 74.91 340 ASN D N 1
ATOM 6045 C CA . ASN B 1 340 ? -44.812 26.518 14.383 1.00 77.45 340 ASN D CA 1
ATOM 6046 C C . ASN B 1 340 ? -43.474 26.923 14.867 1.00 76.21 340 ASN D C 1
ATOM 6047 O O . ASN B 1 340 ? -42.548 26.155 14.788 1.00 76.08 340 ASN D O 1
ATOM 6052 N N . LYS B 1 341 ? -43.376 28.129 15.386 1.00 72.99 341 LYS D N 1
ATOM 6053 C CA . LYS B 1 341 ? -42.144 28.562 15.987 1.00 78.28 341 LYS D CA 1
ATOM 6054 C C . LYS B 1 341 ? -41.811 27.724 17.206 1.00 75.65 341 LYS D C 1
ATOM 6055 O O . LYS B 1 341 ? -40.661 27.413 17.441 1.00 78.07 341 LYS D O 1
ATOM 6061 N N . LYS B 1 342 ? -42.811 27.373 17.989 1.00 73.07 342 LYS D N 1
ATOM 6062 C CA . LYS B 1 342 ? -42.546 26.621 19.183 1.00 72.79 342 LYS D CA 1
ATOM 6063 C C . LYS B 1 342 ? -41.961 25.282 18.830 1.00 72.20 342 LYS D C 1
ATOM 6064 O O . LYS B 1 342 ? -41.021 24.828 19.443 1.00 69.15 342 LYS D O 1
ATOM 6070 N N . ILE B 1 343 ? -42.560 24.643 17.846 1.00 69.89 343 ILE D N 1
ATOM 6071 C CA . ILE B 1 343 ? -42.124 23.367 17.371 1.00 63.42 343 ILE D CA 1
ATOM 6072 C C . ILE B 1 343 ? -40.762 23.420 16.762 1.00 62.48 343 ILE D C 1
ATOM 6073 O O . ILE B 1 343 ? -39.915 22.628 17.064 1.00 66.05 343 ILE D O 1
ATOM 6078 N N . ARG B 1 344 ? -40.547 24.385 15.917 1.00 67.78 344 ARG D N 1
ATOM 6079 C CA . ARG B 1 344 ? -39.250 24.554 15.337 1.00 71.79 344 ARG D CA 1
ATOM 6080 C C . ARG B 1 344 ? -38.195 24.883 16.386 1.00 69.66 344 ARG D C 1
ATOM 6081 O O . ARG B 1 344 ? -37.104 24.372 16.313 1.00 70.03 344 ARG D O 1
ATOM 6089 N N . GLU B 1 345 ? -38.505 25.748 17.345 1.00 66.77 345 GLU D N 1
ATOM 6090 C CA . GLU B 1 345 ? -37.511 26.131 18.336 1.00 66.54 345 GLU D CA 1
ATOM 6091 C C . GLU B 1 345 ? -37.085 24.942 19.173 1.00 64.19 345 GLU D C 1
ATOM 6092 O O . GLU B 1 345 ? -35.938 24.797 19.496 1.00 58.49 345 GLU D O 1
ATOM 6098 N N . GLY B 1 346 ? -38.042 24.106 19.527 1.00 59.18 346 GLY D N 1
ATOM 6099 C CA . GLY B 1 346 ? -37.791 22.867 20.204 1.00 55.90 346 GLY D CA 1
ATOM 6100 C C . GLY B 1 346 ? -37.014 21.849 19.421 1.00 56.63 346 GLY D C 1
ATOM 6101 O O . GLY B 1 346 ? -36.177 21.170 19.949 1.00 55.40 346 GLY D O 1
ATOM 6102 N N . GLN B 1 347 ? -37.321 21.716 18.154 1.00 58.40 347 GLN D N 1
ATOM 6103 C CA . GLN B 1 347 ? -36.629 20.773 17.321 1.00 58.16 347 GLN D CA 1
ATOM 6104 C C . GLN B 1 347 ? -35.195 21.165 17.200 1.00 53.73 347 GLN D C 1
ATOM 6105 O O . GLN B 1 347 ? -34.319 20.345 17.155 1.00 55.40 347 GLN D O 1
ATOM 6111 N N . MET B 1 348 ? -34.961 22.444 17.158 1.00 55.76 348 MET D N 1
ATOM 6112 C CA . MET B 1 348 ? -33.627 22.954 17.082 1.00 59.49 348 MET D CA 1
ATOM 6113 C C . MET B 1 348 ? -32.831 22.618 18.302 1.00 56.76 348 MET D C 1
ATOM 6114 O O . MET B 1 348 ? -31.638 22.511 18.252 1.00 56.59 348 MET D O 1
ATOM 6119 N N . ALA B 1 349 ? -33.525 22.488 19.407 1.00 50.35 349 ALA D N 1
ATOM 6120 C CA . ALA B 1 349 ? -32.909 22.206 20.677 1.00 52.92 349 ALA D CA 1
ATOM 6121 C C . ALA B 1 349 ? -32.720 20.733 20.866 1.00 51.92 349 ALA D C 1
ATOM 6122 O O . ALA B 1 349 ? -32.185 20.320 21.833 1.00 47.66 349 ALA D O 1
ATOM 6124 N N . HIS B 1 350 ? -33.153 19.983 19.879 1.00 49.10 350 HIS D N 1
ATOM 6125 C CA . HIS B 1 350 ? -33.002 18.557 19.815 1.00 46.64 350 HIS D CA 1
ATOM 6126 C C . HIS B 1 350 ? -33.847 17.762 20.752 1.00 46.53 350 HIS D C 1
ATOM 6127 O O . HIS B 1 350 ? -33.475 16.681 21.123 1.00 47.72 350 HIS D O 1
ATOM 6134 N N . TYR B 1 351 ? -35.008 18.270 21.105 1.00 43.67 351 TYR D N 1
ATOM 6135 C CA . TYR B 1 351 ? -35.939 17.472 21.874 1.00 47.83 351 TYR D CA 1
ATOM 6136 C C . TYR B 1 351 ? -36.389 16.254 21.127 1.00 43.11 351 TYR D C 1
ATOM 6137 O O . TYR B 1 351 ? -36.770 16.331 20.004 1.00 40.95 351 TYR D O 1
ATOM 6146 N N . ASN B 1 352 ? -36.343 15.123 21.790 1.00 39.71 352 ASN D N 1
ATOM 6147 C CA . ASN B 1 352 ? -36.693 13.877 21.179 1.00 41.70 352 ASN D CA 1
ATOM 6148 C C . ASN B 1 352 ? -38.140 13.859 20.777 1.00 43.02 352 ASN D C 1
ATOM 6149 O O . ASN B 1 352 ? -38.501 13.332 19.770 1.00 49.34 352 ASN D O 1
ATOM 6154 N N . PHE B 1 353 ? -38.976 14.394 21.626 1.00 42.43 353 PHE D N 1
ATOM 6155 C CA . PHE B 1 353 ? -40.384 14.455 21.363 1.00 47.03 353 PHE D CA 1
ATOM 6156 C C . PHE B 1 353 ? -40.996 15.775 21.748 1.00 51.42 353 PHE D C 1
ATOM 6157 O O . PHE B 1 353 ? -40.715 16.303 22.776 1.00 44.72 353 PHE D O 1
ATOM 6165 N N . ILE B 1 354 ? -41.858 16.283 20.899 1.00 50.68 354 ILE D N 1
ATOM 6166 C CA . ILE B 1 354 ? -42.560 17.505 21.144 1.00 45.82 354 ILE D CA 1
ATOM 6167 C C . ILE B 1 354 ? -44.002 17.138 21.352 1.00 49.74 354 ILE D C 1
ATOM 6168 O O . ILE B 1 354 ? -44.590 16.512 20.522 1.00 48.82 354 ILE D O 1
ATOM 6173 N N . LEU B 1 355 ? -44.567 17.530 22.473 1.00 49.88 355 LEU D N 1
ATOM 6174 C CA . LEU B 1 355 ? -45.918 17.173 22.765 1.00 52.85 355 LEU D CA 1
ATOM 6175 C C . LEU B 1 355 ? -46.807 18.381 22.683 1.00 58.34 355 LEU D C 1
ATOM 6176 O O . LEU B 1 355 ? -46.655 19.322 23.415 1.00 61.26 355 LEU D O 1
ATOM 6181 N N . VAL B 1 356 ? -47.745 18.348 21.759 1.00 61.49 356 VAL D N 1
ATOM 6182 C CA . VAL B 1 356 ? -48.529 19.509 21.437 1.00 61.72 356 VAL D CA 1
ATOM 6183 C C . VAL B 1 356 ? -49.841 19.336 22.112 1.00 64.90 356 VAL D C 1
ATOM 6184 O O . VAL B 1 356 ? -50.424 18.281 22.027 1.00 63.55 356 VAL D O 1
ATOM 6188 N N . VAL B 1 357 ? -50.286 20.352 22.828 1.00 61.68 357 VAL D N 1
ATOM 6189 C CA . VAL B 1 357 ? -51.563 20.233 23.485 1.00 64.22 357 VAL D CA 1
ATOM 6190 C C . VAL B 1 357 ? -52.588 21.301 23.132 1.00 72.15 357 VAL D C 1
ATOM 6191 O O . VAL B 1 357 ? -52.338 22.499 23.175 1.00 67.75 357 VAL D O 1
ATOM 6195 N N . GLY B 1 358 ? -53.760 20.802 22.792 1.00 75.36 358 GLY D N 1
ATOM 6196 C CA . GLY B 1 358 ? -54.870 21.589 22.333 1.00 71.64 358 GLY D CA 1
ATOM 6197 C C . GLY B 1 358 ? -56.108 21.207 23.099 1.00 73.09 358 GLY D C 1
ATOM 6198 O O . GLY B 1 358 ? -56.059 20.389 24.002 1.00 69.15 358 GLY D O 1
ATOM 6199 N N . ALA B 1 359 ? -57.215 21.844 22.744 1.00 68.35 359 ALA D N 1
ATOM 6200 C CA . ALA B 1 359 ? -58.479 21.702 23.439 1.00 66.17 359 ALA D CA 1
ATOM 6201 C C . ALA B 1 359 ? -58.917 20.289 23.410 1.00 70.97 359 ALA D C 1
ATOM 6202 O O . ALA B 1 359 ? -59.343 19.731 24.399 1.00 71.34 359 ALA D O 1
ATOM 6204 N N . HIS B 1 360 ? -58.810 19.715 22.236 1.00 69.76 360 HIS D N 1
ATOM 6205 C CA . HIS B 1 360 ? -59.027 18.318 22.067 1.00 74.44 360 HIS D CA 1
ATOM 6206 C C . HIS B 1 360 ? -57.695 17.797 22.373 1.00 75.43 360 HIS D C 1
ATOM 6207 O O . HIS B 1 360 ? -56.795 18.133 21.661 1.00 67.83 360 HIS D O 1
ATOM 6214 N N . GLU B 1 361 ? -57.576 17.005 23.432 1.00 78.07 361 GLU D N 1
ATOM 6215 C CA . GLU B 1 361 ? -56.298 16.607 23.999 1.00 73.15 361 GLU D CA 1
ATOM 6216 C C . GLU B 1 361 ? -56.467 16.789 25.498 1.00 72.38 361 GLU D C 1
ATOM 6217 O O . GLU B 1 361 ? -56.229 15.874 26.285 1.00 67.91 361 GLU D O 1
ATOM 6223 N N . LYS B 1 362 ? -56.904 17.987 25.874 1.00 73.86 362 LYS D N 1
ATOM 6224 C CA . LYS B 1 362 ? -57.414 18.253 27.194 1.00 75.52 362 LYS D CA 1
ATOM 6225 C C . LYS B 1 362 ? -58.631 17.435 27.433 1.00 77.49 362 LYS D C 1
ATOM 6226 O O . LYS B 1 362 ? -58.733 16.731 28.422 1.00 76.69 362 LYS D O 1
ATOM 6232 N N . GLU B 1 363 ? -59.583 17.567 26.530 1.00 76.68 363 GLU D N 1
ATOM 6233 C CA . GLU B 1 363 ? -60.836 16.896 26.707 1.00 78.30 363 GLU D CA 1
ATOM 6234 C C . GLU B 1 363 ? -60.598 15.450 26.457 1.00 78.10 363 GLU D C 1
ATOM 6235 O O . GLU B 1 363 ? -61.094 14.591 27.156 1.00 73.97 363 GLU D O 1
ATOM 6241 N N . THR B 1 364 ? -59.811 15.217 25.434 1.00 76.10 364 THR D N 1
ATOM 6242 C CA . THR B 1 364 ? -59.330 13.925 25.046 1.00 72.14 364 THR D CA 1
ATOM 6243 C C . THR B 1 364 ? -58.550 13.295 26.164 1.00 71.88 364 THR D C 1
ATOM 6244 O O . THR B 1 364 ? -58.528 12.087 26.303 1.00 67.65 364 THR D O 1
ATOM 6248 N N . ARG B 1 365 ? -57.900 14.150 26.949 1.00 70.00 365 ARG D N 1
ATOM 6249 C CA . ARG B 1 365 ? -56.937 13.778 27.985 1.00 71.52 365 ARG D CA 1
ATOM 6250 C C . ARG B 1 365 ? -55.827 12.962 27.404 1.00 67.06 365 ARG D C 1
ATOM 6251 O O . ARG B 1 365 ? -55.583 11.861 27.803 1.00 67.19 365 ARG D O 1
ATOM 6259 N N . SER B 1 366 ? -55.157 13.554 26.444 1.00 66.92 366 SER D N 1
ATOM 6260 C CA . SER B 1 366 ? -54.250 12.859 25.590 1.00 63.78 366 SER D CA 1
ATOM 6261 C C . SER B 1 366 ? -53.267 13.808 24.985 1.00 61.16 366 SER D C 1
ATOM 6262 O O . SER B 1 366 ? -53.226 14.955 25.337 1.00 62.22 366 SER D O 1
ATOM 6265 N N . VAL B 1 367 ? -52.461 13.311 24.069 1.00 58.14 367 VAL D N 1
ATOM 6266 C CA . VAL B 1 367 ? -51.368 14.107 23.580 1.00 57.41 367 VAL D CA 1
ATOM 6267 C C . VAL B 1 367 ? -51.085 13.986 22.075 1.00 53.40 367 VAL D C 1
ATOM 6268 O O . VAL B 1 367 ? -51.280 12.960 21.492 1.00 54.89 367 VAL D O 1
ATOM 6272 N N . ASN B 1 368 ? -50.635 15.057 21.451 1.00 54.49 368 ASN D N 1
ATOM 6273 C CA . ASN B 1 368 ? -50.313 15.039 20.030 1.00 60.37 368 ASN D CA 1
ATOM 6274 C C . ASN B 1 368 ? -48.839 15.165 19.729 1.00 56.84 368 ASN D C 1
ATOM 6275 O O . ASN B 1 368 ? -48.280 16.227 19.823 1.00 52.63 368 ASN D O 1
ATOM 6280 N N . ILE B 1 369 ? -48.234 14.070 19.325 1.00 52.22 369 ILE D N 1
ATOM 6281 C CA . ILE B 1 369 ? -46.797 13.948 19.300 1.00 56.36 369 ILE D CA 1
ATOM 6282 C C . ILE B 1 369 ? -46.110 14.229 17.985 1.00 51.62 369 ILE D C 1
ATOM 6283 O O . ILE B 1 369 ? -46.437 13.661 16.990 1.00 62.89 369 ILE D O 1
ATOM 6288 N N . ARG B 1 370 ? -45.128 15.106 18.015 1.00 51.26 370 ARG D N 1
ATOM 6289 C CA . ARG B 1 370 ? -44.323 15.350 16.860 1.00 58.10 370 ARG D CA 1
ATOM 6290 C C . ARG B 1 370 ? -42.917 14.903 17.161 1.00 57.98 370 ARG D C 1
ATOM 6291 O O . ARG B 1 370 ? -42.377 15.248 18.155 1.00 56.80 370 ARG D O 1
ATOM 6299 N N . THR B 1 371 ? -42.337 14.089 16.304 1.00 58.86 371 THR D N 1
ATOM 6300 C CA . THR B 1 371 ? -40.974 13.634 16.490 1.00 56.88 371 THR D CA 1
ATOM 6301 C C . THR B 1 371 ? -39.938 14.641 16.099 1.00 63.18 371 THR D C 1
ATOM 6302 O O . THR B 1 371 ? -40.242 15.582 15.411 1.00 62.88 371 THR D O 1
ATOM 6306 N N . ARG B 1 372 ? -38.704 14.407 16.523 1.00 54.55 372 ARG D N 1
ATOM 6307 C CA . ARG B 1 372 ? -37.606 15.362 16.402 1.00 54.84 372 ARG D CA 1
ATOM 6308 C C . ARG B 1 372 ? -37.293 15.695 14.973 1.00 69.59 372 ARG D C 1
ATOM 6309 O O . ARG B 1 372 ? -37.001 16.826 14.624 1.00 67.48 372 ARG D O 1
ATOM 6317 N N . ASP B 1 373 ? -37.410 14.695 14.129 1.00 71.35 373 ASP D N 1
ATOM 6318 C CA . ASP B 1 373 ? -37.141 14.878 12.726 1.00 75.27 373 ASP D CA 1
ATOM 6319 C C . ASP B 1 373 ? -38.392 15.225 11.972 1.00 77.87 373 ASP D C 1
ATOM 6320 O O . ASP B 1 373 ? -38.425 15.150 10.763 1.00 79.80 373 ASP D O 1
ATOM 6325 N N . ASN B 1 374 ? -39.369 15.655 12.759 1.00 79.85 374 ASN D N 1
ATOM 6326 C CA . ASN B 1 374 ? -40.619 16.271 12.351 1.00 71.65 374 ASN D CA 1
ATOM 6327 C C . ASN B 1 374 ? -41.749 15.353 12.031 1.00 70.79 374 ASN D C 1
ATOM 6328 O O . ASN B 1 374 ? -42.777 15.805 11.604 1.00 77.41 374 ASN D O 1
ATOM 6333 N N . LYS B 1 375 ? -41.566 14.072 12.233 1.00 67.73 375 LYS D N 1
ATOM 6334 C CA . LYS B 1 375 ? -42.586 13.127 11.889 1.00 67.50 375 LYS D CA 1
ATOM 6335 C C . LYS B 1 375 ? -43.848 13.372 12.718 1.00 72.28 375 LYS D C 1
ATOM 6336 O O . LYS B 1 375 ? -43.765 13.617 13.902 1.00 67.47 375 LYS D O 1
ATOM 6342 N N . VAL B 1 376 ? -45.021 13.304 12.103 1.00 74.39 376 VAL D N 1
ATOM 6343 C CA . VAL B 1 376 ? -46.240 13.441 12.864 1.00 67.58 376 VAL D CA 1
ATOM 6344 C C . VAL B 1 376 ? -46.726 12.119 13.382 1.00 74.38 376 VAL D C 1
ATOM 6345 O O . VAL B 1 376 ? -47.483 11.428 12.755 1.00 74.17 376 VAL D O 1
ATOM 6349 N N . THR B 1 377 ? -46.276 11.781 14.566 1.00 77.57 377 THR D N 1
ATOM 6350 C CA . THR B 1 377 ? -46.626 10.538 15.224 1.00 75.23 377 THR D CA 1
ATOM 6351 C C . THR B 1 377 ? -48.126 10.491 15.469 1.00 72.06 377 THR D C 1
ATOM 6352 O O . THR B 1 377 ? -48.724 9.436 15.491 1.00 68.33 377 THR D O 1
ATOM 6356 N N . GLY B 1 378 ? -48.726 11.651 15.645 1.00 67.76 378 GLY D N 1
ATOM 6357 C CA . GLY B 1 378 ? -50.144 11.744 15.862 1.00 66.17 378 GLY D CA 1
ATOM 6358 C C . GLY B 1 378 ? -50.480 11.556 17.312 1.00 67.61 378 GLY D C 1
ATOM 6359 O O . GLY B 1 378 ? -49.666 11.104 18.069 1.00 71.91 378 GLY D O 1
ATOM 6360 N N . THR B 1 379 ? -51.699 11.894 17.672 1.00 69.26 379 THR D N 1
ATOM 6361 C CA . THR B 1 379 ? -52.113 12.022 19.046 1.00 65.32 379 THR D CA 1
ATOM 6362 C C . THR B 1 379 ? -52.228 10.711 19.774 1.00 66.54 379 THR D C 1
ATOM 6363 O O . THR B 1 379 ? -52.393 9.684 19.169 1.00 69.02 379 THR D O 1
ATOM 6367 N N . LYS B 1 380 ? -52.142 10.786 21.096 1.00 68.35 380 LYS D N 1
ATOM 6368 C CA . LYS B 1 380 ? -52.215 9.632 21.976 1.00 68.42 380 LYS D CA 1
ATOM 6369 C C . LYS B 1 380 ? -52.698 9.976 23.358 1.00 64.72 380 LYS D C 1
ATOM 6370 O O . LYS B 1 380 ? -52.607 11.095 23.776 1.00 60.69 380 LYS D O 1
ATOM 6376 N N . THR B 1 381 ? -53.170 8.992 24.097 1.00 67.60 381 THR D N 1
ATOM 6377 C CA . THR B 1 381 ? -53.510 9.206 25.496 1.00 65.98 381 THR D CA 1
ATOM 6378 C C . THR B 1 381 ? -52.280 9.312 26.341 1.00 66.26 381 THR D C 1
ATOM 6379 O O . THR B 1 381 ? -51.202 8.967 25.928 1.00 64.60 381 THR D O 1
ATOM 6383 N N . LEU B 1 382 ? -52.449 9.836 27.524 1.00 66.97 382 LEU D N 1
ATOM 6384 C CA . LEU B 1 382 ? -51.324 9.979 28.369 1.00 69.32 382 LEU D CA 1
ATOM 6385 C C . LEU B 1 382 ? -50.741 8.665 28.760 1.00 67.01 382 LEU D C 1
ATOM 6386 O O . LEU B 1 382 ? -49.565 8.450 28.613 1.00 63.92 382 LEU D O 1
ATOM 6391 N N . GLU B 1 383 ? -51.563 7.787 29.268 1.00 65.47 383 GLU D N 1
ATOM 6392 C CA . GLU B 1 383 ? -51.038 6.615 29.869 1.00 68.21 383 GLU D CA 1
ATOM 6393 C C . GLU B 1 383 ? -50.280 5.810 28.849 1.00 67.85 383 GLU D C 1
ATOM 6394 O O . GLU B 1 383 ? -49.281 5.189 29.177 1.00 64.51 383 GLU D O 1
ATOM 6400 N N . GLU B 1 384 ? -50.782 5.782 27.624 1.00 68.52 384 GLU D N 1
ATOM 6401 C CA . GLU B 1 384 ? -50.075 5.131 26.543 1.00 66.53 384 GLU D CA 1
ATOM 6402 C C . GLU B 1 384 ? -48.799 5.815 26.136 1.00 60.45 384 GLU D C 1
ATOM 6403 O O . GLU B 1 384 ? -47.802 5.176 25.912 1.00 55.53 384 GLU D O 1
ATOM 6409 N N . ALA B 1 385 ? -48.832 7.124 26.040 1.00 55.10 385 ALA D N 1
ATOM 6410 C CA . ALA B 1 385 ? -47.687 7.845 25.545 1.00 53.99 385 ALA D CA 1
ATOM 6411 C C . ALA B 1 385 ? -46.525 7.596 26.466 1.00 57.42 385 ALA D C 1
ATOM 6412 O O . ALA B 1 385 ? -45.400 7.455 26.054 1.00 51.14 385 ALA D O 1
ATOM 6414 N N . ILE B 1 386 ? -46.832 7.568 27.742 1.00 54.38 386 ILE D N 1
ATOM 6415 C CA . ILE B 1 386 ? -45.863 7.325 28.754 1.00 50.75 386 ILE D CA 1
ATOM 6416 C C . ILE B 1 386 ? -45.320 5.943 28.580 1.00 49.71 386 ILE D C 1
ATOM 6417 O O . ILE B 1 386 ? -44.151 5.718 28.721 1.00 48.43 386 ILE D O 1
ATOM 6422 N N . ALA B 1 387 ? -46.204 5.019 28.283 1.00 49.89 387 ALA D N 1
ATOM 6423 C CA . ALA B 1 387 ? -45.824 3.646 28.157 1.00 51.69 387 ALA D CA 1
ATOM 6424 C C . ALA B 1 387 ? -44.890 3.531 27.009 1.00 49.63 387 ALA D C 1
ATOM 6425 O O . ALA B 1 387 ? -43.939 2.826 27.058 1.00 53.22 387 ALA D O 1
ATOM 6427 N N . MET B 1 388 ? -45.191 4.246 25.958 1.00 46.24 388 MET D N 1
ATOM 6428 C CA . MET B 1 388 ? -44.323 4.302 24.820 1.00 53.69 388 MET D CA 1
ATOM 6429 C C . MET B 1 388 ? -42.959 4.928 25.067 1.00 52.69 388 MET D C 1
ATOM 6430 O O . MET B 1 388 ? -41.983 4.445 24.573 1.00 52.29 388 MET D O 1
ATOM 6435 N N . PHE B 1 389 ? -42.892 6.016 25.802 1.00 48.75 389 PHE D N 1
ATOM 6436 C CA . PHE B 1 389 ? -41.610 6.543 26.221 1.00 47.96 389 PHE D CA 1
ATOM 6437 C C . PHE B 1 389 ? -40.849 5.638 27.136 1.00 48.53 389 PHE D C 1
ATOM 6438 O O . PHE B 1 389 ? -39.666 5.569 27.056 1.00 45.61 389 PHE D O 1
ATOM 6446 N N . LYS B 1 390 ? -41.546 4.967 28.021 1.00 46.71 390 LYS D N 1
ATOM 6447 C CA . LYS B 1 390 ? -40.910 4.122 28.991 1.00 46.00 390 LYS D CA 1
ATOM 6448 C C . LYS B 1 390 ? -40.186 2.997 28.311 1.00 48.34 390 LYS D C 1
ATOM 6449 O O . LYS B 1 390 ? -39.153 2.556 28.719 1.00 48.03 390 LYS D O 1
ATOM 6455 N N . GLU B 1 391 ? -40.794 2.520 27.260 1.00 49.66 391 GLU D N 1
ATOM 6456 C CA . GLU B 1 391 ? -40.252 1.471 26.464 1.00 45.20 391 GLU D CA 1
ATOM 6457 C C . GLU B 1 391 ? -38.979 1.801 25.701 1.00 42.57 391 GLU D C 1
ATOM 6458 O O . GLU B 1 391 ? -38.132 0.970 25.556 1.00 40.59 391 GLU D O 1
ATOM 6464 N N . LEU B 1 392 ? -38.900 2.998 25.163 1.00 38.02 392 LEU D N 1
ATOM 6465 C CA . LEU B 1 392 ? -37.711 3.463 24.480 1.00 41.76 392 LEU D CA 1
ATOM 6466 C C . LEU B 1 392 ? -36.546 3.596 25.409 1.00 41.71 392 LEU D C 1
ATOM 6467 O O . LEU B 1 392 ? -35.444 3.372 25.024 1.00 41.57 392 LEU D O 1
ATOM 6472 N N . GLU B 1 393 ? -36.807 4.045 26.616 1.00 39.56 393 GLU D N 1
ATOM 6473 C CA . GLU B 1 393 ? -35.834 4.073 27.671 1.00 43.28 393 GLU D CA 1
ATOM 6474 C C . GLU B 1 393 ? -35.377 2.723 28.188 1.00 43.99 393 GLU D C 1
ATOM 6475 O O . GLU B 1 393 ? -34.213 2.496 28.376 1.00 46.68 393 GLU D O 1
ATOM 6481 N N . GLU B 1 394 ? -36.308 1.835 28.444 1.00 43.21 394 GLU D N 1
ATOM 6482 C CA . GLU B 1 394 ? -35.976 0.536 28.959 1.00 42.31 394 GLU D CA 1
ATOM 6483 C C . GLU B 1 394 ? -35.150 -0.223 27.971 1.00 45.40 394 GLU D C 1
ATOM 6484 O O . GLU B 1 394 ? -34.268 -0.927 28.353 1.00 49.55 394 GLU D O 1
ATOM 6490 N N . THR B 1 395 ? -35.445 -0.080 26.697 1.00 39.11 395 THR D N 1
ATOM 6491 C CA . THR B 1 395 ? -34.735 -0.810 25.685 1.00 38.83 395 THR D CA 1
ATOM 6492 C C . THR B 1 395 ? -33.494 -0.149 25.169 1.00 44.38 395 THR D C 1
ATOM 6493 O O . THR B 1 395 ? -32.771 -0.758 24.452 1.00 44.39 395 THR D O 1
ATOM 6497 N N . LYS B 1 396 ? -33.264 1.094 25.534 1.00 41.04 396 LYS D N 1
ATOM 6498 C CA . LYS B 1 396 ? -32.184 1.894 25.017 1.00 38.42 396 LYS D CA 1
ATOM 6499 C C . LYS B 1 396 ? -32.206 2.052 23.516 1.00 41.35 396 LYS D C 1
ATOM 6500 O O . LYS B 1 396 ? -31.202 2.003 22.880 1.00 42.74 396 LYS D O 1
ATOM 6506 N N . ALA B 1 397 ? -33.377 2.292 22.967 1.00 37.76 397 ALA D N 1
ATOM 6507 C CA . ALA B 1 397 ? -33.577 2.406 21.535 1.00 41.71 397 ALA D CA 1
ATOM 6508 C C . ALA B 1 397 ? -32.880 3.544 20.850 1.00 40.67 397 ALA D C 1
ATOM 6509 O O . ALA B 1 397 ? -32.870 4.648 21.316 1.00 37.00 397 ALA D O 1
ATOM 6511 N N . ALA B 1 398 ? -32.362 3.249 19.676 1.00 41.62 398 ALA D N 1
ATOM 6512 C CA . ALA B 1 398 ? -31.689 4.215 18.856 1.00 40.80 398 ALA D CA 1
ATOM 6513 C C . ALA B 1 398 ? -32.731 4.844 18.015 1.00 45.10 398 ALA D C 1
ATOM 6514 O O . ALA B 1 398 ? -33.780 4.296 17.887 1.00 50.69 398 ALA D O 1
ATOM 6516 N N . ASP B 1 399 ? -32.462 5.996 17.448 1.00 46.44 399 ASP D N 1
ATOM 6517 C CA . ASP B 1 399 ? -33.396 6.561 16.491 1.00 55.87 399 ASP D CA 1
ATOM 6518 C C . ASP B 1 399 ? -33.402 5.820 15.161 1.00 63.59 399 ASP D C 1
ATOM 6519 O O . ASP B 1 399 ? -32.435 5.195 14.777 1.00 59.97 399 ASP D O 1
ATOM 6524 N N . GLU B 1 400 ? -34.533 5.893 14.486 1.00 72.67 400 GLU D N 1
ATOM 6525 C CA . GLU B 1 400 ? -34.690 5.547 13.084 1.00 80.55 400 GLU D CA 1
ATOM 6526 C C . GLU B 1 400 ? -33.396 5.569 12.284 1.00 81.63 400 GLU D C 1
ATOM 6527 O O . GLU B 1 400 ? -32.703 6.587 12.208 1.00 86.46 400 GLU D O 1
ATOM 6533 N N . HIS C 1 3 ? -13.909 30.070 26.210 1.00 88.16 3 HIS E N 1
ATOM 6534 C CA . HIS C 1 3 ? -14.788 30.683 25.227 1.00 92.66 3 HIS E CA 1
ATOM 6535 C C . HIS C 1 3 ? -14.855 29.885 23.916 1.00 90.10 3 HIS E C 1
ATOM 6536 O O . HIS C 1 3 ? -15.857 29.961 23.257 1.00 96.45 3 HIS E O 1
ATOM 6543 N N . ARG C 1 4 ? -13.821 29.142 23.524 1.00 88.13 4 ARG E N 1
ATOM 6544 C CA . ARG C 1 4 ? -13.921 28.175 22.380 1.00 80.55 4 ARG E CA 1
ATOM 6545 C C . ARG C 1 4 ? -13.478 28.699 21.020 1.00 73.00 4 ARG E C 1
ATOM 6546 O O . ARG C 1 4 ? -14.254 29.387 20.395 1.00 67.79 4 ARG E O 1
ATOM 6554 N N . ARG C 1 5 ? -12.299 28.297 20.557 1.00 65.47 5 ARG E N 1
ATOM 6555 C CA . ARG C 1 5 ? -11.864 28.607 19.202 1.00 58.83 5 ARG E CA 1
ATOM 6556 C C . ARG C 1 5 ? -12.939 28.226 18.182 1.00 61.08 5 ARG E C 1
ATOM 6557 O O . ARG C 1 5 ? -13.381 29.067 17.398 1.00 50.67 5 ARG E O 1
ATOM 6565 N N . LEU C 1 6 ? -13.359 26.962 18.192 1.00 62.92 6 LEU E N 1
ATOM 6566 C CA . LEU C 1 6 ? -14.388 26.505 17.272 1.00 62.84 6 LEU E CA 1
ATOM 6567 C C . LEU C 1 6 ? -15.740 27.063 17.434 1.00 63.30 6 LEU E C 1
ATOM 6568 O O . LEU C 1 6 ? -16.400 27.271 16.451 1.00 73.03 6 LEU E O 1
ATOM 6573 N N . GLY C 1 7 ? -16.178 27.276 18.663 1.00 64.65 7 GLY E N 1
ATOM 6574 C CA . GLY C 1 7 ? -17.518 27.756 18.871 1.00 59.14 7 GLY E CA 1
ATOM 6575 C C . GLY C 1 7 ? -17.621 29.087 18.185 1.00 57.35 7 GLY E C 1
ATOM 6576 O O . GLY C 1 7 ? -18.568 29.374 17.501 1.00 52.38 7 GLY E O 1
ATOM 6577 N N . VAL C 1 8 ? -16.565 29.865 18.285 1.00 52.76 8 VAL E N 1
ATOM 6578 C CA . VAL C 1 8 ? -16.550 31.252 17.856 1.00 60.98 8 VAL E CA 1
ATOM 6579 C C . VAL C 1 8 ? -16.533 31.258 16.310 1.00 56.03 8 VAL E C 1
ATOM 6580 O O . VAL C 1 8 ? -16.233 32.231 15.678 1.00 53.01 8 VAL E O 1
ATOM 6584 N N . SER C 1 9 ? -17.050 30.183 15.753 1.00 57.18 9 SER E N 1
ATOM 6585 C CA . SER C 1 9 ? -17.260 30.150 14.331 1.00 60.13 9 SER E CA 1
ATOM 6586 C C . SER C 1 9 ? -18.433 31.063 13.940 1.00 70.72 9 SER E C 1
ATOM 6587 O O . SER C 1 9 ? -19.200 30.659 13.066 1.00 56.19 9 SER E O 1
ATOM 6590 N N . GLU C 1 10 ? -18.630 32.269 14.502 1.00 71.58 10 GLU E N 1
ATOM 6591 C CA . GLU C 1 10 ? -19.462 33.138 13.720 1.00 59.17 10 GLU E CA 1
ATOM 6592 C C . GLU C 1 10 ? -18.683 33.520 12.439 1.00 52.55 10 GLU E C 1
ATOM 6593 O O . GLU C 1 10 ? -18.094 34.563 12.312 1.00 46.51 10 GLU E O 1
ATOM 6599 N N . GLU C 1 11 ? -18.699 32.557 11.528 1.00 47.99 11 GLU E N 1
ATOM 6600 C CA . GLU C 1 11 ? -18.100 32.564 10.202 1.00 51.45 11 GLU E CA 1
ATOM 6601 C C . GLU C 1 11 ? -16.625 32.834 10.085 1.00 46.27 11 GLU E C 1
ATOM 6602 O O . GLU C 1 11 ? -16.219 33.457 9.143 1.00 46.02 11 GLU E O 1
ATOM 6608 N N . LEU C 1 12 ? -15.820 32.317 10.995 1.00 41.61 12 LEU E N 1
ATOM 6609 C CA . LEU C 1 12 ? -14.397 32.317 10.749 1.00 42.17 12 LEU E CA 1
ATOM 6610 C C . LEU C 1 12 ? -13.884 31.045 10.098 1.00 38.90 12 LEU E C 1
ATOM 6611 O O . LEU C 1 12 ? -13.286 31.094 9.067 1.00 37.42 12 LEU E O 1
ATOM 6616 N N . PHE C 1 13 ? -14.104 29.913 10.712 1.00 34.90 13 PHE E N 1
ATOM 6617 C CA . PHE C 1 13 ? -13.629 28.694 10.157 1.00 35.07 13 PHE E CA 1
ATOM 6618 C C . PHE C 1 13 ? -14.475 27.538 10.588 1.00 38.40 13 PHE E C 1
ATOM 6619 O O . PHE C 1 13 ? -15.160 27.630 11.544 1.00 38.96 13 PHE E O 1
ATOM 6627 N N . PHE C 1 14 ? -14.415 26.447 9.850 1.00 40.04 14 PHE E N 1
ATOM 6628 C CA . PHE C 1 14 ? -15.129 25.228 10.187 1.00 46.35 14 PHE E CA 1
ATOM 6629 C C . PHE C 1 14 ? -14.367 23.968 9.838 1.00 46.49 14 PHE E C 1
ATOM 6630 O O . PHE C 1 14 ? -13.389 24.005 9.186 1.00 39.53 14 PHE E O 1
ATOM 6638 N N . PHE C 1 15 ? -14.841 22.848 10.309 1.00 57.20 15 PHE E N 1
ATOM 6639 C CA . PHE C 1 15 ? -14.203 21.592 10.059 1.00 43.44 15 PHE E CA 1
ATOM 6640 C C . PHE C 1 15 ? -15.220 20.639 9.539 1.00 47.67 15 PHE E C 1
ATOM 6641 O O . PHE C 1 15 ? -16.348 20.724 9.862 1.00 53.09 15 PHE E O 1
ATOM 6649 N N . HIS C 1 16 ? -14.790 19.749 8.675 1.00 41.26 16 HIS E N 1
ATOM 6650 C CA . HIS C 1 16 ? -15.654 18.795 8.029 1.00 33.12 16 HIS E CA 1
ATOM 6651 C C . HIS C 1 16 ? -15.032 17.446 8.137 1.00 31.14 16 HIS E C 1
ATOM 6652 O O . HIS C 1 16 ? -13.866 17.337 8.133 1.00 31.53 16 HIS E O 1
ATOM 6659 N N . SER C 1 17 ? -15.858 16.425 8.245 1.00 32.47 17 SER E N 1
ATOM 6660 C CA . SER C 1 17 ? -15.446 15.050 8.429 1.00 30.05 17 SER E CA 1
ATOM 6661 C C . SER C 1 17 ? -14.673 14.455 7.266 1.00 33.21 17 SER E C 1
ATOM 6662 O O . SER C 1 17 ? -13.931 13.525 7.429 1.00 32.93 17 SER E O 1
ATOM 6665 N N . LEU C 1 18 ? -14.860 15.018 6.096 1.00 27.62 18 LEU E N 1
ATOM 6666 C CA . LEU C 1 18 ? -14.090 14.644 4.954 1.00 29.38 18 LEU E CA 1
ATOM 6667 C C . LEU C 1 18 ? -12.657 15.097 4.938 1.00 29.18 18 LEU E C 1
ATOM 6668 O O . LEU C 1 18 ? -11.934 14.658 4.127 1.00 30.46 18 LEU E O 1
ATOM 6673 N N . SER C 1 19 ? -12.277 16.024 5.787 1.00 24.08 19 SER E N 1
ATOM 6674 C CA . SER C 1 19 ? -10.884 16.345 6.017 1.00 26.82 19 SER E CA 1
ATOM 6675 C C . SER C 1 19 ? -10.617 16.742 7.448 1.00 29.90 19 SER E C 1
ATOM 6676 O O . SER C 1 19 ? -10.385 17.903 7.717 1.00 26.38 19 SER E O 1
ATOM 6679 N N . PRO C 1 20 ? -10.663 15.808 8.378 1.00 32.64 20 PRO E N 1
ATOM 6680 C CA . PRO C 1 20 ? -10.539 16.191 9.770 1.00 34.61 20 PRO E CA 1
ATOM 6681 C C . PRO C 1 20 ? -9.150 16.706 10.053 1.00 37.03 20 PRO E C 1
ATOM 6682 O O . PRO C 1 20 ? -8.203 16.164 9.562 1.00 37.46 20 PRO E O 1
ATOM 6686 N N . GLY C 1 21 ? -9.030 17.757 10.806 1.00 33.80 21 GLY E N 1
ATOM 6687 C CA . GLY C 1 21 ? -7.732 18.336 10.966 1.00 34.56 21 GLY E CA 1
ATOM 6688 C C . GLY C 1 21 ? -7.278 19.307 9.910 1.00 32.88 21 GLY E C 1
ATOM 6689 O O . GLY C 1 21 ? -6.198 19.758 9.973 1.00 28.15 21 GLY E O 1
ATOM 6690 N N . SER C 1 22 ? -8.108 19.623 8.956 1.00 24.86 22 SER E N 1
ATOM 6691 C CA . SER C 1 22 ? -7.793 20.658 8.020 1.00 29.54 22 SER E CA 1
ATOM 6692 C C . SER C 1 22 ? -8.896 21.695 8.034 1.00 27.76 22 SER E C 1
ATOM 6693 O O . SER C 1 22 ? -10.022 21.386 7.862 1.00 30.41 22 SER E O 1
ATOM 6696 N N . GLY C 1 23 ? -8.557 22.929 8.253 1.00 25.56 23 GLY E N 1
ATOM 6697 C CA . GLY C 1 23 ? -9.538 23.970 8.248 1.00 29.60 23 GLY E CA 1
ATOM 6698 C C . GLY C 1 23 ? -10.143 24.398 6.948 1.00 25.42 23 GLY E C 1
ATOM 6699 O O . GLY C 1 23 ? -9.518 24.415 5.945 1.00 26.56 23 GLY E O 1
ATOM 6700 N N . PHE C 1 24 ? -11.383 24.787 7.028 1.00 26.71 24 PHE E N 1
ATOM 6701 C CA . PHE C 1 24 ? -12.034 25.547 6.022 1.00 26.57 24 PHE E CA 1
ATOM 6702 C C . PHE C 1 24 ? -12.130 26.927 6.546 1.00 28.38 24 PHE E C 1
ATOM 6703 O O . PHE C 1 24 ? -12.721 27.140 7.552 1.00 30.25 24 PHE E O 1
ATOM 6711 N N . TRP C 1 25 ? -11.543 27.864 5.853 1.00 25.35 25 TRP E N 1
ATOM 6712 C CA . TRP C 1 25 ? -11.591 29.220 6.299 1.00 26.57 25 TRP E CA 1
ATOM 6713 C C . TRP C 1 25 ? -12.544 29.984 5.451 1.00 31.32 25 TRP E C 1
ATOM 6714 O O . TRP C 1 25 ? -12.351 30.137 4.298 1.00 31.18 25 TRP E O 1
ATOM 6725 N N . LEU C 1 26 ? -13.585 30.471 6.075 1.00 32.15 26 LEU E N 1
ATOM 6726 C CA . LEU C 1 26 ? -14.583 31.293 5.473 1.00 27.68 26 LEU E CA 1
ATOM 6727 C C . LEU C 1 26 ? -14.055 32.685 5.258 1.00 29.56 26 LEU E C 1
ATOM 6728 O O . LEU C 1 26 ? -13.057 33.029 5.802 1.00 27.15 26 LEU E O 1
ATOM 6733 N N . PRO C 1 27 ? -14.752 33.537 4.553 1.00 36.27 27 PRO E N 1
ATOM 6734 C CA . PRO C 1 27 ? -14.137 34.779 4.121 1.00 28.52 27 PRO E CA 1
ATOM 6735 C C . PRO C 1 27 ? -13.607 35.649 5.243 1.00 30.43 27 PRO E C 1
ATOM 6736 O O . PRO C 1 27 ? -12.536 36.164 5.149 1.00 26.16 27 PRO E O 1
ATOM 6740 N N . HIS C 1 28 ? -14.383 35.799 6.286 1.00 33.41 28 HIS E N 1
ATOM 6741 C CA . HIS C 1 28 ? -14.019 36.525 7.480 1.00 29.70 28 HIS E CA 1
ATOM 6742 C C . HIS C 1 28 ? -12.878 35.906 8.203 1.00 30.75 28 HIS E C 1
ATOM 6743 O O . HIS C 1 28 ? -12.117 36.580 8.814 1.00 25.04 28 HIS E O 1
ATOM 6750 N N . GLY C 1 29 ? -12.826 34.592 8.200 1.00 31.79 29 GLY E N 1
ATOM 6751 C CA . GLY C 1 29 ? -11.685 33.872 8.695 1.00 29.28 29 GLY E CA 1
ATOM 6752 C C . GLY C 1 29 ? -10.405 34.035 7.914 1.00 29.12 29 GLY E C 1
ATOM 6753 O O . GLY C 1 29 ? -9.369 34.173 8.448 1.00 24.53 29 GLY E O 1
ATOM 6754 N N . SER C 1 30 ? -10.520 33.998 6.615 1.00 27.77 30 SER E N 1
ATOM 6755 C CA . SER C 1 30 ? -9.433 34.197 5.711 1.00 29.93 30 SER E CA 1
ATOM 6756 C C . SER C 1 30 ? -8.843 35.539 5.830 1.00 30.42 30 SER E C 1
ATOM 6757 O O . SER C 1 30 ? -7.682 35.710 5.688 1.00 27.21 30 SER E O 1
ATOM 6760 N N . ALA C 1 31 ? -9.685 36.495 6.103 1.00 26.70 31 ALA E N 1
ATOM 6761 C CA . ALA C 1 31 ? -9.291 37.863 6.197 1.00 27.62 31 ALA E CA 1
ATOM 6762 C C . ALA C 1 31 ? -8.315 38.084 7.304 1.00 28.00 31 ALA E C 1
ATOM 6763 O O . ALA C 1 31 ? -7.441 38.878 7.176 1.00 29.38 31 ALA E O 1
ATOM 6765 N N . ILE C 1 32 ? -8.513 37.408 8.412 1.00 25.57 32 ILE E N 1
ATOM 6766 C CA . ILE C 1 32 ? -7.560 37.404 9.485 1.00 26.86 32 ILE E CA 1
ATOM 6767 C C . ILE C 1 32 ? -6.239 36.712 9.188 1.00 24.50 32 ILE E C 1
ATOM 6768 O O . ILE C 1 32 ? -5.206 37.187 9.545 1.00 21.70 32 ILE E O 1
ATOM 6773 N N . TYR C 1 33 ? -6.322 35.565 8.554 1.00 22.03 33 TYR E N 1
ATOM 6774 C CA . TYR C 1 33 ? -5.187 34.795 8.181 1.00 24.99 33 TYR E CA 1
ATOM 6775 C C . TYR C 1 33 ? -4.313 35.598 7.232 1.00 25.92 33 TYR E C 1
ATOM 6776 O O . TYR C 1 33 ? -3.139 35.661 7.385 1.00 22.28 33 TYR E O 1
ATOM 6785 N N . PHE C 1 34 ? -4.924 36.209 6.248 1.00 22.95 34 PHE E N 1
ATOM 6786 C CA . PHE C 1 34 ? -4.203 37.010 5.305 1.00 25.39 34 PHE E CA 1
ATOM 6787 C C . PHE C 1 34 ? -3.544 38.252 5.847 1.00 25.45 34 PHE E C 1
ATOM 6788 O O . PHE C 1 34 ? -2.485 38.609 5.451 1.00 27.32 34 PHE E O 1
ATOM 6796 N N . LYS C 1 35 ? -4.207 38.911 6.753 1.00 26.90 35 LYS E N 1
ATOM 6797 C CA . LYS C 1 35 ? -3.646 40.025 7.434 1.00 29.46 35 LYS E CA 1
ATOM 6798 C C . LYS C 1 35 ? -2.447 39.688 8.283 1.00 27.16 35 LYS E C 1
ATOM 6799 O O . LYS C 1 35 ? -1.518 40.420 8.343 1.00 23.05 35 LYS E O 1
ATOM 6805 N N . LEU C 1 36 ? -2.498 38.561 8.944 1.00 25.01 36 LEU E N 1
ATOM 6806 C CA . LEU C 1 36 ? -1.381 38.086 9.686 1.00 23.60 36 LEU E CA 1
ATOM 6807 C C . LEU C 1 36 ? -0.191 37.802 8.791 1.00 27.00 36 LEU E C 1
ATOM 6808 O O . LEU C 1 36 ? 0.884 38.144 9.111 1.00 26.43 36 LEU E O 1
ATOM 6813 N N . LEU C 1 37 ? -0.420 37.210 7.641 1.00 25.35 37 LEU E N 1
ATOM 6814 C CA . LEU C 1 37 ? 0.602 36.978 6.656 1.00 25.86 37 LEU E CA 1
ATOM 6815 C C . LEU C 1 37 ? 1.200 38.222 6.063 1.00 26.77 37 LEU E C 1
ATOM 6816 O O . LEU C 1 37 ? 2.352 38.281 5.791 1.00 27.03 37 LEU E O 1
ATOM 6821 N N . LYS C 1 38 ? 0.361 39.193 5.820 1.00 24.83 38 LYS E N 1
ATOM 6822 C CA . LYS C 1 38 ? 0.773 40.458 5.336 1.00 26.86 38 LYS E CA 1
ATOM 6823 C C . LYS C 1 38 ? 1.637 41.226 6.303 1.00 28.80 38 LYS E C 1
ATOM 6824 O O . LYS C 1 38 ? 2.559 41.840 5.889 1.00 29.34 38 LYS E O 1
ATOM 6830 N N . PHE C 1 39 ? 1.309 41.182 7.578 1.00 27.61 39 PHE E N 1
ATOM 6831 C CA . PHE C 1 39 ? 2.135 41.737 8.610 1.00 28.81 39 PHE E CA 1
ATOM 6832 C C . PHE C 1 39 ? 3.477 41.050 8.751 1.00 26.55 39 PHE E C 1
ATOM 6833 O O . PHE C 1 39 ? 4.471 41.693 8.788 1.00 28.03 39 PHE E O 1
ATOM 6841 N N . ILE C 1 40 ? 3.500 39.749 8.779 1.00 26.09 40 ILE E N 1
ATOM 6842 C CA . ILE C 1 40 ? 4.738 39.033 8.876 1.00 24.79 40 ILE E CA 1
ATOM 6843 C C . ILE C 1 40 ? 5.706 39.275 7.700 1.00 30.13 40 ILE E C 1
ATOM 6844 O O . ILE C 1 40 ? 6.884 39.407 7.884 1.00 27.06 40 ILE E O 1
ATOM 6849 N N . ARG C 1 41 ? 5.150 39.333 6.508 1.00 31.46 41 ARG E N 1
ATOM 6850 C CA . ARG C 1 41 ? 5.801 39.699 5.270 1.00 29.53 41 ARG E CA 1
ATOM 6851 C C . ARG C 1 41 ? 6.288 41.129 5.185 1.00 30.73 41 ARG E C 1
ATOM 6852 O O . ARG C 1 41 ? 7.298 41.384 4.618 1.00 28.16 41 ARG E O 1
ATOM 6860 N N . GLU C 1 42 ? 5.556 42.055 5.759 1.00 33.99 42 GLU E N 1
ATOM 6861 C CA . GLU C 1 42 ? 6.008 43.422 5.824 1.00 33.21 42 GLU E CA 1
ATOM 6862 C C . GLU C 1 42 ? 7.269 43.523 6.645 1.00 34.06 42 GLU E C 1
ATOM 6863 O O . GLU C 1 42 ? 8.189 44.181 6.271 1.00 31.25 42 GLU E O 1
ATOM 6869 N N . GLN C 1 43 ? 7.286 42.855 7.777 1.00 30.74 43 GLN E N 1
ATOM 6870 C CA . GLN C 1 43 ? 8.459 42.718 8.606 1.00 33.89 43 GLN E CA 1
ATOM 6871 C C . GLN C 1 43 ? 9.621 41.958 7.997 1.00 30.94 43 GLN E C 1
ATOM 6872 O O . GLN C 1 43 ? 10.720 42.339 8.177 1.00 27.34 43 GLN E O 1
ATOM 6878 N N . TYR C 1 44 ? 9.349 40.900 7.250 1.00 25.60 44 TYR E N 1
ATOM 6879 C CA . TYR C 1 44 ? 10.379 40.090 6.650 1.00 30.14 44 TYR E CA 1
ATOM 6880 C C . TYR C 1 44 ? 11.200 40.916 5.707 1.00 29.09 44 TYR E C 1
ATOM 6881 O O . TYR C 1 44 ? 12.373 40.814 5.676 1.00 31.16 44 TYR E O 1
ATOM 6890 N N . ARG C 1 45 ? 10.534 41.733 4.925 1.00 27.12 45 ARG E N 1
ATOM 6891 C CA . ARG C 1 45 ? 11.143 42.640 3.989 1.00 31.48 45 ARG E CA 1
ATOM 6892 C C . ARG C 1 45 ? 11.974 43.711 4.650 1.00 35.10 45 ARG E C 1
ATOM 6893 O O . ARG C 1 45 ? 13.048 44.004 4.229 1.00 36.55 45 ARG E O 1
ATOM 6901 N N . ALA C 1 46 ? 11.443 44.280 5.699 1.00 31.37 46 ALA E N 1
ATOM 6902 C CA . ALA C 1 46 ? 12.144 45.219 6.515 1.00 29.89 46 ALA E CA 1
ATOM 6903 C C . ALA C 1 46 ? 13.366 44.686 7.257 1.00 31.46 46 ALA E C 1
ATOM 6904 O O . ALA C 1 46 ? 14.301 45.392 7.499 1.00 28.66 46 ALA E O 1
ATOM 6906 N N . ARG C 1 47 ? 13.331 43.430 7.616 1.00 29.73 47 ARG E N 1
ATOM 6907 C CA . ARG C 1 47 ? 14.361 42.845 8.414 1.00 30.55 47 ARG E CA 1
ATOM 6908 C C . ARG C 1 47 ? 15.322 41.904 7.716 1.00 32.61 47 ARG E C 1
ATOM 6909 O O . ARG C 1 47 ? 16.065 41.258 8.366 1.00 31.18 47 ARG E O 1
ATOM 6917 N N . GLY C 1 48 ? 15.352 41.873 6.408 1.00 28.80 48 GLY E N 1
ATOM 6918 C CA . GLY C 1 48 ? 16.332 41.067 5.738 1.00 26.79 48 GLY E CA 1
ATOM 6919 C C . GLY C 1 48 ? 16.026 39.661 5.325 1.00 30.56 48 GLY E C 1
ATOM 6920 O O . GLY C 1 48 ? 16.908 38.920 5.065 1.00 28.19 48 GLY E O 1
ATOM 6921 N N . TYR C 1 49 ? 14.771 39.313 5.230 1.00 32.29 49 TYR E N 1
ATOM 6922 C CA . TYR C 1 49 ? 14.398 38.001 4.840 1.00 31.35 49 TYR E CA 1
ATOM 6923 C C . TYR C 1 49 ? 13.883 38.032 3.436 1.00 34.16 49 TYR E C 1
ATOM 6924 O O . TYR C 1 49 ? 13.326 38.985 3.028 1.00 28.63 49 TYR E O 1
ATOM 6933 N N . THR C 1 50 ? 14.077 36.958 2.709 1.00 29.74 50 THR E N 1
ATOM 6934 C CA . THR C 1 50 ? 13.442 36.773 1.438 1.00 29.11 50 THR E CA 1
ATOM 6935 C C . THR C 1 50 ? 12.556 35.573 1.502 1.00 31.55 50 THR E C 1
ATOM 6936 O O . THR C 1 50 ? 12.974 34.558 1.929 1.00 29.15 50 THR E O 1
ATOM 6940 N N . GLU C 1 51 ? 11.324 35.706 1.080 1.00 30.43 51 GLU E N 1
ATOM 6941 C CA . GLU C 1 51 ? 10.440 34.579 1.080 1.00 29.75 51 GLU E CA 1
ATOM 6942 C C . GLU C 1 51 ? 10.655 33.718 -0.118 1.00 30.67 51 GLU E C 1
ATOM 6943 O O . GLU C 1 51 ? 10.837 34.198 -1.164 1.00 27.58 51 GLU E O 1
ATOM 6949 N N . VAL C 1 52 ? 10.633 32.421 0.069 1.00 27.93 52 VAL E N 1
ATOM 6950 C CA . VAL C 1 52 ? 10.840 31.489 -0.998 1.00 24.81 52 VAL E CA 1
ATOM 6951 C C . VAL C 1 52 ? 9.686 30.529 -1.049 1.00 26.63 52 VAL E C 1
ATOM 6952 O O . VAL C 1 52 ? 8.880 30.519 -0.174 1.00 23.35 52 VAL E O 1
ATOM 6956 N N . ILE C 1 53 ? 9.589 29.780 -2.133 1.00 29.34 53 ILE E N 1
ATOM 6957 C CA . ILE C 1 53 ? 8.557 28.802 -2.306 1.00 23.99 53 ILE E CA 1
ATOM 6958 C C . ILE C 1 53 ? 9.196 27.484 -2.583 1.00 26.92 53 ILE E C 1
ATOM 6959 O O . ILE C 1 53 ? 10.089 27.391 -3.343 1.00 28.87 53 ILE E O 1
ATOM 6964 N N . THR C 1 54 ? 8.686 26.451 -1.961 1.00 24.41 54 THR E N 1
ATOM 6965 C CA . THR C 1 54 ? 9.266 25.138 -2.022 1.00 21.58 54 THR E CA 1
ATOM 6966 C C . THR C 1 54 ? 8.251 24.073 -2.350 1.00 25.53 54 THR E C 1
ATOM 6967 O O . THR C 1 54 ? 7.094 24.319 -2.376 1.00 25.55 54 THR E O 1
ATOM 6971 N N . PRO C 1 55 ? 8.698 22.862 -2.610 1.00 27.11 55 PRO E N 1
ATOM 6972 C CA . PRO C 1 55 ? 7.801 21.752 -2.921 1.00 26.75 55 PRO E CA 1
ATOM 6973 C C . PRO C 1 55 ? 7.071 21.196 -1.732 1.00 27.45 55 PRO E C 1
ATOM 6974 O O . PRO C 1 55 ? 7.468 21.448 -0.651 1.00 24.67 55 PRO E O 1
ATOM 6978 N N . ASN C 1 56 ? 6.003 20.468 -1.967 1.00 25.51 56 ASN E N 1
ATOM 6979 C CA . ASN C 1 56 ? 5.203 19.859 -0.931 1.00 25.65 56 ASN E CA 1
ATOM 6980 C C . ASN C 1 56 ? 5.348 18.387 -0.713 1.00 27.93 56 ASN E C 1
ATOM 6981 O O . ASN C 1 56 ? 5.075 17.919 0.330 1.00 25.76 56 ASN E O 1
ATOM 6986 N N . ILE C 1 57 ? 5.778 17.659 -1.711 1.00 27.82 57 ILE E N 1
ATOM 6987 C CA . ILE C 1 57 ? 5.988 16.248 -1.594 1.00 28.41 57 ILE E CA 1
ATOM 6988 C C . ILE C 1 57 ? 7.394 15.969 -1.991 1.00 27.54 57 ILE E C 1
ATOM 6989 O O . ILE C 1 57 ? 7.907 16.603 -2.828 1.00 25.74 57 ILE E O 1
ATOM 6994 N N . PHE C 1 58 ? 8.006 15.025 -1.333 1.00 27.29 58 PHE E N 1
ATOM 6995 C CA . PHE C 1 58 ? 9.353 14.650 -1.599 1.00 27.36 58 PHE E CA 1
ATOM 6996 C C . PHE C 1 58 ? 9.544 13.174 -1.486 1.00 29.91 58 PHE E C 1
ATOM 6997 O O . PHE C 1 58 ? 8.878 12.506 -0.767 1.00 28.90 58 PHE E O 1
ATOM 7005 N N . ASN C 1 59 ? 10.545 12.709 -2.190 1.00 31.55 59 ASN E N 1
ATOM 7006 C CA . ASN C 1 59 ? 11.085 11.391 -2.079 1.00 30.44 59 ASN E CA 1
ATOM 7007 C C . ASN C 1 59 ? 11.663 11.133 -0.705 1.00 27.43 59 ASN E C 1
ATOM 7008 O O . ASN C 1 59 ? 12.314 11.949 -0.124 1.00 24.99 59 ASN E O 1
ATOM 7013 N N . MET C 1 60 ? 11.488 9.928 -0.234 1.00 27.75 60 MET E N 1
ATOM 7014 C CA . MET C 1 60 ? 11.807 9.551 1.107 1.00 30.65 60 MET E CA 1
ATOM 7015 C C . MET C 1 60 ? 13.276 9.769 1.374 1.00 33.93 60 MET E C 1
ATOM 7016 O O . MET C 1 60 ? 13.672 9.968 2.465 1.00 31.07 60 MET E O 1
ATOM 7021 N N . GLU C 1 61 ? 14.058 9.811 0.329 1.00 29.41 61 GLU E N 1
ATOM 7022 C CA . GLU C 1 61 ? 15.475 9.958 0.447 1.00 34.54 61 GLU E CA 1
ATOM 7023 C C . GLU C 1 61 ? 15.824 11.229 1.106 1.00 35.28 61 GLU E C 1
ATOM 7024 O O . GLU C 1 61 ? 16.789 11.280 1.783 1.00 32.57 61 GLU E O 1
ATOM 7030 N N . LEU C 1 62 ? 15.043 12.264 0.892 1.00 30.68 62 LEU E N 1
ATOM 7031 C CA . LEU C 1 62 ? 15.249 13.514 1.565 1.00 34.26 62 LEU E CA 1
ATOM 7032 C C . LEU C 1 62 ? 15.091 13.405 3.056 1.00 30.68 62 LEU E C 1
ATOM 7033 O O . LEU C 1 62 ? 15.809 14.002 3.807 1.00 27.24 62 LEU E O 1
ATOM 7038 N N . TRP C 1 63 ? 14.075 12.688 3.444 1.00 27.48 63 TRP E N 1
ATOM 7039 C CA . TRP C 1 63 ? 13.783 12.392 4.809 1.00 30.72 63 TRP E CA 1
ATOM 7040 C C . TRP C 1 63 ? 14.791 11.476 5.465 1.00 31.03 63 TRP E C 1
ATOM 7041 O O . TRP C 1 63 ? 15.054 11.584 6.604 1.00 25.41 63 TRP E O 1
ATOM 7052 N N . ASN C 1 64 ? 15.367 10.578 4.696 1.00 30.14 64 ASN E N 1
ATOM 7053 C CA . ASN C 1 64 ? 16.459 9.770 5.168 1.00 32.79 64 ASN E CA 1
ATOM 7054 C C . ASN C 1 64 ? 17.657 10.612 5.528 1.00 34.20 64 ASN E C 1
ATOM 7055 O O . ASN C 1 64 ? 18.262 10.431 6.542 1.00 31.25 64 ASN E O 1
ATOM 7060 N N . ILE C 1 65 ? 17.982 11.534 4.666 1.00 29.11 65 ILE E N 1
ATOM 7061 C CA . ILE C 1 65 ? 19.052 12.418 4.902 1.00 28.04 65 ILE E CA 1
ATOM 7062 C C . ILE C 1 65 ? 18.835 13.302 6.101 1.00 34.68 65 ILE E C 1
ATOM 7063 O O . ILE C 1 65 ? 19.728 13.513 6.836 1.00 31.93 65 ILE E O 1
ATOM 7068 N N . SER C 1 66 ? 17.658 13.856 6.255 1.00 32.07 66 SER E N 1
ATOM 7069 C CA . SER C 1 66 ? 17.328 14.737 7.344 1.00 27.90 66 SER E CA 1
ATOM 7070 C C . SER C 1 66 ? 17.216 14.137 8.731 1.00 29.56 66 SER E C 1
ATOM 7071 O O . SER C 1 66 ? 17.388 14.810 9.697 1.00 28.53 66 SER E O 1
ATOM 7074 N N . GLY C 1 67 ? 16.922 12.864 8.804 1.00 32.59 67 GLY E N 1
ATOM 7075 C CA . GLY C 1 67 ? 16.586 12.215 10.030 1.00 28.46 67 GLY E CA 1
ATOM 7076 C C . GLY C 1 67 ? 15.121 12.053 10.315 1.00 27.25 67 GLY E C 1
ATOM 7077 O O . GLY C 1 67 ? 14.777 11.416 11.238 1.00 30.44 67 GLY E O 1
ATOM 7078 N N . HIS C 1 68 ? 14.277 12.613 9.489 1.00 23.81 68 HIS E N 1
ATOM 7079 C CA . HIS C 1 68 ? 12.856 12.461 9.589 1.00 26.57 68 HIS E CA 1
ATOM 7080 C C . HIS C 1 68 ? 12.421 11.050 9.387 1.00 33.16 68 HIS E C 1
ATOM 7081 O O . HIS C 1 68 ? 11.399 10.697 9.857 1.00 34.42 68 HIS E O 1
ATOM 7088 N N . ALA C 1 69 ? 13.160 10.283 8.633 1.00 27.99 69 ALA E N 1
ATOM 7089 C CA . ALA C 1 69 ? 12.829 8.914 8.465 1.00 32.12 69 ALA E CA 1
ATOM 7090 C C . ALA C 1 69 ? 12.990 8.141 9.746 1.00 33.27 69 ALA E C 1
ATOM 7091 O O . ALA C 1 69 ? 12.216 7.296 10.034 1.00 39.78 69 ALA E O 1
ATOM 7093 N N . LYS C 1 70 ? 14.058 8.395 10.462 1.00 35.16 70 LYS E N 1
ATOM 7094 C CA . LYS C 1 70 ? 14.280 7.851 11.754 1.00 35.94 70 LYS E CA 1
ATOM 7095 C C . LYS C 1 70 ? 13.381 8.328 12.858 1.00 43.50 70 LYS E C 1
ATOM 7096 O O . LYS C 1 70 ? 12.876 7.551 13.619 1.00 47.91 70 LYS E O 1
ATOM 7102 N N . HIS C 1 71 ? 13.240 9.624 12.971 1.00 36.42 71 HIS E N 1
ATOM 7103 C CA . HIS C 1 71 ? 12.534 10.214 14.064 1.00 35.70 71 HIS E CA 1
ATOM 7104 C C . HIS C 1 71 ? 11.082 10.584 13.900 1.00 38.57 71 HIS E C 1
ATOM 7105 O O . HIS C 1 71 ? 10.441 10.808 14.866 1.00 39.83 71 HIS E O 1
ATOM 7112 N N . TYR C 1 72 ? 10.562 10.645 12.696 1.00 33.82 72 TYR E N 1
ATOM 7113 C CA . TYR C 1 72 ? 9.317 11.330 12.465 1.00 33.51 72 TYR E CA 1
ATOM 7114 C C . TYR C 1 72 ? 8.330 10.597 11.619 1.00 35.20 72 TYR E C 1
ATOM 7115 O O . TYR C 1 72 ? 7.256 11.049 11.427 1.00 37.03 72 TYR E O 1
ATOM 7124 N N . LYS C 1 73 ? 8.705 9.428 11.156 1.00 35.73 73 LYS E N 1
ATOM 7125 C CA . LYS C 1 73 ? 7.972 8.763 10.119 1.00 38.30 73 LYS E CA 1
ATOM 7126 C C . LYS C 1 73 ? 6.550 8.445 10.448 1.00 37.59 73 LYS E C 1
ATOM 7127 O O . LYS C 1 73 ? 5.700 8.473 9.615 1.00 33.13 73 LYS E O 1
ATOM 7133 N N . GLU C 1 74 ? 6.312 8.153 11.690 1.00 37.75 74 GLU E N 1
ATOM 7134 C CA . GLU C 1 74 ? 5.015 7.883 12.230 1.00 42.16 74 GLU E CA 1
ATOM 7135 C C . GLU C 1 74 ? 4.102 9.087 12.143 1.00 40.85 74 GLU E C 1
ATOM 7136 O O . GLU C 1 74 ? 2.925 8.939 12.061 1.00 35.91 74 GLU E O 1
ATOM 7142 N N . ASN C 1 75 ? 4.663 10.277 12.131 1.00 38.77 75 ASN E N 1
ATOM 7143 C CA . ASN C 1 75 ? 3.876 11.479 12.026 1.00 37.49 75 ASN E CA 1
ATOM 7144 C C . ASN C 1 75 ? 3.679 12.008 10.619 1.00 36.21 75 ASN E C 1
ATOM 7145 O O . ASN C 1 75 ? 3.147 13.064 10.455 1.00 31.04 75 ASN E O 1
ATOM 7150 N N . MET C 1 76 ? 4.104 11.257 9.618 1.00 33.80 76 MET E N 1
ATOM 7151 C CA . MET C 1 76 ? 4.089 11.679 8.236 1.00 31.35 76 MET E CA 1
ATOM 7152 C C . MET C 1 76 ? 3.140 10.916 7.361 1.00 30.13 76 MET E C 1
ATOM 7153 O O . MET C 1 76 ? 2.877 9.784 7.591 1.00 34.39 76 MET E O 1
ATOM 7158 N N . PHE C 1 77 ? 2.645 11.573 6.332 1.00 29.41 77 PHE E N 1
ATOM 7159 C CA . PHE C 1 77 ? 1.818 10.927 5.337 1.00 31.33 77 PHE E CA 1
ATOM 7160 C C . PHE C 1 77 ? 2.689 10.409 4.219 1.00 28.45 77 PHE E C 1
ATOM 7161 O O . PHE C 1 77 ? 3.276 11.139 3.484 1.00 32.46 77 PHE E O 1
ATOM 7169 N N . VAL C 1 78 ? 2.752 9.108 4.119 1.00 28.04 78 VAL E N 1
ATOM 7170 C CA . VAL C 1 78 ? 3.657 8.420 3.250 1.00 29.44 78 VAL E CA 1
ATOM 7171 C C . VAL C 1 78 ? 2.908 7.686 2.157 1.00 33.17 78 VAL E C 1
ATOM 7172 O O . VAL C 1 78 ? 1.884 7.120 2.388 1.00 30.94 78 VAL E O 1
ATOM 7176 N N . PHE C 1 79 ? 3.425 7.766 0.948 1.00 26.14 79 PHE E N 1
ATOM 7177 C CA . PHE C 1 79 ? 2.801 7.180 -0.202 1.00 27.11 79 PHE E CA 1
ATOM 7178 C C . PHE C 1 79 ? 3.780 6.719 -1.244 1.00 31.29 79 PHE E C 1
ATOM 7179 O O . PHE C 1 79 ? 4.947 6.919 -1.140 1.00 32.00 79 PHE E O 1
ATOM 7187 N N . ASP C 1 80 ? 3.261 6.093 -2.259 1.00 30.53 80 ASP E N 1
ATOM 7188 C CA . ASP C 1 80 ? 4.083 5.585 -3.280 1.00 37.23 80 ASP E CA 1
ATOM 7189 C C . ASP C 1 80 ? 3.989 6.324 -4.585 1.00 35.08 80 ASP E C 1
ATOM 7190 O O . ASP C 1 80 ? 2.931 6.613 -5.031 1.00 36.35 80 ASP E O 1
ATOM 7195 N N . VAL C 1 81 ? 5.122 6.658 -5.164 1.00 34.29 81 VAL E N 1
ATOM 7196 C CA . VAL C 1 81 ? 5.131 7.186 -6.497 1.00 31.41 81 VAL E CA 1
ATOM 7197 C C . VAL C 1 81 ? 6.046 6.410 -7.352 1.00 32.43 81 VAL E C 1
ATOM 7198 O O . VAL C 1 81 ? 7.201 6.467 -7.181 1.00 31.34 81 VAL E O 1
ATOM 7202 N N . GLU C 1 82 ? 5.513 5.708 -8.315 1.00 36.89 82 GLU E N 1
ATOM 7203 C CA . GLU C 1 82 ? 6.343 4.971 -9.260 1.00 37.53 82 GLU E CA 1
ATOM 7204 C C . GLU C 1 82 ? 7.225 3.957 -8.571 1.00 37.87 82 GLU E C 1
ATOM 7205 O O . GLU C 1 82 ? 8.332 3.719 -8.971 1.00 33.22 82 GLU E O 1
ATOM 7211 N N . GLY C 1 83 ? 6.706 3.366 -7.515 1.00 37.13 83 GLY E N 1
ATOM 7212 C CA . GLY C 1 83 ? 7.419 2.402 -6.723 1.00 35.25 83 GLY E CA 1
ATOM 7213 C C . GLY C 1 83 ? 8.313 2.998 -5.687 1.00 41.27 83 GLY E C 1
ATOM 7214 O O . GLY C 1 83 ? 8.948 2.297 -4.967 1.00 43.23 83 GLY E O 1
ATOM 7215 N N . GLN C 1 84 ? 8.349 4.303 -5.605 1.00 39.26 84 GLN E N 1
ATOM 7216 C CA . GLN C 1 84 ? 9.186 4.950 -4.637 1.00 40.32 84 GLN E CA 1
ATOM 7217 C C . GLN C 1 84 ? 8.377 5.610 -3.540 1.00 39.61 84 GLN E C 1
ATOM 7218 O O . GLN C 1 84 ? 7.344 6.162 -3.774 1.00 33.66 84 GLN E O 1
ATOM 7224 N N . GLU C 1 85 ? 8.877 5.495 -2.333 1.00 32.67 85 GLU E N 1
ATOM 7225 C CA . GLU C 1 85 ? 8.302 6.124 -1.178 1.00 38.62 85 GLU E CA 1
ATOM 7226 C C . GLU C 1 85 ? 8.422 7.600 -1.257 1.00 34.80 85 GLU E C 1
ATOM 7227 O O . GLU C 1 85 ? 9.430 8.131 -1.607 1.00 32.31 85 GLU E O 1
ATOM 7233 N N . TYR C 1 86 ? 7.346 8.257 -0.888 1.00 29.44 86 TYR E N 1
ATOM 7234 C CA . TYR C 1 86 ? 7.239 9.684 -0.906 1.00 30.79 86 TYR E CA 1
ATOM 7235 C C . TYR C 1 86 ? 6.479 10.103 0.303 1.00 30.52 86 TYR E C 1
ATOM 7236 O O . TYR C 1 86 ? 5.657 9.407 0.799 1.00 32.34 86 TYR E O 1
ATOM 7245 N N . ALA C 1 87 ? 6.761 11.287 0.761 1.00 32.56 87 ALA E N 1
ATOM 7246 C CA . ALA C 1 87 ? 6.061 11.855 1.872 1.00 25.40 87 ALA E CA 1
ATOM 7247 C C . ALA C 1 87 ? 5.675 13.308 1.637 1.00 29.83 87 ALA E C 1
ATOM 7248 O O . ALA C 1 87 ? 6.337 14.037 0.961 1.00 25.95 87 ALA E O 1
ATOM 7250 N N . LEU C 1 88 ? 4.542 13.694 2.186 1.00 30.16 88 LEU E N 1
ATOM 7251 C CA . LEU C 1 88 ? 4.164 15.060 2.344 1.00 24.49 88 LEU E CA 1
ATOM 7252 C C . LEU C 1 88 ? 5.043 15.660 3.405 1.00 27.03 88 LEU E C 1
ATOM 7253 O O . LEU C 1 88 ? 5.361 15.014 4.346 1.00 28.17 88 LEU E O 1
ATOM 7258 N N . LYS C 1 89 ? 5.442 16.894 3.235 1.00 26.96 89 LYS E N 1
ATOM 7259 C CA . LYS C 1 89 ? 6.394 17.481 4.124 1.00 26.72 89 LYS E CA 1
ATOM 7260 C C . LYS C 1 89 ? 5.818 17.860 5.477 1.00 26.69 89 LYS E C 1
ATOM 7261 O O . LYS C 1 89 ? 4.791 18.480 5.577 1.00 26.52 89 LYS E O 1
ATOM 7267 N N . PRO C 1 90 ? 6.464 17.430 6.534 1.00 25.49 90 PRO E N 1
ATOM 7268 C CA . PRO C 1 90 ? 6.105 17.881 7.860 1.00 26.29 90 PRO E CA 1
ATOM 7269 C C . PRO C 1 90 ? 6.879 19.120 8.228 1.00 28.83 90 PRO E C 1
ATOM 7270 O O . PRO C 1 90 ? 6.464 19.822 9.063 1.00 26.20 90 PRO E O 1
ATOM 7274 N N . MET C 1 91 ? 8.001 19.349 7.596 1.00 24.15 91 MET E N 1
ATOM 7275 C CA . MET C 1 91 ? 8.852 20.453 7.920 1.00 26.41 91 MET E CA 1
ATOM 7276 C C . MET C 1 91 ? 9.415 21.046 6.648 1.00 25.44 91 MET E C 1
ATOM 7277 O O . MET C 1 91 ? 9.554 20.362 5.678 1.00 28.47 91 MET E O 1
ATOM 7282 N N . ASN C 1 92 ? 9.682 22.337 6.652 1.00 23.62 92 ASN E N 1
ATOM 7283 C CA . ASN C 1 92 ? 10.300 22.993 5.521 1.00 25.71 92 ASN E CA 1
ATOM 7284 C C . ASN C 1 92 ? 11.791 22.916 5.594 1.00 27.91 92 ASN E C 1
ATOM 7285 O O . ASN C 1 92 ? 12.456 23.235 4.671 1.00 25.91 92 ASN E O 1
ATOM 7290 N N . CYS C 1 93 ? 12.256 22.484 6.742 1.00 30.67 93 CYS E N 1
ATOM 7291 C CA . CYS C 1 93 ? 13.565 22.754 7.259 1.00 29.67 93 CYS E CA 1
ATOM 7292 C C . CYS C 1 93 ? 14.605 22.084 6.209 1.00 36.57 93 CYS E C 1
ATOM 7293 O O . CYS C 1 93 ? 15.560 22.696 5.809 1.00 30.74 93 CYS E O 1
ATOM 7296 N N . PRO C 1 94 ? 14.376 20.900 5.644 1.00 26.61 94 PRO E N 1
ATOM 7297 C CA . PRO C 1 94 ? 15.208 20.358 4.551 1.00 24.73 94 PRO E CA 1
ATOM 7298 C C . PRO C 1 94 ? 15.239 20.927 3.109 1.00 33.54 94 PRO E C 1
ATOM 7299 O O . PRO C 1 94 ? 16.237 20.849 2.460 1.00 28.39 94 PRO E O 1
ATOM 7303 N N . ALA C 1 95 ? 14.121 21.390 2.598 1.00 32.38 95 ALA E N 1
ATOM 7304 C CA . ALA C 1 95 ? 14.007 22.042 1.326 1.00 26.53 95 ALA E CA 1
ATOM 7305 C C . ALA C 1 95 ? 14.775 23.326 1.329 1.00 32.48 95 ALA E C 1
ATOM 7306 O O . ALA C 1 95 ? 15.333 23.715 0.354 1.00 30.12 95 ALA E O 1
ATOM 7308 N N . ALA C 1 96 ? 14.788 23.984 2.458 1.00 27.06 96 ALA E N 1
ATOM 7309 C CA . ALA C 1 96 ? 15.533 25.187 2.652 1.00 27.87 96 ALA E CA 1
ATOM 7310 C C . ALA C 1 96 ? 17.016 25.003 2.507 1.00 27.84 96 ALA E C 1
ATOM 7311 O O . ALA C 1 96 ? 17.694 25.860 2.052 1.00 30.70 96 ALA E O 1
ATOM 7313 N N . SER C 1 97 ? 17.510 23.880 2.950 1.00 25.49 97 SER E N 1
ATOM 7314 C CA . SER C 1 97 ? 18.880 23.511 2.783 1.00 28.78 97 SER E CA 1
ATOM 7315 C C . SER C 1 97 ? 19.288 23.314 1.335 1.00 27.62 97 SER E C 1
ATOM 7316 O O . SER C 1 97 ? 20.332 23.709 0.956 1.00 27.13 97 SER E O 1
ATOM 7319 N N . LEU C 1 98 ? 18.435 22.700 0.549 1.00 29.73 98 LEU E N 1
ATOM 7320 C CA . LEU C 1 98 ? 18.642 22.531 -0.854 1.00 28.18 98 LEU E CA 1
ATOM 7321 C C . LEU C 1 98 ? 18.705 23.861 -1.604 1.00 32.05 98 LEU E C 1
ATOM 7322 O O . LEU C 1 98 ? 19.462 24.012 -2.509 1.00 30.93 98 LEU E O 1
ATOM 7327 N N . MET C 1 99 ? 17.886 24.809 -1.216 1.00 27.67 99 MET E N 1
ATOM 7328 C CA . MET C 1 99 ? 17.882 26.113 -1.786 1.00 28.05 99 MET E CA 1
ATOM 7329 C C . MET C 1 99 ? 19.204 26.813 -1.548 1.00 31.39 99 MET E C 1
ATOM 7330 O O . MET C 1 99 ? 19.709 27.447 -2.409 1.00 30.69 99 MET E O 1
ATOM 7335 N N . PHE C 1 100 ? 19.750 26.683 -0.361 1.00 30.63 100 PHE E N 1
ATOM 7336 C CA . PHE C 1 100 ? 21.016 27.277 0.038 1.00 33.35 100 PHE E CA 1
ATOM 7337 C C . PHE C 1 100 ? 22.219 26.700 -0.687 1.00 36.41 100 PHE E C 1
ATOM 7338 O O . PHE C 1 100 ? 23.213 27.342 -0.843 1.00 34.90 100 PHE E O 1
ATOM 7346 N N . ASP C 1 101 ? 22.093 25.464 -1.095 1.00 31.71 101 ASP E N 1
ATOM 7347 C CA . ASP C 1 101 ? 23.105 24.739 -1.783 1.00 32.13 101 ASP E CA 1
ATOM 7348 C C . ASP C 1 101 ? 23.027 24.955 -3.259 1.00 37.63 101 ASP E C 1
ATOM 7349 O O . ASP C 1 101 ? 23.790 24.403 -3.983 1.00 33.77 101 ASP E O 1
ATOM 7354 N N . PHE C 1 102 ? 22.110 25.784 -3.703 1.00 33.42 102 PHE E N 1
ATOM 7355 C CA . PHE C 1 102 ? 21.866 25.968 -5.104 1.00 37.01 102 PHE E CA 1
ATOM 7356 C C . PHE C 1 102 ? 23.084 26.518 -5.804 1.00 37.91 102 PHE E C 1
ATOM 7357 O O . PHE C 1 102 ? 23.400 26.100 -6.872 1.00 40.32 102 PHE E O 1
ATOM 7365 N N . ARG C 1 103 ? 23.766 27.442 -5.179 1.00 40.95 103 ARG E N 1
ATOM 7366 C CA . ARG C 1 103 ? 24.979 27.943 -5.713 1.00 38.05 103 ARG E CA 1
ATOM 7367 C C . ARG C 1 103 ? 25.897 28.198 -4.582 1.00 37.93 103 ARG E C 1
ATOM 7368 O O . ARG C 1 103 ? 25.481 28.240 -3.473 1.00 40.05 103 ARG E O 1
ATOM 7376 N N . GLN C 1 104 ? 27.170 28.327 -4.892 1.00 39.43 104 GLN E N 1
ATOM 7377 C CA . GLN C 1 104 ? 28.202 28.566 -3.907 1.00 44.40 104 GLN E CA 1
ATOM 7378 C C . GLN C 1 104 ? 28.053 29.888 -3.217 1.00 44.75 104 GLN E C 1
ATOM 7379 O O . GLN C 1 104 ? 27.715 30.859 -3.807 1.00 48.26 104 GLN E O 1
ATOM 7385 N N . ARG C 1 105 ? 28.328 29.901 -1.937 1.00 38.03 105 ARG E N 1
ATOM 7386 C CA . ARG C 1 105 ? 28.140 31.078 -1.147 1.00 44.61 105 ARG E CA 1
ATOM 7387 C C . ARG C 1 105 ? 29.439 31.527 -0.531 1.00 47.82 105 ARG E C 1
ATOM 7388 O O . ARG C 1 105 ? 30.195 30.727 -0.035 1.00 47.25 105 ARG E O 1
ATOM 7396 N N . SER C 1 106 ? 29.693 32.820 -0.589 1.00 45.60 106 SER E N 1
ATOM 7397 C CA . SER C 1 106 ? 30.824 33.431 0.105 1.00 52.20 106 SER E CA 1
ATOM 7398 C C . SER C 1 106 ? 30.465 33.864 1.499 1.00 47.62 106 SER E C 1
ATOM 7399 O O . SER C 1 106 ? 29.319 34.025 1.795 1.00 42.34 106 SER E O 1
ATOM 7402 N N . TYR C 1 107 ? 31.470 34.057 2.334 1.00 45.89 107 TYR E N 1
ATOM 7403 C CA . TYR C 1 107 ? 31.281 34.440 3.725 1.00 51.39 107 TYR E CA 1
ATOM 7404 C C . TYR C 1 107 ? 30.638 35.780 3.956 1.00 49.10 107 TYR E C 1
ATOM 7405 O O . TYR C 1 107 ? 29.926 35.948 4.896 1.00 43.86 107 TYR E O 1
ATOM 7414 N N . ARG C 1 108 ? 30.906 36.709 3.060 1.00 52.60 108 ARG E N 1
ATOM 7415 C CA . ARG C 1 108 ? 30.397 38.051 3.090 1.00 49.86 108 ARG E CA 1
ATOM 7416 C C . ARG C 1 108 ? 28.926 38.023 2.982 1.00 50.00 108 ARG E C 1
ATOM 7417 O O . ARG C 1 108 ? 28.256 38.882 3.465 1.00 46.59 108 ARG E O 1
ATOM 7425 N N . GLU C 1 109 ? 28.412 36.997 2.312 1.00 49.62 109 GLU E N 1
ATOM 7426 C CA . GLU C 1 109 ? 26.977 36.861 2.092 1.00 40.89 109 GLU E CA 1
ATOM 7427 C C . GLU C 1 109 ? 26.216 36.689 3.402 1.00 38.76 109 GLU E C 1
ATOM 7428 O O . GLU C 1 109 ? 25.128 37.240 3.575 1.00 43.82 109 GLU E O 1
ATOM 7434 N N . LEU C 1 110 ? 26.769 35.978 4.384 1.00 40.22 110 LEU E N 1
ATOM 7435 C CA . LEU C 1 110 ? 26.095 35.786 5.677 1.00 37.49 110 LEU E CA 1
ATOM 7436 C C . LEU C 1 110 ? 25.501 37.076 6.278 1.00 37.85 110 LEU E C 1
ATOM 7437 O O . LEU C 1 110 ? 26.125 38.135 6.229 1.00 42.13 110 LEU E O 1
ATOM 7442 N N . PRO C 1 111 ? 24.295 36.965 6.825 1.00 38.69 111 PRO E N 1
ATOM 7443 C CA . PRO C 1 111 ? 23.575 35.686 6.849 1.00 34.49 111 PRO E CA 1
ATOM 7444 C C . PRO C 1 111 ? 22.457 35.639 5.810 1.00 36.99 111 PRO E C 1
ATOM 7445 O O . PRO C 1 111 ? 21.927 36.683 5.430 1.00 35.42 111 PRO E O 1
ATOM 7449 N N . ILE C 1 112 ? 22.107 34.437 5.361 1.00 38.65 112 ILE E N 1
ATOM 7450 C CA . ILE C 1 112 ? 21.072 34.271 4.396 1.00 34.74 112 ILE E CA 1
ATOM 7451 C C . ILE C 1 112 ? 19.831 33.909 5.167 1.00 34.68 112 ILE E C 1
ATOM 7452 O O . ILE C 1 112 ? 19.891 33.076 5.998 1.00 34.12 112 ILE E O 1
ATOM 7457 N N . ARG C 1 113 ? 18.730 34.603 4.945 1.00 31.73 113 ARG E N 1
ATOM 7458 C CA . ARG C 1 113 ? 17.504 34.303 5.665 1.00 32.94 113 ARG E CA 1
ATOM 7459 C C . ARG C 1 113 ? 16.344 34.018 4.756 1.00 30.82 113 ARG E C 1
ATOM 7460 O O . ARG C 1 113 ? 15.863 34.866 4.101 1.00 30.20 113 ARG E O 1
ATOM 7468 N N . TYR C 1 114 ? 15.867 32.803 4.768 1.00 31.15 114 TYR E N 1
ATOM 7469 C CA . TYR C 1 114 ? 14.824 32.381 3.884 1.00 30.59 114 TYR E CA 1
ATOM 7470 C C . TYR C 1 114 ? 13.583 32.110 4.688 1.00 35.72 114 TYR E C 1
ATOM 7471 O O . TYR C 1 114 ? 13.621 31.393 5.642 1.00 28.29 114 TYR E O 1
ATOM 7480 N N . ALA C 1 115 ? 12.477 32.676 4.249 1.00 28.10 115 ALA E N 1
ATOM 7481 C CA . ALA C 1 115 ? 11.204 32.503 4.873 1.00 25.36 115 ALA E CA 1
ATOM 7482 C C . ALA C 1 115 ? 10.379 31.570 4.029 1.00 29.45 115 ALA E C 1
ATOM 7483 O O . ALA C 1 115 ? 10.418 31.613 2.841 1.00 25.89 115 ALA E O 1
ATOM 7485 N N . ASP C 1 116 ? 9.685 30.670 4.671 1.00 22.22 116 ASP E N 1
ATOM 7486 C CA . ASP C 1 116 ? 8.799 29.785 3.988 1.00 26.81 116 ASP E CA 1
ATOM 7487 C C . ASP C 1 116 ? 7.456 29.679 4.637 1.00 30.96 116 ASP E C 1
ATOM 7488 O O . ASP C 1 116 ? 7.340 29.233 5.725 1.00 26.00 116 ASP E O 1
ATOM 7493 N N . CYS C 1 117 ? 6.432 29.978 3.890 1.00 24.30 117 CYS E N 1
ATOM 7494 C CA . CYS C 1 117 ? 5.077 29.851 4.335 1.00 24.98 117 CYS E CA 1
ATOM 7495 C C . CYS C 1 117 ? 4.355 28.621 3.833 1.00 30.48 117 CYS E C 1
ATOM 7496 O O . CYS C 1 117 ? 3.184 28.598 3.811 1.00 28.65 117 CYS E O 1
ATOM 7499 N N . GLY C 1 118 ? 5.082 27.600 3.440 1.00 28.70 118 GLY E N 1
ATOM 7500 C CA . GLY C 1 118 ? 4.507 26.405 2.880 1.00 26.78 118 GLY E CA 1
ATOM 7501 C C . GLY C 1 118 ? 3.649 25.535 3.747 1.00 27.08 118 GLY E C 1
ATOM 7502 O O . GLY C 1 118 ? 3.828 25.489 4.937 1.00 25.36 118 GLY E O 1
ATOM 7503 N N . VAL C 1 119 ? 2.725 24.844 3.109 1.00 22.29 119 VAL E N 1
ATOM 7504 C CA . VAL C 1 119 ? 1.789 23.955 3.753 1.00 22.91 119 VAL E CA 1
ATOM 7505 C C . VAL C 1 119 ? 2.471 22.699 4.272 1.00 26.49 119 VAL E C 1
ATOM 7506 O O . VAL C 1 119 ? 3.143 22.046 3.574 1.00 25.60 119 VAL E O 1
ATOM 7510 N N . LEU C 1 120 ? 2.267 22.406 5.532 1.00 24.26 120 LEU E N 1
ATOM 7511 C CA . LEU C 1 120 ? 2.814 21.235 6.150 1.00 25.16 120 LEU E CA 1
ATOM 7512 C C . LEU C 1 120 ? 1.708 20.276 6.550 1.00 25.39 120 LEU E C 1
ATOM 7513 O O . LEU C 1 120 ? 0.581 20.659 6.746 1.00 25.13 120 LEU E O 1
ATOM 7518 N N . HIS C 1 121 ? 2.064 19.011 6.604 1.00 23.28 121 HIS E N 1
ATOM 7519 C CA . HIS C 1 121 ? 1.191 17.964 7.061 1.00 27.53 121 HIS E CA 1
ATOM 7520 C C . HIS C 1 121 ? 1.870 17.079 8.106 1.00 26.78 121 HIS E C 1
ATOM 7521 O O . HIS C 1 121 ? 2.983 16.709 7.969 1.00 28.08 121 HIS E O 1
ATOM 7528 N N . ARG C 1 122 ? 1.169 16.788 9.178 1.00 31.07 122 ARG E N 1
ATOM 7529 C CA . ARG C 1 122 ? 1.589 15.858 10.198 1.00 28.12 122 ARG E CA 1
ATOM 7530 C C . ARG C 1 122 ? 0.422 14.973 10.505 1.00 27.36 122 ARG E C 1
ATOM 7531 O O . ARG C 1 122 ? -0.663 15.431 10.604 1.00 27.76 122 ARG E O 1
ATOM 7539 N N . ASN C 1 123 ? 0.654 13.689 10.636 1.00 32.18 123 ASN E N 1
ATOM 7540 C CA . ASN C 1 123 ? -0.413 12.761 10.944 1.00 35.36 123 ASN E CA 1
ATOM 7541 C C . ASN C 1 123 ? -0.782 12.810 12.407 1.00 37.26 123 ASN E C 1
ATOM 7542 O O . ASN C 1 123 ? 0.061 12.886 13.226 1.00 43.71 123 ASN E O 1
ATOM 7547 N N . GLU C 1 124 ? -2.057 12.836 12.710 1.00 35.91 124 GLU E N 1
ATOM 7548 C CA . GLU C 1 124 ? -2.542 12.704 14.048 1.00 31.19 124 GLU E CA 1
ATOM 7549 C C . GLU C 1 124 ? -3.802 11.938 13.950 1.00 31.73 124 GLU E C 1
ATOM 7550 O O . GLU C 1 124 ? -4.457 12.003 12.963 1.00 34.39 124 GLU E O 1
ATOM 7556 N N . LEU C 1 125 ? -4.145 11.222 14.998 1.00 36.78 125 LEU E N 1
ATOM 7557 C CA . LEU C 1 125 ? -5.338 10.417 15.007 1.00 36.73 125 LEU E CA 1
ATOM 7558 C C . LEU C 1 125 ? -6.563 11.259 14.936 1.00 36.30 125 LEU E C 1
ATOM 7559 O O . LEU C 1 125 ? -6.639 12.269 15.556 1.00 39.29 125 LEU E O 1
ATOM 7564 N N . SER C 1 126 ? -7.545 10.813 14.202 1.00 33.05 126 SER E N 1
ATOM 7565 C CA . SER C 1 126 ? -8.693 11.639 13.935 1.00 35.63 126 SER E CA 1
ATOM 7566 C C . SER C 1 126 ? -9.475 12.054 15.158 1.00 41.07 126 SER E C 1
ATOM 7567 O O . SER C 1 126 ? -9.922 13.155 15.239 1.00 39.21 126 SER E O 1
ATOM 7570 N N . GLY C 1 127 ? -9.640 11.149 16.096 1.00 37.12 127 GLY E N 1
ATOM 7571 C CA . GLY C 1 127 ? -10.314 11.421 17.333 1.00 38.83 127 GLY E CA 1
ATOM 7572 C C . GLY C 1 127 ? -9.627 12.465 18.162 1.00 40.37 127 GLY E C 1
ATOM 7573 O O . GLY C 1 127 ? -10.249 13.226 18.842 1.00 41.67 127 GLY E O 1
ATOM 7574 N N . ALA C 1 128 ? -8.318 12.468 18.095 1.00 38.48 128 ALA E N 1
ATOM 7575 C CA . ALA C 1 128 ? -7.500 13.451 18.766 1.00 39.53 128 ALA E CA 1
ATOM 7576 C C . ALA C 1 128 ? -7.612 14.874 18.250 1.00 46.07 128 ALA E C 1
ATOM 7577 O O . ALA C 1 128 ? -7.278 15.781 18.957 1.00 49.56 128 ALA E O 1
ATOM 7579 N N . LEU C 1 129 ? -8.070 15.079 17.033 1.00 40.17 129 LEU E N 1
ATOM 7580 C CA . LEU C 1 129 ? -8.057 16.402 16.453 1.00 41.76 129 LEU E CA 1
ATOM 7581 C C . LEU C 1 129 ? -9.117 17.310 16.978 1.00 41.17 129 LEU E C 1
ATOM 7582 O O . LEU C 1 129 ? -10.254 16.969 16.970 1.00 45.03 129 LEU E O 1
ATOM 7587 N N . THR C 1 130 ? -8.746 18.479 17.439 1.00 45.28 130 THR E N 1
ATOM 7588 C CA . THR C 1 130 ? -9.730 19.498 17.740 1.00 44.72 130 THR E CA 1
ATOM 7589 C C . THR C 1 130 ? -9.347 20.860 17.259 1.00 42.95 130 THR E C 1
ATOM 7590 O O . THR C 1 130 ? -8.307 21.330 17.581 1.00 42.63 130 THR E O 1
ATOM 7594 N N . GLY C 1 131 ? -10.202 21.508 16.510 1.00 43.47 131 GLY E N 1
ATOM 7595 C CA . GLY C 1 131 ? -10.008 22.901 16.199 1.00 46.23 131 GLY E CA 1
ATOM 7596 C C . GLY C 1 131 ? -8.697 23.236 15.555 1.00 46.34 131 GLY E C 1
ATOM 7597 O O . GLY C 1 131 ? -8.188 22.484 14.767 1.00 37.07 131 GLY E O 1
ATOM 7598 N N . LEU C 1 132 ? -8.160 24.388 15.898 1.00 41.61 132 LEU E N 1
ATOM 7599 C CA . LEU C 1 132 ? -6.879 24.796 15.357 1.00 40.71 132 LEU E CA 1
ATOM 7600 C C . LEU C 1 132 ? -5.663 24.462 16.189 1.00 40.22 132 LEU E C 1
ATOM 7601 O O . LEU C 1 132 ? -4.569 24.660 15.766 1.00 34.60 132 LEU E O 1
ATOM 7606 N N . THR C 1 133 ? -5.894 24.034 17.406 1.00 32.89 133 THR E N 1
ATOM 7607 C CA . THR C 1 133 ? -4.856 23.622 18.325 1.00 44.85 133 THR E CA 1
ATOM 7608 C C . THR C 1 133 ? -4.159 22.341 17.963 1.00 42.82 133 THR E C 1
ATOM 7609 O O . THR C 1 133 ? -2.983 22.201 18.153 1.00 39.65 133 THR E O 1
ATOM 7613 N N . ARG C 1 134 ? -4.925 21.391 17.486 1.00 37.15 134 ARG E N 1
ATOM 7614 C CA . ARG C 1 134 ? -4.391 20.160 16.984 1.00 43.84 134 ARG E CA 1
ATOM 7615 C C . ARG C 1 134 ? -4.904 19.816 15.614 1.00 39.48 134 ARG E C 1
ATOM 7616 O O . ARG C 1 134 ? -5.957 19.248 15.478 1.00 37.20 134 ARG E O 1
ATOM 7624 N N . VAL C 1 135 ? -4.097 20.115 14.613 1.00 43.52 135 VAL E N 1
ATOM 7625 C CA . VAL C 1 135 ? -4.467 19.974 13.217 1.00 30.88 135 VAL E CA 1
ATOM 7626 C C . VAL C 1 135 ? -3.462 19.108 12.479 1.00 29.30 135 VAL E C 1
ATOM 7627 O O . VAL C 1 135 ? -2.364 18.987 12.896 1.00 28.88 135 VAL E O 1
ATOM 7631 N N . ARG C 1 136 ? -3.907 18.432 11.444 1.00 30.38 136 ARG E N 1
ATOM 7632 C CA . ARG C 1 136 ? -3.116 17.836 10.401 1.00 30.06 136 ARG E CA 1
ATOM 7633 C C . ARG C 1 136 ? -2.393 18.762 9.430 1.00 30.86 136 ARG E C 1
ATOM 7634 O O . ARG C 1 136 ? -1.335 18.456 8.993 1.00 31.19 136 ARG E O 1
ATOM 7642 N N . ARG C 1 137 ? -3.035 19.870 9.085 1.00 27.90 137 ARG E N 1
ATOM 7643 C CA . ARG C 1 137 ? -2.617 20.783 8.061 1.00 26.95 137 ARG E CA 1
ATOM 7644 C C . ARG C 1 137 ? -2.400 22.182 8.606 1.00 28.00 137 ARG E C 1
ATOM 7645 O O . ARG C 1 137 ? -3.258 22.721 9.191 1.00 24.17 137 ARG E O 1
ATOM 7653 N N . PHE C 1 138 ? -1.243 22.759 8.364 1.00 22.29 138 PHE E N 1
ATOM 7654 C CA . PHE C 1 138 ? -0.929 24.076 8.828 1.00 24.64 138 PHE E CA 1
ATOM 7655 C C . PHE C 1 138 ? 0.152 24.757 8.029 1.00 25.18 138 PHE E C 1
ATOM 7656 O O . PHE C 1 138 ? 0.860 24.140 7.311 1.00 23.89 138 PHE E O 1
ATOM 7664 N N . GLN C 1 139 ? 0.249 26.058 8.171 1.00 25.66 139 GLN E N 1
ATOM 7665 C CA . GLN C 1 139 ? 1.325 26.810 7.592 1.00 26.95 139 GLN E CA 1
ATOM 7666 C C . GLN C 1 139 ? 2.079 27.501 8.711 1.00 27.26 139 GLN E C 1
ATOM 7667 O O . GLN C 1 139 ? 1.535 28.252 9.439 1.00 26.58 139 GLN E O 1
ATOM 7673 N N . GLN C 1 140 ? 3.345 27.209 8.856 1.00 25.03 140 GLN E N 1
ATOM 7674 C CA . GLN C 1 140 ? 4.199 27.921 9.754 1.00 22.53 140 GLN E CA 1
ATOM 7675 C C . GLN C 1 140 ? 4.701 29.263 9.202 1.00 27.60 140 GLN E C 1
ATOM 7676 O O . GLN C 1 140 ? 4.838 29.433 8.025 1.00 28.92 140 GLN E O 1
ATOM 7682 N N . ASP C 1 141 ? 4.954 30.220 10.061 1.00 23.29 141 ASP E N 1
ATOM 7683 C CA . ASP C 1 141 ? 5.744 31.364 9.687 1.00 26.85 141 ASP E CA 1
ATOM 7684 C C . ASP C 1 141 ? 7.182 31.016 9.875 1.00 26.69 141 ASP E C 1
ATOM 7685 O O . ASP C 1 141 ? 7.883 31.610 10.612 1.00 26.55 141 ASP E O 1
ATOM 7690 N N . ASP C 1 142 ? 7.568 29.966 9.207 1.00 27.03 142 ASP E N 1
ATOM 7691 C CA . ASP C 1 142 ? 8.873 29.428 9.276 1.00 26.60 142 ASP E CA 1
ATOM 7692 C C . ASP C 1 142 ? 9.877 30.206 8.459 1.00 28.24 142 ASP E C 1
ATOM 7693 O O . ASP C 1 142 ? 9.579 30.728 7.438 1.00 29.44 142 ASP E O 1
ATOM 7698 N N . ALA C 1 143 ? 11.056 30.345 8.991 1.00 23.76 143 ALA E N 1
ATOM 7699 C CA . ALA C 1 143 ? 12.187 30.808 8.257 1.00 24.12 143 ALA E CA 1
ATOM 7700 C C . ALA C 1 143 ? 13.339 30.088 8.886 1.00 26.70 143 ALA E C 1
ATOM 7701 O O . ALA C 1 143 ? 13.276 29.761 10.004 1.00 29.23 143 ALA E O 1
ATOM 7703 N N . HIS C 1 144 ? 14.350 29.773 8.086 1.00 23.93 144 HIS E N 1
ATOM 7704 C CA . HIS C 1 144 ? 15.510 29.030 8.559 1.00 33.03 144 HIS E CA 1
ATOM 7705 C C . HIS C 1 144 ? 16.738 29.838 8.201 1.00 32.44 144 HIS E C 1
ATOM 7706 O O . HIS C 1 144 ? 16.982 30.118 7.027 1.00 32.55 144 HIS E O 1
ATOM 7713 N N . ILE C 1 145 ? 17.504 30.232 9.209 1.00 28.41 145 ILE E N 1
ATOM 7714 C CA . ILE C 1 145 ? 18.593 31.214 8.969 1.00 32.52 145 ILE E CA 1
ATOM 7715 C C . ILE C 1 145 ? 19.997 30.602 8.892 1.00 31.66 145 ILE E C 1
ATOM 7716 O O . ILE C 1 145 ? 20.417 29.939 9.779 1.00 33.39 145 ILE E O 1
ATOM 7721 N N . PHE C 1 146 ? 20.746 30.899 7.851 1.00 34.53 146 PHE E N 1
ATOM 7722 C CA . PHE C 1 146 ? 22.079 30.357 7.694 1.00 30.87 146 PHE E CA 1
ATOM 7723 C C . PHE C 1 146 ? 23.149 31.394 7.986 1.00 35.09 146 PHE E C 1
ATOM 7724 O O . PHE C 1 146 ? 23.263 32.364 7.299 1.00 34.72 146 PHE E O 1
ATOM 7732 N N . CYS C 1 147 ? 23.932 31.178 9.019 1.00 35.99 147 CYS E N 1
ATOM 7733 C CA . CYS C 1 147 ? 24.900 32.163 9.417 1.00 37.48 147 CYS E CA 1
ATOM 7734 C C . CYS C 1 147 ? 26.233 31.588 9.774 1.00 36.00 147 CYS E C 1
ATOM 7735 O O . CYS C 1 147 ? 26.357 30.432 9.980 1.00 40.89 147 CYS E O 1
ATOM 7738 N N . ARG C 1 148 ? 27.231 32.432 9.809 1.00 40.77 148 ARG E N 1
ATOM 7739 C CA . ARG C 1 148 ? 28.536 32.072 10.262 1.00 39.73 148 ARG E CA 1
ATOM 7740 C C . ARG C 1 148 ? 28.471 31.923 11.748 1.00 42.68 148 ARG E C 1
ATOM 7741 O O . ARG C 1 148 ? 27.583 32.432 12.348 1.00 42.78 148 ARG E O 1
ATOM 7749 N N . ASP C 1 149 ? 29.420 31.221 12.332 1.00 45.00 149 ASP E N 1
ATOM 7750 C CA . ASP C 1 149 ? 29.466 31.014 13.770 1.00 46.00 149 ASP E CA 1
ATOM 7751 C C . ASP C 1 149 ? 29.631 32.306 14.599 1.00 45.68 149 ASP E C 1
ATOM 7752 O O . ASP C 1 149 ? 29.113 32.402 15.662 1.00 45.29 149 ASP E O 1
ATOM 7757 N N . ASP C 1 150 ? 30.323 33.300 14.079 1.00 41.28 150 ASP E N 1
ATOM 7758 C CA . ASP C 1 150 ? 30.430 34.581 14.743 1.00 45.87 150 ASP E CA 1
ATOM 7759 C C . ASP C 1 150 ? 29.197 35.435 14.692 1.00 43.94 150 ASP E C 1
ATOM 7760 O O . ASP C 1 150 ? 29.143 36.432 15.334 1.00 39.95 150 ASP E O 1
ATOM 7765 N N . GLN C 1 151 ? 28.230 35.052 13.893 1.00 45.44 151 GLN E N 1
ATOM 7766 C CA . GLN C 1 151 ? 27.069 35.872 13.709 1.00 40.02 151 GLN E CA 1
ATOM 7767 C C . GLN C 1 151 ? 25.894 35.470 14.561 1.00 37.36 151 GLN E C 1
ATOM 7768 O O . GLN C 1 151 ? 24.858 36.020 14.426 1.00 34.09 151 GLN E O 1
ATOM 7774 N N . ILE C 1 152 ? 26.066 34.497 15.419 1.00 39.24 152 ILE E N 1
ATOM 7775 C CA . ILE C 1 152 ? 24.952 34.008 16.185 1.00 36.56 152 ILE E CA 1
ATOM 7776 C C . ILE C 1 152 ? 24.331 35.013 17.129 1.00 37.31 152 ILE E C 1
ATOM 7777 O O . ILE C 1 152 ? 23.151 35.065 17.214 1.00 37.87 152 ILE E O 1
ATOM 7782 N N . LYS C 1 153 ? 25.121 35.777 17.850 1.00 37.72 153 LYS E N 1
ATOM 7783 C CA . LYS C 1 153 ? 24.578 36.721 18.781 1.00 39.76 153 LYS E CA 1
ATOM 7784 C C . LYS C 1 153 ? 23.736 37.816 18.131 1.00 37.83 153 LYS E C 1
ATOM 7785 O O . LYS C 1 153 ? 22.690 38.152 18.619 1.00 37.31 153 LYS E O 1
ATOM 7791 N N . LYS C 1 154 ? 24.227 38.384 17.059 1.00 36.24 154 LYS E N 1
ATOM 7792 C CA . LYS C 1 154 ? 23.470 39.382 16.354 1.00 38.57 154 LYS E CA 1
ATOM 7793 C C . LYS C 1 154 ? 22.190 38.856 15.732 1.00 38.96 154 LYS E C 1
ATOM 7794 O O . LYS C 1 154 ? 21.216 39.534 15.694 1.00 32.42 154 LYS E O 1
ATOM 7800 N N . GLU C 1 155 ? 22.242 37.659 15.200 1.00 35.20 155 GLU E N 1
ATOM 7801 C CA . GLU C 1 155 ? 21.078 37.076 14.623 1.00 35.35 155 GLU E CA 1
ATOM 7802 C C . GLU C 1 155 ? 19.987 36.792 15.632 1.00 31.98 155 GLU E C 1
ATOM 7803 O O . GLU C 1 155 ? 18.841 37.009 15.385 1.00 36.49 155 GLU E O 1
ATOM 7809 N N . VAL C 1 156 ? 20.370 36.277 16.770 1.00 36.20 156 VAL E N 1
ATOM 7810 C CA . VAL C 1 156 ? 19.464 36.035 17.855 1.00 33.78 156 VAL E CA 1
ATOM 7811 C C . VAL C 1 156 ? 18.916 37.280 18.484 1.00 33.34 156 VAL E C 1
ATOM 7812 O O . VAL C 1 156 ? 17.782 37.339 18.806 1.00 28.59 156 VAL E O 1
ATOM 7816 N N . LEU C 1 157 ? 19.753 38.276 18.644 1.00 31.18 157 LEU E N 1
ATOM 7817 C CA . LEU C 1 157 ? 19.314 39.530 19.164 1.00 30.38 157 LEU E CA 1
ATOM 7818 C C . LEU C 1 157 ? 18.300 40.149 18.259 1.00 32.87 157 LEU E C 1
ATOM 7819 O O . LEU C 1 157 ? 17.329 40.696 18.693 1.00 30.87 157 LEU E O 1
ATOM 7824 N N . ASP C 1 158 ? 18.573 40.112 16.983 1.00 32.67 158 ASP E N 1
ATOM 7825 C CA . ASP C 1 158 ? 17.683 40.672 16.027 1.00 34.82 158 ASP E CA 1
ATOM 7826 C C . ASP C 1 158 ? 16.374 39.943 15.964 1.00 31.30 158 ASP E C 1
ATOM 7827 O O . ASP C 1 158 ? 15.377 40.542 15.703 1.00 34.75 158 ASP E O 1
ATOM 7832 N N . PHE C 1 159 ? 16.390 38.642 16.146 1.00 26.66 159 PHE E N 1
ATOM 7833 C CA . PHE C 1 159 ? 15.176 37.866 16.181 1.00 30.20 159 PHE E CA 1
ATOM 7834 C C . PHE C 1 159 ? 14.279 38.207 17.347 1.00 33.68 159 PHE E C 1
ATOM 7835 O O . PHE C 1 159 ? 13.089 38.246 17.224 1.00 30.34 159 PHE E O 1
ATOM 7843 N N . LEU C 1 160 ? 14.886 38.416 18.489 1.00 32.16 160 LEU E N 1
ATOM 7844 C CA . LEU C 1 160 ? 14.173 38.725 19.673 1.00 32.15 160 LEU E CA 1
ATOM 7845 C C . LEU C 1 160 ? 13.436 40.018 19.588 1.00 31.26 160 LEU E C 1
ATOM 7846 O O . LEU C 1 160 ? 12.349 40.108 20.071 1.00 31.25 160 LEU E O 1
ATOM 7851 N N . SER C 1 161 ? 14.015 41.013 18.963 1.00 29.61 161 SER E N 1
ATOM 7852 C CA . SER C 1 161 ? 13.299 42.240 18.701 1.00 33.50 161 SER E CA 1
ATOM 7853 C C . SER C 1 161 ? 12.132 42.140 17.765 1.00 33.13 161 SER E C 1
ATOM 7854 O O . SER C 1 161 ? 11.135 42.778 17.965 1.00 30.89 161 SER E O 1
ATOM 7857 N N . PHE C 1 162 ? 12.307 41.340 16.731 1.00 30.62 162 PHE E N 1
ATOM 7858 C CA . PHE C 1 162 ? 11.299 41.042 15.772 1.00 30.19 162 PHE E CA 1
ATOM 7859 C C . PHE C 1 162 ? 10.150 40.375 16.474 1.00 27.51 162 PHE E C 1
ATOM 7860 O O . PHE C 1 162 ? 9.035 40.755 16.338 1.00 24.25 162 PHE E O 1
ATOM 7868 N N . MET C 1 163 ? 10.466 39.390 17.272 1.00 28.09 163 MET E N 1
ATOM 7869 C CA . MET C 1 163 ? 9.474 38.674 18.004 1.00 32.98 163 MET E CA 1
ATOM 7870 C C . MET C 1 163 ? 8.744 39.548 18.978 1.00 29.49 163 MET E C 1
ATOM 7871 O O . MET C 1 163 ? 7.563 39.491 19.089 1.00 27.98 163 MET E O 1
ATOM 7876 N N . LYS C 1 164 ? 9.486 40.359 19.684 1.00 31.64 164 LYS E N 1
ATOM 7877 C CA . LYS C 1 164 ? 8.924 41.277 20.614 1.00 32.30 164 LYS E CA 1
ATOM 7878 C C . LYS C 1 164 ? 8.070 42.305 19.963 1.00 32.96 164 LYS E C 1
ATOM 7879 O O . LYS C 1 164 ? 7.029 42.614 20.449 1.00 30.73 164 LYS E O 1
ATOM 7885 N N . TYR C 1 165 ? 8.509 42.802 18.829 1.00 28.88 165 TYR E N 1
ATOM 7886 C CA . TYR C 1 165 ? 7.765 43.759 18.089 1.00 29.49 165 TYR E CA 1
ATOM 7887 C C . TYR C 1 165 ? 6.419 43.234 17.662 1.00 32.40 165 TYR E C 1
ATOM 7888 O O . TYR C 1 165 ? 5.445 43.926 17.756 1.00 30.84 165 TYR E O 1
ATOM 7897 N N . VAL C 1 166 ? 6.372 42.015 17.189 1.00 26.88 166 VAL E N 1
ATOM 7898 C CA . VAL C 1 166 ? 5.130 41.414 16.857 1.00 29.73 166 VAL E CA 1
ATOM 7899 C C . VAL C 1 166 ? 4.210 41.217 18.039 1.00 28.53 166 VAL E C 1
ATOM 7900 O O . VAL C 1 166 ? 3.062 41.515 17.979 1.00 27.19 166 VAL E O 1
ATOM 7904 N N . TYR C 1 167 ? 4.737 40.681 19.109 1.00 29.86 167 TYR E N 1
ATOM 7905 C CA . TYR C 1 167 ? 3.941 40.330 20.249 1.00 26.72 167 TYR E CA 1
ATOM 7906 C C . TYR C 1 167 ? 3.307 41.531 20.901 1.00 31.14 167 TYR E C 1
ATOM 7907 O O . TYR C 1 167 ? 2.188 41.496 21.298 1.00 29.73 167 TYR E O 1
ATOM 7916 N N . ASP C 1 168 ? 4.051 42.610 20.907 1.00 31.52 168 ASP E N 1
ATOM 7917 C CA . ASP C 1 168 ? 3.662 43.854 21.464 1.00 30.38 168 ASP E CA 1
ATOM 7918 C C . ASP C 1 168 ? 2.451 44.318 20.782 1.00 31.17 168 ASP E C 1
ATOM 7919 O O . ASP C 1 168 ? 1.625 44.917 21.385 1.00 31.20 168 ASP E O 1
ATOM 7924 N N . VAL C 1 169 ? 2.344 44.022 19.512 1.00 28.83 169 VAL E N 1
ATOM 7925 C CA . VAL C 1 169 ? 1.211 44.442 18.751 1.00 34.73 169 VAL E CA 1
ATOM 7926 C C . VAL C 1 169 ? -0.025 43.814 19.349 1.00 32.31 169 VAL E C 1
ATOM 7927 O O . VAL C 1 169 ? -1.037 44.439 19.392 1.00 33.59 169 VAL E O 1
ATOM 7931 N N . PHE C 1 170 ? 0.053 42.578 19.774 1.00 29.84 170 PHE E N 1
ATOM 7932 C CA . PHE C 1 170 ? -1.112 41.933 20.307 1.00 32.66 170 PHE E CA 1
ATOM 7933 C C . PHE C 1 170 ? -1.262 41.926 21.802 1.00 36.21 170 PHE E C 1
ATOM 7934 O O . PHE C 1 170 ? -2.202 41.401 22.284 1.00 36.12 170 PHE E O 1
ATOM 7942 N N . GLY C 1 171 ? -0.354 42.521 22.524 1.00 33.09 171 GLY E N 1
ATOM 7943 C CA . GLY C 1 171 ? -0.421 42.481 23.949 1.00 32.22 171 GLY E CA 1
ATOM 7944 C C . GLY C 1 171 ? 0.062 41.211 24.567 1.00 36.91 171 GLY E C 1
ATOM 7945 O O . GLY C 1 171 ? -0.323 40.880 25.643 1.00 39.24 171 GLY E O 1
ATOM 7946 N N . ILE C 1 172 ? 0.955 40.523 23.908 1.00 36.33 172 ILE E N 1
ATOM 7947 C CA . ILE C 1 172 ? 1.305 39.201 24.322 1.00 37.79 172 ILE E CA 1
ATOM 7948 C C . ILE C 1 172 ? 2.640 39.196 24.977 1.00 33.86 172 ILE E C 1
ATOM 7949 O O . ILE C 1 172 ? 3.553 39.766 24.490 1.00 30.61 172 ILE E O 1
ATOM 7954 N N . GLU C 1 173 ? 2.703 38.570 26.130 1.00 35.34 173 GLU E N 1
ATOM 7955 C CA . GLU C 1 173 ? 3.908 38.418 26.906 1.00 37.88 173 GLU E CA 1
ATOM 7956 C C . GLU C 1 173 ? 4.711 37.195 26.606 1.00 36.85 173 GLU E C 1
ATOM 7957 O O . GLU C 1 173 ? 4.205 36.231 26.141 1.00 34.19 173 GLU E O 1
ATOM 7963 N N . PHE C 1 174 ? 5.984 37.248 26.923 1.00 35.86 174 PHE E N 1
ATOM 7964 C CA . PHE C 1 174 ? 6.875 36.147 26.645 1.00 39.10 174 PHE E CA 1
ATOM 7965 C C . PHE C 1 174 ? 7.891 35.870 27.726 1.00 40.22 174 PHE E C 1
ATOM 7966 O O . PHE C 1 174 ? 8.111 36.673 28.561 1.00 39.75 174 PHE E O 1
ATOM 7974 N N . ASN C 1 175 ? 8.470 34.692 27.718 1.00 37.40 175 ASN E N 1
ATOM 7975 C CA . ASN C 1 175 ? 9.514 34.354 28.643 1.00 38.58 175 ASN E CA 1
ATOM 7976 C C . ASN C 1 175 ? 10.571 33.462 28.028 1.00 38.22 175 ASN E C 1
ATOM 7977 O O . ASN C 1 175 ? 10.276 32.552 27.344 1.00 40.24 175 ASN E O 1
ATOM 7982 N N . LEU C 1 176 ? 11.816 33.762 28.319 1.00 38.67 176 LEU E N 1
ATOM 7983 C CA . LEU C 1 176 ? 12.949 33.168 27.668 1.00 38.90 176 LEU E CA 1
ATOM 7984 C C . LEU C 1 176 ? 13.853 32.372 28.569 1.00 45.86 176 LEU E C 1
ATOM 7985 O O . LEU C 1 176 ? 14.228 32.832 29.595 1.00 44.85 176 LEU E O 1
ATOM 7990 N N . GLU C 1 177 ? 14.231 31.182 28.153 1.00 46.19 177 GLU E N 1
ATOM 7991 C CA . GLU C 1 177 ? 15.199 30.416 28.884 1.00 44.34 177 GLU E CA 1
ATOM 7992 C C . GLU C 1 177 ? 16.169 29.835 27.932 1.00 45.15 177 GLU E C 1
ATOM 7993 O O . GLU C 1 177 ? 15.873 29.701 26.814 1.00 49.27 177 GLU E O 1
ATOM 7999 N N . LEU C 1 178 ? 17.338 29.475 28.400 1.00 38.89 178 LEU E N 1
ATOM 8000 C CA . LEU C 1 178 ? 18.329 28.886 27.559 1.00 37.24 178 LEU E CA 1
ATOM 8001 C C . LEU C 1 178 ? 18.343 27.425 27.835 1.00 42.81 178 LEU E C 1
ATOM 8002 O O . LEU C 1 178 ? 18.366 27.043 28.934 1.00 44.68 178 LEU E O 1
ATOM 8007 N N . SER C 1 179 ? 18.276 26.611 26.809 1.00 44.78 179 SER E N 1
ATOM 8008 C CA . SER C 1 179 ? 18.304 25.193 26.971 1.00 41.44 179 SER E CA 1
ATOM 8009 C C . SER C 1 179 ? 19.602 24.719 26.408 1.00 39.45 179 SER E C 1
ATOM 8010 O O . SER C 1 179 ? 19.888 24.945 25.291 1.00 39.48 179 SER E O 1
ATOM 8013 N N . THR C 1 180 ? 20.397 24.062 27.223 1.00 39.39 180 THR E N 1
ATOM 8014 C CA . THR C 1 180 ? 21.757 23.717 26.883 1.00 40.65 180 THR E CA 1
ATOM 8015 C C . THR C 1 180 ? 21.979 22.285 26.553 1.00 41.46 180 THR E C 1
ATOM 8016 O O . THR C 1 180 ? 21.083 21.502 26.567 1.00 36.31 180 THR E O 1
ATOM 8020 N N . ARG C 1 181 ? 23.213 21.961 26.268 1.00 38.18 181 ARG E N 1
ATOM 8021 C CA . ARG C 1 181 ? 23.547 20.716 25.659 1.00 43.00 181 ARG E CA 1
ATOM 8022 C C . ARG C 1 181 ? 23.143 19.513 26.459 1.00 43.39 181 ARG E C 1
ATOM 8023 O O . ARG C 1 181 ? 23.464 19.389 27.613 1.00 44.62 181 ARG E O 1
ATOM 8031 N N . PRO C 1 182 ? 22.434 18.598 25.840 1.00 44.52 182 PRO E N 1
ATOM 8032 C CA . PRO C 1 182 ? 22.080 17.351 26.476 1.00 42.72 182 PRO E CA 1
ATOM 8033 C C . PRO C 1 182 ? 23.207 16.335 26.456 1.00 45.61 182 PRO E C 1
ATOM 8034 O O . PRO C 1 182 ? 24.194 16.521 25.794 1.00 46.73 182 PRO E O 1
ATOM 8038 N N . GLU C 1 183 ? 23.022 15.267 27.213 1.00 51.14 183 GLU E N 1
ATOM 8039 C CA . GLU C 1 183 ? 23.971 14.177 27.343 1.00 55.23 183 GLU E CA 1
ATOM 8040 C C . GLU C 1 183 ? 24.263 13.428 26.027 1.00 56.86 183 GLU E C 1
ATOM 8041 O O . GLU C 1 183 ? 25.414 13.238 25.658 1.00 57.47 183 GLU E O 1
ATOM 8047 N N . LYS C 1 184 ? 23.226 13.025 25.311 1.00 52.02 184 LYS E N 1
ATOM 8048 C CA . LYS C 1 184 ? 23.429 12.512 23.979 1.00 61.69 184 LYS E CA 1
ATOM 8049 C C . LYS C 1 184 ? 23.330 13.666 22.993 1.00 57.08 184 LYS E C 1
ATOM 8050 O O . LYS C 1 184 ? 22.266 14.196 22.809 1.00 63.21 184 LYS E O 1
ATOM 8056 N N . ALA C 1 185 ? 24.443 14.074 22.402 1.00 46.60 185 ALA E N 1
ATOM 8057 C CA . ALA C 1 185 ? 24.465 15.222 21.549 1.00 45.56 185 ALA E CA 1
ATOM 8058 C C . ALA C 1 185 ? 25.504 15.068 20.469 1.00 46.38 185 ALA E C 1
ATOM 8059 O O . ALA C 1 185 ? 26.477 14.373 20.657 1.00 49.40 185 ALA E O 1
ATOM 8061 N N . MET C 1 186 ? 25.269 15.683 19.321 1.00 43.66 186 MET E N 1
ATOM 8062 C CA . MET C 1 186 ? 26.059 15.417 18.141 1.00 39.71 186 MET E CA 1
ATOM 8063 C C . MET C 1 186 ? 27.096 16.412 17.661 1.00 48.88 186 MET E C 1
ATOM 8064 O O . MET C 1 186 ? 27.736 16.158 16.667 1.00 56.74 186 MET E O 1
ATOM 8069 N N . GLY C 1 187 ? 27.293 17.527 18.316 1.00 44.81 187 GLY E N 1
ATOM 8070 C CA . GLY C 1 187 ? 28.309 18.444 17.832 1.00 58.05 187 GLY E CA 1
ATOM 8071 C C . GLY C 1 187 ? 29.707 18.140 18.309 1.00 55.07 187 GLY E C 1
ATOM 8072 O O . GLY C 1 187 ? 29.884 17.219 19.035 1.00 58.29 187 GLY E O 1
ATOM 8073 N N . GLU C 1 188 ? 30.685 18.937 17.927 1.00 55.31 188 GLU E N 1
ATOM 8074 C CA . GLU C 1 188 ? 31.915 19.066 18.677 1.00 55.90 188 GLU E CA 1
ATOM 8075 C C . GLU C 1 188 ? 31.683 20.014 19.839 1.00 53.34 188 GLU E C 1
ATOM 8076 O O . GLU C 1 188 ? 30.794 20.805 19.781 1.00 55.27 188 GLU E O 1
ATOM 8082 N N . LEU C 1 189 ? 32.489 19.954 20.879 1.00 50.63 189 LEU E N 1
ATOM 8083 C CA . LEU C 1 189 ? 32.290 20.810 22.029 1.00 52.80 189 LEU E CA 1
ATOM 8084 C C . LEU C 1 189 ? 32.420 22.253 21.685 1.00 57.26 189 LEU E C 1
ATOM 8085 O O . LEU C 1 189 ? 31.710 23.069 22.177 1.00 56.80 189 LEU E O 1
ATOM 8090 N N . GLU C 1 190 ? 33.304 22.531 20.762 1.00 58.12 190 GLU E N 1
ATOM 8091 C CA . GLU C 1 190 ? 33.660 23.859 20.371 1.00 57.00 190 GLU E CA 1
ATOM 8092 C C . GLU C 1 190 ? 32.448 24.605 19.860 1.00 60.13 190 GLU E C 1
ATOM 8093 O O . GLU C 1 190 ? 32.271 25.758 20.155 1.00 57.50 190 GLU E O 1
ATOM 8099 N N . GLN C 1 191 ? 31.637 23.930 19.076 1.00 58.97 191 GLN E N 1
ATOM 8100 C CA . GLN C 1 191 ? 30.451 24.482 18.509 1.00 49.08 191 GLN E CA 1
ATOM 8101 C C . GLN C 1 191 ? 29.476 24.865 19.561 1.00 48.82 191 GLN E C 1
ATOM 8102 O O . GLN C 1 191 ? 28.886 25.898 19.501 1.00 43.79 191 GLN E O 1
ATOM 8108 N N . TRP C 1 192 ? 29.248 23.967 20.487 1.00 41.46 192 TRP E N 1
ATOM 8109 C CA . TRP C 1 192 ? 28.285 24.191 21.528 1.00 46.31 192 TRP E CA 1
ATOM 8110 C C . TRP C 1 192 ? 28.672 25.340 22.458 1.00 47.93 192 TRP E C 1
ATOM 8111 O O . TRP C 1 192 ? 27.843 26.074 22.883 1.00 47.14 192 TRP E O 1
ATOM 8122 N N . GLU C 1 193 ? 29.937 25.444 22.810 1.00 48.26 193 GLU E N 1
ATOM 8123 C CA . GLU C 1 193 ? 30.405 26.485 23.683 1.00 47.32 193 GLU E CA 1
ATOM 8124 C C . GLU C 1 193 ? 30.311 27.851 23.081 1.00 40.79 193 GLU E C 1
ATOM 8125 O O . GLU C 1 193 ? 29.858 28.755 23.706 1.00 43.66 193 GLU E O 1
ATOM 8131 N N . ARG C 1 194 ? 30.767 27.998 21.857 1.00 47.53 194 ARG E N 1
ATOM 8132 C CA . ARG C 1 194 ? 30.699 29.270 21.192 1.00 48.78 194 ARG E CA 1
ATOM 8133 C C . ARG C 1 194 ? 29.275 29.708 21.025 1.00 47.86 194 ARG E C 1
ATOM 8134 O O . ARG C 1 194 ? 28.938 30.828 21.263 1.00 42.84 194 ARG E O 1
ATOM 8142 N N . ALA C 1 195 ? 28.452 28.785 20.578 1.00 45.84 195 ALA E N 1
ATOM 8143 C CA . ALA C 1 195 ? 27.052 29.015 20.355 1.00 47.26 195 ALA E CA 1
ATOM 8144 C C . ALA C 1 195 ? 26.235 29.341 21.584 1.00 44.00 195 ALA E C 1
ATOM 8145 O O . ALA C 1 195 ? 25.476 30.262 21.560 1.00 46.83 195 ALA E O 1
ATOM 8147 N N . GLU C 1 196 ? 26.393 28.580 22.646 1.00 41.34 196 GLU E N 1
ATOM 8148 C CA . GLU C 1 196 ? 25.733 28.841 23.903 1.00 42.99 196 GLU E CA 1
ATOM 8149 C C . GLU C 1 196 ? 26.170 30.136 24.541 1.00 44.78 196 GLU E C 1
ATOM 8150 O O . GLU C 1 196 ? 25.407 30.800 25.178 1.00 43.69 196 GLU E O 1
ATOM 8156 N N . SER C 1 197 ? 27.433 30.460 24.388 1.00 41.37 197 SER E N 1
ATOM 8157 C CA . SER C 1 197 ? 27.998 31.669 24.901 1.00 42.51 197 SER E CA 1
ATOM 8158 C C . SER C 1 197 ? 27.359 32.896 24.278 1.00 43.00 197 SER E C 1
ATOM 8159 O O . SER C 1 197 ? 27.047 33.855 24.954 1.00 45.43 197 SER E O 1
ATOM 8162 N N . GLN C 1 198 ? 27.201 32.850 22.969 1.00 42.82 198 GLN E N 1
ATOM 8163 C CA . GLN C 1 198 ? 26.502 33.856 22.222 1.00 41.25 198 GLN E CA 1
ATOM 8164 C C . GLN C 1 198 ? 25.049 33.954 22.573 1.00 44.42 198 GLN E C 1
ATOM 8165 O O . GLN C 1 198 ? 24.523 35.026 22.656 1.00 44.14 198 GLN E O 1
ATOM 8171 N N . LEU C 1 199 ? 24.398 32.830 22.781 1.00 42.05 199 LEU E N 1
ATOM 8172 C CA . LEU C 1 199 ? 23.019 32.859 23.169 1.00 44.25 199 LEU E CA 1
ATOM 8173 C C . LEU C 1 199 ? 22.900 33.534 24.491 1.00 42.08 199 LEU E C 1
ATOM 8174 O O . LEU C 1 199 ? 21.999 34.280 24.711 1.00 41.79 199 LEU E O 1
ATOM 8179 N N . ALA C 1 200 ? 23.832 33.266 25.382 1.00 48.18 200 ALA E N 1
ATOM 8180 C CA . ALA C 1 200 ? 23.843 33.904 26.679 1.00 46.43 200 ALA E CA 1
ATOM 8181 C C . ALA C 1 200 ? 24.058 35.382 26.583 1.00 42.62 200 ALA E C 1
ATOM 8182 O O . ALA C 1 200 ? 23.405 36.148 27.205 1.00 42.92 200 ALA E O 1
ATOM 8184 N N . GLU C 1 201 ? 24.977 35.761 25.745 1.00 41.19 201 GLU E N 1
ATOM 8185 C CA . GLU C 1 201 ? 25.290 37.134 25.535 1.00 47.49 201 GLU E CA 1
ATOM 8186 C C . GLU C 1 201 ? 24.103 37.902 25.007 1.00 48.88 201 GLU E C 1
ATOM 8187 O O . GLU C 1 201 ? 23.864 39.022 25.402 1.00 55.04 201 GLU E O 1
ATOM 8193 N N . ALA C 1 202 ? 23.383 37.313 24.069 1.00 45.75 202 ALA E N 1
ATOM 8194 C CA . ALA C 1 202 ? 22.232 37.948 23.493 1.00 46.04 202 ALA E CA 1
ATOM 8195 C C . ALA C 1 202 ? 21.150 38.122 24.509 1.00 45.85 202 ALA E C 1
ATOM 8196 O O . ALA C 1 202 ? 20.461 39.091 24.528 1.00 48.27 202 ALA E O 1
ATOM 8198 N N . LEU C 1 203 ? 20.992 37.113 25.326 1.00 46.35 203 LEU E N 1
ATOM 8199 C CA . LEU C 1 203 ? 20.016 37.059 26.380 1.00 46.55 203 LEU E CA 1
ATOM 8200 C C . LEU C 1 203 ? 20.256 38.082 27.467 1.00 47.70 203 LEU E C 1
ATOM 8201 O O . LEU C 1 203 ? 19.345 38.681 27.964 1.00 43.66 203 LEU E O 1
ATOM 8206 N N . ASP C 1 204 ? 21.522 38.277 27.824 1.00 48.84 204 ASP E N 1
ATOM 8207 C CA . ASP C 1 204 ? 21.886 39.225 28.875 1.00 51.46 204 ASP E CA 1
ATOM 8208 C C . ASP C 1 204 ? 21.888 40.668 28.374 1.00 51.42 204 ASP E C 1
ATOM 8209 O O . ASP C 1 204 ? 22.119 41.603 29.140 1.00 51.51 204 ASP E O 1
ATOM 8214 N N . GLU C 1 205 ? 21.628 40.838 27.082 1.00 51.61 205 GLU E N 1
ATOM 8215 C CA . GLU C 1 205 ? 21.597 42.134 26.465 1.00 50.04 205 GLU E CA 1
ATOM 8216 C C . GLU C 1 205 ? 20.118 42.384 26.266 1.00 50.53 205 GLU E C 1
ATOM 8217 O O . GLU C 1 205 ? 19.640 43.464 26.495 1.00 70.08 205 GLU E O 1
ATOM 8223 N N . PHE C 1 206 ? 19.406 41.408 25.770 1.00 46.31 206 PHE E N 1
ATOM 8224 C CA . PHE C 1 206 ? 17.994 41.563 25.555 1.00 52.08 206 PHE E CA 1
ATOM 8225 C C . PHE C 1 206 ? 17.179 41.625 26.828 1.00 42.98 206 PHE E C 1
ATOM 8226 O O . PHE C 1 206 ? 16.270 42.402 26.949 1.00 48.53 206 PHE E O 1
ATOM 8234 N N . VAL C 1 207 ? 17.518 40.752 27.755 1.00 47.03 207 VAL E N 1
ATOM 8235 C CA . VAL C 1 207 ? 16.832 40.636 29.013 1.00 51.35 207 VAL E CA 1
ATOM 8236 C C . VAL C 1 207 ? 17.683 41.181 30.174 1.00 59.62 207 VAL E C 1
ATOM 8237 O O . VAL C 1 207 ? 17.159 41.614 31.157 1.00 54.62 207 VAL E O 1
ATOM 8241 N N . GLY C 1 208 ? 18.993 41.219 29.996 1.00 57.36 208 GLY E N 1
ATOM 8242 C CA . GLY C 1 208 ? 19.901 41.652 31.022 1.00 65.46 208 GLY E CA 1
ATOM 8243 C C . GLY C 1 208 ? 20.392 40.518 31.882 1.00 64.25 208 GLY E C 1
ATOM 8244 O O . GLY C 1 208 ? 19.805 39.488 31.892 1.00 78.84 208 GLY E O 1
ATOM 8245 N N . ALA C 1 2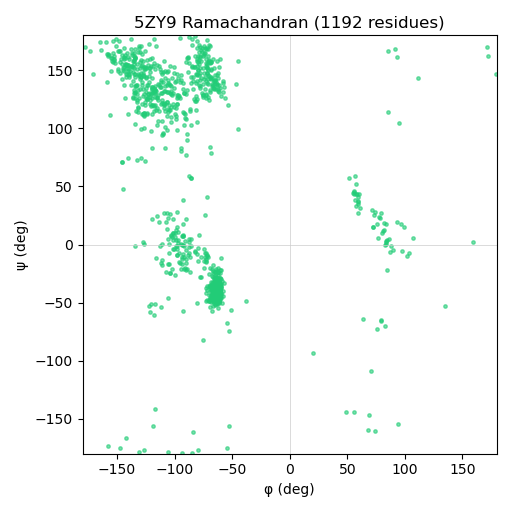09 ? 21.406 40.762 32.696 1.00 69.73 209 ALA E N 1
ATOM 8246 C CA . ALA C 1 209 ? 22.248 39.733 33.287 1.00 58.68 209 ALA E CA 1
ATOM 8247 C C . ALA C 1 209 ? 21.421 38.765 34.062 1.00 62.04 209 ALA E C 1
ATOM 8248 O O . ALA C 1 209 ? 21.817 37.674 34.379 1.00 62.74 209 ALA E O 1
ATOM 8250 N N . GLY C 1 210 ? 20.360 39.186 34.666 1.00 60.28 210 GLY E N 1
ATOM 8251 C CA . GLY C 1 210 ? 19.987 38.340 35.754 1.00 61.49 210 GLY E CA 1
ATOM 8252 C C . GLY C 1 210 ? 18.765 37.531 35.645 1.00 64.15 210 GLY E C 1
ATOM 8253 O O . GLY C 1 210 ? 18.548 36.644 36.446 1.00 59.56 210 GLY E O 1
ATOM 8254 N N . LYS C 1 211 ? 17.963 37.856 34.659 1.00 70.54 211 LYS E N 1
ATOM 8255 C CA . LYS C 1 211 ? 16.572 37.574 34.706 1.00 59.12 211 LYS E CA 1
ATOM 8256 C C . LYS C 1 211 ? 16.165 36.508 33.770 1.00 63.79 211 LYS E C 1
ATOM 8257 O O . LYS C 1 211 ? 15.023 36.470 33.335 1.00 65.55 211 LYS E O 1
ATOM 8263 N N . TRP C 1 212 ? 17.089 35.618 33.470 1.00 56.97 212 TRP E N 1
ATOM 8264 C CA . TRP C 1 212 ? 16.745 34.501 32.652 1.00 49.43 212 TRP E CA 1
ATOM 8265 C C . TRP C 1 212 ? 17.295 33.228 33.214 1.00 50.64 212 TRP E C 1
ATOM 8266 O O . TRP C 1 212 ? 18.437 33.140 33.554 1.00 51.65 212 TRP E O 1
ATOM 8277 N N . VAL C 1 213 ? 16.440 32.238 33.317 1.00 46.72 213 VAL E N 1
ATOM 8278 C CA . VAL C 1 213 ? 16.892 30.915 33.715 1.00 47.56 213 VAL E CA 1
ATOM 8279 C C . VAL C 1 213 ? 17.518 30.077 32.622 1.00 46.48 213 VAL E C 1
ATOM 8280 O O . VAL C 1 213 ? 17.202 30.223 31.485 1.00 47.62 213 VAL E O 1
ATOM 8284 N N . VAL C 1 214 ? 18.377 29.165 33.026 1.00 47.68 214 VAL E N 1
ATOM 8285 C CA . VAL C 1 214 ? 18.963 28.175 32.174 1.00 43.03 214 VAL E CA 1
ATOM 8286 C C . VAL C 1 214 ? 18.332 26.853 32.502 1.00 48.47 214 VAL E C 1
ATOM 8287 O O . VAL C 1 214 ? 18.108 26.565 33.642 1.00 51.54 214 VAL E O 1
ATOM 8291 N N . ASN C 1 215 ? 18.001 26.066 31.501 1.00 48.64 215 ASN E N 1
ATOM 8292 C CA . ASN C 1 215 ? 17.673 24.691 31.730 1.00 49.99 215 ASN E CA 1
ATOM 8293 C C . ASN C 1 215 ? 18.815 23.897 31.235 1.00 54.44 215 ASN E C 1
ATOM 8294 O O . ASN C 1 215 ? 18.945 23.695 30.054 1.00 53.44 215 ASN E O 1
ATOM 8299 N N . PRO C 1 216 ? 19.703 23.483 32.110 1.00 57.84 216 PRO E N 1
ATOM 8300 C CA . PRO C 1 216 ? 20.882 22.800 31.623 1.00 52.35 216 PRO E CA 1
ATOM 8301 C C . PRO C 1 216 ? 20.541 21.397 31.163 1.00 47.54 216 PRO E C 1
ATOM 8302 O O . PRO C 1 216 ? 19.859 20.673 31.830 1.00 44.77 216 PRO E O 1
ATOM 8306 N N . GLY C 1 217 ? 21.042 21.042 30.006 1.00 43.16 217 GLY E N 1
ATOM 8307 C CA . GLY C 1 217 ? 20.822 19.730 29.466 1.00 47.37 217 GLY E CA 1
ATOM 8308 C C . GLY C 1 217 ? 19.520 19.496 28.774 1.00 44.14 217 GLY E C 1
ATOM 8309 O O . GLY C 1 217 ? 19.190 18.380 28.505 1.00 46.44 217 GLY E O 1
ATOM 8310 N N . ASP C 1 218 ? 18.784 20.552 28.501 1.00 41.79 218 ASP E N 1
ATOM 8311 C CA . ASP C 1 218 ? 17.507 20.442 27.855 1.00 45.24 218 ASP E CA 1
ATOM 8312 C C . ASP C 1 218 ? 17.519 20.761 26.392 1.00 47.91 218 ASP E C 1
ATOM 8313 O O . ASP C 1 218 ? 16.502 20.834 25.789 1.00 49.85 218 ASP E O 1
ATOM 8318 N N . GLY C 1 219 ? 18.687 20.905 25.822 1.00 41.68 219 GLY E N 1
ATOM 8319 C CA . GLY C 1 219 ? 18.815 21.217 24.427 1.00 38.71 219 GLY E CA 1
ATOM 8320 C C . GLY C 1 219 ? 18.460 20.051 23.545 1.00 39.09 219 GLY E C 1
ATOM 8321 O O . GLY C 1 219 ? 18.279 18.968 24.003 1.00 42.60 219 GLY E O 1
ATOM 8322 N N . ALA C 1 220 ? 18.337 20.295 22.267 1.00 35.11 220 ALA E N 1
ATOM 8323 C CA . ALA C 1 220 ? 18.070 19.262 21.324 1.00 33.30 220 ALA E CA 1
ATOM 8324 C C . ALA C 1 220 ? 19.383 18.603 21.057 1.00 32.93 220 ALA E C 1
ATOM 8325 O O . ALA C 1 220 ? 20.392 19.188 21.316 1.00 32.33 220 ALA E O 1
ATOM 8327 N N . PHE C 1 221 ? 19.373 17.396 20.554 1.00 35.68 221 PHE E N 1
ATOM 8328 C CA . PHE C 1 221 ? 20.615 16.740 20.322 1.00 35.63 221 PHE E CA 1
ATOM 8329 C C . PHE C 1 221 ? 21.380 17.476 19.282 1.00 38.09 221 PHE E C 1
ATOM 8330 O O . PHE C 1 221 ? 22.574 17.453 19.257 1.00 39.29 221 PHE E O 1
ATOM 8338 N N . TYR C 1 222 ? 20.647 18.125 18.408 1.00 36.05 222 TYR E N 1
ATOM 8339 C CA . TYR C 1 222 ? 21.228 18.751 17.277 1.00 32.53 222 TYR E CA 1
ATOM 8340 C C . TYR C 1 222 ? 21.618 20.167 17.527 1.00 31.62 222 TYR E C 1
ATOM 8341 O O . TYR C 1 222 ? 22.284 20.721 16.739 1.00 37.04 222 TYR E O 1
ATOM 8350 N N . GLY C 1 223 ? 21.140 20.778 18.571 1.00 28.03 223 GLY E N 1
ATOM 8351 C CA . GLY C 1 223 ? 21.627 22.084 18.901 1.00 29.87 223 GLY E CA 1
ATOM 8352 C C . GLY C 1 223 ? 21.077 22.731 20.135 1.00 32.38 223 GLY E C 1
ATOM 8353 O O . GLY C 1 223 ? 20.104 22.305 20.656 1.00 34.50 223 GLY E O 1
ATOM 8354 N N . PRO C 1 224 ? 21.653 23.831 20.552 1.00 31.29 224 PRO E N 1
ATOM 8355 C CA . PRO C 1 224 ? 21.093 24.604 21.648 1.00 30.56 224 PRO E CA 1
ATOM 8356 C C . PRO C 1 224 ? 19.914 25.465 21.242 1.00 37.22 224 PRO E C 1
ATOM 8357 O O . PRO C 1 224 ? 19.779 25.783 20.105 1.00 32.83 224 PRO E O 1
ATOM 8361 N N . LYS C 1 225 ? 19.053 25.783 22.187 1.00 33.00 225 LYS E N 1
ATOM 8362 C CA . LYS C 1 225 ? 17.857 26.535 21.924 1.00 32.56 225 LYS E CA 1
ATOM 8363 C C . LYS C 1 225 ? 17.459 27.494 23.013 1.00 38.84 225 LYS E C 1
ATOM 8364 O O . LYS C 1 225 ? 17.830 27.357 24.130 1.00 41.08 225 LYS E O 1
ATOM 8370 N N . ILE C 1 226 ? 16.665 28.462 22.657 1.00 36.65 226 ILE E N 1
ATOM 8371 C CA . ILE C 1 226 ? 16.106 29.317 23.626 1.00 36.87 226 ILE E CA 1
ATOM 8372 C C . ILE C 1 226 ? 14.660 28.980 23.696 1.00 36.61 226 ILE E C 1
ATOM 8373 O O . ILE C 1 226 ? 13.968 29.027 22.746 1.00 39.41 226 ILE E O 1
ATOM 8378 N N . ASP C 1 227 ? 14.228 28.605 24.867 1.00 41.35 227 ASP E N 1
ATOM 8379 C CA . ASP C 1 227 ? 12.898 28.207 25.089 1.00 38.52 227 ASP E CA 1
ATOM 8380 C C . ASP C 1 227 ? 12.049 29.408 25.305 1.00 40.36 227 ASP E C 1
ATOM 8381 O O . ASP C 1 227 ? 12.304 30.180 26.154 1.00 47.94 227 ASP E O 1
ATOM 8386 N N . ILE C 1 228 ? 11.006 29.538 24.527 1.00 38.85 228 ILE E N 1
ATOM 8387 C CA . ILE C 1 228 ? 10.126 30.659 24.603 1.00 37.46 228 ILE E CA 1
ATOM 8388 C C . ILE C 1 228 ? 8.723 30.217 24.944 1.00 37.69 228 ILE E C 1
ATOM 8389 O O . ILE C 1 228 ? 8.209 29.291 24.381 1.00 37.94 228 ILE E O 1
ATOM 8394 N N . MET C 1 229 ? 8.105 30.900 25.878 1.00 34.95 229 MET E N 1
ATOM 8395 C CA . MET C 1 229 ? 6.750 30.624 26.211 1.00 34.74 229 MET E CA 1
ATOM 8396 C C . MET C 1 229 ? 6.021 31.934 26.225 1.00 38.19 229 MET E C 1
ATOM 8397 O O . MET C 1 229 ? 6.573 32.919 26.600 1.00 40.35 229 MET E O 1
ATOM 8402 N N . ILE C 1 230 ? 4.775 31.949 25.814 1.00 32.69 230 ILE E N 1
ATOM 8403 C CA . ILE C 1 230 ? 4.050 33.175 25.682 1.00 33.36 230 ILE E CA 1
ATOM 8404 C C . ILE C 1 230 ? 2.826 33.084 26.519 1.00 35.14 230 ILE E C 1
ATOM 8405 O O . ILE C 1 230 ? 2.353 32.025 26.805 1.00 41.03 230 ILE E O 1
ATOM 8410 N N . THR C 1 231 ? 2.334 34.223 26.943 1.00 37.96 231 THR E N 1
ATOM 8411 C CA . THR C 1 231 ? 1.183 34.259 27.776 1.00 37.23 231 THR E CA 1
ATOM 8412 C C . THR C 1 231 ? 0.126 35.134 27.159 1.00 38.51 231 THR E C 1
ATOM 8413 O O . THR C 1 231 ? 0.365 36.260 26.860 1.00 40.33 231 THR E O 1
ATOM 8417 N N . ASP C 1 232 ? -1.055 34.572 27.009 1.00 33.78 232 ASP E N 1
ATOM 8418 C CA . ASP C 1 232 ? -2.226 35.270 26.573 1.00 37.06 232 ASP E CA 1
ATOM 8419 C C . ASP C 1 232 ? -2.915 36.017 27.694 1.00 41.13 232 ASP E C 1
ATOM 8420 O O . ASP C 1 232 ? -2.474 36.014 28.791 1.00 43.10 232 ASP E O 1
ATOM 8425 N N . ALA C 1 233 ? -3.994 36.685 27.372 1.00 38.90 233 ALA E N 1
ATOM 8426 C CA . ALA C 1 233 ? -4.715 37.506 28.309 1.00 43.75 233 ALA E CA 1
ATOM 8427 C C . ALA C 1 233 ? -5.501 36.750 29.357 1.00 43.92 233 ALA E C 1
ATOM 8428 O O . ALA C 1 233 ? -5.900 37.316 30.336 1.00 41.29 233 ALA E O 1
ATOM 8430 N N . LEU C 1 234 ? -5.704 35.469 29.127 1.00 42.32 234 LEU E N 1
ATOM 8431 C CA . LEU C 1 234 ? -6.329 34.584 30.068 1.00 42.18 234 LEU E CA 1
ATOM 8432 C C . LEU C 1 234 ? -5.309 33.871 30.905 1.00 48.52 234 LEU E C 1
ATOM 8433 O O . LEU C 1 234 ? -5.642 33.077 31.736 1.00 50.47 234 LEU E O 1
ATOM 8438 N N . LYS C 1 235 ? -4.060 34.175 30.657 1.00 41.57 235 LYS E N 1
ATOM 8439 C CA . LYS C 1 235 ? -3.001 33.667 31.452 1.00 46.37 235 LYS E CA 1
ATOM 8440 C C . LYS C 1 235 ? -2.689 32.228 31.164 1.00 41.55 235 LYS E C 1
ATOM 8441 O O . LYS C 1 235 ? -2.057 31.574 31.948 1.00 45.97 235 LYS E O 1
ATOM 8447 N N . ARG C 1 236 ? -3.144 31.740 30.030 1.00 39.59 236 ARG E N 1
ATOM 8448 C CA . ARG C 1 236 ? -2.628 30.530 29.439 1.00 37.49 236 ARG E CA 1
ATOM 8449 C C . ARG C 1 236 ? -1.320 30.723 28.739 1.00 36.78 236 ARG E C 1
ATOM 8450 O O . ARG C 1 236 ? -1.045 31.757 28.242 1.00 32.98 236 ARG E O 1
ATOM 8458 N N . GLN C 1 237 ? -0.537 29.675 28.696 1.00 36.01 237 GLN E N 1
ATOM 8459 C CA . GLN C 1 237 ? 0.769 29.683 28.088 1.00 41.46 237 GLN E CA 1
ATOM 8460 C C . GLN C 1 237 ? 0.768 28.825 26.845 1.00 38.25 237 GLN E C 1
ATOM 8461 O O . GLN C 1 237 ? 0.151 27.809 26.812 1.00 38.08 237 GLN E O 1
ATOM 8467 N N . HIS C 1 238 ? 1.467 29.281 25.822 1.00 36.54 238 HIS E N 1
ATOM 8468 C CA . HIS C 1 238 ? 1.594 28.578 24.587 1.00 31.83 238 HIS E CA 1
ATOM 8469 C C . HIS C 1 238 ? 3.006 28.608 24.110 1.00 33.00 238 HIS E C 1
ATOM 8470 O O . HIS C 1 238 ? 3.727 29.499 24.401 1.00 32.63 238 HIS E O 1
ATOM 8477 N N . GLN C 1 239 ? 3.391 27.604 23.350 1.00 40.44 239 GLN E N 1
ATOM 8478 C CA . GLN C 1 239 ? 4.636 27.647 22.620 1.00 43.33 239 GLN E CA 1
ATOM 8479 C C . GLN C 1 239 ? 4.358 28.037 21.186 1.00 38.91 239 GLN E C 1
ATOM 8480 O O . GLN C 1 239 ? 3.751 27.320 20.450 1.00 37.89 239 GLN E O 1
ATOM 8486 N N . CYS C 1 240 ? 4.783 29.223 20.814 1.00 39.39 240 CYS E N 1
ATOM 8487 C CA . CYS C 1 240 ? 4.569 29.712 19.486 1.00 33.70 240 CYS E CA 1
ATOM 8488 C C . CYS C 1 240 ? 5.889 30.042 18.877 1.00 32.59 240 CYS E C 1
ATOM 8489 O O . CYS C 1 240 ? 6.207 29.585 17.841 1.00 37.20 240 CYS E O 1
ATOM 8492 N N . ALA C 1 241 ? 6.670 30.842 19.552 1.00 34.53 241 ALA E N 1
ATOM 8493 C CA . ALA C 1 241 ? 7.992 31.147 19.098 1.00 35.07 241 ALA E CA 1
ATOM 8494 C C . ALA C 1 241 ? 9.047 30.094 19.402 1.00 34.20 241 ALA E C 1
ATOM 8495 O O . ALA C 1 241 ? 8.990 29.444 20.397 1.00 38.07 241 ALA E O 1
ATOM 8497 N N . THR C 1 242 ? 9.996 29.965 18.492 1.00 29.40 242 THR E N 1
ATOM 8498 C CA . THR C 1 242 ? 11.168 29.142 18.603 1.00 33.19 242 THR E CA 1
ATOM 8499 C C . THR C 1 242 ? 12.411 29.858 18.126 1.00 34.01 242 THR E C 1
ATOM 8500 O O . THR C 1 242 ? 12.376 30.544 17.160 1.00 30.75 242 THR E O 1
ATOM 8504 N N . VAL C 1 243 ? 13.511 29.663 18.819 1.00 33.61 243 VAL E N 1
ATOM 8505 C CA . VAL C 1 243 ? 14.816 29.784 18.252 1.00 30.84 243 VAL E CA 1
ATOM 8506 C C . VAL C 1 243 ? 15.585 28.526 18.542 1.00 36.94 243 VAL E C 1
ATOM 8507 O O . VAL C 1 243 ? 15.903 28.251 19.656 1.00 36.04 243 VAL E O 1
ATOM 8511 N N . GLN C 1 244 ? 15.881 27.770 17.515 1.00 29.89 244 GLN E N 1
ATOM 8512 C CA . GLN C 1 244 ? 16.567 26.533 17.661 1.00 30.76 244 GLN E CA 1
ATOM 8513 C C . GLN C 1 244 ? 17.767 26.469 16.743 1.00 33.98 244 GLN E C 1
ATOM 8514 O O . GLN C 1 244 ? 17.649 26.565 15.572 1.00 33.98 244 GLN E O 1
ATOM 8520 N N . LEU C 1 245 ? 18.943 26.302 17.295 1.00 34.71 245 LEU E N 1
ATOM 8521 C CA . LEU C 1 245 ? 20.132 26.030 16.502 1.00 30.31 245 LEU E CA 1
ATOM 8522 C C . LEU C 1 245 ? 20.251 24.586 16.037 1.00 32.37 245 LEU E C 1
ATOM 8523 O O . LEU C 1 245 ? 19.783 23.694 16.666 1.00 32.37 245 LEU E O 1
ATOM 8528 N N . ASP C 1 246 ? 20.802 24.400 14.863 1.00 30.01 246 ASP E N 1
ATOM 8529 C CA . ASP C 1 246 ? 20.952 23.110 14.286 1.00 31.34 246 ASP E CA 1
ATOM 8530 C C . ASP C 1 246 ? 22.363 22.955 13.777 1.00 36.22 246 ASP E C 1
ATOM 8531 O O . ASP C 1 246 ? 22.742 23.619 12.869 1.00 30.14 246 ASP E O 1
ATOM 8536 N N . PHE C 1 247 ? 23.143 22.068 14.352 1.00 33.80 247 PHE E N 1
ATOM 8537 C CA . PHE C 1 247 ? 24.419 21.737 13.780 1.00 35.12 247 PHE E CA 1
ATOM 8538 C C . PHE C 1 247 ? 24.369 20.534 12.893 1.00 36.44 247 PHE E C 1
ATOM 8539 O O . PHE C 1 247 ? 25.284 20.296 12.167 1.00 31.63 247 PHE E O 1
ATOM 8547 N N . GLN C 1 248 ? 23.358 19.705 13.056 1.00 34.64 248 GLN E N 1
ATOM 8548 C CA . GLN C 1 248 ? 23.196 18.529 12.222 1.00 31.79 248 GLN E CA 1
ATOM 8549 C C . GLN C 1 248 ? 22.803 18.702 10.760 1.00 33.02 248 GLN E C 1
ATOM 8550 O O . GLN C 1 248 ? 23.391 18.137 9.897 1.00 33.73 248 GLN E O 1
ATOM 8556 N N . LEU C 1 249 ? 21.804 19.503 10.508 1.00 34.24 249 LEU E N 1
ATOM 8557 C CA . LEU C 1 249 ? 21.311 19.668 9.180 1.00 30.59 249 LEU E CA 1
ATOM 8558 C C . LEU C 1 249 ? 22.342 20.230 8.223 1.00 29.88 249 LEU E C 1
ATOM 8559 O O . LEU C 1 249 ? 22.369 19.813 7.095 1.00 30.60 249 LEU E O 1
ATOM 8564 N N . PRO C 1 250 ? 23.208 21.105 8.661 1.00 27.80 250 PRO E N 1
ATOM 8565 C CA . PRO C 1 250 ? 24.249 21.579 7.792 1.00 31.38 250 PRO E CA 1
ATOM 8566 C C . PRO C 1 250 ? 25.170 20.471 7.348 1.00 35.33 250 PRO E C 1
ATOM 8567 O O . PRO C 1 250 ? 25.574 20.506 6.241 1.00 32.11 250 PRO E O 1
ATOM 8571 N N . ILE C 1 251 ? 25.545 19.556 8.216 1.00 32.95 251 ILE E N 1
ATOM 8572 C CA . ILE C 1 251 ? 26.360 18.444 7.823 1.00 37.75 251 ILE E CA 1
ATOM 8573 C C . ILE C 1 251 ? 25.662 17.511 6.866 1.00 35.00 251 ILE E C 1
ATOM 8574 O O . ILE C 1 251 ? 26.224 17.105 5.885 1.00 35.56 251 ILE E O 1
ATOM 8579 N N . ARG C 1 252 ? 24.428 17.183 7.154 1.00 34.18 252 ARG E N 1
ATOM 8580 C CA . ARG C 1 252 ? 23.751 16.178 6.401 1.00 32.60 252 ARG E CA 1
ATOM 8581 C C . ARG C 1 252 ? 23.625 16.578 4.964 1.00 35.28 252 ARG E C 1
ATOM 8582 O O . ARG C 1 252 ? 23.841 15.794 4.084 1.00 31.99 252 ARG E O 1
ATOM 8590 N N . PHE C 1 253 ? 23.322 17.828 4.737 1.00 32.38 253 PHE E N 1
ATOM 8591 C CA . PHE C 1 253 ? 23.143 18.340 3.406 1.00 29.28 253 PHE E CA 1
ATOM 8592 C C . PHE C 1 253 ? 24.395 18.935 2.807 1.00 33.30 253 PHE E C 1
ATOM 8593 O O . PHE C 1 253 ? 24.361 19.483 1.752 1.00 33.18 253 PHE E O 1
ATOM 8601 N N . ASN C 1 254 ? 25.507 18.759 3.488 1.00 31.36 254 ASN E N 1
ATOM 8602 C CA . ASN C 1 254 ? 26.803 19.193 3.026 1.00 35.51 254 ASN E CA 1
ATOM 8603 C C . ASN C 1 254 ? 26.914 20.666 2.691 1.00 32.57 254 ASN E C 1
ATOM 8604 O O . ASN C 1 254 ? 27.475 21.037 1.702 1.00 34.16 254 ASN E O 1
ATOM 8609 N N . LEU C 1 255 ? 26.385 21.489 3.553 1.00 28.64 255 LEU E N 1
ATOM 8610 C CA . LEU C 1 255 ? 26.353 22.906 3.352 1.00 36.82 255 LEU E CA 1
ATOM 8611 C C . LEU C 1 255 ? 27.663 23.585 3.662 1.00 37.11 255 LEU E C 1
ATOM 8612 O O . LEU C 1 255 ? 28.312 23.278 4.602 1.00 38.96 255 LEU E O 1
ATOM 8617 N N . LYS C 1 256 ? 28.048 24.500 2.809 1.00 39.87 256 LYS E N 1
ATOM 8618 C CA . LYS C 1 256 ? 29.272 25.229 2.984 1.00 44.10 256 LYS E CA 1
ATOM 8619 C C . LYS C 1 256 ? 29.238 26.639 2.489 1.00 43.64 256 LYS E C 1
ATOM 8620 O O . LYS C 1 256 ? 28.493 27.002 1.632 1.00 39.89 256 LYS E O 1
ATOM 8626 N N . TYR C 1 257 ? 30.113 27.434 3.037 1.00 47.17 257 TYR E N 1
ATOM 8627 C CA . TYR C 1 257 ? 30.409 28.704 2.451 1.00 43.79 257 TYR E CA 1
ATOM 8628 C C . TYR C 1 257 ? 31.893 28.800 2.286 1.00 50.77 257 TYR E C 1
ATOM 8629 O O . TYR C 1 257 ? 32.621 28.230 3.040 1.00 52.85 257 TYR E O 1
ATOM 8638 N N . ARG C 1 258 ? 32.312 29.490 1.246 1.00 48.66 258 ARG E N 1
ATOM 8639 C CA . ARG C 1 258 ? 33.697 29.765 1.002 1.00 55.38 258 ARG E CA 1
ATOM 8640 C C . ARG C 1 258 ? 34.188 30.802 1.977 1.00 58.53 258 ARG E C 1
ATOM 8641 O O . ARG C 1 258 ? 33.543 31.782 2.197 1.00 52.86 258 ARG E O 1
ATOM 8649 N N . THR C 1 259 ? 35.288 30.558 2.662 1.00 64.93 259 THR E N 1
ATOM 8650 C CA . THR C 1 259 ? 35.754 31.488 3.688 1.00 70.35 259 THR E CA 1
ATOM 8651 C C . THR C 1 259 ? 36.907 32.299 3.194 1.00 76.05 259 THR E C 1
ATOM 8652 O O . THR C 1 259 ? 37.971 31.760 3.019 1.00 82.97 259 THR E O 1
ATOM 8656 N N . ASP C 1 260 ? 36.690 33.591 2.972 1.00 83.47 260 ASP E N 1
ATOM 8657 C CA . ASP C 1 260 ? 37.746 34.473 2.489 1.00 95.30 260 ASP E CA 1
ATOM 8658 C C . ASP C 1 260 ? 38.872 33.680 1.834 1.00 103.95 260 ASP E C 1
ATOM 8659 O O . ASP C 1 260 ? 38.814 33.371 0.643 1.00 97.99 260 ASP E O 1
ATOM 8664 N N . ASP C 1 261 ? 39.894 33.355 2.618 1.00 108.19 261 ASP E N 1
ATOM 8665 C CA . ASP C 1 261 ? 41.036 32.599 2.114 1.00 107.24 261 ASP E CA 1
ATOM 8666 C C . ASP C 1 261 ? 40.646 31.161 1.788 1.00 104.80 261 ASP E C 1
ATOM 8667 O O . ASP C 1 261 ? 40.810 30.261 2.612 1.00 98.78 261 ASP E O 1
ATOM 8672 N N . ALA C 1 262 ? 40.098 30.944 0.597 1.00 102.13 262 ALA E N 1
ATOM 8673 C CA . ALA C 1 262 ? 39.613 29.617 0.235 1.00 99.37 262 ALA E CA 1
ATOM 8674 C C . ALA C 1 262 ? 39.227 29.519 -1.240 1.00 100.25 262 ALA E C 1
ATOM 8675 O O . ALA C 1 262 ? 38.750 30.494 -1.821 1.00 106.40 262 ALA E O 1
ATOM 8677 N N . ASP C 1 263 ? 39.420 28.348 -1.847 1.00 97.07 263 ASP E N 1
ATOM 8678 C CA . ASP C 1 263 ? 40.013 27.179 -1.191 1.00 96.43 263 ASP E CA 1
ATOM 8679 C C . ASP C 1 263 ? 39.090 26.546 -0.141 1.00 94.73 263 ASP E C 1
ATOM 8680 O O . ASP C 1 263 ? 38.084 25.927 -0.487 1.00 90.65 263 ASP E O 1
ATOM 8685 N N . ASN C 1 264 ? 39.438 26.697 1.135 1.00 88.00 264 ASN E N 1
ATOM 8686 C CA . ASN C 1 264 ? 38.670 26.103 2.227 1.00 79.15 264 ASN E CA 1
ATOM 8687 C C . ASN C 1 264 ? 37.191 26.485 2.213 1.00 70.18 264 ASN E C 1
ATOM 8688 O O . ASN C 1 264 ? 36.719 27.149 1.291 1.00 70.89 264 ASN E O 1
ATOM 8693 N N . PHE C 1 265 ? 36.466 26.059 3.244 1.00 64.50 265 PHE E N 1
ATOM 8694 C CA . PHE C 1 265 ? 35.057 26.333 3.341 1.00 59.38 265 PHE E CA 1
ATOM 8695 C C . PHE C 1 265 ? 34.698 26.057 4.771 1.00 58.51 265 PHE E C 1
ATOM 8696 O O . PHE C 1 265 ? 35.473 25.496 5.480 1.00 59.51 265 PHE E O 1
ATOM 8704 N N . LYS C 1 266 ? 33.531 26.472 5.200 1.00 52.98 266 LYS E N 1
ATOM 8705 C CA . LYS C 1 266 ? 33.080 26.177 6.531 1.00 48.47 266 LYS E CA 1
ATOM 8706 C C . LYS C 1 266 ? 31.609 25.888 6.452 1.00 45.87 266 LYS E C 1
ATOM 8707 O O . LYS C 1 266 ? 31.011 26.197 5.485 1.00 44.67 266 LYS E O 1
ATOM 8713 N N . ARG C 1 267 ? 31.029 25.307 7.474 1.00 42.40 267 ARG E N 1
ATOM 8714 C CA . ARG C 1 267 ? 29.606 25.057 7.490 1.00 39.54 267 ARG E CA 1
ATOM 8715 C C . ARG C 1 267 ? 28.875 26.165 8.187 1.00 37.92 267 ARG E C 1
ATOM 8716 O O . ARG C 1 267 ? 29.329 26.652 9.172 1.00 37.47 267 ARG E O 1
ATOM 8724 N N . PRO C 1 268 ? 27.720 26.548 7.710 1.00 37.22 268 PRO E N 1
ATOM 8725 C CA . PRO C 1 268 ? 26.893 27.479 8.451 1.00 32.29 268 PRO E CA 1
ATOM 8726 C C . PRO C 1 268 ? 26.166 26.827 9.620 1.00 34.70 268 PRO E C 1
ATOM 8727 O O . PRO C 1 268 ? 25.948 25.661 9.646 1.00 33.42 268 PRO E O 1
ATOM 8731 N N . VAL C 1 269 ? 25.765 27.619 10.584 1.00 36.72 269 VAL E N 1
ATOM 8732 C CA . VAL C 1 269 ? 24.811 27.196 11.576 1.00 36.36 269 VAL E CA 1
ATOM 8733 C C . VAL C 1 269 ? 23.440 27.437 11.029 1.00 37.11 269 VAL E C 1
ATOM 8734 O O . VAL C 1 269 ? 23.265 28.389 10.365 1.00 34.60 269 VAL E O 1
ATOM 8738 N N . ILE C 1 270 ? 22.471 26.584 11.306 1.00 31.01 270 ILE E N 1
ATOM 8739 C CA . ILE C 1 270 ? 21.122 26.854 10.894 1.00 26.35 270 ILE E CA 1
ATOM 8740 C C . ILE C 1 270 ? 20.345 27.254 12.120 1.00 34.71 270 ILE E C 1
ATOM 8741 O O . ILE C 1 270 ? 20.541 26.697 13.146 1.00 32.26 270 ILE E O 1
ATOM 8746 N N . ILE C 1 271 ? 19.494 28.253 12.007 1.00 31.58 271 ILE E N 1
ATOM 8747 C CA . ILE C 1 271 ? 18.594 28.609 13.067 1.00 32.90 271 ILE E CA 1
ATOM 8748 C C . ILE C 1 271 ? 17.224 28.387 12.494 1.00 33.28 271 ILE E C 1
ATOM 8749 O O . ILE C 1 271 ? 16.933 28.975 11.512 1.00 31.26 271 ILE E O 1
ATOM 8754 N N . HIS C 1 272 ? 16.414 27.513 13.085 1.00 32.54 272 HIS E N 1
ATOM 8755 C CA . HIS C 1 272 ? 15.047 27.285 12.660 1.00 29.28 272 HIS E CA 1
ATOM 8756 C C . HIS C 1 272 ? 14.362 28.305 13.591 1.00 35.38 272 HIS E C 1
ATOM 8757 O O . HIS C 1 272 ? 14.692 28.380 14.724 1.00 31.29 272 HIS E O 1
ATOM 8764 N N . ARG C 1 273 ? 13.504 29.170 13.077 1.00 29.28 273 ARG E N 1
ATOM 8765 C CA . ARG C 1 273 ? 12.816 30.156 13.911 1.00 34.05 273 ARG E CA 1
ATOM 8766 C C . ARG C 1 273 ? 11.397 30.452 13.469 1.00 28.57 273 ARG E C 1
ATOM 8767 O O . ARG C 1 273 ? 11.079 30.298 12.337 1.00 27.18 273 ARG E O 1
ATOM 8775 N N . ALA C 1 274 ? 10.552 30.833 14.405 1.00 24.41 274 ALA E N 1
ATOM 8776 C CA . ALA C 1 274 ? 9.171 31.154 14.142 1.00 26.47 274 ALA E CA 1
ATOM 8777 C C . ALA C 1 274 ? 8.628 32.114 15.154 1.00 32.07 274 ALA E C 1
ATOM 8778 O O . ALA C 1 274 ? 9.122 32.177 16.222 1.00 32.19 274 ALA E O 1
ATOM 8780 N N . ILE C 1 275 ? 7.589 32.848 14.820 1.00 24.27 275 ILE E N 1
ATOM 8781 C CA . ILE C 1 275 ? 6.939 33.710 15.789 1.00 25.15 275 ILE E CA 1
ATOM 8782 C C . ILE C 1 275 ? 5.487 33.362 16.095 1.00 28.57 275 ILE E C 1
ATOM 8783 O O . ILE C 1 275 ? 5.093 33.266 17.218 1.00 30.18 275 ILE E O 1
ATOM 8788 N N . TYR C 1 276 ? 4.700 33.222 15.060 1.00 28.67 276 TYR E N 1
ATOM 8789 C CA . TYR C 1 276 ? 3.333 32.763 15.114 1.00 25.99 276 TYR E CA 1
ATOM 8790 C C . TYR C 1 276 ? 3.252 31.321 15.558 1.00 30.01 276 TYR E C 1
ATOM 8791 O O . TYR C 1 276 ? 2.316 30.903 16.173 1.00 25.47 276 TYR E O 1
ATOM 8800 N N . GLY C 1 277 ? 4.284 30.574 15.244 1.00 25.61 277 GLY E N 1
ATOM 8801 C CA . GLY C 1 277 ? 4.267 29.149 15.290 1.00 21.28 277 GLY E CA 1
ATOM 8802 C C . GLY C 1 277 ? 3.599 28.515 14.118 1.00 26.36 277 GLY E C 1
ATOM 8803 O O . GLY C 1 277 ? 4.232 27.882 13.390 1.00 26.10 277 GLY E O 1
ATOM 8804 N N . SER C 1 278 ? 2.324 28.704 13.946 1.00 25.69 278 SER E N 1
ATOM 8805 C CA . SER C 1 278 ? 1.672 28.512 12.699 1.00 23.85 278 SER E CA 1
ATOM 8806 C C . SER C 1 278 ? 0.554 29.518 12.628 1.00 27.63 278 SER E C 1
ATOM 8807 O O . SER C 1 278 ? 0.175 30.022 13.611 1.00 26.88 278 SER E O 1
ATOM 8810 N N . LEU C 1 279 ? 0.061 29.827 11.453 1.00 26.50 279 LEU E N 1
ATOM 8811 C CA . LEU C 1 279 ? -1.037 30.743 11.317 1.00 27.10 279 LEU E CA 1
ATOM 8812 C C . LEU C 1 279 ? -2.282 30.209 11.962 1.00 29.21 279 LEU E C 1
ATOM 8813 O O . LEU C 1 279 ? -2.978 30.936 12.569 1.00 27.62 279 LEU E O 1
ATOM 8818 N N . GLU C 1 280 ? -2.542 28.930 11.812 1.00 25.65 280 GLU E N 1
ATOM 8819 C CA . GLU C 1 280 ? -3.677 28.296 12.420 1.00 29.25 280 GLU E CA 1
ATOM 8820 C C . GLU C 1 280 ? -3.645 28.362 13.919 1.00 33.54 280 GLU E C 1
ATOM 8821 O O . GLU C 1 280 ? -4.634 28.674 14.523 1.00 31.80 280 GLU E O 1
ATOM 8827 N N . ARG C 1 281 ? -2.509 28.052 14.515 1.00 31.55 281 ARG E N 1
ATOM 8828 C CA . ARG C 1 281 ? -2.366 28.100 15.942 1.00 31.80 281 ARG E CA 1
ATOM 8829 C C . ARG C 1 281 ? -2.465 29.497 16.494 1.00 31.52 281 ARG E C 1
ATOM 8830 O O . ARG C 1 281 ? -3.103 29.723 17.472 1.00 27.47 281 ARG E O 1
ATOM 8838 N N . PHE C 1 282 ? -1.824 30.438 15.838 1.00 29.36 282 PHE E N 1
ATOM 8839 C CA . PHE C 1 282 ? -1.885 31.810 16.264 1.00 31.28 282 PHE E CA 1
ATOM 8840 C C . PHE C 1 282 ? -3.264 32.450 16.223 1.00 29.78 282 PHE E C 1
ATOM 8841 O O . PHE C 1 282 ? -3.579 33.247 17.042 1.00 27.94 282 PHE E O 1
ATOM 8849 N N . VAL C 1 283 ? -4.060 32.104 15.247 1.00 27.61 283 VAL E N 1
ATOM 8850 C CA . VAL C 1 283 ? -5.408 32.567 15.184 1.00 32.86 283 VAL E CA 1
ATOM 8851 C C . VAL C 1 283 ? -6.207 32.061 16.348 1.00 30.54 283 VAL E C 1
ATOM 8852 O O . VAL C 1 283 ? -6.982 32.773 16.900 1.00 28.46 283 VAL E O 1
ATOM 8856 N N . ALA C 1 284 ? -5.998 30.825 16.717 1.00 27.97 284 ALA E N 1
ATOM 8857 C CA . ALA C 1 284 ? -6.731 30.246 17.806 1.00 34.57 284 ALA E CA 1
ATOM 8858 C C . ALA C 1 284 ? -6.442 31.005 19.064 1.00 33.13 284 ALA E C 1
ATOM 8859 O O . ALA C 1 284 ? -7.340 31.301 19.791 1.00 36.59 284 ALA E O 1
ATOM 8861 N N . VAL C 1 285 ? -5.187 31.356 19.283 1.00 27.30 285 VAL E N 1
ATOM 8862 C CA . VAL C 1 285 ? -4.770 32.086 20.436 1.00 28.79 285 VAL E CA 1
ATOM 8863 C C . VAL C 1 285 ? -5.437 33.432 20.491 1.00 35.28 285 VAL E C 1
ATOM 8864 O O . VAL C 1 285 ? -5.994 33.779 21.480 1.00 35.25 285 VAL E O 1
ATOM 8868 N N . LEU C 1 286 ? -5.374 34.165 19.407 1.00 30.81 286 LEU E N 1
ATOM 8869 C CA . LEU C 1 286 ? -5.929 35.474 19.296 1.00 32.00 286 LEU E CA 1
ATOM 8870 C C . LEU C 1 286 ? -7.434 35.506 19.427 1.00 35.08 286 LEU E C 1
ATOM 8871 O O . LEU C 1 286 ? -7.988 36.444 19.905 1.00 31.02 286 LEU E O 1
ATOM 8876 N N . VAL C 1 287 ? -8.090 34.487 18.939 1.00 31.26 287 VAL E N 1
ATOM 8877 C CA . VAL C 1 287 ? -9.516 34.463 18.948 1.00 33.02 287 VAL E CA 1
ATOM 8878 C C . VAL C 1 287 ? -10.009 34.469 20.383 1.00 40.14 287 VAL E C 1
ATOM 8879 O O . VAL C 1 287 ? -10.959 35.111 20.701 1.00 36.43 287 VAL E O 1
ATOM 8883 N N . GLU C 1 288 ? -9.411 33.642 21.207 1.00 39.45 288 GLU E N 1
ATOM 8884 C CA . GLU C 1 288 ? -9.623 33.611 22.630 1.00 38.43 288 GLU E CA 1
ATOM 8885 C C . GLU C 1 288 ? -9.054 34.736 23.453 1.00 39.01 288 GLU E C 1
ATOM 8886 O O . GLU C 1 288 ? -9.663 35.179 24.359 1.00 36.13 288 GLU E O 1
ATOM 8892 N N . HIS C 1 289 ? -7.870 35.168 23.097 1.00 36.58 289 HIS E N 1
ATOM 8893 C CA . HIS C 1 289 ? -7.175 36.238 23.745 1.00 34.46 289 HIS E CA 1
ATOM 8894 C C . HIS C 1 289 ? -7.975 37.520 23.620 1.00 36.93 289 HIS E C 1
ATOM 8895 O O . HIS C 1 289 ? -8.014 38.272 24.534 1.00 45.81 289 HIS E O 1
ATOM 8902 N N . TYR C 1 290 ? -8.623 37.762 22.499 1.00 33.51 290 TYR E N 1
ATOM 8903 C CA . TYR C 1 290 ? -9.451 38.924 22.324 1.00 34.70 290 TYR E CA 1
ATOM 8904 C C . TYR C 1 290 ? -10.884 38.638 22.585 1.00 39.54 290 TYR E C 1
ATOM 8905 O O . TYR C 1 290 ? -11.692 39.505 22.513 1.00 38.06 290 TYR E O 1
ATOM 8914 N N . ALA C 1 291 ? -11.212 37.396 22.785 1.00 33.48 291 ALA E N 1
ATOM 8915 C CA . ALA C 1 291 ? -12.583 37.008 22.947 1.00 39.37 291 ALA E CA 1
ATOM 8916 C C . ALA C 1 291 ? -13.426 37.352 21.754 1.00 41.23 291 ALA E C 1
ATOM 8917 O O . ALA C 1 291 ? -14.605 37.512 21.856 1.00 45.65 291 ALA E O 1
ATOM 8919 N N . GLY C 1 292 ? -12.801 37.418 20.609 1.00 40.05 292 GLY E N 1
ATOM 8920 C CA . GLY C 1 292 ? -13.493 37.608 19.362 1.00 38.96 292 GLY E CA 1
ATOM 8921 C C . GLY C 1 292 ? -13.725 39.035 18.980 1.00 42.70 292 GLY E C 1
ATOM 8922 O O . GLY C 1 292 ? -14.331 39.301 17.981 1.00 42.74 292 GLY E O 1
ATOM 8923 N N . LYS C 1 293 ? -13.277 39.920 19.857 1.00 38.20 293 LYS E N 1
ATOM 8924 C CA . LYS C 1 293 ? -13.148 41.346 19.662 1.00 35.90 293 LYS E CA 1
ATOM 8925 C C . LYS C 1 293 ? -11.764 41.757 19.216 1.00 41.07 293 LYS E C 1
ATOM 8926 O O . LYS C 1 293 ? -10.967 42.219 19.992 1.00 36.75 293 LYS E O 1
ATOM 8932 N N . PHE C 1 294 ? -11.508 41.610 17.938 1.00 31.58 294 PHE E N 1
ATOM 8933 C CA . PHE C 1 294 ? -10.262 41.999 17.357 1.00 34.72 294 PHE E CA 1
ATOM 8934 C C . PHE C 1 294 ? -10.034 43.490 17.231 1.00 35.01 294 PHE E C 1
ATOM 8935 O O . PHE C 1 294 ? -10.928 44.246 17.070 1.00 33.10 294 PHE E O 1
ATOM 8943 N N . PRO C 1 295 ? -8.791 43.901 17.263 1.00 30.59 295 PRO E N 1
ATOM 8944 C CA . PRO C 1 295 ? -8.425 45.291 17.065 1.00 35.50 295 PRO E CA 1
ATOM 8945 C C . PRO C 1 295 ? -8.641 45.738 15.635 1.00 35.34 295 PRO E C 1
ATOM 8946 O O . PRO C 1 295 ? -8.719 44.935 14.751 1.00 30.57 295 PRO E O 1
ATOM 8950 N N . PHE C 1 296 ? -8.753 47.028 15.426 1.00 34.65 296 PHE E N 1
ATOM 8951 C CA . PHE C 1 296 ? -9.306 47.522 14.202 1.00 34.06 296 PHE E CA 1
ATOM 8952 C C . PHE C 1 296 ? -8.511 47.107 12.994 1.00 32.15 296 PHE E C 1
ATOM 8953 O O . PHE C 1 296 ? -9.082 46.769 11.999 1.00 31.85 296 PHE E O 1
ATOM 8961 N N . TRP C 1 297 ? -7.207 47.058 13.110 1.00 30.22 297 TRP E N 1
ATOM 8962 C CA . TRP C 1 297 ? -6.388 46.631 12.003 1.00 36.07 297 TRP E CA 1
ATOM 8963 C C . TRP C 1 297 ? -6.613 45.199 11.517 1.00 34.78 297 TRP E C 1
ATOM 8964 O O . TRP C 1 297 ? -6.497 44.930 10.363 1.00 30.72 297 TRP E O 1
ATOM 8975 N N . LEU C 1 298 ? -6.902 44.288 12.417 1.00 29.45 298 LEU E N 1
ATOM 8976 C CA . LEU C 1 298 ? -6.978 42.905 12.083 1.00 29.91 298 LEU E CA 1
ATOM 8977 C C . LEU C 1 298 ? -8.371 42.388 12.013 1.00 33.16 298 LEU E C 1
ATOM 8978 O O . LEU C 1 298 ? -8.587 41.294 11.623 1.00 29.75 298 LEU E O 1
ATOM 8983 N N . SER C 1 299 ? -9.319 43.199 12.396 1.00 34.41 299 SER E N 1
ATOM 8984 C CA . SER C 1 299 ? -10.676 42.779 12.446 1.00 33.19 299 SER E CA 1
ATOM 8985 C C . SER C 1 299 ? -11.197 42.549 11.065 1.00 28.77 299 SER E C 1
ATOM 8986 O O . SER C 1 299 ? -10.890 43.290 10.183 1.00 30.94 299 SER E O 1
ATOM 8989 N N . PRO C 1 300 ? -12.024 41.544 10.878 1.00 33.43 300 PRO E N 1
ATOM 8990 C CA . PRO C 1 300 ? -12.674 41.324 9.600 1.00 31.69 300 PRO E CA 1
ATOM 8991 C C . PRO C 1 300 ? -14.020 41.997 9.526 1.00 37.01 300 PRO E C 1
ATOM 8992 O O . PRO C 1 300 ? -14.676 41.926 8.530 1.00 34.49 300 PRO E O 1
ATOM 8996 N N . ARG C 1 301 ? -14.406 42.636 10.613 1.00 37.28 301 ARG E N 1
ATOM 8997 C CA . ARG C 1 301 ? -15.611 43.415 10.710 1.00 37.67 301 ARG E CA 1
ATOM 8998 C C . ARG C 1 301 ? -15.222 44.763 11.268 1.00 33.24 301 ARG E C 1
ATOM 8999 O O . ARG C 1 301 ? -15.370 45.005 12.420 1.00 37.01 301 ARG E O 1
ATOM 9007 N N . GLN C 1 302 ? -14.598 45.592 10.466 1.00 31.85 302 GLN E N 1
ATOM 9008 C CA . GLN C 1 302 ? -14.217 46.931 10.874 1.00 34.09 302 GLN E CA 1
ATOM 9009 C C . GLN C 1 302 ? -15.303 47.974 11.033 1.00 35.21 302 GLN E C 1
ATOM 9010 O O . GLN C 1 302 ? -15.288 48.707 11.966 1.00 36.86 302 GLN E O 1
ATOM 9016 N N . VAL C 1 303 ? -16.179 48.064 10.049 1.00 35.09 303 VAL E N 1
ATOM 9017 C CA . VAL C 1 303 ? -17.158 49.102 9.936 1.00 35.83 303 VAL E CA 1
ATOM 9018 C C . VAL C 1 303 ? -18.506 48.563 9.561 1.00 33.63 303 VAL E C 1
ATOM 9019 O O . VAL C 1 303 ? -18.610 47.832 8.651 1.00 32.82 303 VAL E O 1
ATOM 9023 N N . LEU C 1 304 ? -19.547 48.981 10.250 1.00 31.38 304 LEU E N 1
ATOM 9024 C CA . LEU C 1 304 ? -20.885 48.676 9.834 1.00 37.66 304 LEU E CA 1
ATOM 9025 C C . LEU C 1 304 ? -21.682 49.927 9.677 1.00 37.77 304 LEU E C 1
ATOM 9026 O O . LEU C 1 304 ? -21.780 50.691 10.564 1.00 36.35 304 LEU E O 1
ATOM 9031 N N . ILE C 1 305 ? -22.268 50.110 8.521 1.00 35.02 305 ILE E N 1
ATOM 9032 C CA . ILE C 1 305 ? -23.174 51.208 8.281 1.00 39.07 305 ILE E CA 1
ATOM 9033 C C . ILE C 1 305 ? -24.594 50.808 8.604 1.00 42.24 305 ILE E C 1
ATOM 9034 O O . ILE C 1 305 ? -25.062 49.819 8.133 1.00 40.00 305 ILE E O 1
ATOM 9039 N N . VAL C 1 306 ? -25.277 51.610 9.401 1.00 42.05 306 VAL E N 1
ATOM 9040 C CA . VAL C 1 306 ? -26.691 51.408 9.644 1.00 43.30 306 VAL E CA 1
ATOM 9041 C C . VAL C 1 306 ? -27.563 52.559 9.166 1.00 43.48 306 VAL E C 1
ATOM 9042 O O . VAL C 1 306 ? -27.333 53.686 9.505 1.00 37.64 306 VAL E O 1
ATOM 9046 N N . THR C 1 307 ? -28.562 52.250 8.368 1.00 41.93 307 THR E N 1
ATOM 9047 C CA . THR C 1 307 ? -29.428 53.273 7.864 1.00 41.37 307 THR E CA 1
ATOM 9048 C C . THR C 1 307 ? -30.620 53.568 8.737 1.00 46.67 307 THR E C 1
ATOM 9049 O O . THR C 1 307 ? -31.270 52.702 9.242 1.00 46.88 307 THR E O 1
ATOM 9053 N N . VAL C 1 308 ? -30.836 54.844 8.946 1.00 45.30 308 VAL E N 1
ATOM 9054 C CA . VAL C 1 308 ? -31.896 55.356 9.760 1.00 47.32 308 VAL E CA 1
ATOM 9055 C C . VAL C 1 308 ? -33.263 55.108 9.170 1.00 46.34 308 VAL E C 1
ATOM 9056 O O . VAL C 1 308 ? -34.209 54.876 9.865 1.00 45.51 308 VAL E O 1
ATOM 9060 N N . GLY C 1 309 ? -33.348 55.177 7.870 1.00 43.93 309 GLY E N 1
ATOM 9061 C CA . GLY C 1 309 ? -34.588 54.967 7.200 1.00 35.81 309 GLY E CA 1
ATOM 9062 C C . GLY C 1 309 ? -34.317 54.733 5.759 1.00 46.07 309 GLY E C 1
ATOM 9063 O O . GLY C 1 309 ? -33.227 54.887 5.319 1.00 43.05 309 GLY E O 1
ATOM 9064 N N . ALA C 1 310 ? -35.351 54.410 5.018 1.00 44.43 310 ALA E N 1
ATOM 9065 C CA . ALA C 1 310 ? -35.236 54.020 3.641 1.00 40.98 310 ALA E CA 1
ATOM 9066 C C . ALA C 1 310 ? -34.653 55.105 2.787 1.00 43.55 310 ALA E C 1
ATOM 9067 O O . ALA C 1 310 ? -34.003 54.850 1.820 1.00 54.46 310 ALA E O 1
ATOM 9069 N N . ALA C 1 311 ? -34.907 56.334 3.158 1.00 47.20 311 ALA E N 1
ATOM 9070 C CA . ALA C 1 311 ? -34.462 57.494 2.424 1.00 46.99 311 ALA E CA 1
ATOM 9071 C C . ALA C 1 311 ? -32.951 57.673 2.384 1.00 47.56 311 ALA E C 1
ATOM 9072 O O . ALA C 1 311 ? -32.421 58.299 1.505 1.00 44.47 311 ALA E O 1
ATOM 9074 N N . PHE C 1 312 ? -32.270 57.168 3.382 1.00 49.82 312 PHE E N 1
ATOM 9075 C CA . PHE C 1 312 ? -30.862 57.383 3.487 1.00 49.56 312 PHE E CA 1
ATOM 9076 C C . PHE C 1 312 ? -30.073 56.174 3.083 1.00 48.89 312 PHE E C 1
ATOM 9077 O O . PHE C 1 312 ? -28.903 56.137 3.246 1.00 41.79 312 PHE E O 1
ATOM 9085 N N . VAL C 1 313 ? -30.749 55.184 2.554 1.00 45.16 313 VAL E N 1
ATOM 9086 C CA . VAL C 1 313 ? -30.109 53.948 2.166 1.00 49.59 313 VAL E CA 1
ATOM 9087 C C . VAL C 1 313 ? -29.125 54.101 1.013 1.00 50.11 313 VAL E C 1
ATOM 9088 O O . VAL C 1 313 ? -28.088 53.486 1.019 1.00 47.08 313 VAL E O 1
ATOM 9092 N N . ASP C 1 314 ? -29.457 54.907 0.033 1.00 46.33 314 ASP E N 1
ATOM 9093 C CA . ASP C 1 314 ? -28.537 55.131 -1.044 1.00 46.95 314 ASP E CA 1
ATOM 9094 C C . ASP C 1 314 ? -27.308 55.820 -0.588 1.00 47.14 314 ASP E C 1
ATOM 9095 O O . ASP C 1 314 ? -26.259 55.542 -1.049 1.00 46.41 314 ASP E O 1
ATOM 9100 N N . TYR C 1 315 ? -27.457 56.751 0.326 1.00 43.98 315 TYR E N 1
ATOM 9101 C CA . TYR C 1 315 ? -26.322 57.432 0.904 1.00 44.25 315 TYR E CA 1
ATOM 9102 C C . TYR C 1 315 ? -25.441 56.463 1.672 1.00 44.23 315 TYR E C 1
ATOM 9103 O O . TYR C 1 315 ? -24.245 56.569 1.665 1.00 41.40 315 TYR E O 1
ATOM 9112 N N . GLY C 1 316 ? -26.050 55.501 2.320 1.00 41.79 316 GLY E N 1
ATOM 9113 C CA . GLY C 1 316 ? -25.299 54.485 3.006 1.00 39.91 316 GLY E CA 1
ATOM 9114 C C . GLY C 1 316 ? -24.425 53.667 2.091 1.00 47.47 316 GLY E C 1
ATOM 9115 O O . GLY C 1 316 ? -23.305 53.378 2.417 1.00 41.88 316 GLY E O 1
ATOM 9116 N N . TYR C 1 317 ? -24.953 53.308 0.937 1.00 43.88 317 TYR E N 1
ATOM 9117 C CA . TYR C 1 317 ? -24.202 52.574 -0.047 1.00 43.13 317 TYR E CA 1
ATOM 9118 C C . TYR C 1 317 ? -23.042 53.397 -0.523 1.00 45.16 317 TYR E C 1
ATOM 9119 O O . TYR C 1 317 ? -22.023 52.885 -0.840 1.00 44.01 317 TYR E O 1
ATOM 9128 N N . GLU C 1 318 ? -23.211 54.691 -0.554 1.00 41.95 318 GLU E N 1
ATOM 9129 C CA . GLU C 1 318 ? -22.125 55.588 -0.850 1.00 47.89 318 GLU E CA 1
ATOM 9130 C C . GLU C 1 318 ? -21.015 55.614 0.174 1.00 42.57 318 GLU E C 1
ATOM 9131 O O . GLU C 1 318 ? -19.867 55.734 -0.150 1.00 42.46 318 GLU E O 1
ATOM 9137 N N . VAL C 1 319 ? -21.394 55.589 1.427 1.00 40.40 319 VAL E N 1
ATOM 9138 C CA . VAL C 1 319 ? -20.446 55.558 2.508 1.00 44.23 319 VAL E CA 1
ATOM 9139 C C . VAL C 1 319 ? -19.672 54.263 2.473 1.00 38.91 319 VAL E C 1
ATOM 9140 O O . VAL C 1 319 ? -18.487 54.236 2.608 1.00 32.56 319 VAL E O 1
ATOM 9144 N N . LYS C 1 320 ? -20.395 53.193 2.241 1.00 42.25 320 LYS E N 1
ATOM 9145 C CA . LYS C 1 320 ? -19.837 51.881 2.147 1.00 43.21 320 LYS E CA 1
ATOM 9146 C C . LYS C 1 320 ? -18.855 51.750 1.016 1.00 43.66 320 LYS E C 1
ATOM 9147 O O . LYS C 1 320 ? -17.865 51.095 1.149 1.00 40.04 320 LYS E O 1
ATOM 9153 N N . ASP C 1 321 ? -19.155 52.353 -0.108 1.00 38.88 321 ASP E N 1
ATOM 9154 C CA . ASP C 1 321 ? -18.280 52.297 -1.233 1.00 39.30 321 ASP E CA 1
ATOM 9155 C C . ASP C 1 321 ? -16.991 52.982 -0.891 1.00 46.46 321 ASP E C 1
ATOM 9156 O O . ASP C 1 321 ? -15.927 52.475 -1.149 1.00 44.07 321 ASP E O 1
ATOM 9161 N N . ALA C 1 322 ? -17.095 54.138 -0.275 1.00 39.98 322 ALA E N 1
ATOM 9162 C CA . ALA C 1 322 ? -15.939 54.886 0.115 1.00 36.65 322 ALA E CA 1
ATOM 9163 C C . ALA C 1 322 ? -15.113 54.150 1.133 1.00 34.86 322 ALA E C 1
ATOM 9164 O O . ALA C 1 322 ? -13.928 54.147 1.053 1.00 33.91 322 ALA E O 1
ATOM 9166 N N . MET C 1 323 ? -15.754 53.530 2.097 1.00 35.15 323 MET E N 1
ATOM 9167 C CA . MET C 1 323 ? -15.043 52.781 3.088 1.00 37.14 323 MET E CA 1
ATOM 9168 C C . MET C 1 323 ? -14.297 51.625 2.467 1.00 41.51 323 MET E C 1
ATOM 9169 O O . MET C 1 323 ? -13.155 51.425 2.752 1.00 38.45 323 MET E O 1
ATOM 9174 N N . PHE C 1 324 ? -14.948 50.908 1.571 1.00 39.66 324 PHE E N 1
ATOM 9175 C CA . PHE C 1 324 ? -14.348 49.813 0.864 1.00 39.84 324 PHE E CA 1
ATOM 9176 C C . PHE C 1 324 ? -13.171 50.197 -0.035 1.00 42.61 324 PHE E C 1
ATOM 9177 O O . PHE C 1 324 ? -12.199 49.504 -0.080 1.00 42.18 324 PHE E O 1
ATOM 9185 N N . ARG C 1 325 ? -13.268 51.294 -0.753 1.00 37.49 325 ARG E N 1
ATOM 9186 C CA . ARG C 1 325 ? -12.188 51.785 -1.572 1.00 42.56 325 ARG E CA 1
ATOM 9187 C C . ARG C 1 325 ? -10.964 52.205 -0.778 1.00 42.34 325 ARG E C 1
ATOM 9188 O O . ARG C 1 325 ? -9.852 52.079 -1.227 1.00 39.63 325 ARG E O 1
ATOM 9196 N N . ALA C 1 326 ? -11.219 52.730 0.401 1.00 40.39 326 ALA E N 1
ATOM 9197 C CA . ALA C 1 326 ? -10.220 53.144 1.348 1.00 40.23 326 ALA E CA 1
ATOM 9198 C C . ALA C 1 326 ? -9.571 51.934 1.973 1.00 41.14 326 ALA E C 1
ATOM 9199 O O . ALA C 1 326 ? -8.589 52.049 2.638 1.00 37.68 326 ALA E O 1
ATOM 9201 N N . GLY C 1 327 ? -10.109 50.768 1.666 1.00 34.41 327 GLY E N 1
ATOM 9202 C CA . GLY C 1 327 ? -9.556 49.533 2.138 1.00 32.39 327 GLY E CA 1
ATOM 9203 C C . GLY C 1 327 ? -10.146 48.834 3.317 1.00 37.15 327 GLY E C 1
ATOM 9204 O O . GLY C 1 327 ? -9.523 47.967 3.833 1.00 37.17 327 GLY E O 1
ATOM 9205 N N . PHE C 1 328 ? -11.337 49.182 3.729 1.00 36.59 328 PHE E N 1
ATOM 9206 C CA . PHE C 1 328 ? -11.869 48.632 4.930 1.00 34.98 328 PHE E CA 1
ATOM 9207 C C . PHE C 1 328 ? -12.859 47.510 4.739 1.00 35.86 328 PHE E C 1
ATOM 9208 O O . PHE C 1 328 ? -13.515 47.410 3.753 1.00 33.12 328 PHE E O 1
ATOM 9216 N N . ASP C 1 329 ? -12.933 46.649 5.722 1.00 39.92 329 ASP E N 1
ATOM 9217 C CA . ASP C 1 329 ? -13.909 45.597 5.717 1.00 37.21 329 ASP E CA 1
ATOM 9218 C C . ASP C 1 329 ? -15.167 46.179 6.314 1.00 39.37 329 ASP E C 1
ATOM 9219 O O . ASP C 1 329 ? -15.273 46.346 7.480 1.00 40.89 329 ASP E O 1
ATOM 9224 N N . VAL C 1 330 ? -16.115 46.495 5.455 1.00 33.64 330 VAL E N 1
ATOM 9225 C CA . VAL C 1 330 ? -17.306 47.243 5.784 1.00 41.03 330 VAL E CA 1
ATOM 9226 C C . VAL C 1 330 ? -18.605 46.582 5.314 1.00 38.51 330 VAL E C 1
ATOM 9227 O O . VAL C 1 330 ? -18.669 45.985 4.293 1.00 48.30 330 VAL E O 1
ATOM 9231 N N . ASP C 1 331 ? -19.648 46.704 6.097 1.00 44.58 331 ASP E N 1
ATOM 9232 C CA . ASP C 1 331 ? -20.939 46.139 5.780 1.00 44.78 331 ASP E CA 1
ATOM 9233 C C . ASP C 1 331 ? -21.987 47.207 5.999 1.00 45.81 331 ASP E C 1
ATOM 9234 O O . ASP C 1 331 ? -21.718 48.209 6.585 1.00 44.18 331 ASP E O 1
ATOM 9239 N N . ILE C 1 332 ? -23.179 46.995 5.500 1.00 44.48 332 ILE E N 1
ATOM 9240 C CA . ILE C 1 332 ? -24.241 47.935 5.682 1.00 45.64 332 ILE E CA 1
ATOM 9241 C C . ILE C 1 332 ? -25.484 47.211 6.128 1.00 48.90 332 ILE E C 1
ATOM 9242 O O . ILE C 1 332 ? -25.811 46.219 5.559 1.00 48.26 332 ILE E O 1
ATOM 9247 N N . ASP C 1 333 ? -26.135 47.655 7.191 1.00 46.44 333 ASP E N 1
ATOM 9248 C CA . ASP C 1 333 ? -27.381 47.022 7.590 1.00 46.43 333 ASP E CA 1
ATOM 9249 C C . ASP C 1 333 ? -28.594 47.142 6.696 1.00 54.76 333 ASP E C 1
ATOM 9250 O O . ASP C 1 333 ? -29.200 46.134 6.448 1.00 72.01 333 ASP E O 1
ATOM 9255 N N . ASP C 1 334 ? -29.035 48.303 6.277 1.00 50.59 334 ASP E N 1
ATOM 9256 C CA . ASP C 1 334 ? -29.906 48.344 5.104 1.00 53.86 334 ASP E CA 1
ATOM 9257 C C . ASP C 1 334 ? -31.377 48.105 5.325 1.00 49.41 334 ASP E C 1
ATOM 9258 O O . ASP C 1 334 ? -32.189 48.381 4.491 1.00 50.23 334 ASP E O 1
ATOM 9263 N N . THR C 1 335 ? -31.686 47.466 6.423 1.00 55.45 335 THR E N 1
ATOM 9264 C CA . THR C 1 335 ? -33.002 46.937 6.688 1.00 56.22 335 THR E CA 1
ATOM 9265 C C . THR C 1 335 ? -33.933 47.825 7.509 1.00 55.71 335 THR E C 1
ATOM 9266 O O . THR C 1 335 ? -33.557 48.868 7.997 1.00 51.84 335 THR E O 1
ATOM 9270 N N . GLY C 1 336 ? -35.136 47.326 7.694 1.00 53.56 336 GLY E N 1
ATOM 9271 C CA . GLY C 1 336 ? -36.210 48.024 8.346 1.00 59.64 336 GLY E CA 1
ATOM 9272 C C . GLY C 1 336 ? -36.152 47.847 9.843 1.00 66.23 336 GLY E C 1
ATOM 9273 O O . GLY C 1 336 ? -36.956 48.373 10.584 1.00 68.53 336 GLY E O 1
ATOM 9274 N N . LYS C 1 337 ? -35.106 47.181 10.280 1.00 65.74 337 LYS E N 1
ATOM 9275 C CA . LYS C 1 337 ? -34.921 46.821 11.650 1.00 69.13 337 LYS E CA 1
ATOM 9276 C C . LYS C 1 337 ? -34.886 48.167 12.312 1.00 68.39 337 LYS E C 1
ATOM 9277 O O . LYS C 1 337 ? -34.701 49.150 11.647 1.00 70.29 337 LYS E O 1
ATOM 9283 N N . THR C 1 338 ? -35.135 48.214 13.607 1.00 68.31 338 THR E N 1
ATOM 9284 C CA . THR C 1 338 ? -35.099 49.443 14.365 1.00 66.33 338 THR E CA 1
ATOM 9285 C C . THR C 1 338 ? -33.690 49.883 14.486 1.00 64.58 338 THR E C 1
ATOM 9286 O O . THR C 1 338 ? -32.817 49.073 14.545 1.00 66.52 338 THR E O 1
ATOM 9290 N N . LEU C 1 339 ? -33.466 51.174 14.585 1.00 64.68 339 LEU E N 1
ATOM 9291 C CA . LEU C 1 339 ? -32.127 51.685 14.625 1.00 62.06 339 LEU E CA 1
ATOM 9292 C C . LEU C 1 339 ? -31.408 51.157 15.815 1.00 57.78 339 LEU E C 1
ATOM 9293 O O . LEU C 1 339 ? -30.265 50.822 15.738 1.00 57.17 339 LEU E O 1
ATOM 9298 N N . ASN C 1 340 ? -32.077 51.106 16.937 1.00 60.18 340 ASN E N 1
ATOM 9299 C CA . ASN C 1 340 ? -31.450 50.624 18.143 1.00 65.76 340 ASN E CA 1
ATOM 9300 C C . ASN C 1 340 ? -31.066 49.175 18.066 1.00 62.33 340 ASN E C 1
ATOM 9301 O O . ASN C 1 340 ? -30.102 48.758 18.665 1.00 58.37 340 ASN E O 1
ATOM 9306 N N . LYS C 1 341 ? -31.914 48.423 17.384 1.00 61.22 341 LYS E N 1
ATOM 9307 C CA . LYS C 1 341 ? -31.706 47.044 17.084 1.00 65.51 341 LYS E CA 1
ATOM 9308 C C . LYS C 1 341 ? -30.529 46.860 16.175 1.00 60.76 341 LYS E C 1
ATOM 9309 O O . LYS C 1 341 ? -29.705 46.018 16.396 1.00 57.84 341 LYS E O 1
ATOM 9315 N N . LYS C 1 342 ? -30.457 47.661 15.143 1.00 59.24 342 LYS E N 1
ATOM 9316 C CA . LYS C 1 342 ? -29.397 47.520 14.210 1.00 52.61 342 LYS E CA 1
ATOM 9317 C C . LYS C 1 342 ? -28.114 47.744 14.906 1.00 55.65 342 LYS E C 1
ATOM 9318 O O . LYS C 1 342 ? -27.146 47.063 14.643 1.00 54.05 342 LYS E O 1
ATOM 9324 N N . ILE C 1 343 ? -28.088 48.737 15.763 1.00 52.94 343 ILE E N 1
ATOM 9325 C CA . ILE C 1 343 ? -26.878 49.028 16.437 1.00 56.84 343 ILE E CA 1
ATOM 9326 C C . ILE C 1 343 ? -26.506 47.895 17.337 1.00 53.77 343 ILE E C 1
ATOM 9327 O O . ILE C 1 343 ? -25.376 47.478 17.352 1.00 61.65 343 ILE E O 1
ATOM 9332 N N . ARG C 1 344 ? -27.447 47.394 18.103 1.00 53.82 344 ARG E N 1
ATOM 9333 C CA . ARG C 1 344 ? -27.114 46.413 19.101 1.00 62.36 344 ARG E CA 1
ATOM 9334 C C . ARG C 1 344 ? -26.565 45.189 18.426 1.00 60.39 344 ARG E C 1
ATOM 9335 O O . ARG C 1 344 ? -25.553 44.671 18.841 1.00 58.82 344 ARG E O 1
ATOM 9343 N N . GLU C 1 345 ? -27.201 44.786 17.336 1.00 52.45 345 GLU E N 1
ATOM 9344 C CA . GLU C 1 345 ? -26.784 43.620 16.614 1.00 55.22 345 GLU E CA 1
ATOM 9345 C C . GLU C 1 345 ? -25.371 43.774 16.102 1.00 57.31 345 GLU E C 1
ATOM 9346 O O . GLU C 1 345 ? -24.587 42.872 16.205 1.00 57.24 345 GLU E O 1
ATOM 9352 N N . GLY C 1 346 ? -25.038 44.935 15.605 1.00 50.46 346 GLY E N 1
ATOM 9353 C CA . GLY C 1 346 ? -23.715 45.180 15.132 1.00 45.80 346 GLY E CA 1
ATOM 9354 C C . GLY C 1 346 ? -22.683 45.059 16.197 1.00 49.77 346 GLY E C 1
ATOM 9355 O O . GLY C 1 346 ? -21.580 44.675 15.930 1.00 46.52 346 GLY E O 1
ATOM 9356 N N . GLN C 1 347 ? -23.030 45.483 17.393 1.00 57.67 347 GLN E N 1
ATOM 9357 C CA . GLN C 1 347 ? -22.167 45.350 18.546 1.00 53.59 347 GLN E CA 1
ATOM 9358 C C . GLN C 1 347 ? -21.969 43.911 18.941 1.00 50.95 347 GLN E C 1
ATOM 9359 O O . GLN C 1 347 ? -20.951 43.528 19.435 1.00 52.57 347 GLN E O 1
ATOM 9365 N N . MET C 1 348 ? -23.018 43.148 18.778 1.00 50.92 348 MET E N 1
ATOM 9366 C CA . MET C 1 348 ? -23.024 41.727 18.989 1.00 52.87 348 MET E CA 1
ATOM 9367 C C . MET C 1 348 ? -22.184 40.963 17.993 1.00 49.66 348 MET E C 1
ATOM 9368 O O . MET C 1 348 ? -21.636 39.931 18.279 1.00 52.19 348 MET E O 1
ATOM 9373 N N . ALA C 1 349 ? -22.154 41.484 16.792 1.00 49.67 349 ALA E N 1
ATOM 9374 C CA . ALA C 1 349 ? -21.301 40.983 15.758 1.00 49.25 349 ALA E CA 1
ATOM 9375 C C . ALA C 1 349 ? -19.845 41.359 15.958 1.00 44.70 349 ALA E C 1
ATOM 9376 O O . ALA C 1 349 ? -19.002 40.786 15.341 1.00 48.39 349 ALA E O 1
ATOM 9378 N N . HIS C 1 350 ? -19.578 42.304 16.837 1.00 46.51 350 HIS E N 1
ATOM 9379 C CA . HIS C 1 350 ? -18.244 42.734 17.150 1.00 43.47 350 HIS E CA 1
ATOM 9380 C C . HIS C 1 350 ? -17.632 43.741 16.254 1.00 39.52 350 HIS E C 1
ATOM 9381 O O . HIS C 1 350 ? -16.449 43.926 16.290 1.00 40.50 350 HIS E O 1
ATOM 9388 N N . TYR C 1 351 ? -18.430 44.419 15.474 1.00 37.33 351 TYR E N 1
ATOM 9389 C CA . TYR C 1 351 ? -17.886 45.444 14.634 1.00 38.18 351 TYR E CA 1
ATOM 9390 C C . TYR C 1 351 ? -17.246 46.534 15.429 1.00 34.27 351 TYR E C 1
ATOM 9391 O O . TYR C 1 351 ? -17.844 47.085 16.293 1.00 35.01 351 TYR E O 1
ATOM 9400 N N . ASN C 1 352 ? -16.041 46.894 15.065 1.00 36.03 352 ASN E N 1
ATOM 9401 C CA . ASN C 1 352 ? -15.336 47.935 15.755 1.00 34.25 352 ASN E CA 1
ATOM 9402 C C . ASN C 1 352 ? -16.010 49.276 15.719 1.00 37.20 352 ASN E C 1
ATOM 9403 O O . ASN C 1 352 ? -16.018 49.952 16.697 1.00 38.38 352 ASN E O 1
ATOM 9408 N N . PHE C 1 353 ? -16.540 49.669 14.580 1.00 37.05 353 PHE E N 1
ATOM 9409 C CA . PHE C 1 353 ? -17.283 50.899 14.458 1.00 35.77 353 PHE E CA 1
ATOM 9410 C C . PHE C 1 353 ? -18.616 50.733 13.785 1.00 41.01 353 PHE E C 1
ATOM 9411 O O . PHE C 1 353 ? -18.749 49.974 12.877 1.00 32.92 353 PHE E O 1
ATOM 9419 N N . ILE C 1 354 ? -19.597 51.468 14.277 1.00 39.76 354 ILE E N 1
ATOM 9420 C CA . ILE C 1 354 ? -20.913 51.491 13.717 1.00 39.30 354 ILE E CA 1
ATOM 9421 C C . ILE C 1 354 ? -21.137 52.922 13.235 1.00 42.92 354 ILE E C 1
ATOM 9422 O O . ILE C 1 354 ? -20.877 53.868 13.945 1.00 38.94 354 ILE E O 1
ATOM 9427 N N . LEU C 1 355 ? -21.576 53.068 12.008 1.00 36.89 355 LEU E N 1
ATOM 9428 C CA . LEU C 1 355 ? -21.715 54.370 11.473 1.00 38.19 355 LEU E CA 1
ATOM 9429 C C . LEU C 1 355 ? -23.149 54.566 11.162 1.00 37.18 355 LEU E C 1
ATOM 9430 O O . LEU C 1 355 ? -23.671 53.915 10.324 1.00 34.55 355 LEU E O 1
ATOM 9435 N N . VAL C 1 356 ? -23.786 55.485 11.845 1.00 39.07 356 VAL E N 1
ATOM 9436 C CA . VAL C 1 356 ? -25.191 55.677 11.672 1.00 39.77 356 VAL E CA 1
ATOM 9437 C C . VAL C 1 356 ? -25.359 56.803 10.722 1.00 39.09 356 VAL E C 1
ATOM 9438 O O . VAL C 1 356 ? -24.754 57.821 10.898 1.00 40.75 356 VAL E O 1
ATOM 9442 N N . VAL C 1 357 ? -26.123 56.592 9.682 1.00 35.91 357 VAL E N 1
ATOM 9443 C CA . VAL C 1 357 ? -26.307 57.654 8.773 1.00 37.91 357 VAL E CA 1
ATOM 9444 C C . VAL C 1 357 ? -27.747 58.032 8.648 1.00 41.12 357 VAL E C 1
ATOM 9445 O O . VAL C 1 357 ? -28.562 57.253 8.251 1.00 41.08 357 VAL E O 1
ATOM 9449 N N . GLY C 1 358 ? -28.030 59.269 8.995 1.00 41.14 358 GLY E N 1
ATOM 9450 C CA . GLY C 1 358 ? -29.353 59.812 8.873 1.00 44.20 358 GLY E CA 1
ATOM 9451 C C . GLY C 1 358 ? -29.395 60.986 7.939 1.00 42.72 358 GLY E C 1
ATOM 9452 O O . GLY C 1 358 ? -28.577 61.140 7.089 1.00 41.23 358 GLY E O 1
ATOM 9453 N N . ALA C 1 359 ? -30.379 61.821 8.123 1.00 41.89 359 ALA E N 1
ATOM 9454 C CA . ALA C 1 359 ? -30.533 62.981 7.295 1.00 42.35 359 ALA E CA 1
ATOM 9455 C C . ALA C 1 359 ? -29.402 63.956 7.428 1.00 38.70 359 ALA E C 1
ATOM 9456 O O . ALA C 1 359 ? -29.037 64.601 6.484 1.00 38.53 359 ALA E O 1
ATOM 9458 N N . HIS C 1 360 ? -28.909 64.105 8.630 1.00 35.29 360 HIS E N 1
ATOM 9459 C CA . HIS C 1 360 ? -27.859 65.023 8.852 1.00 38.51 360 HIS E CA 1
ATOM 9460 C C . HIS C 1 360 ? -26.604 64.646 8.160 1.00 41.91 360 HIS E C 1
ATOM 9461 O O . HIS C 1 360 ? -25.961 65.458 7.540 1.00 37.48 360 HIS E O 1
ATOM 9468 N N . GLU C 1 361 ? -26.273 63.383 8.282 1.00 38.97 361 GLU E N 1
ATOM 9469 C CA . GLU C 1 361 ? -25.082 62.812 7.735 1.00 36.97 361 GLU E CA 1
ATOM 9470 C C . GLU C 1 361 ? -25.057 62.877 6.236 1.00 39.04 361 GLU E C 1
ATOM 9471 O O . GLU C 1 361 ? -24.076 63.204 5.650 1.00 34.91 361 GLU E O 1
ATOM 9477 N N . LYS C 1 362 ? -26.170 62.550 5.631 1.00 37.08 362 LYS E N 1
ATOM 9478 C CA . LYS C 1 362 ? -26.286 62.614 4.207 1.00 42.49 362 LYS E CA 1
ATOM 9479 C C . LYS C 1 362 ? -26.112 64.019 3.654 1.00 43.62 362 LYS E C 1
ATOM 9480 O O . LYS C 1 362 ? -25.452 64.212 2.667 1.00 42.63 362 LYS E O 1
ATOM 9486 N N . GLU C 1 363 ? -26.771 64.975 4.273 1.00 42.47 363 GLU E N 1
ATOM 9487 C CA . GLU C 1 363 ? -26.713 66.355 3.881 1.00 42.73 363 GLU E CA 1
ATOM 9488 C C . GLU C 1 363 ? -25.349 66.930 4.052 1.00 45.23 363 GLU E C 1
ATOM 9489 O O . GLU C 1 363 ? -24.934 67.744 3.277 1.00 46.39 363 GLU E O 1
ATOM 9495 N N . THR C 1 364 ? -24.655 66.510 5.083 1.00 38.76 364 THR E N 1
ATOM 9496 C CA . THR C 1 364 ? -23.347 67.031 5.324 1.00 42.67 364 THR E CA 1
ATOM 9497 C C . THR C 1 364 ? -22.217 66.133 4.933 1.00 46.08 364 THR E C 1
ATOM 9498 O O . THR C 1 364 ? -21.097 66.427 5.229 1.00 44.38 364 THR E O 1
ATOM 9502 N N . ARG C 1 365 ? -22.523 65.018 4.300 1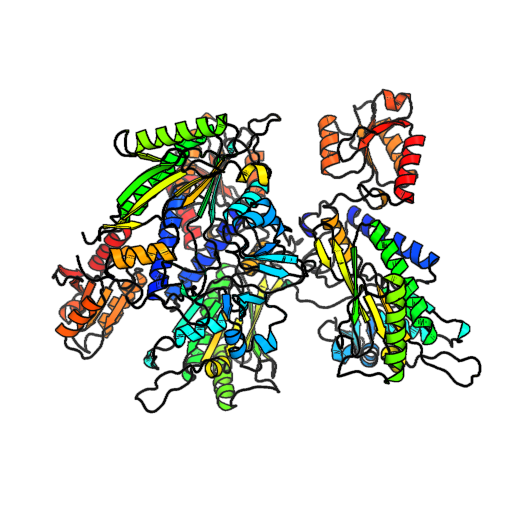.00 46.79 365 ARG E N 1
ATOM 9503 C CA . ARG C 1 365 ? -21.536 64.012 3.944 1.00 42.42 365 ARG E CA 1
ATOM 9504 C C . ARG C 1 365 ? -20.671 63.571 5.097 1.00 41.99 365 ARG E C 1
ATOM 9505 O O . ARG C 1 365 ? -19.493 63.669 5.029 1.00 42.97 365 ARG E O 1
ATOM 9513 N N . SER C 1 366 ? -21.294 63.080 6.149 1.00 41.60 366 SER E N 1
ATOM 9514 C CA . SER C 1 366 ? -20.650 62.716 7.381 1.00 40.15 366 SER E CA 1
ATOM 9515 C C . SER C 1 366 ? -21.192 61.422 7.905 1.00 37.65 366 SER E C 1
ATOM 9516 O O . SER C 1 366 ? -22.049 60.856 7.311 1.00 39.06 366 SER E O 1
ATOM 9519 N N . VAL C 1 367 ? -20.660 60.925 8.998 1.00 34.39 367 VAL E N 1
ATOM 9520 C CA . VAL C 1 367 ? -21.164 59.716 9.591 1.00 35.68 367 VAL E CA 1
ATOM 9521 C C . VAL C 1 367 ? -21.242 59.968 11.070 1.00 41.09 367 VAL E C 1
ATOM 9522 O O . VAL C 1 367 ? -20.449 60.702 11.563 1.00 45.59 367 VAL E O 1
ATOM 9526 N N . ASN C 1 368 ? -22.174 59.374 11.783 1.00 39.69 368 ASN E N 1
ATOM 9527 C CA . ASN C 1 368 ? -22.159 59.491 13.223 1.00 39.48 368 ASN E CA 1
ATOM 9528 C C . ASN C 1 368 ? -21.621 58.202 13.837 1.00 42.20 368 ASN E C 1
ATOM 9529 O O . ASN C 1 368 ? -22.188 57.151 13.677 1.00 42.53 368 ASN E O 1
ATOM 9534 N N . ILE C 1 369 ? -20.516 58.288 14.542 1.00 39.17 369 ILE E N 1
ATOM 9535 C CA . ILE C 1 369 ? -19.779 57.122 14.907 1.00 44.37 369 ILE E CA 1
ATOM 9536 C C . ILE C 1 369 ? -20.013 56.573 16.302 1.00 43.27 369 ILE E C 1
ATOM 9537 O O . ILE C 1 369 ? -19.894 57.261 17.266 1.00 47.69 369 ILE E O 1
ATOM 9542 N N . ARG C 1 370 ? -20.351 55.304 16.373 1.00 43.49 370 ARG E N 1
ATOM 9543 C CA . ARG C 1 370 ? -20.463 54.598 17.624 1.00 45.39 370 ARG E CA 1
ATOM 9544 C C . ARG C 1 370 ? -19.436 53.478 17.719 1.00 46.17 370 ARG E C 1
ATOM 9545 O O . ARG C 1 370 ? -19.266 52.736 16.814 1.00 42.65 370 ARG E O 1
ATOM 9553 N N . THR C 1 371 ? -18.731 53.393 18.826 1.00 47.63 371 THR E N 1
ATOM 9554 C CA . THR C 1 371 ? -17.748 52.357 19.025 1.00 50.51 371 THR E CA 1
ATOM 9555 C C . THR C 1 371 ? -18.411 51.084 19.393 1.00 49.05 371 THR E C 1
ATOM 9556 O O . THR C 1 371 ? -19.590 51.053 19.602 1.00 51.23 371 THR E O 1
ATOM 9560 N N . ARG C 1 372 ? -17.619 50.028 19.428 1.00 51.25 372 ARG E N 1
ATOM 9561 C CA . ARG C 1 372 ? -18.071 48.685 19.725 1.00 52.36 372 ARG E CA 1
ATOM 9562 C C . ARG C 1 372 ? -18.612 48.654 21.118 1.00 54.54 372 ARG E C 1
ATOM 9563 O O . ARG C 1 372 ? -19.619 48.067 21.381 1.00 50.64 372 ARG E O 1
ATOM 9571 N N . ASP C 1 373 ? -17.904 49.348 21.984 1.00 56.35 373 ASP E N 1
ATOM 9572 C CA . ASP C 1 373 ? -18.196 49.496 23.387 1.00 60.27 373 ASP E CA 1
ATOM 9573 C C . ASP C 1 373 ? -19.358 50.434 23.676 1.00 65.43 373 ASP E C 1
ATOM 9574 O O . ASP C 1 373 ? -19.783 50.568 24.799 1.00 68.22 373 ASP E O 1
ATOM 9579 N N . ASN C 1 374 ? -19.896 51.041 22.637 1.00 63.30 374 ASN E N 1
ATOM 9580 C CA . ASN C 1 374 ? -21.033 51.914 22.731 1.00 57.57 374 ASN E CA 1
ATOM 9581 C C . ASN C 1 374 ? -20.724 53.302 23.149 1.00 56.74 374 ASN E C 1
ATOM 9582 O O . ASN C 1 374 ? -21.580 54.014 23.594 1.00 62.07 374 ASN E O 1
ATOM 9587 N N . LYS C 1 375 ? -19.475 53.667 23.009 1.00 54.24 375 LYS E N 1
ATOM 9588 C CA . LYS C 1 375 ? -19.031 55.001 23.225 1.00 53.23 375 LYS E CA 1
ATOM 9589 C C . LYS C 1 375 ? -19.533 55.844 22.081 1.00 58.60 375 LYS E C 1
ATOM 9590 O O . LYS C 1 375 ? -19.765 55.326 21.013 1.00 53.62 375 LYS E O 1
ATOM 9596 N N . VAL C 1 376 ? -19.737 57.133 22.299 1.00 60.10 376 VAL E N 1
ATOM 9597 C CA . VAL C 1 376 ? -20.193 57.954 21.211 1.00 57.96 376 VAL E CA 1
ATOM 9598 C C . VAL C 1 376 ? -19.118 58.873 20.781 1.00 59.83 376 VAL E C 1
ATOM 9599 O O . VAL C 1 376 ? -18.954 59.933 21.295 1.00 65.85 376 VAL E O 1
ATOM 9603 N N . THR C 1 377 ? -18.406 58.439 19.775 1.00 62.95 377 THR E N 1
ATOM 9604 C CA . THR C 1 377 ? -17.441 59.231 19.087 1.00 64.70 377 THR E CA 1
ATOM 9605 C C . THR C 1 377 ? -18.287 60.252 18.349 1.00 64.92 377 THR E C 1
ATOM 9606 O O . THR C 1 377 ? -19.508 60.166 18.314 1.00 63.97 377 THR E O 1
ATOM 9610 N N . GLY C 1 378 ? -17.642 61.219 17.773 1.00 63.81 378 GLY E N 1
ATOM 9611 C CA . GLY C 1 378 ? -18.400 62.264 17.163 1.00 65.13 378 GLY E CA 1
ATOM 9612 C C . GLY C 1 378 ? -18.889 61.949 15.786 1.00 56.93 378 GLY E C 1
ATOM 9613 O O . GLY C 1 378 ? -18.465 61.039 15.160 1.00 56.16 378 GLY E O 1
ATOM 9614 N N . THR C 1 379 ? -19.866 62.720 15.386 1.00 54.12 379 THR E N 1
ATOM 9615 C CA . THR C 1 379 ? -20.100 62.855 14.009 1.00 48.98 379 THR E CA 1
ATOM 9616 C C . THR C 1 379 ? -18.814 63.370 13.405 1.00 48.90 379 THR E C 1
ATOM 9617 O O . THR C 1 379 ? -18.141 64.175 13.980 1.00 48.49 379 THR E O 1
ATOM 9621 N N . LYS C 1 380 ? -18.477 62.858 12.242 1.00 42.58 380 LYS E N 1
ATOM 9622 C CA . LYS C 1 380 ? -17.290 63.247 11.545 1.00 41.66 380 LYS E CA 1
ATOM 9623 C C . LYS C 1 380 ? -17.585 63.261 10.082 1.00 42.92 380 LYS E C 1
ATOM 9624 O O . LYS C 1 380 ? -18.461 62.578 9.674 1.00 41.43 380 LYS E O 1
ATOM 9630 N N . THR C 1 381 ? -16.860 64.021 9.296 1.00 35.87 381 THR E N 1
ATOM 9631 C CA . THR C 1 381 ? -17.043 63.947 7.862 1.00 39.70 381 THR E CA 1
ATOM 9632 C C . THR C 1 381 ? -16.447 62.674 7.347 1.00 42.39 381 THR E C 1
ATOM 9633 O O . THR C 1 381 ? -15.671 62.059 8.003 1.00 41.03 381 THR E O 1
ATOM 9637 N N . LEU C 1 382 ? -16.802 62.312 6.139 1.00 38.97 382 LEU E N 1
ATOM 9638 C CA . LEU C 1 382 ? -16.342 61.093 5.547 1.00 41.43 382 LEU E CA 1
ATOM 9639 C C . LEU C 1 382 ? -14.857 61.057 5.388 1.00 43.47 382 LEU E C 1
ATOM 9640 O O . LEU C 1 382 ? -14.240 60.056 5.589 1.00 41.74 382 LEU E O 1
ATOM 9645 N N . GLU C 1 383 ? -14.286 62.178 5.015 1.00 42.05 383 GLU E N 1
ATOM 9646 C CA . GLU C 1 383 ? -12.863 62.316 4.932 1.00 42.70 383 GLU E CA 1
ATOM 9647 C C . GLU C 1 383 ? -12.212 62.158 6.295 1.00 42.39 383 GLU E C 1
ATOM 9648 O O . GLU C 1 383 ? -11.224 61.484 6.423 1.00 41.16 383 GLU E O 1
ATOM 9654 N N . GLU C 1 384 ? -12.775 62.763 7.316 1.00 37.06 384 GLU E N 1
ATOM 9655 C CA . GLU C 1 384 ? -12.260 62.629 8.662 1.00 44.31 384 GLU E CA 1
ATOM 9656 C C . GLU C 1 384 ? -12.335 61.229 9.224 1.00 41.85 384 GLU E C 1
ATOM 9657 O O . GLU C 1 384 ? -11.461 60.803 9.910 1.00 36.87 384 GLU E O 1
ATOM 9663 N N . ALA C 1 385 ? -13.422 60.537 8.973 1.00 38.32 385 ALA E N 1
ATOM 9664 C CA . ALA C 1 385 ? -13.560 59.175 9.412 1.00 37.28 385 ALA E CA 1
ATOM 9665 C C . ALA C 1 385 ? -12.554 58.236 8.791 1.00 38.77 385 ALA E C 1
ATOM 9666 O O . ALA C 1 385 ? -11.985 57.421 9.458 1.00 31.87 385 ALA E O 1
ATOM 9668 N N . ILE C 1 386 ? -12.360 58.381 7.499 1.00 36.97 386 ILE E N 1
ATOM 9669 C CA . ILE C 1 386 ? -11.407 57.619 6.760 1.00 36.18 386 ILE E CA 1
ATOM 9670 C C . ILE C 1 386 ? -10.030 57.899 7.267 1.00 36.91 386 ILE E C 1
ATOM 9671 O O . ILE C 1 386 ? -9.260 56.996 7.385 1.00 41.26 386 ILE E O 1
ATOM 9676 N N . ALA C 1 387 ? -9.716 59.146 7.542 1.00 36.68 387 ALA E N 1
ATOM 9677 C CA . ALA C 1 387 ? -8.427 59.456 8.089 1.00 35.60 387 ALA E CA 1
ATOM 9678 C C . ALA C 1 387 ? -8.223 58.836 9.444 1.00 38.66 387 ALA E C 1
ATOM 9679 O O . ALA C 1 387 ? -7.161 58.387 9.758 1.00 36.88 387 ALA E O 1
ATOM 9681 N N . MET C 1 388 ? -9.261 58.803 10.237 1.00 33.61 388 MET E N 1
ATOM 9682 C CA . MET C 1 388 ? -9.183 58.161 11.513 1.00 36.48 388 MET E CA 1
ATOM 9683 C C . MET C 1 388 ? -8.911 56.665 11.450 1.00 40.78 388 MET E C 1
ATOM 9684 O O . MET C 1 388 ? -8.116 56.163 12.192 1.00 38.03 388 MET E O 1
ATOM 9689 N N . PHE C 1 389 ? -9.600 55.966 10.577 1.00 33.30 389 PHE E N 1
ATOM 9690 C CA . PHE C 1 389 ? -9.416 54.559 10.428 1.00 38.36 389 PHE E CA 1
ATOM 9691 C C . PHE C 1 389 ? -8.048 54.173 9.935 1.00 37.06 389 PHE E C 1
ATOM 9692 O O . PHE C 1 389 ? -7.497 53.208 10.367 1.00 36.53 389 PHE E O 1
ATOM 9700 N N . LYS C 1 390 ? -7.505 54.955 9.035 1.00 36.16 390 LYS E N 1
ATOM 9701 C CA . LYS C 1 390 ? -6.196 54.719 8.515 1.00 41.79 390 LYS E CA 1
ATOM 9702 C C . LYS C 1 390 ? -5.147 54.799 9.563 1.00 44.17 390 LYS E C 1
ATOM 9703 O O . LYS C 1 390 ? -4.243 54.013 9.591 1.00 39.32 390 LYS E O 1
ATOM 9709 N N . GLU C 1 391 ? -5.256 55.792 10.403 1.00 40.01 391 GLU E N 1
ATOM 9710 C CA . GLU C 1 391 ? -4.358 55.928 11.492 1.00 46.26 391 GLU E CA 1
ATOM 9711 C C . GLU C 1 391 ? -4.498 54.738 12.427 1.00 40.12 391 GLU E C 1
ATOM 9712 O O . GLU C 1 391 ? -3.509 54.187 12.855 1.00 41.12 391 GLU E O 1
ATOM 9718 N N . LEU C 1 392 ? -5.714 54.298 12.712 1.00 37.35 392 LEU E N 1
ATOM 9719 C CA . LEU C 1 392 ? -5.885 53.142 13.578 1.00 35.48 392 LEU E CA 1
ATOM 9720 C C . LEU C 1 392 ? -5.257 51.897 12.999 1.00 40.17 392 LEU E C 1
ATOM 9721 O O . LEU C 1 392 ? -4.661 51.130 13.680 1.00 33.15 392 LEU E O 1
ATOM 9726 N N . GLU C 1 393 ? -5.463 51.711 11.723 1.00 37.47 393 GLU E N 1
ATOM 9727 C CA . GLU C 1 393 ? -4.896 50.656 10.974 1.00 37.03 393 GLU E CA 1
ATOM 9728 C C . GLU C 1 393 ? -3.400 50.737 10.880 1.00 38.02 393 GLU E C 1
ATOM 9729 O O . GLU C 1 393 ? -2.715 49.821 11.203 1.00 41.59 393 GLU E O 1
ATOM 9735 N N . GLU C 1 394 ? -2.894 51.875 10.487 1.00 37.02 394 GLU E N 1
ATOM 9736 C CA . GLU C 1 394 ? -1.486 52.065 10.303 1.00 33.47 394 GLU E CA 1
ATOM 9737 C C . GLU C 1 394 ? -0.721 51.883 11.575 1.00 40.40 394 GLU E C 1
ATOM 9738 O O . GLU C 1 394 ? 0.372 51.395 11.557 1.00 41.56 394 GLU E O 1
ATOM 9744 N N . THR C 1 395 ? -1.292 52.309 12.673 1.00 33.52 395 THR E N 1
ATOM 9745 C CA . THR C 1 395 ? -0.598 52.206 13.911 1.00 37.58 395 THR E CA 1
ATOM 9746 C C . THR C 1 395 ? -0.852 50.916 14.654 1.00 40.68 395 THR E C 1
ATOM 9747 O O . THR C 1 395 ? -0.236 50.686 15.660 1.00 38.70 395 THR E O 1
ATOM 9751 N N . LYS C 1 396 ? -1.746 50.088 14.139 1.00 36.28 396 LYS E N 1
ATOM 9752 C CA . LYS C 1 396 ? -2.094 48.818 14.753 1.00 36.09 396 LYS E CA 1
ATOM 9753 C C . LYS C 1 396 ? -2.539 49.006 16.186 1.00 41.50 396 LYS E C 1
ATOM 9754 O O . LYS C 1 396 ? -2.158 48.281 17.066 1.00 41.37 396 LYS E O 1
ATOM 9760 N N . ALA C 1 397 ? -3.363 50.004 16.396 1.00 37.22 397 ALA E N 1
ATOM 9761 C CA . ALA C 1 397 ? -3.785 50.403 17.708 1.00 36.05 397 ALA E CA 1
ATOM 9762 C C . ALA C 1 397 ? -4.598 49.386 18.396 1.00 38.73 397 ALA E C 1
ATOM 9763 O O . ALA C 1 397 ? -5.450 48.809 17.822 1.00 40.74 397 ALA E O 1
ATOM 9765 N N . ALA C 1 398 ? -4.369 49.241 19.677 1.00 42.15 398 ALA E N 1
ATOM 9766 C CA . ALA C 1 398 ? -5.158 48.354 20.460 1.00 43.94 398 ALA E CA 1
ATOM 9767 C C . ALA C 1 398 ? -6.354 49.049 20.987 1.00 50.41 398 ALA E C 1
ATOM 9768 O O . ALA C 1 398 ? -6.475 50.240 20.932 1.00 45.65 398 ALA E O 1
ATOM 9770 N N . ASP C 1 399 ? -7.324 48.264 21.376 1.00 55.23 399 ASP E N 1
ATOM 9771 C CA . ASP C 1 399 ? -8.355 48.712 22.264 1.00 61.05 399 ASP E CA 1
ATOM 9772 C C . ASP C 1 399 ? -7.729 48.306 23.579 1.00 69.15 399 ASP E C 1
ATOM 9773 O O . ASP C 1 399 ? -7.539 47.120 23.814 1.00 71.19 399 ASP E O 1
ATOM 9778 N N . GLU C 1 400 ? -7.357 49.249 24.425 1.00 81.20 400 GLU E N 1
ATOM 9779 C CA . GLU C 1 400 ? -6.667 48.891 25.663 1.00 90.53 400 GLU E CA 1
ATOM 9780 C C . GLU C 1 400 ? -5.264 48.406 25.340 1.00 94.40 400 GLU E C 1
ATOM 9781 O O . GLU C 1 400 ? -4.500 48.042 26.228 1.00 94.73 400 GLU E O 1
#

InterPro domains:
  IPR002314 Aminoacyl-tRNA synthetase, class II (G/ P/ S/T) [PF00587] (426-634)
  IPR002320 Threonine-tRNA ligase, class IIa [MF_00184] (171-735)
  IPR002320 Threonine-tRNA ligase, class IIa [PR01047] (432-460)
  IPR002320 Threonine-tRNA ligase, class IIa [PR01047] (465-488)
  IPR002320 Threonine-tRNA ligase, class IIa [PR01047] (568-596)
  IPR002320 Threonine-tRNA ligase, class IIa [PR01047] (612-625)
  IPR002320 Threonine-tRNA ligase, class IIa [PR01047] (639-651)
  IPR002320 Threonine-tRNA ligase, class IIa [TIGR00418] (177-733)
  IPR004095 TGS [PF02824] (70-110)
  IPR004095 TGS [PS51880] (66-166)
  IPR004154 Anticodon-binding [PF03129] (646-735)
  IPR006195 Aminoacyl-tRNA synthetase, class II [PS50862] (376-639)
  IPR012675 Beta-grasp domain superfamily [G3DSA:3.10.20.30] (68-165)
  IPR012676 TGS-like [SSF81271] (70-111)
  IPR012947 Threonyl/alanyl tRNA synthetase, SAD [PF07973] (275-322)
  IPR012947 Threonyl/alanyl tRNA synthetase, SAD [SM00863] (273-322)
  IPR018163 Threonyl/alanyl tRNA synthetase, class II-like, putative editing domain superfamily [SSF55186] (168-344)
  IPR033728 Threonine-tRNA ligase catalytic core domain [cd00771] (346-644)
  IPR036621 Anticodon-binding domain superfamily [G3DSA:3.40.50.800] (638-744)
  IPR045864 Class II Aminoacyl-tRNA synthetase/Biotinyl protein ligase (BPL) and lipoyl protein ligase (LPL) [G3DSA:3.30.930.10] (328-637)

Organism: Phytophthora sojae (NCBI:txid67593)

Nearest PDB structures (foldseek):
  5zy9-assembly1_E  TM=9.948E-01  e=7.226E-81  Phytophthora sojae
  7l3o-assembly1_D  TM=9.685E-01  e=1.802E-57  Cryptosporidium parvum Iowa II
  4eo4-assembly2_B  TM=9.228E-01  e=1.974E-48  Saccharomyces cerevisiae S288C
  1nyr-assembly1_A  TM=9.151E-01  e=2.037E-43  Staphylococcus aureus
  1nyr-assembly1_B  TM=9.138E-01  e=1.763E-40  Staphylococcus aureus

Secondary structure (DSSP, 8-state):
-----SSSS-SSEE--TTSTT--EE-HHHHHHHHHHHHHHHHHHHHTT-EE-B--SEEEHHHHHHHTHHHHTGGGS-EEEETTEEEEE-S-SHHHHHHHHTTS-EETTTPSEEEEE--EEE----GGG--TTTS-SEEE--EEEEEE-GGGHHHHHHHHHHHHHHHHHHHT-EEEEEEE---SS--S-HHHHHHHHHHHHHHHHHHT-TTS-EEETT-SBTTB-EEEEEEE-TTS-EE---EEEEESHHHHHTT--EE-SSSS-EEPPEEEEEESSS-HHHHHHHHHHHHTT---GGG-S--EEEEES-GGGHHHHHHHHHHHHHTT--EEEE-SSS-HHHHHHHHHHTT-SEEEEE-HHHHHHTEEEEEETT--EEEEEEHHHHHHHHHHHHHHT----/---B---S-STTEE--TTSTT--EE-HHHHHHHHHHHHHHHHHHHHTT-EEEB--SEEEHHHHHHHSHHHHTGGGS-EEEETTEEEEE-S-SHHHHHHHHTTS--BTTT--EEEEE--EEE----GGG-BTTTB-SEEE--EEEEEE-GGGHHHHHHHHHHHHHHHHHHHT-EEEEEEE---SS--S-HHHHHHHHHHHHHHHHHHH-TTSSEEETT-SBTTB-EEEEEEE-TTS-EE---EEEEESHHHHHTT--EEPSTTS-EEPPEEEEEESSS-HHHHHHHHHHHHTT---TTT-S--EEEEES-GGGHHHHHHHHHHHHHTT--EEEE-S---HHHHHHHHHHTT-SEEEEE-HHHHTTTEEEEEETT--EEEEEEHHHHHHHHHHHHHHTPPP-/--TTTT-SSSEE-BTTSTT--EE-HHHHHHHHHHHHHHHHHHHHTT-EE----SEEEHHHHHHHTHHHHSGGGS-EEEETTEEEEE-S-SHHHHHHHHTSS--BGGGPPEEEEE--EEE----GGG-BTTTB-SEEE--EEEEEE-GGGHHHHHHHHHHHHHHHHHHHT-EEEEEEE---SS--S-HHHHHHHHHHHHHHHHHHT-TTS--EETT-SBTTB-EEEEEEE-TTS-EE---EEEEESHHHHHTT--EE-SSTT-EEPPEEEEEESSS-HHHHHHHHHHHTTT---TTT-S--EEEEESSGGGHHHHHHHHHHHHHTT--EEE--SSS-HHHHHHHHHHTT-SEEEEE-HHHHHHTEEEEEETT--EEEEEEHHHHHHHHHHHHHHT----

B-factor: mean 42.41, std 16.17, range [17.34, 145.44]

Foldseek 3Di:
DDDDAPPVQDDFWDADPVFFQDIDGDPQNVLLLVLVVVVLVVLCVVQPEDEDEDDFKDFCVLCVLQCCVPPPPQFWDWDADPRTIMTGAQDCQSVVLVVLVVDAAALVCPKHKYWYFDKHATDDDRVPGDALVRGGIFTFRKIKIWHDLVCQLVVVLSVVVSQVVVCVLVVKAKAKEKEAAAPQADDDVVSRVSNSVSVQVSVCVNPRPPGYYYDYRRADNFWIKMWMWMAAPVGDIDGQWIWTKGNSSCVSSVDWHHHDPDDDIDGIIIIIIGRCNTSSNNVRRSCRRCNNQDFQLSGLQAEEEEEQDPVCVVLRVVLQVVLVVLPHNYYYDPDPDHRVVVLVVSLVNNHQKYWYDDDVCSVQCKTWIAGSVGDGDGIDHSVVVSVVSVVCNVSSDDPD/DDDDFQFQDDDQWDADPVFQQDIDGHPQRVLLLVLVVVVVVVVCVVQPEDEDEDDFKDFCVLCVLVVCVVPPVQFWDWDDDPRTIMTTAQDCQRVVLVVLVPDAAAQVPPWHKYWYFDKHATDDDRVPGTALVGGGIFTFRKMKIWHDLVCQLVVVLSQVVSQVVVCVLLVKAKAKEKEAAAPQADDDVVSRVSNSVSVLVSCCVPVNPPRHYYDYRRADRFHIWIFMWMAAPVGDIDG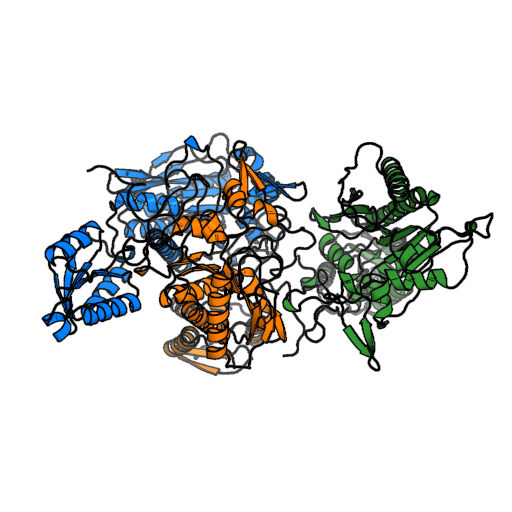QWIWTKGNSSQVSSVAWHAYDPRPDTDTTIMIITGRCNTSSNNVSRSCRRCVNADFQQSGLQAEEEEEQDDVCPVLVVVLQVVCVVLPHNYYYDPDHDHVVCVLVVSLVNNHQKYWYDDPCCSVVCWTWIAGSVGRGPGIGHSVVVSVVSVVCNVVSDDDD/DDLAVLPPQAWDADPVFFQDIDGGPQNVLLLVLVVVVLVVVCVVQAEDEDEFDFKDFCVLVVLVCCVPPPPQFWDWDDDPNTIMTGAQDCQRRVLVVLVVDAAAQVPPKYKYWYFDKHATDDDRVPDDFLQGGGIFTFRKMKIWGDLVCQLVVVLSVVVVLVVVCVLQVKAKAKEKEAAAPQADDDVVSRVSNSVSVQVSCCVNVNNPPYYYHYRRADNFHIWMFMWMAFPVGDIDGQWIWHKGPSSQVSSVAWHAYPPDVDTDTTIMIIIGRRNTSSNNSSRSCVSCVNQDFQQSGLQAEEEEEQDQVCLVVSVVLQVLCVVLPHNYYYDRDPPHRVVVLVVSLVNNHQWYWYDDPVCSVQQWTFIAGSVGDTDGIDHSVVVSVVSVVSNVVSDDPD

CATH classification: 3.30.930.10 (+1 more: 3.40.50.800)

Sequence (1198 aa):
MDHRRLGVSEELFFFHSLSPGSGFWLPHGSAIYFKLLKFIREQYRARGYTEVITPNIFNMELWNISGHAKHYKENMFVFDVEGQEYALKPMNCPAASLMFDFRQRSYRELPIRYADCGVLHRNELSGALTGLTRVRRFQQDDAHIFCRDDQIKKEVLDFLSFMKYVYDVFGIEFNLELSTRPEKAMGELEQWERAESQLAEALDEFVGAGKWVVNPGDGAFYGPKIDIMITDALKRQHQCATVQLDFQLPIRFNLKYRTDDADNFKRPVIIHRAIYGSLERFVAVLVEHYAGKFPFWLSPRQVLIVTVGAAFVDYGYEVKDAMFRAGFDVDIDDTGKTLNKKIREGQMAHYNFILVVGAHEKETRSVNIRTRDNKVTGTKTLEEAIAMFKELEETKAADEMDHRRLGVSEELFFFHSLSPGSGFWLPHGSAIYFKLLKFIREQYRARGYTEVITPNIFNMELWNISGHAKHYKENMFVFDVEGQEYALKPMNCPAASLMFDFRQRSYRELPIRYADCGVLHRNELSGALTGLTRVRRFQQDDAHIFCRDDQIKKEVLDFLSFMKYVYDVFGIEFNLELSTRPEKAMGELEQWERAESQLAEALDEFVGAGKWVVNPGDGAFYGPKIDIMITDALKRQHQCATVQLDFQLPIRFNLKYRTDDADNFKRPVIIHRAIYGSLERFVAVLVEHYAGKFPFWLSPRQVLIVTVGAAFVDYGYEVKDAMFRAGFDVDIDDTGKTLNKKIREGQMAHYNFILVVGAHEKETRSVNIRTRDNKVTGTKTLEEAIAMFKELEETKAADEHRRLGVSEELFFFHSLSPGSGFWLPHGSAIYFKLLKFIREQYRARGYTEVITPNIFNMELWNISGHAKHYKENMFVFDVEGQEYALKPMNCPAASLMFDFRQRSYRELPIRYADCGVLHRNELSGALTGLTRVRRFQQDDAHIFCRDDQIKKEVLDFLSFMKYVYDVFGIEFNLELSTRPEKAMGELEQWERAESQLAEALDEFVGAGKWVVNPGDGAFYGPKIDIMITDALKRQHQCATVQLDFQLPIRFNLKYRTDDADNFKRPVIIHRAIYGSLERFVAVLVEHYAGKFPFWLSPRQVLIVTVGAAFVDYGYEVKDAMFRAGFDVDIDDTGKTLNKKIREGQMAHYNFILVVGAHEKETRSVNIRTRDNKVTGTKTLEEAIAMFKELEETKAADE